Protein 4BWI (pdb70)

InterPro domains:
  IPR000160 GGDEF domain [PF00990] (432-591)
  IPR000160 GGDEF domain [PF00990] (1101-1260)
  IPR000160 GGDEF domain [PS50887] (461-598)
  IPR000160 GGDEF domain [PS50887] (1130-1266)
  IPR000160 GGDEF domain [SM00267] (420-596)
  IPR000160 GGDEF domain [SM00267] (1089-1264)
  IPR000160 GGDEF domain [TIGR00254] (429-594)
  IPR000160 GGDEF domain [TIGR00254] (1096-1261)
  IPR000160 GGDEF domain [cd01949] (433-594)
  IPR000160 GGDEF domain [cd01949] (1103-1261)
  IPR001294 Phytochrome [PR01033] (38-57)
  IPR001294 Phytochrome [PR01033] (124-145)
  IPR001294 Phytochrome [PR01033] (334-352)
  IPR001633 EAL domain [PF00563] (613-847)
  IPR001633 EAL domain [PS50883] (607-861)
  IPR001633 EAL domain [SM00052] (606-852)
  IPR001633 EAL domain [cd01948] (612-852)
  IPR003018 GAF domain [PF01590] (24-186)
  IPR003018 GAF domain [PF01590] (940-1080)
  IPR003018 GAF domain [SM00065] (23-196)

Solvent-accessible surface area: 37458 Å² total

Structure (mmCIF, N/CA/C/O backbone):
data_4BWI
#
_entry.id   4BWI
#
_cell.length_a   77.430
_cell.length_b   88.460
_cell.length_c   84.870
_cell.angle_alpha   90.00
_cell.angle_beta   109.85
_cell.angle_gamma   90.00
#
_symmetry.space_group_name_H-M   'P 1 21 1'
#
loop_
_entity.id
_entity.type
_entity.pdbx_description
1 polymer 'PHYTOCHROME-LIKE PROTEIN CPH2'
2 non-polymer 'GLUTAMIC ACID'
3 non-polymer PHYCOCYANOBILIN
4 non-polymer GLYCEROL
5 non-polymer 'FORMIC ACID'
6 water water
#
loop_
_atom_site.group_PDB
_atom_site.id
_atom_site.type_symbol
_atom_site.label_atom_id
_atom_site.label_alt_id
_atom_site.label_comp_id
_atom_site.label_asym_id
_atom_site.label_entity_id
_atom_site.label_seq_id
_atom_site.pdbx_PDB_ins_code
_atom_site.Cartn_x
_atom_site.Cartn_y
_atom_site.Cartn_z
_atom_site.occupancy
_atom_site.B_iso_or_equiv
_atom_site.auth_seq_id
_atom_site.auth_comp_id
_atom_site.auth_asym_id
_atom_site.auth_atom_id
_atom_site.pdbx_PDB_model_num
ATOM 1 N N . ASN A 1 4 ? 47.473 -8.535 -4.538 1.00 111.54 4 ASN A N 1
ATOM 2 C CA . ASN A 1 4 ? 47.632 -7.360 -3.689 1.00 113.75 4 ASN A CA 1
ATOM 3 C C . ASN A 1 4 ? 46.324 -6.595 -3.510 1.00 114.07 4 ASN A C 1
ATOM 4 O O . ASN A 1 4 ? 46.322 -5.437 -3.093 1.00 120.00 4 ASN A O 1
ATOM 6 N N . ARG A 1 5 ? 45.213 -7.252 -3.828 1.00 105.74 5 ARG A N 1
ATOM 7 C CA . ARG A 1 5 ? 43.894 -6.645 -3.687 1.00 103.11 5 ARG A CA 1
ATOM 8 C C . ARG A 1 5 ? 43.118 -7.288 -2.542 1.00 100.52 5 ARG A C 1
ATOM 9 O O . ARG A 1 5 ? 43.087 -8.512 -2.411 1.00 98.48 5 ARG A O 1
ATOM 17 N N . SER A 1 6 ? 42.496 -6.454 -1.714 1.00 100.64 6 SER A N 1
ATOM 18 C CA . SER A 1 6 ? 41.717 -6.936 -0.579 1.00 95.45 6 SER A CA 1
ATOM 19 C C . SER A 1 6 ? 40.506 -7.741 -1.040 1.00 88.89 6 SER A C 1
ATOM 20 O O . SER A 1 6 ? 40.020 -7.563 -2.157 1.00 83.60 6 SER A O 1
ATOM 23 N N . LEU A 1 7 ? 40.029 -8.627 -0.171 1.00 87.58 7 LEU A N 1
ATOM 24 C CA . LEU A 1 7 ? 38.882 -9.474 -0.481 1.00 81.02 7 LEU A CA 1
ATOM 25 C C . LEU A 1 7 ? 37.622 -8.638 -0.670 1.00 81.46 7 LEU A C 1
ATOM 26 O O . LEU A 1 7 ? 36.811 -8.912 -1.553 1.00 62.38 7 LEU A O 1
ATOM 31 N N . GLU A 1 8 ? 37.474 -7.614 0.164 1.00 81.85 8 GLU A N 1
ATOM 32 C CA . GLU A 1 8 ? 36.310 -6.736 0.128 1.00 81.46 8 GLU A CA 1
ATOM 33 C C . GLU A 1 8 ? 36.169 -6.034 -1.221 1.00 85.84 8 GLU A C 1
ATOM 34 O O . GLU A 1 8 ? 35.060 -5.851 -1.722 1.00 90.09 8 GLU A O 1
ATOM 40 N N . ASP A 1 9 ? 37.298 -5.645 -1.804 1.00 91.45 9 ASP A N 1
ATOM 41 C CA . ASP A 1 9 ? 37.300 -5.006 -3.115 1.00 92.16 9 ASP A CA 1
ATOM 42 C C . ASP A 1 9 ? 37.019 -6.021 -4.216 1.00 85.80 9 ASP A C 1
ATOM 43 O O . ASP A 1 9 ? 36.388 -5.702 -5.223 1.00 81.40 9 ASP A O 1
ATOM 48 N N . PHE A 1 10 ? 37.489 -7.247 -4.014 1.00 84.74 10 PHE A N 1
ATOM 49 C CA . PHE A 1 10 ? 37.367 -8.290 -5.025 1.00 85.14 10 PHE A CA 1
ATOM 50 C C . PHE A 1 10 ? 35.939 -8.817 -5.165 1.00 90.11 10 PHE A C 1
ATOM 51 O O . PHE A 1 10 ? 35.473 -9.075 -6.274 1.00 61.10 10 PHE A O 1
ATOM 59 N N . LEU A 1 11 ? 35.257 -8.989 -4.039 1.00 60.00 11 LEU A N 1
ATOM 60 C CA . LEU A 1 11 ? 33.895 -9.510 -4.044 1.00 69.51 11 LEU A CA 1
ATOM 61 C C . LEU A 1 11 ? 32.937 -8.503 -4.669 1.00 71.26 11 LEU A C 1
ATOM 62 O O . LEU A 1 11 ? 31.939 -8.877 -5.286 1.00 56.18 11 LEU A O 1
ATOM 67 N N . ARG A 1 12 ? 33.256 -7.222 -4.507 1.00 72.08 12 ARG A N 1
ATOM 68 C CA . ARG A 1 12 ? 32.459 -6.146 -5.082 1.00 75.56 12 ARG A CA 1
ATOM 69 C C . ARG A 1 12 ? 32.577 -6.138 -6.604 1.00 78.31 12 ARG A C 1
ATOM 70 O O . ARG A 1 12 ? 31.629 -5.792 -7.308 1.00 64.70 12 ARG A O 1
ATOM 78 N N . ASN A 1 13 ? 33.746 -6.528 -7.106 1.00 78.40 13 ASN A N 1
ATOM 79 C CA . ASN A 1 13 ? 33.984 -6.584 -8.544 1.00 66.27 13 ASN A CA 1
ATOM 80 C C . ASN A 1 13 ? 33.280 -7.762 -9.208 1.00 83.74 13 ASN A C 1
ATOM 81 O O . ASN A 1 13 ? 32.955 -7.710 -10.394 1.00 63.29 13 ASN A O 1
ATOM 86 N N . VAL A 1 14 ? 33.053 -8.824 -8.441 1.00 58.90 14 VAL A N 1
ATOM 87 C CA . VAL A 1 14 ? 32.348 -9.996 -8.948 1.00 94.90 14 VAL A CA 1
ATOM 88 C C . VAL A 1 14 ? 30.883 -9.657 -9.206 1.00 54.43 14 VAL A C 1
ATOM 89 O O . VAL A 1 14 ? 30.322 -10.027 -10.236 1.00 65.81 14 VAL A O 1
ATOM 93 N N . ILE A 1 15 ? 30.276 -8.935 -8.271 1.00 55.13 15 ILE A N 1
ATOM 94 C CA . ILE A 1 15 ? 28.872 -8.555 -8.381 1.00 71.03 15 ILE A CA 1
ATOM 95 C C . ILE A 1 15 ? 28.664 -7.460 -9.425 1.00 69.29 15 ILE A C 1
ATOM 96 O O . ILE A 1 15 ? 27.679 -7.475 -10.164 1.00 71.24 15 ILE A O 1
ATOM 101 N N . ASN A 1 16 ? 29.602 -6.521 -9.492 1.00 71.94 16 ASN A N 1
ATOM 102 C CA . ASN A 1 16 ? 29.520 -5.423 -10.450 1.00 73.74 16 ASN A CA 1
ATOM 103 C C . ASN A 1 16 ? 29.539 -5.887 -11.904 1.00 71.02 16 ASN A C 1
ATOM 104 O O . ASN A 1 16 ? 29.070 -5.180 -12.795 1.00 77.37 16 ASN A O 1
ATOM 109 N N . LYS A 1 17 ? 30.077 -7.080 -12.137 1.00 62.95 17 LYS A N 1
ATOM 110 C CA . LYS A 1 17 ? 30.270 -7.568 -13.497 1.00 73.65 17 LYS A CA 1
ATOM 111 C C . LYS A 1 17 ? 29.439 -8.808 -13.826 1.00 72.98 17 LYS A C 1
ATOM 112 O O . LYS A 1 17 ? 29.025 -8.994 -14.971 1.00 80.83 17 LYS A O 1
ATOM 118 N N . PHE A 1 18 ? 29.191 -9.650 -12.828 1.00 63.42 18 PHE A N 1
ATOM 119 C CA . PHE A 1 18 ? 28.541 -10.935 -13.074 1.00 66.81 18 PHE A CA 1
ATOM 120 C C . PHE A 1 18 ? 27.158 -11.064 -12.440 1.00 72.48 18 PHE A C 1
ATOM 121 O O . PHE A 1 18 ? 26.408 -11.987 -12.759 1.00 73.00 18 PHE A O 1
ATOM 129 N N . HIS A 1 19 ? 26.820 -10.145 -11.542 1.00 80.14 19 HIS A N 1
ATOM 130 C CA . HIS A 1 19 ? 25.546 -10.225 -10.837 1.00 84.09 19 HIS A CA 1
ATOM 131 C C . HIS A 1 19 ? 24.780 -8.907 -10.853 1.00 90.97 19 HIS A C 1
ATOM 132 O O . HIS A 1 19 ? 23.838 -8.717 -10.083 1.00 92.44 19 HIS A O 1
ATOM 139 N N . ARG A 1 20 ? 25.188 -8.001 -11.735 1.00 95.09 20 ARG A N 1
ATOM 140 C CA . ARG A 1 20 ? 24.475 -6.744 -11.909 1.00 101.12 20 ARG A CA 1
ATOM 141 C C . ARG A 1 20 ? 23.297 -6.967 -12.849 1.00 102.64 20 ARG A C 1
ATOM 142 O O . ARG A 1 20 ? 23.284 -6.473 -13.978 1.00 108.02 20 ARG A O 1
ATOM 150 N N . ALA A 1 21 ? 22.313 -7.725 -12.378 1.00 96.78 21 ALA A N 1
ATOM 151 C CA . ALA A 1 21 ? 21.145 -8.053 -13.183 1.00 87.24 21 ALA A CA 1
ATOM 152 C C . ALA A 1 21 ? 19.858 -7.730 -12.435 1.00 86.02 21 ALA A C 1
ATOM 153 O O . ALA A 1 21 ? 19.817 -6.820 -11.606 1.00 90.09 21 ALA A O 1
ATOM 155 N N . LEU A 1 22 ? 18.807 -8.483 -12.741 1.00 78.27 22 LEU A N 1
ATOM 156 C CA . LEU A 1 22 ? 17.525 -8.333 -12.067 1.00 71.79 22 LEU A CA 1
ATOM 157 C C . LEU A 1 22 ? 17.432 -9.363 -10.948 1.00 68.82 22 LEU A C 1
ATOM 158 O O . LEU A 1 22 ? 18.212 -10.313 -10.911 1.00 72.10 22 LEU A O 1
ATOM 163 N N . THR A 1 23 ? 16.483 -9.181 -10.037 1.00 47.65 23 THR A N 1
ATOM 164 C CA . THR A 1 23 ? 16.275 -10.154 -8.970 1.00 59.91 23 THR A CA 1
ATOM 165 C C . THR A 1 23 ? 15.694 -11.445 -9.537 1.00 54.12 23 THR A C 1
ATOM 166 O O . THR A 1 23 ? 15.289 -11.497 -10.700 1.00 51.25 23 THR A O 1
ATOM 170 N N . LEU A 1 24 ? 15.651 -12.485 -8.713 1.00 51.30 24 LEU A N 1
ATOM 171 C CA . LEU A 1 24 ? 15.070 -13.754 -9.131 1.00 48.81 24 LEU A CA 1
ATOM 172 C C . LEU A 1 24 ? 13.567 -13.613 -9.378 1.00 51.53 24 LEU A C 1
ATOM 173 O O . LEU A 1 24 ? 13.063 -14.034 -10.418 1.00 51.69 24 LEU A O 1
ATOM 178 N N . ARG A 1 25 ? 12.864 -13.010 -8.423 1.00 61.38 25 ARG A N 1
ATOM 179 C CA . ARG A 1 25 ? 11.416 -12.822 -8.521 1.00 61.64 25 ARG A CA 1
ATOM 180 C C . ARG A 1 25 ? 11.011 -12.012 -9.749 1.00 46.82 25 ARG A C 1
ATOM 181 O O . ARG A 1 25 ? 10.060 -12.363 -10.446 1.00 46.41 25 ARG A O 1
ATOM 189 N N . GLU A 1 26 ? 11.736 -10.931 -10.008 1.00 50.03 26 GLU A N 1
ATOM 190 C CA . GLU A 1 26 ? 11.458 -10.078 -11.159 1.00 60.50 26 GLU A CA 1
ATOM 191 C C . GLU A 1 26 ? 11.696 -10.813 -12.476 1.00 50.41 26 GLU A C 1
ATOM 192 O O . GLU A 1 26 ? 10.999 -10.574 -13.459 1.00 47.62 26 GLU A O 1
ATOM 198 N N . THR A 1 27 ? 12.680 -11.706 -12.488 1.00 47.92 27 THR A N 1
ATOM 199 C CA . THR A 1 27 ? 12.983 -12.488 -13.682 1.00 48.27 27 THR A CA 1
ATOM 200 C C . THR A 1 27 ? 11.885 -13.518 -13.956 1.00 45.77 27 THR A C 1
ATOM 201 O O . THR A 1 27 ? 11.483 -13.719 -15.101 1.00 36.05 27 THR A O 1
ATOM 205 N N . LEU A 1 28 ? 11.396 -14.160 -12.899 1.00 46.32 28 LEU A N 1
ATOM 206 C CA . LEU A 1 28 ? 10.302 -15.115 -13.028 1.00 46.36 28 LEU A CA 1
ATOM 207 C C . LEU A 1 28 ? 9.057 -14.427 -13.579 1.00 42.22 28 LEU A C 1
ATOM 208 O O . LEU A 1 28 ? 8.307 -15.007 -14.367 1.00 34.86 28 LEU A O 1
ATOM 213 N N . GLN A 1 29 ? 8.853 -13.181 -13.165 1.00 44.85 29 GLN A N 1
ATOM 214 C CA . GLN A 1 29 ? 7.697 -12.408 -13.596 1.00 43.88 29 GLN A CA 1
ATOM 215 C C . GLN A 1 29 ? 7.795 -12.064 -15.078 1.00 45.25 29 GLN A C 1
ATOM 216 O O . GLN A 1 29 ? 6.807 -12.126 -15.806 1.00 41.73 29 GLN A O 1
ATOM 222 N N . VAL A 1 30 ? 8.994 -11.700 -15.520 1.00 49.27 30 VAL A N 1
ATOM 223 C CA . VAL A 1 30 ? 9.228 -11.386 -16.925 1.00 48.84 30 VAL A CA 1
ATOM 224 C C . VAL A 1 30 ? 8.986 -12.611 -17.805 1.00 56.28 30 VAL A C 1
ATOM 225 O O . VAL A 1 30 ? 8.380 -12.510 -18.872 1.00 57.95 30 VAL A O 1
ATOM 229 N N . ILE A 1 31 ? 9.442 -13.768 -17.337 1.00 52.23 31 ILE A N 1
ATOM 230 C CA . ILE A 1 31 ? 9.346 -15.003 -18.107 1.00 41.65 31 ILE A CA 1
ATOM 231 C C . ILE A 1 31 ? 7.903 -15.471 -18.314 1.00 42.38 31 ILE A C 1
ATOM 232 O O . ILE A 1 31 ? 7.530 -15.860 -19.422 1.00 43.31 31 ILE A O 1
ATOM 237 N N . VAL A 1 32 ? 7.089 -15.424 -17.262 1.00 32.08 32 VAL A N 1
ATOM 238 C CA . VAL A 1 32 ? 5.694 -15.857 -17.379 1.00 38.32 32 VAL A CA 1
ATOM 239 C C . VAL A 1 32 ? 4.870 -14.947 -18.289 1.00 32.69 32 VAL A C 1
ATOM 240 O O . VAL A 1 32 ? 3.991 -15.415 -19.007 1.00 42.70 32 VAL A O 1
ATOM 244 N N . GLU A 1 33 ? 5.169 -13.652 -18.265 1.00 40.55 33 GLU A N 1
ATOM 245 C CA . GLU A 1 33 ? 4.457 -12.687 -19.096 1.00 42.62 33 GLU A CA 1
ATOM 246 C C . GLU A 1 33 ? 4.769 -12.875 -20.577 1.00 46.91 33 GLU A C 1
ATOM 247 O O . GLU A 1 33 ? 3.898 -12.696 -21.430 1.00 62.46 33 GLU A O 1
ATOM 253 N N . GLU A 1 34 ? 6.011 -13.239 -20.880 1.00 40.63 34 GLU A N 1
ATOM 254 C CA . GLU A 1 34 ? 6.418 -13.480 -22.260 1.00 45.63 34 GLU A CA 1
ATOM 255 C C . GLU A 1 34 ? 5.825 -14.781 -22.786 1.00 49.64 34 GLU A C 1
ATOM 256 O O . GLU A 1 34 ? 5.436 -14.870 -23.952 1.00 54.96 34 GLU A O 1
ATOM 262 N N . ALA A 1 35 ? 5.754 -15.787 -21.921 1.00 37.09 35 ALA A N 1
ATOM 263 C CA . ALA A 1 35 ? 5.161 -17.067 -22.289 1.00 35.86 35 ALA A CA 1
ATOM 264 C C . ALA A 1 35 ? 3.655 -16.949 -22.543 1.00 42.82 35 ALA A C 1
ATOM 265 O O . ALA A 1 35 ? 3.129 -17.553 -23.478 1.00 36.60 35 ALA A O 1
ATOM 267 N N . ARG A 1 36 ? 2.968 -16.170 -21.711 1.00 38.42 36 ARG A N 1
ATOM 268 C CA . ARG A 1 36 ? 1.523 -16.018 -21.828 1.00 46.55 36 ARG A CA 1
ATOM 269 C C . ARG A 1 36 ? 1.137 -15.263 -23.100 1.00 53.60 36 ARG A C 1
ATOM 270 O O . ARG A 1 36 ? 0.181 -15.633 -23.783 1.00 53.80 36 ARG A O 1
ATOM 278 N N . ILE A 1 37 ? 1.881 -14.206 -23.413 1.00 52.68 37 ILE A N 1
ATOM 279 C CA . ILE A 1 37 ? 1.636 -13.436 -24.629 1.00 44.27 37 ILE A CA 1
ATOM 280 C C . ILE A 1 37 ? 1.922 -14.270 -25.877 1.00 58.65 37 ILE A C 1
ATOM 281 O O . ILE A 1 37 ? 1.129 -14.288 -26.817 1.00 63.88 37 ILE A O 1
ATOM 286 N N . PHE A 1 38 ? 3.056 -14.966 -25.874 1.00 54.85 38 PHE A N 1
ATOM 287 C CA . PHE A 1 38 ? 3.460 -15.786 -27.012 1.00 56.33 38 PHE A CA 1
ATOM 288 C C . PHE A 1 38 ? 2.514 -16.962 -27.246 1.00 45.14 38 PHE A C 1
ATOM 289 O O . PHE A 1 38 ? 2.318 -17.393 -28.382 1.00 47.40 38 PHE A O 1
ATOM 297 N N . LEU A 1 39 ? 1.939 -17.483 -26.167 1.00 44.25 39 LEU A N 1
ATOM 298 C CA . LEU A 1 39 ? 1.013 -18.607 -26.264 1.00 51.03 39 LEU A CA 1
ATOM 299 C C . LEU A 1 39 ? -0.431 -18.151 -26.438 1.00 49.05 39 LEU A C 1
ATOM 300 O O . LEU A 1 39 ? -1.251 -18.873 -27.003 1.00 53.01 39 LEU A O 1
ATOM 305 N N . GLY A 1 40 ? -0.737 -16.952 -25.954 1.00 41.71 40 GLY A N 1
ATOM 306 C CA . GLY A 1 40 ? -2.091 -16.432 -26.016 1.00 48.67 40 GLY A CA 1
ATOM 307 C C . GLY A 1 40 ? -3.050 -17.245 -25.163 1.00 52.02 40 GLY A C 1
ATOM 308 O O . GLY A 1 40 ? -4.172 -17.536 -25.579 1.00 52.44 40 GLY A O 1
ATOM 309 N N . VAL A 1 41 ? -2.598 -17.615 -23.968 1.00 37.08 41 VAL A N 1
ATOM 310 C CA . VAL A 1 41 ? -3.405 -18.400 -23.043 1.00 38.92 41 VAL A CA 1
ATOM 311 C C . VAL A 1 41 ? -3.875 -17.554 -21.864 1.00 40.39 41 VAL A C 1
ATOM 312 O O . VAL A 1 41 ? -3.504 -16.388 -21.737 1.00 46.70 41 VAL A O 1
ATOM 316 N N . ASP A 1 42 ? -4.686 -18.152 -20.999 1.00 42.44 42 ASP A N 1
ATOM 317 C CA . ASP A 1 42 ? -5.272 -17.425 -19.877 1.00 44.26 42 ASP A CA 1
ATOM 318 C C . ASP A 1 42 ? -4.287 -17.186 -18.732 1.00 39.68 42 ASP A C 1
ATOM 319 O O . ASP A 1 42 ? -4.241 -16.092 -18.170 1.00 35.94 42 ASP A O 1
ATOM 324 N N . ARG A 1 43 ? -3.503 -18.202 -18.386 1.00 37.47 43 ARG A N 1
ATOM 325 C CA . ARG A 1 43 ? -2.614 -18.097 -17.233 1.00 39.56 43 ARG A CA 1
ATOM 326 C C . ARG A 1 43 ? -1.313 -18.892 -17.373 1.00 43.52 43 ARG A C 1
ATOM 327 O O . ARG A 1 43 ? -1.317 -20.051 -17.788 1.00 43.00 43 ARG A O 1
ATOM 335 N N . VAL A 1 44 ? -0.201 -18.252 -17.026 1.00 26.54 44 VAL A N 1
ATOM 336 C CA . VAL A 1 44 ? 1.083 -18.940 -16.931 1.00 27.24 44 VAL A CA 1
ATOM 337 C C . VAL A 1 44 ? 1.702 -18.687 -15.562 1.00 25.09 44 VAL A C 1
ATOM 338 O O . VAL A 1 44 ? 1.957 -17.542 -15.186 1.00 35.46 44 VAL A O 1
ATOM 342 N N . LYS A 1 45 ? 1.934 -19.761 -14.816 1.00 25.00 45 LYS A N 1
ATOM 343 C CA . LYS A 1 45 ? 2.472 -19.649 -13.466 1.00 26.63 45 LYS A CA 1
ATOM 344 C C . LYS A 1 45 ? 3.850 -20.291 -13.330 1.00 28.41 45 LYS A C 1
ATOM 345 O O . LYS A 1 45 ? 4.264 -21.097 -14.167 1.00 23.32 45 LYS A O 1
ATOM 351 N N . ILE A 1 46 ? 4.554 -19.911 -12.269 1.00 33.50 46 ILE A N 1
ATOM 352 C CA . ILE A 1 46 ? 5.766 -20.602 -11.847 1.00 29.74 46 ILE A CA 1
ATOM 353 C C . ILE A 1 46 ? 5.616 -20.996 -10.385 1.00 25.39 46 ILE A C 1
ATOM 354 O O . ILE A 1 46 ? 5.331 -20.162 -9.525 1.00 27.05 46 ILE A O 1
ATOM 359 N N . TYR A 1 47 ? 5.808 -22.283 -10.126 1.00 22.84 47 TYR A N 1
ATOM 360 C CA . TYR A 1 47 ? 5.511 -22.892 -8.841 1.00 22.83 47 TYR A CA 1
ATOM 361 C C . TYR A 1 47 ? 6.790 -23.519 -8.298 1.00 26.80 47 TYR A C 1
ATOM 362 O O . TYR A 1 47 ? 7.455 -24.281 -8.996 1.00 31.21 47 TYR A O 1
ATOM 371 N N . LYS A 1 48 ? 7.143 -23.184 -7.061 1.00 24.46 48 LYS A N 1
ATOM 372 C CA . LYS A 1 48 ? 8.382 -23.674 -6.466 1.00 33.90 48 LYS A CA 1
ATOM 373 C C . LYS A 1 48 ? 8.106 -24.609 -5.303 1.00 36.81 48 LYS A C 1
ATOM 374 O O . LYS A 1 48 ? 7.405 -24.243 -4.361 1.00 38.06 48 LYS A O 1
ATOM 380 N N . PHE A 1 49 ? 8.668 -25.811 -5.365 1.00 27.05 49 PHE A N 1
ATOM 381 C CA . PHE A 1 49 ? 8.471 -26.791 -4.305 1.00 31.68 49 PHE A CA 1
ATOM 382 C C . PHE A 1 49 ? 9.197 -26.396 -3.030 1.00 33.24 49 PHE A C 1
ATOM 383 O O . PHE A 1 49 ? 10.233 -25.730 -3.069 1.00 39.17 49 PHE A O 1
ATOM 391 N N . ALA A 1 50 ? 8.636 -26.802 -1.898 1.00 34.23 50 ALA A N 1
ATOM 392 C CA . ALA A 1 50 ? 9.311 -26.668 -0.620 1.00 35.47 50 ALA A CA 1
ATOM 393 C C . ALA A 1 50 ? 9.942 -28.013 -0.305 1.00 45.38 50 ALA A C 1
ATOM 394 O O . ALA A 1 50 ? 9.823 -28.952 -1.091 1.00 53.11 50 ALA A O 1
ATOM 396 N N . SER A 1 51 ? 10.611 -28.110 0.838 1.00 44.64 51 SER A N 1
ATOM 397 C CA . SER A 1 51 ? 11.261 -29.356 1.226 1.00 40.19 51 SER A CA 1
ATOM 398 C C . SER A 1 51 ? 10.255 -30.488 1.442 1.00 51.24 51 SER A C 1
ATOM 399 O O . SER A 1 51 ? 10.524 -31.637 1.094 1.00 41.77 51 SER A O 1
ATOM 402 N N . ASP A 1 52 ? 9.093 -30.158 1.998 1.00 49.93 52 ASP A N 1
ATOM 403 C CA . ASP A 1 52 ? 8.079 -31.167 2.315 1.00 52.21 52 ASP A CA 1
ATOM 404 C C . ASP A 1 52 ? 7.194 -31.574 1.130 1.00 57.22 52 ASP A C 1
ATOM 405 O O . ASP A 1 52 ? 6.250 -32.346 1.292 1.00 62.71 52 ASP A O 1
ATOM 410 N N . GLY A 1 53 ? 7.493 -31.051 -0.054 1.00 36.55 53 GLY A N 1
ATOM 411 C CA . GLY A 1 53 ? 6.748 -31.420 -1.244 1.00 44.31 53 GLY A CA 1
ATOM 412 C C . GLY A 1 53 ? 5.677 -30.412 -1.614 1.00 41.56 53 GLY A C 1
ATOM 413 O O . GLY A 1 53 ? 5.231 -30.356 -2.760 1.00 34.20 53 GLY A O 1
ATOM 414 N N . SER A 1 54 ? 5.259 -29.612 -0.638 1.00 39.07 54 SER A N 1
ATOM 415 C CA . SER A 1 54 ? 4.310 -28.542 -0.896 1.00 37.75 54 SER A CA 1
ATOM 416 C C . SER A 1 54 ? 5.026 -27.447 -1.670 1.00 36.70 54 SER A C 1
ATOM 417 O O . SER A 1 54 ? 6.239 -27.505 -1.856 1.00 45.17 54 SER A O 1
ATOM 420 N N . GLY A 1 55 ? 4.282 -26.445 -2.121 1.00 28.25 55 GLY A N 1
ATOM 421 C CA . GLY A 1 55 ? 4.881 -25.391 -2.914 1.00 31.40 55 GLY A CA 1
ATOM 422 C C . GLY A 1 55 ? 4.165 -24.060 -2.843 1.00 33.80 55 GLY A C 1
ATOM 423 O O . GLY A 1 55 ? 3.210 -23.890 -2.089 1.00 37.17 55 GLY A O 1
ATOM 424 N N . GLU A 1 56 ? 4.642 -23.110 -3.638 1.00 39.26 56 GLU A N 1
ATOM 425 C CA . GLU A 1 56 ? 4.052 -21.783 -3.695 1.00 40.83 56 GLU A CA 1
ATOM 426 C C . GLU A 1 56 ? 4.063 -21.275 -5.132 1.00 38.94 56 GLU A C 1
ATOM 427 O O . GLU A 1 56 ? 4.949 -21.619 -5.912 1.00 37.43 56 GLU A O 1
ATOM 433 N N . VAL A 1 57 ? 3.070 -20.468 -5.486 1.00 30.25 57 VAL A N 1
ATOM 434 C CA . VAL A 1 57 ? 3.080 -19.791 -6.773 1.00 26.72 57 VAL A CA 1
ATOM 435 C C . VAL A 1 57 ? 3.884 -18.498 -6.634 1.00 33.15 57 VAL A C 1
ATOM 436 O O . VAL A 1 57 ? 3.463 -17.566 -5.949 1.00 35.94 57 VAL A O 1
ATOM 440 N N . LEU A 1 58 ? 5.052 -18.453 -7.270 1.00 28.94 58 LEU A N 1
ATOM 441 C CA . LEU A 1 58 ? 5.956 -17.314 -7.122 1.00 31.43 58 LEU A CA 1
ATOM 442 C C . LEU A 1 58 ? 5.714 -16.224 -8.159 1.00 35.71 58 LEU A C 1
ATOM 443 O O . LEU A 1 58 ? 5.908 -15.040 -7.883 1.00 41.69 58 LEU A O 1
ATOM 448 N N . ALA A 1 59 ? 5.302 -16.629 -9.354 1.00 29.55 59 ALA A N 1
ATOM 449 C CA . ALA A 1 59 ? 5.070 -15.685 -10.436 1.00 32.96 59 ALA A CA 1
ATOM 450 C C . ALA A 1 59 ? 3.801 -16.056 -11.184 1.00 42.76 59 ALA A C 1
ATOM 451 O O . ALA A 1 59 ? 3.422 -17.227 -11.237 1.00 43.89 59 ALA A O 1
ATOM 453 N N . GLU A 1 60 ? 3.144 -15.058 -11.761 1.00 43.57 60 GLU A N 1
ATOM 454 C CA . GLU A 1 60 ? 1.885 -15.299 -12.447 1.00 36.38 60 GLU A CA 1
ATOM 455 C C . GLU A 1 60 ? 1.532 -14.206 -13.447 1.00 37.19 60 GLU A C 1
ATOM 456 O O . GLU A 1 60 ? 1.483 -13.024 -13.105 1.00 39.33 60 GLU A O 1
ATOM 462 N N . ALA A 1 61 ? 1.301 -14.617 -14.689 1.00 29.29 61 ALA A N 1
ATOM 463 C CA . ALA A 1 61 ? 0.676 -13.762 -15.684 1.00 31.26 61 ALA A CA 1
ATOM 464 C C . ALA A 1 61 ? -0.696 -14.364 -15.949 1.00 38.36 61 ALA A C 1
ATOM 465 O O . ALA A 1 61 ? -0.802 -15.535 -16.317 1.00 31.45 61 ALA A O 1
ATOM 467 N N . VAL A 1 62 ? -1.747 -13.580 -15.742 1.00 40.54 62 VAL A N 1
ATOM 468 C CA . VAL A 1 62 ? -3.097 -14.122 -15.833 1.00 39.37 62 VAL A CA 1
ATOM 469 C C . VAL A 1 62 ? -4.130 -13.116 -16.337 1.00 43.57 62 VAL A C 1
ATOM 470 O O . VAL A 1 62 ? -4.151 -11.958 -15.919 1.00 52.53 62 VAL A O 1
ATOM 474 N N . ASN A 1 63 ? -4.969 -13.570 -17.263 1.00 40.61 63 ASN A N 1
ATOM 475 C CA . ASN A 1 63 ? -6.142 -12.821 -17.676 1.00 43.15 63 ASN A CA 1
ATOM 476 C C . ASN A 1 63 ? -7.217 -13.010 -16.615 1.00 46.66 63 ASN A C 1
ATOM 477 O O . ASN A 1 63 ? -7.833 -14.073 -16.530 1.00 48.54 63 ASN A O 1
ATOM 482 N N . ARG A 1 64 ? -7.435 -11.980 -15.803 1.00 49.92 64 ARG A N 1
ATOM 483 C CA . ARG A 1 64 ? -8.349 -12.075 -14.666 1.00 59.16 64 ARG A CA 1
ATOM 484 C C . ARG A 1 64 ? -9.802 -12.312 -15.070 1.00 57.30 64 ARG A C 1
ATOM 485 O O . ARG A 1 64 ? -10.591 -12.836 -14.286 1.00 62.70 64 ARG A O 1
ATOM 493 N N . ALA A 1 65 ? -10.150 -11.925 -16.294 1.00 44.57 65 ALA A N 1
ATOM 494 C CA . ALA A 1 65 ? -11.503 -12.128 -16.801 1.00 50.15 65 ALA A CA 1
ATOM 495 C C . ALA A 1 65 ? -11.755 -13.601 -17.106 1.00 48.74 65 ALA A C 1
ATOM 496 O O . ALA A 1 65 ? -12.902 -14.042 -17.171 1.00 50.42 65 ALA A O 1
ATOM 498 N N . ALA A 1 66 ? -10.675 -14.357 -17.287 1.00 47.19 66 ALA A N 1
ATOM 499 C CA . ALA A 1 66 ? -10.777 -15.762 -17.668 1.00 45.66 66 ALA A CA 1
ATOM 500 C C . ALA A 1 66 ? -10.439 -16.716 -16.523 1.00 43.84 66 ALA A C 1
ATOM 501 O O . ALA A 1 66 ? -11.169 -17.675 -16.269 1.00 46.30 66 ALA A O 1
ATOM 503 N N . LEU A 1 67 ? -9.332 -16.456 -15.836 1.00 32.26 67 LEU A N 1
ATOM 504 C CA . LEU A 1 67 ? -8.916 -17.304 -14.722 1.00 46.54 67 LEU A CA 1
ATOM 505 C C . LEU A 1 67 ? -8.591 -16.492 -13.468 1.00 30.46 67 LEU A C 1
ATOM 506 O O . LEU A 1 67 ? -8.235 -15.317 -13.559 1.00 39.91 67 LEU A O 1
ATOM 511 N N . PRO A 1 68 ? -8.731 -17.119 -12.288 1.00 41.61 68 PRO A N 1
ATOM 512 C CA . PRO A 1 68 ? -8.371 -16.501 -11.008 1.00 29.99 68 PRO A CA 1
ATOM 513 C C . PRO A 1 68 ? -6.866 -16.295 -10.861 1.00 36.99 68 PRO A C 1
ATOM 514 O O . PRO A 1 68 ? -6.083 -16.815 -11.656 1.00 27.78 68 PRO A O 1
ATOM 518 N N . SER A 1 69 ? -6.472 -15.544 -9.838 1.00 40.12 69 SER A N 1
ATOM 519 C CA . SER A 1 69 ? -5.062 -15.336 -9.540 1.00 38.95 69 SER A CA 1
ATOM 520 C C . SER A 1 69 ? -4.617 -16.235 -8.394 1.00 38.99 69 SER A C 1
ATOM 521 O O . SER A 1 69 ? -5.146 -16.151 -7.287 1.00 45.76 69 SER A O 1
ATOM 524 N N . LEU A 1 70 ? -3.640 -17.094 -8.662 1.00 38.62 70 LEU A N 1
ATOM 525 C CA . LEU A 1 70 ? -3.155 -18.031 -7.656 1.00 25.80 70 LEU A CA 1
ATOM 526 C C . LEU A 1 70 ? -1.835 -17.582 -7.031 1.00 36.85 70 LEU A C 1
ATOM 527 O O . LEU A 1 70 ? -1.235 -18.317 -6.250 1.00 40.05 70 LEU A O 1
ATOM 532 N N . LEU A 1 71 ? -1.400 -16.371 -7.371 1.00 27.14 71 LEU A N 1
ATOM 533 C CA . LEU A 1 71 ? -0.137 -15.828 -6.875 1.00 49.89 71 LEU A CA 1
ATOM 534 C C . LEU A 1 71 ? -0.078 -15.761 -5.349 1.00 50.79 71 LEU A C 1
ATOM 535 O O . LEU A 1 71 ? -1.011 -15.284 -4.701 1.00 54.72 71 LEU A O 1
ATOM 540 N N . GLY A 1 72 ? 1.023 -16.249 -4.783 1.00 35.17 72 GLY A N 1
ATOM 541 C CA . GLY A 1 72 ? 1.227 -16.218 -3.345 1.00 34.00 72 GLY A CA 1
ATOM 542 C C . GLY A 1 72 ? 0.537 -17.342 -2.596 1.00 37.07 72 GLY A C 1
ATOM 543 O O . GLY A 1 72 ? 0.690 -17.472 -1.381 1.00 52.07 72 GLY A O 1
ATOM 544 N N . LEU A 1 73 ? -0.228 -18.155 -3.317 1.00 31.01 73 LEU A N 1
ATOM 545 C CA . LEU A 1 73 ? -0.947 -19.264 -2.703 1.00 28.38 73 LEU A CA 1
ATOM 546 C C . LEU A 1 73 ? -0.082 -20.511 -2.580 1.00 30.58 73 LEU A C 1
ATOM 547 O O . LEU A 1 73 ? 0.765 -20.787 -3.433 1.00 39.69 73 LEU A O 1
ATOM 552 N N . HIS A 1 74 ? -0.300 -21.262 -1.508 1.00 29.31 74 HIS A N 1
ATOM 553 C CA . HIS A 1 74 ? 0.425 -22.506 -1.296 1.00 31.84 74 HIS A CA 1
ATOM 554 C C . HIS A 1 74 ? -0.442 -23.706 -1.658 1.00 34.47 74 HIS A C 1
ATOM 555 O O . HIS A 1 74 ? -1.655 -23.690 -1.462 1.00 30.90 74 HIS A O 1
ATOM 562 N N . PHE A 1 75 ? 0.188 -24.740 -2.205 1.00 40.33 75 PHE A N 1
ATOM 563 C CA . PHE A 1 75 ? -0.494 -25.993 -2.497 1.00 32.90 75 PHE A CA 1
ATOM 564 C C . PHE A 1 75 ? 0.209 -27.120 -1.754 1.00 37.11 75 PHE A C 1
ATOM 565 O O . PHE A 1 75 ? 1.437 -27.140 -1.676 1.00 41.01 75 PHE A O 1
ATOM 573 N N . PRO A 1 76 ? -0.567 -28.062 -1.201 1.00 40.26 76 PRO A N 1
ATOM 574 C CA . PRO A 1 76 ? -0.013 -29.172 -0.419 1.00 34.97 76 PRO A CA 1
ATOM 575 C C . PRO A 1 76 ? 0.683 -30.215 -1.291 1.00 38.03 76 PRO A C 1
ATOM 576 O O . PRO A 1 76 ? 0.552 -30.189 -2.519 1.00 29.41 76 PRO A O 1
ATOM 580 N N . VAL A 1 77 ? 1.408 -31.125 -0.647 1.00 33.17 77 VAL A N 1
ATOM 581 C CA . VAL A 1 77 ? 2.208 -32.128 -1.341 1.00 39.19 77 VAL A CA 1
ATOM 582 C C . VAL A 1 77 ? 1.360 -33.149 -2.104 1.00 40.56 77 VAL A C 1
ATOM 583 O O . VAL A 1 77 ? 1.743 -33.603 -3.183 1.00 47.11 77 VAL A O 1
ATOM 587 N N . GLU A 1 78 ? 0.196 -33.483 -1.557 1.00 47.83 78 GLU A N 1
ATOM 588 C CA . GLU A 1 78 ? -0.657 -34.522 -2.130 1.00 53.47 78 GLU A CA 1
ATOM 589 C C . GLU A 1 78 ? -1.223 -34.161 -3.502 1.00 46.72 78 GLU A C 1
ATOM 590 O O . GLU A 1 78 ? -1.674 -35.038 -4.240 1.00 42.41 78 GLU A O 1
ATOM 596 N N . ASP A 1 79 ? -1.206 -32.874 -3.839 1.00 30.66 79 ASP A N 1
ATOM 597 C CA . ASP A 1 79 ? -1.715 -32.424 -5.133 1.00 36.93 79 ASP A CA 1
ATOM 598 C C . ASP A 1 79 ? -0.929 -33.038 -6.289 1.00 39.34 79 ASP A C 1
ATOM 599 O O . ASP A 1 79 ? -1.494 -33.338 -7.343 1.00 32.23 79 ASP A O 1
ATOM 604 N N . ILE A 1 80 ? 0.373 -33.220 -6.083 1.00 35.59 80 ILE A N 1
ATOM 605 C CA . ILE A 1 80 ? 1.222 -33.886 -7.066 1.00 36.08 80 ILE A CA 1
ATOM 606 C C . ILE A 1 80 ? 1.799 -35.179 -6.490 1.00 41.03 80 ILE A C 1
ATOM 607 O O . ILE A 1 80 ? 2.765 -35.148 -5.729 1.00 48.66 80 ILE A O 1
ATOM 612 N N . PRO A 1 81 ? 1.203 -36.323 -6.859 1.00 33.18 81 PRO A N 1
ATOM 613 C CA . PRO A 1 81 ? 1.568 -37.655 -6.359 1.00 41.95 81 PRO A CA 1
ATOM 614 C C . PRO A 1 81 ? 2.936 -38.106 -6.878 1.00 45.03 81 PRO A C 1
ATOM 615 O O . PRO A 1 81 ? 3.422 -37.536 -7.855 1.00 43.97 81 PRO A O 1
ATOM 619 N N . PRO A 1 82 ? 3.549 -39.113 -6.228 1.00 53.41 82 PRO A N 1
ATOM 620 C CA . PRO A 1 82 ? 4.889 -39.599 -6.585 1.00 51.89 82 PRO A CA 1
ATOM 621 C C . PRO A 1 82 ? 5.031 -40.001 -8.051 1.00 50.73 82 PRO A C 1
ATOM 622 O O . PRO A 1 82 ? 6.098 -39.815 -8.632 1.00 54.65 82 PRO A O 1
ATOM 626 N N . GLN A 1 83 ? 3.971 -40.550 -8.631 1.00 55.68 83 GLN A N 1
ATOM 627 C CA . GLN A 1 83 ? 3.981 -40.945 -10.035 1.00 65.65 83 GLN A CA 1
ATOM 628 C C . GLN A 1 83 ? 4.283 -39.758 -10.951 1.00 58.18 83 GLN A C 1
ATOM 629 O O . GLN A 1 83 ? 5.076 -39.869 -11.887 1.00 59.17 83 GLN A O 1
ATOM 635 N N . ALA A 1 84 ? 3.654 -38.621 -10.666 1.00 46.62 84 ALA A N 1
ATOM 636 C CA . ALA A 1 84 ? 3.807 -37.425 -11.486 1.00 37.12 84 ALA A CA 1
ATOM 637 C C . ALA A 1 84 ? 5.162 -36.759 -11.270 1.00 39.65 84 ALA A C 1
ATOM 638 O O . ALA A 1 84 ? 5.808 -36.330 -12.226 1.00 35.84 84 ALA A O 1
ATOM 640 N N . ARG A 1 85 ? 5.586 -36.672 -10.012 1.00 40.62 85 ARG A N 1
ATOM 641 C CA . ARG A 1 85 ? 6.883 -36.090 -9.680 1.00 46.75 85 ARG A CA 1
ATOM 642 C C . ARG A 1 85 ? 8.010 -36.884 -10.328 1.00 44.29 85 ARG A C 1
ATOM 643 O O . ARG A 1 85 ? 9.001 -36.316 -10.786 1.00 43.97 85 ARG A O 1
ATOM 651 N N . GLU A 1 86 ? 7.844 -38.201 -10.368 1.00 49.59 86 GLU A N 1
ATOM 652 C CA . GLU A 1 86 ? 8.826 -39.083 -10.983 1.00 41.95 86 GLU A CA 1
ATOM 653 C C . GLU A 1 86 ? 8.953 -38.804 -12.474 1.00 41.51 86 GLU A C 1
ATOM 654 O O . GLU A 1 86 ? 10.057 -38.761 -13.016 1.00 54.98 86 GLU A O 1
ATOM 660 N N . GLU A 1 87 ? 7.816 -38.607 -13.131 1.00 50.49 87 GLU A N 1
ATOM 661 C CA . GLU A 1 87 ? 7.803 -38.363 -14.566 1.00 52.60 87 GLU A CA 1
ATOM 662 C C . GLU A 1 87 ? 8.309 -36.957 -14.892 1.00 52.70 87 GLU A C 1
ATOM 663 O O . GLU A 1 87 ? 8.960 -36.743 -15.916 1.00 38.70 87 GLU A O 1
ATOM 669 N N . LEU A 1 88 ? 8.016 -36.006 -14.009 1.00 39.89 88 LEU A N 1
ATOM 670 C CA . LEU A 1 88 ? 8.430 -34.619 -14.204 1.00 38.89 88 LEU A CA 1
ATOM 671 C C . LEU A 1 88 ? 9.921 -34.406 -13.952 1.00 45.70 88 LEU A C 1
ATOM 672 O O . LEU A 1 88 ? 10.586 -33.695 -14.702 1.00 38.00 88 LEU A O 1
ATOM 677 N N . GLY A 1 89 ? 10.440 -35.021 -12.893 1.00 47.69 89 GLY A N 1
ATOM 678 C CA . GLY A 1 89 ? 11.803 -34.773 -12.457 1.00 44.34 89 GLY A CA 1
ATOM 679 C C . GLY A 1 89 ? 12.854 -35.703 -13.035 1.00 55.41 89 GLY A C 1
ATOM 680 O O . GLY A 1 89 ? 13.753 -35.265 -13.754 1.00 52.44 89 GLY A O 1
ATOM 681 N N . ASN A 1 90 ? 12.754 -36.988 -12.712 1.00 55.60 90 ASN A N 1
ATOM 682 C CA . ASN A 1 90 ? 13.739 -37.962 -13.170 1.00 55.56 90 ASN A CA 1
ATOM 683 C C . ASN A 1 90 ? 13.630 -38.277 -14.660 1.00 47.17 90 ASN A C 1
ATOM 684 O O . ASN A 1 90 ? 14.627 -38.581 -15.311 1.00 52.38 90 ASN A O 1
ATOM 689 N N . GLN A 1 91 ? 12.420 -38.200 -15.200 1.00 45.51 91 GLN A N 1
ATOM 690 C CA . GLN A 1 91 ? 12.216 -38.467 -16.618 1.00 56.01 91 GLN A CA 1
ATOM 691 C C . GLN A 1 91 ? 12.227 -37.170 -17.421 1.00 55.27 91 GLN A C 1
ATOM 692 O O . GLN A 1 91 ? 12.339 -37.190 -18.646 1.00 46.20 91 GLN A O 1
ATOM 698 N N . ARG A 1 92 ? 12.115 -36.048 -16.715 1.00 52.46 92 ARG A N 1
ATOM 699 C CA . ARG A 1 92 ? 12.120 -34.719 -17.327 1.00 54.44 92 ARG A CA 1
ATOM 700 C C . ARG A 1 92 ? 11.073 -34.558 -18.430 1.00 47.25 92 ARG A C 1
ATOM 701 O O . ARG A 1 92 ? 11.366 -34.045 -19.507 1.00 46.54 92 ARG A O 1
ATOM 709 N N . LYS A 1 93 ? 9.849 -34.993 -18.150 1.00 46.01 93 LYS A N 1
ATOM 710 C CA . LYS A 1 93 ? 8.769 -34.908 -19.125 1.00 41.75 93 LYS A CA 1
ATOM 711 C C . LYS A 1 93 ? 7.928 -33.654 -18.928 1.00 35.30 93 LYS A C 1
ATOM 712 O O . LYS A 1 93 ? 7.504 -33.350 -17.815 1.00 50.00 93 LYS A O 1
ATOM 718 N N . MET A 1 94 ? 7.699 -32.921 -20.012 1.00 35.41 94 MET A N 1
ATOM 719 C CA . MET A 1 94 ? 6.643 -31.919 -20.026 1.00 43.90 94 MET A CA 1
ATOM 720 C C . MET A 1 94 ? 5.327 -32.670 -20.200 1.00 33.36 94 MET A C 1
ATOM 721 O O . MET A 1 94 ? 5.252 -33.619 -20.979 1.00 45.10 94 MET A O 1
ATOM 726 N N . ILE A 1 95 ? 4.296 -32.265 -19.466 1.00 42.41 95 ILE A N 1
ATOM 727 C CA . ILE A 1 95 ? 3.011 -32.957 -19.531 1.00 31.47 95 ILE A CA 1
ATOM 728 C C . ILE A 1 95 ? 1.894 -32.046 -20.024 1.00 41.92 95 ILE A C 1
ATOM 729 O O . ILE A 1 95 ? 1.630 -30.996 -19.437 1.00 41.40 95 ILE A O 1
ATOM 734 N N . ALA A 1 96 ? 1.243 -32.454 -21.109 1.00 35.41 96 ALA A N 1
ATOM 735 C CA . ALA A 1 96 ? 0.107 -31.713 -21.643 1.00 36.08 96 ALA A CA 1
ATOM 736 C C . ALA A 1 96 ? -1.191 -32.473 -21.378 1.00 32.00 96 ALA A C 1
ATOM 737 O O . ALA A 1 96 ? -1.345 -33.615 -21.805 1.00 42.72 96 ALA A O 1
ATOM 739 N N . VAL A 1 97 ? -2.119 -31.840 -20.666 1.00 30.35 97 VAL A N 1
ATOM 740 C CA . VAL A 1 97 ? -3.379 -32.490 -20.316 1.00 41.21 97 VAL A CA 1
ATOM 741 C C . VAL A 1 97 ? -4.563 -31.909 -21.081 1.00 31.22 97 VAL A C 1
ATOM 742 O O . VAL A 1 97 ? -4.893 -30.731 -20.935 1.00 34.70 97 VAL A O 1
ATOM 746 N N . ASP A 1 98 ? -5.189 -32.745 -21.904 1.00 33.32 98 ASP A N 1
ATOM 747 C CA . ASP A 1 98 ? -6.404 -32.370 -22.617 1.00 34.38 98 ASP A CA 1
ATOM 748 C C . ASP A 1 98 ? -7.614 -32.783 -21.782 1.00 34.10 98 ASP A C 1
ATOM 749 O O . ASP A 1 98 ? -8.066 -33.925 -21.850 1.00 59.50 98 ASP A O 1
ATOM 754 N N . VAL A 1 99 ? -8.124 -31.842 -20.994 1.00 32.45 99 VAL A N 1
ATOM 755 C CA . VAL A 1 99 ? -9.168 -32.122 -20.008 1.00 58.65 99 VAL A CA 1
ATOM 756 C C . VAL A 1 99 ? -10.485 -32.625 -20.605 1.00 64.05 99 VAL A C 1
ATOM 757 O O . VAL A 1 99 ? -11.047 -33.612 -20.128 1.00 35.19 99 VAL A O 1
ATOM 761 N N . ALA A 1 100 ? -10.968 -31.954 -21.647 1.00 35.36 100 ALA A N 1
ATOM 762 C CA . ALA A 1 100 ? -12.259 -32.296 -22.246 1.00 37.61 100 ALA A CA 1
ATOM 763 C C . ALA A 1 100 ? -12.293 -33.720 -22.793 1.00 53.65 100 ALA A C 1
ATOM 764 O O . ALA A 1 100 ? -13.356 -34.339 -22.866 1.00 54.11 100 ALA A O 1
ATOM 766 N N . HIS A 1 101 ? -11.128 -34.238 -23.174 1.00 53.94 101 HIS A N 1
ATOM 767 C CA . HIS A 1 101 ? -11.044 -35.593 -23.710 1.00 57.45 101 HIS A CA 1
ATOM 768 C C . HIS A 1 101 ? -10.373 -36.551 -22.735 1.00 41.85 101 HIS A C 1
ATOM 769 O O . HIS A 1 101 ? -10.095 -37.701 -23.075 1.00 44.01 101 HIS A O 1
ATOM 776 N N . ARG A 1 102 ? -10.127 -36.060 -21.523 1.00 39.28 102 ARG A N 1
ATOM 777 C CA . ARG A 1 102 ? -9.580 -36.866 -20.433 1.00 40.16 102 ARG A CA 1
ATOM 778 C C . ARG A 1 102 ? -8.302 -37.596 -20.832 1.00 40.77 102 ARG A C 1
ATOM 779 O O . ARG A 1 102 ? -8.115 -38.768 -20.504 1.00 46.55 102 ARG A O 1
ATOM 787 N N . ARG A 1 103 ? -7.427 -36.893 -21.544 1.00 39.09 103 ARG A N 1
ATOM 788 C CA . ARG A 1 103 ? -6.206 -37.498 -22.057 1.00 40.37 103 ARG A CA 1
ATOM 789 C C . ARG A 1 103 ? -4.973 -36.610 -21.871 1.00 38.34 103 ARG A C 1
ATOM 790 O O . ARG A 1 103 ? -5.076 -35.386 -21.789 1.00 36.39 103 ARG A O 1
ATOM 798 N N . LYS A 1 104 ? -3.807 -37.243 -21.802 1.00 39.90 104 LYS A N 1
ATOM 799 C CA . LYS A 1 104 ? -2.550 -36.525 -21.619 1.00 37.67 104 LYS A CA 1
ATOM 800 C C . LYS A 1 104 ? -1.499 -37.012 -22.602 1.00 42.96 104 LYS A C 1
ATOM 801 O O . LYS A 1 104 ? -1.639 -38.083 -23.193 1.00 44.77 104 LYS A O 1
ATOM 807 N N . LYS A 1 105 ? -0.444 -36.222 -22.768 1.00 43.62 105 LYS A N 1
ATOM 808 C CA . LYS A 1 105 ? 0.709 -36.633 -23.562 1.00 54.58 105 LYS A CA 1
ATOM 809 C C . LYS A 1 105 ? 1.995 -36.066 -22.967 1.00 54.56 105 LYS A C 1
ATOM 810 O O . LYS A 1 105 ? 1.989 -34.998 -22.353 1.00 54.19 105 LYS A O 1
ATOM 816 N N . SER A 1 106 ? 3.095 -36.788 -23.146 1.00 56.74 106 SER A N 1
ATOM 817 C CA . SER A 1 106 ? 4.375 -36.378 -22.585 1.00 51.04 106 SER A CA 1
ATOM 818 C C . SER A 1 106 ? 5.439 -36.225 -23.661 1.00 57.73 106 SER A C 1
ATOM 819 O O . SER A 1 106 ? 5.617 -37.106 -24.501 1.00 65.55 106 SER A O 1
ATOM 822 N N . HIS A 1 107 ? 6.142 -35.099 -23.632 1.00 64.46 107 HIS A N 1
ATOM 823 C CA . HIS A 1 107 ? 7.311 -34.903 -24.481 1.00 80.12 107 HIS A CA 1
ATOM 824 C C . HIS A 1 107 ? 8.530 -34.600 -23.618 1.00 44.12 107 HIS A C 1
ATOM 825 O O . HIS A 1 107 ? 8.410 -34.011 -22.545 1.00 41.28 107 HIS A O 1
ATOM 832 N N . GLU A 1 108 ? 9.701 -35.012 -24.088 1.00 64.74 108 GLU A N 1
ATOM 833 C CA . GLU A 1 108 ? 10.937 -34.825 -23.336 1.00 59.68 108 GLU A CA 1
ATOM 834 C C . GLU A 1 108 ? 11.380 -33.366 -23.308 1.00 51.93 108 GLU A C 1
ATOM 835 O O . GLU A 1 108 ? 11.377 -32.685 -24.335 1.00 56.09 108 GLU A O 1
ATOM 841 N N . LEU A 1 109 ? 11.761 -32.898 -22.123 1.00 47.70 109 LEU A N 1
ATOM 842 C CA . LEU A 1 109 ? 12.246 -31.535 -21.938 1.00 49.94 109 LEU A CA 1
ATOM 843 C C . LEU A 1 109 ? 13.539 -31.316 -22.713 1.00 64.22 109 LEU A C 1
ATOM 844 O O . LEU A 1 109 ? 13.842 -30.199 -23.133 1.00 71.13 109 LEU A O 1
ATOM 849 N N . SER A 1 110 ? 14.296 -32.392 -22.898 1.00 76.34 110 SER A N 1
ATOM 850 C CA . SER A 1 110 ? 15.566 -32.332 -23.614 1.00 93.55 110 SER A CA 1
ATOM 851 C C . SER A 1 110 ? 15.376 -32.014 -25.095 1.00 101.84 110 SER A C 1
ATOM 852 O O . SER A 1 110 ? 15.722 -30.926 -25.553 1.00 104.44 110 SER A O 1
ATOM 855 N N . GLY A 1 111 ? 14.831 -32.972 -25.839 1.00 105.92 111 GLY A N 1
ATOM 856 C CA . GLY A 1 111 ? 14.610 -32.796 -27.264 1.00 115.88 111 GLY A CA 1
ATOM 857 C C . GLY A 1 111 ? 13.561 -33.743 -27.814 1.00 125.33 111 GLY A C 1
ATOM 858 O O . GLY A 1 111 ? 12.700 -34.223 -27.076 1.00 130.59 111 GLY A O 1
ATOM 859 N N . ARG A 1 112 ? 13.632 -34.011 -29.115 1.00 128.45 112 ARG A N 1
ATOM 860 C CA . ARG A 1 112 ? 12.691 -34.923 -29.761 1.00 128.84 112 ARG A CA 1
ATOM 861 C C . ARG A 1 112 ? 13.339 -35.752 -30.872 1.00 140.99 112 ARG A C 1
ATOM 862 O O . ARG A 1 112 ? 13.164 -36.971 -30.923 1.00 145.18 112 ARG A O 1
ATOM 865 N N . ILE A 1 113 ? 14.083 -35.083 -31.751 1.00 146.79 113 ILE A N 1
ATOM 866 C CA . ILE A 1 113 ? 14.747 -35.723 -32.890 1.00 151.72 113 ILE A CA 1
ATOM 867 C C . ILE A 1 113 ? 13.782 -36.492 -33.795 1.00 155.77 113 ILE A C 1
ATOM 868 O O . ILE A 1 113 ? 14.178 -37.438 -34.476 1.00 160.69 113 ILE A O 1
ATOM 870 N N . SER A 1 114 ? 12.518 -36.075 -33.802 1.00 152.71 114 SER A N 1
ATOM 871 C CA . SER A 1 114 ? 11.495 -36.723 -34.615 1.00 151.21 114 SER A CA 1
ATOM 872 C C . SER A 1 114 ? 10.301 -35.799 -34.830 1.00 147.19 114 SER A C 1
ATOM 873 O O . SER A 1 114 ? 10.043 -35.351 -35.948 1.00 150.46 114 SER A O 1
ATOM 875 N N . GLY A 1 121 ? 1.011 -37.268 -31.502 1.00 133.62 121 GLY A N 1
ATOM 876 C CA . GLY A 1 121 ? 1.609 -37.652 -30.237 1.00 131.98 121 GLY A CA 1
ATOM 877 C C . GLY A 1 121 ? 0.866 -38.790 -29.567 1.00 131.98 121 GLY A C 1
ATOM 878 O O . GLY A 1 121 ? -0.274 -39.092 -29.920 1.00 134.68 121 GLY A O 1
ATOM 879 N N . HIS A 1 122 ? 1.516 -39.423 -28.595 1.00 125.10 122 HIS A N 1
ATOM 880 C CA . HIS A 1 122 ? 0.927 -40.550 -27.880 1.00 114.04 122 HIS A CA 1
ATOM 881 C C . HIS A 1 122 ? 0.075 -40.070 -26.710 1.00 94.91 122 HIS A C 1
ATOM 882 O O . HIS A 1 122 ? 0.568 -39.391 -25.808 1.00 90.07 122 HIS A O 1
ATOM 889 N N . TYR A 1 123 ? -1.206 -40.428 -26.727 1.00 89.33 123 TYR A N 1
ATOM 890 C CA . TYR A 1 123 ? -2.137 -39.991 -25.690 1.00 73.81 123 TYR A CA 1
ATOM 891 C C . TYR A 1 123 ? -2.421 -41.065 -24.640 1.00 61.64 123 TYR A C 1
ATOM 892 O O . TYR A 1 123 ? -2.518 -42.250 -24.956 1.00 56.04 123 TYR A O 1
ATOM 901 N N . THR A 1 124 ? -2.556 -40.632 -23.391 1.00 61.47 124 THR A N 1
ATOM 902 C CA . THR A 1 124 ? -2.847 -41.530 -22.278 1.00 65.19 124 THR A CA 1
ATOM 903 C C . THR A 1 124 ? -4.050 -41.006 -21.497 1.00 57.58 124 THR A C 1
ATOM 904 O O . THR A 1 124 ? -4.227 -39.798 -21.363 1.00 47.01 124 THR A O 1
ATOM 908 N N . THR A 1 125 ? -4.877 -41.910 -20.983 1.00 47.76 125 THR A N 1
ATOM 909 C CA . THR A 1 125 ? -6.047 -41.506 -20.208 1.00 57.42 125 THR A CA 1
ATOM 910 C C . THR A 1 125 ? -5.658 -40.936 -18.841 1.00 59.95 125 THR A C 1
ATOM 911 O O . THR A 1 125 ? -4.788 -41.474 -18.156 1.00 72.93 125 THR A O 1
ATOM 915 N N . VAL A 1 126 ? -6.305 -39.841 -18.454 1.00 49.13 126 VAL A N 1
ATOM 916 C CA . VAL A 1 126 ? -5.975 -39.151 -17.211 1.00 51.38 126 VAL A CA 1
ATOM 917 C C . VAL A 1 126 ? -6.835 -39.634 -16.045 1.00 51.20 126 VAL A C 1
ATOM 918 O O . VAL A 1 126 ? -8.031 -39.870 -16.206 1.00 52.92 126 VAL A O 1
ATOM 922 N N . ASP A 1 127 ? -6.209 -39.792 -14.880 1.00 51.15 127 ASP A N 1
ATOM 923 C CA . ASP A 1 127 ? -6.909 -40.145 -13.648 1.00 40.52 127 ASP A CA 1
ATOM 924 C C . ASP A 1 127 ? -8.041 -39.160 -13.369 1.00 43.78 127 ASP A C 1
ATOM 925 O O . ASP A 1 127 ? -7.893 -37.955 -13.582 1.00 35.37 127 ASP A O 1
ATOM 930 N N . SER A 1 128 ? -9.167 -39.678 -12.887 1.00 39.43 128 SER A N 1
ATOM 931 C CA . SER A 1 128 ? -10.372 -38.870 -12.714 1.00 42.51 128 SER A CA 1
ATOM 932 C C . SER A 1 128 ? -10.212 -37.781 -11.658 1.00 46.38 128 SER A C 1
ATOM 933 O O . SER A 1 128 ? -10.889 -36.755 -11.718 1.00 49.37 128 SER A O 1
ATOM 936 N N . CYS A 1 129 ? -9.321 -38.004 -10.696 1.00 47.58 129 CYS A N 1
ATOM 937 C CA . CYS A 1 129 ? -9.082 -37.021 -9.643 1.00 35.07 129 CYS A CA 1
ATOM 938 C C . CYS A 1 129 ? -8.488 -35.741 -10.222 1.00 38.66 129 CYS A C 1
ATOM 939 O O . CYS A 1 129 ? -8.954 -34.641 -9.929 1.00 31.21 129 CYS A O 1
ATOM 942 N N . HIS A 1 130 ? -7.463 -35.895 -11.053 1.00 34.12 130 HIS A N 1
ATOM 943 C CA . HIS A 1 130 ? -6.791 -34.750 -11.655 1.00 35.42 130 HIS A CA 1
ATOM 944 C C . HIS A 1 130 ? -7.706 -34.036 -12.649 1.00 34.74 130 HIS A C 1
ATOM 945 O O . HIS A 1 130 ? -7.542 -32.846 -12.912 1.00 33.80 130 HIS A O 1
ATOM 952 N N . ILE A 1 131 ? -8.671 -34.771 -13.196 1.00 35.72 131 ILE A N 1
ATOM 953 C CA . ILE A 1 131 ? -9.657 -34.188 -14.102 1.00 32.71 131 ILE A CA 1
ATOM 954 C C . ILE A 1 131 ? -10.628 -33.284 -13.345 1.00 34.17 131 ILE A C 1
ATOM 955 O O . ILE A 1 131 ? -10.889 -32.161 -13.768 1.00 34.85 131 ILE A O 1
ATOM 960 N N . GLN A 1 132 ? -11.157 -33.774 -12.227 1.00 31.39 132 GLN A N 1
ATOM 961 C CA . GLN A 1 132 ? -12.021 -32.957 -11.378 1.00 39.98 132 GLN A CA 1
ATOM 962 C C . GLN A 1 132 ? -11.250 -31.760 -10.838 1.00 29.61 132 GLN A C 1
ATOM 963 O O . GLN A 1 132 ? -11.757 -30.640 -10.807 1.00 37.70 132 GLN A O 1
ATOM 969 N N . TYR A 1 133 ? -10.020 -32.024 -10.415 1.00 28.85 133 TYR A N 1
ATOM 970 C CA . TYR A 1 133 ? -9.108 -31.013 -9.899 1.00 37.84 133 TYR A CA 1
ATOM 971 C C . TYR A 1 133 ? -8.956 -29.865 -10.891 1.00 38.37 133 TYR A C 1
ATOM 972 O O . TYR A 1 133 ? -9.151 -28.698 -10.545 1.00 38.36 133 TYR A O 1
ATOM 981 N N . LEU A 1 134 ? -8.615 -30.204 -12.129 1.00 30.82 134 LEU A N 1
ATOM 982 C CA . LEU A 1 134 ? -8.447 -29.201 -13.172 1.00 32.39 134 LEU A CA 1
ATOM 983 C C . LEU A 1 134 ? -9.766 -28.525 -13.533 1.00 37.09 134 LEU A C 1
ATOM 984 O O . LEU A 1 134 ? -9.786 -27.346 -13.887 1.00 44.89 134 LEU A O 1
ATOM 989 N N . LEU A 1 135 ? -10.863 -29.273 -13.439 1.00 32.48 135 LEU A N 1
ATOM 990 C CA . LEU A 1 135 ? -12.189 -28.719 -13.682 1.00 34.33 135 LEU A CA 1
ATOM 991 C C . LEU A 1 135 ? -12.511 -27.670 -12.627 1.00 34.88 135 LEU A C 1
ATOM 992 O O . LEU A 1 135 ? -12.990 -26.584 -12.944 1.00 28.73 135 LEU A O 1
ATOM 997 N N . ALA A 1 136 ? -12.225 -28.001 -11.372 1.00 34.53 136 ALA A N 1
ATOM 998 C CA . ALA A 1 136 ? -12.472 -27.095 -10.255 1.00 33.39 136 ALA A CA 1
ATOM 999 C C . ALA A 1 136 ? -11.670 -25.802 -10.381 1.00 36.07 136 ALA A C 1
ATOM 1000 O O . ALA A 1 136 ? -12.003 -24.796 -9.755 1.00 28.06 136 ALA A O 1
ATOM 1002 N N . MET A 1 137 ? -10.611 -25.837 -11.185 1.00 41.72 137 MET A N 1
ATOM 1003 C CA . MET A 1 137 ? -9.786 -24.657 -11.422 1.00 37.26 137 MET A CA 1
ATOM 1004 C C . MET A 1 137 ? -10.288 -23.840 -12.604 1.00 45.47 137 MET A C 1
ATOM 1005 O O . MET A 1 137 ? -9.790 -22.738 -12.857 1.00 25.97 137 MET A O 1
ATOM 1010 N N . GLY A 1 138 ? -11.270 -24.385 -13.323 1.00 26.98 138 GLY A N 1
ATOM 1011 C CA . GLY A 1 138 ? -11.778 -23.762 -14.530 1.00 28.00 138 GLY A CA 1
ATOM 1012 C C . GLY A 1 138 ? -10.837 -23.950 -15.707 1.00 33.46 138 GLY A C 1
ATOM 1013 O O . GLY A 1 138 ? -10.846 -23.166 -16.655 1.00 29.67 138 GLY A O 1
ATOM 1014 N N . VAL A 1 139 ? -10.020 -24.996 -15.646 1.00 36.44 139 VAL A N 1
ATOM 1015 C CA . VAL A 1 139 ? -9.011 -25.237 -16.669 1.00 35.40 139 VAL A CA 1
ATOM 1016 C C . VAL A 1 139 ? -9.369 -26.423 -17.557 1.00 30.85 139 VAL A C 1
ATOM 1017 O O . VAL A 1 139 ? -9.702 -27.498 -17.064 1.00 37.48 139 VAL A O 1
ATOM 1021 N N . LEU A 1 140 ? -9.303 -26.218 -18.869 1.00 29.63 140 LEU A N 1
ATOM 1022 C CA . LEU A 1 140 ? -9.544 -27.294 -19.826 1.00 29.58 140 LEU A CA 1
ATOM 1023 C C . LEU A 1 140 ? -8.270 -27.704 -20.572 1.00 29.66 140 LEU A C 1
ATOM 1024 O O . LEU A 1 140 ? -8.224 -28.759 -21.202 1.00 30.79 140 LEU A O 1
ATOM 1029 N N . SER A 1 141 ? -7.236 -26.870 -20.498 1.00 29.29 141 SER A N 1
ATOM 1030 C CA . SER A 1 141 ? -5.969 -27.174 -21.158 1.00 31.09 141 SER A CA 1
ATOM 1031 C C . SER A 1 141 ? -4.781 -26.850 -20.259 1.00 33.99 141 SER A C 1
ATOM 1032 O O . SER A 1 141 ? -4.622 -25.714 -19.807 1.00 28.62 141 SER A O 1
ATOM 1035 N N . SER A 1 142 ? -3.947 -27.853 -20.007 1.00 31.80 142 SER A N 1
ATOM 1036 C CA . SER A 1 142 ? -2.822 -27.692 -19.094 1.00 40.14 142 SER A CA 1
ATOM 1037 C C . SER A 1 142 ? -1.509 -28.220 -19.674 1.00 40.94 142 SER A C 1
ATOM 1038 O O . SER A 1 142 ? -1.462 -29.318 -20.226 1.00 41.73 142 SER A O 1
ATOM 1041 N N . LEU A 1 143 ? -0.452 -27.421 -19.546 1.00 38.85 143 LEU A N 1
ATOM 1042 C CA . LEU A 1 143 ? 0.897 -27.836 -19.925 1.00 31.75 143 LEU A CA 1
ATOM 1043 C C . LEU A 1 143 ? 1.854 -27.609 -18.756 1.00 31.38 143 LEU A C 1
ATOM 1044 O O . LEU A 1 143 ? 2.172 -26.468 -18.413 1.00 26.38 143 LEU A O 1
ATOM 1049 N N . THR A 1 144 ? 2.300 -28.697 -18.139 1.00 33.28 144 THR A N 1
ATOM 1050 C CA . THR A 1 144 ? 3.211 -28.612 -17.004 1.00 25.16 144 THR A CA 1
ATOM 1051 C C . THR A 1 144 ? 4.653 -28.793 -17.457 1.00 26.39 144 THR A C 1
ATOM 1052 O O . THR A 1 144 ? 5.000 -29.817 -18.047 1.00 27.88 144 THR A O 1
ATOM 1056 N N . VAL A 1 145 ? 5.487 -27.796 -17.180 1.00 26.09 145 VAL A N 1
ATOM 1057 C CA . VAL A 1 145 ? 6.899 -27.848 -17.548 1.00 28.71 145 VAL A CA 1
ATOM 1058 C C . VAL A 1 145 ? 7.788 -27.944 -16.309 1.00 35.75 145 VAL A C 1
ATOM 1059 O O . VAL A 1 145 ? 7.781 -27.045 -15.467 1.00 34.19 145 VAL A O 1
ATOM 1063 N N . PRO A 1 146 ? 8.564 -29.032 -16.194 1.00 28.46 146 PRO A N 1
ATOM 1064 C CA . PRO A 1 146 ? 9.459 -29.174 -15.040 1.00 42.53 146 PRO A CA 1
ATOM 1065 C C . PRO A 1 146 ? 10.579 -28.139 -15.060 1.00 35.41 146 PRO A C 1
ATOM 1066 O O . PRO A 1 146 ? 11.125 -27.839 -16.120 1.00 32.73 146 PRO A O 1
ATOM 1070 N N . VAL A 1 147 ? 10.899 -27.589 -13.894 1.00 37.36 147 VAL A N 1
ATOM 1071 C CA . VAL A 1 147 ? 12.026 -26.676 -13.759 1.00 29.30 147 VAL A CA 1
ATOM 1072 C C . VAL A 1 147 ? 13.152 -27.375 -12.998 1.00 41.22 147 VAL A C 1
ATOM 1073 O O . VAL A 1 147 ? 12.981 -27.757 -11.840 1.00 37.39 147 VAL A O 1
ATOM 1077 N N . MET A 1 148 ? 14.299 -27.551 -13.647 1.00 32.72 148 MET A N 1
ATOM 1078 C CA . MET A 1 148 ? 15.385 -28.320 -13.036 1.00 50.36 148 MET A CA 1
ATOM 1079 C C . MET A 1 148 ? 16.451 -27.459 -12.355 1.00 35.48 148 MET A C 1
ATOM 1080 O O . MET A 1 148 ? 16.777 -26.361 -12.810 1.00 43.35 148 MET A O 1
ATOM 1085 N N . GLN A 1 149 ? 16.983 -27.974 -11.253 1.00 50.49 149 GLN A N 1
ATOM 1086 C CA . GLN A 1 149 ? 18.109 -27.352 -10.568 1.00 43.93 149 GLN A CA 1
ATOM 1087 C C . GLN A 1 149 ? 18.866 -28.418 -9.782 1.00 44.75 149 GLN A C 1
ATOM 1088 O O . GLN A 1 149 ? 18.283 -29.101 -8.937 1.00 48.87 149 GLN A O 1
ATOM 1094 N N . ASP A 1 150 ? 20.156 -28.560 -10.073 1.00 47.28 150 ASP A N 1
ATOM 1095 C CA . ASP A 1 150 ? 21.003 -29.561 -9.427 1.00 57.99 150 ASP A CA 1
ATOM 1096 C C . ASP A 1 150 ? 20.434 -30.966 -9.610 1.00 58.15 150 ASP A C 1
ATOM 1097 O O . ASP A 1 150 ? 20.427 -31.769 -8.674 1.00 52.45 150 ASP A O 1
ATOM 1102 N N . GLN A 1 151 ? 19.956 -31.245 -10.821 1.00 45.16 151 GLN A N 1
ATOM 1103 C CA . GLN A 1 151 ? 19.354 -32.533 -11.168 1.00 45.73 151 GLN A CA 1
ATOM 1104 C C . GLN A 1 151 ? 18.116 -32.859 -10.326 1.00 52.23 151 GLN A C 1
ATOM 1105 O O . GLN A 1 151 ? 17.721 -34.021 -10.210 1.00 47.04 151 GLN A O 1
ATOM 1111 N N . GLN A 1 152 ? 17.506 -31.831 -9.742 1.00 46.71 152 GLN A N 1
ATOM 1112 C CA . GLN A 1 152 ? 16.317 -32.015 -8.917 1.00 53.89 152 GLN A CA 1
ATOM 1113 C C . GLN A 1 152 ? 15.153 -31.173 -9.428 1.00 50.67 152 GLN A C 1
ATOM 1114 O O . GLN A 1 152 ? 15.355 -30.123 -10.043 1.00 35.74 152 GLN A O 1
ATOM 1120 N N . LEU A 1 153 ? 13.935 -31.641 -9.176 1.00 45.42 153 LEU A N 1
ATOM 1121 C CA . LEU A 1 153 ? 12.744 -30.890 -9.548 1.00 39.67 153 LEU A CA 1
ATOM 1122 C C . LEU A 1 153 ? 12.568 -29.705 -8.602 1.00 42.18 153 LEU A C 1
ATOM 1123 O O . LEU A 1 153 ? 12.053 -29.850 -7.493 1.00 31.69 153 LEU A O 1
ATOM 1128 N N . TRP A 1 154 ? 13.021 -28.539 -9.048 1.00 31.18 154 TRP A N 1
ATOM 1129 C CA . TRP A 1 154 ? 12.946 -27.313 -8.263 1.00 30.46 154 TRP A CA 1
ATOM 1130 C C . TRP A 1 154 ? 11.505 -26.840 -8.180 1.00 38.99 154 TRP A C 1
ATOM 1131 O O . TRP A 1 154 ? 11.071 -26.281 -7.172 1.00 37.85 154 TRP A O 1
ATOM 1142 N N . GLY A 1 155 ? 10.770 -27.074 -9.258 1.00 27.54 155 GLY A N 1
ATOM 1143 C CA . GLY A 1 155 ? 9.391 -26.652 -9.356 1.00 29.62 155 GLY A CA 1
ATOM 1144 C C . GLY A 1 155 ? 8.878 -26.887 -10.758 1.00 32.45 155 GLY A C 1
ATOM 1145 O O . GLY A 1 155 ? 9.462 -27.658 -11.521 1.00 29.42 155 GLY A O 1
ATOM 1146 N N . ILE A 1 156 ? 7.782 -26.224 -11.103 1.00 29.57 156 ILE A N 1
ATOM 1147 C CA . ILE A 1 156 ? 7.212 -26.368 -12.434 1.00 24.96 156 ILE A CA 1
ATOM 1148 C C . ILE A 1 156 ? 6.826 -25.023 -13.012 1.00 23.60 156 ILE A C 1
ATOM 1149 O O . ILE A 1 156 ? 6.656 -24.044 -12.286 1.00 27.49 156 ILE A O 1
ATOM 1154 N N . MET A 1 157 ? 6.700 -24.982 -14.331 1.00 24.04 157 MET A N 1
ATOM 1155 C CA . MET A 1 157 ? 6.055 -23.866 -14.994 1.00 23.94 157 MET A CA 1
ATOM 1156 C C . MET A 1 157 ? 4.692 -24.375 -15.430 1.00 32.29 157 MET A C 1
ATOM 1157 O O . MET A 1 157 ? 4.593 -25.407 -16.092 1.00 34.44 157 MET A O 1
ATOM 1162 N N . ALA A 1 158 ? 3.639 -23.668 -15.038 1.00 28.29 158 ALA A N 1
ATOM 1163 C CA . ALA A 1 158 ? 2.287 -24.125 -15.316 1.00 22.92 158 ALA A CA 1
ATOM 1164 C C . ALA A 1 158 ? 1.594 -23.223 -16.328 1.00 31.70 158 ALA A C 1
ATOM 1165 O O . ALA A 1 158 ? 1.446 -22.023 -16.106 1.00 34.48 158 ALA A O 1
ATOM 1167 N N . VAL A 1 159 ? 1.180 -23.813 -17.445 1.00 23.88 159 VAL A N 1
ATOM 1168 C CA . VAL A 1 159 ? 0.472 -23.084 -18.487 1.00 31.99 159 VAL A CA 1
ATOM 1169 C C . VAL A 1 159 ? -0.973 -23.557 -18.540 1.00 33.38 159 VAL A C 1
ATOM 1170 O O . VAL A 1 159 ? -1.247 -24.702 -18.900 1.00 39.57 159 VAL A O 1
ATOM 1174 N N . HIS A 1 160 ? -1.896 -22.675 -18.172 1.00 36.23 160 HIS A N 1
ATOM 1175 C CA . HIS A 1 160 ? -3.303 -23.044 -18.079 1.00 24.84 160 HIS A CA 1
ATOM 1176 C C . HIS A 1 160 ? -4.190 -22.210 -18.994 1.00 35.35 160 HIS A C 1
ATOM 1177 O O . HIS A 1 160 ? -3.974 -21.009 -19.168 1.00 27.17 160 HIS A O 1
ATOM 1184 N N . HIS A 1 161 ? -5.193 -22.863 -19.573 1.00 33.93 161 HIS A N 1
ATOM 1185 C CA . HIS A 1 161 ? -6.171 -22.194 -20.421 1.00 28.94 161 HIS A CA 1
ATOM 1186 C C . HIS A 1 161 ? -7.557 -22.760 -20.118 1.00 33.15 161 HIS A C 1
ATOM 1187 O O . HIS A 1 161 ? -7.712 -23.964 -19.902 1.00 31.62 161 HIS A O 1
ATOM 1194 N N . SER A 1 162 ? -8.559 -21.888 -20.092 1.00 30.21 162 SER A N 1
ATOM 1195 C CA . SER A 1 162 ? -9.920 -22.297 -19.751 1.00 43.22 162 SER A CA 1
ATOM 1196 C C . SER A 1 162 ? -10.647 -22.981 -20.910 1.00 42.30 162 SER A C 1
ATOM 1197 O O . SER A 1 162 ? -11.727 -23.538 -20.728 1.00 33.00 162 SER A O 1
ATOM 1200 N N . LYS A 1 163 ? -10.054 -22.938 -22.098 1.00 45.88 163 LYS A N 1
ATOM 1201 C CA . LYS A 1 163 ? -10.644 -23.580 -23.267 1.00 52.70 163 LYS A CA 1
ATOM 1202 C C . LYS A 1 163 ? -9.732 -24.699 -23.757 1.00 49.60 163 LYS A C 1
ATOM 1203 O O . LYS A 1 163 ? -8.542 -24.704 -23.448 1.00 52.45 163 LYS A O 1
ATOM 1209 N N . PRO A 1 164 ? -10.292 -25.664 -24.507 1.00 53.54 164 PRO A N 1
ATOM 1210 C CA . PRO A 1 164 ? -9.468 -26.684 -25.163 1.00 52.04 164 PRO A CA 1
ATOM 1211 C C . PRO A 1 164 ? -8.387 -26.035 -26.018 1.00 45.73 164 PRO A C 1
ATOM 1212 O O . PRO A 1 164 ? -8.674 -25.095 -26.761 1.00 45.28 164 PRO A O 1
ATOM 1216 N N . ARG A 1 165 ? -7.157 -26.526 -25.907 1.00 45.97 165 ARG A N 1
ATOM 1217 C CA . ARG A 1 165 ? -6.027 -25.902 -26.583 1.00 43.46 165 ARG A CA 1
ATOM 1218 C C . ARG A 1 165 ? -4.900 -26.906 -26.785 1.00 45.24 165 ARG A C 1
ATOM 1219 O O . ARG A 1 165 ? -4.314 -27.389 -25.816 1.00 51.55 165 ARG A O 1
ATOM 1227 N N . ARG A 1 166 ? -4.597 -27.225 -28.040 1.00 47.28 166 ARG A N 1
ATOM 1228 C CA . ARG A 1 166 ? -3.450 -28.080 -28.332 1.00 58.64 166 ARG A CA 1
ATOM 1229 C C . ARG A 1 166 ? -2.202 -27.236 -28.585 1.00 59.10 166 ARG A C 1
ATOM 1230 O O . ARG A 1 166 ? -2.283 -26.129 -29.123 1.00 53.15 166 ARG A O 1
ATOM 1238 N N . PHE A 1 167 ? -1.048 -27.760 -28.189 1.00 58.39 167 PHE A N 1
ATOM 1239 C CA . PHE A 1 167 ? 0.205 -27.035 -28.352 1.00 50.19 167 PHE A CA 1
ATOM 1240 C C . PHE A 1 167 ? 1.057 -27.634 -29.463 1.00 54.36 167 PHE A C 1
ATOM 1241 O O . PHE A 1 167 ? 1.312 -28.837 -29.481 1.00 65.05 167 PHE A O 1
ATOM 1249 N N . THR A 1 168 ? 1.490 -26.789 -30.393 1.00 47.94 168 THR A N 1
ATOM 1250 C CA . THR A 1 168 ? 2.374 -27.227 -31.465 1.00 60.73 168 THR A CA 1
ATOM 1251 C C . THR A 1 168 ? 3.763 -27.487 -30.904 1.00 55.30 168 THR A C 1
ATOM 1252 O O . THR A 1 168 ? 4.094 -27.014 -29.818 1.00 49.10 168 THR A O 1
ATOM 1256 N N . GLU A 1 169 ? 4.575 -28.236 -31.645 1.00 54.14 169 GLU A N 1
ATOM 1257 C CA . GLU A 1 169 ? 5.938 -28.538 -31.218 1.00 55.87 169 GLU A CA 1
ATOM 1258 C C . GLU A 1 169 ? 6.776 -27.269 -31.093 1.00 57.41 169 GLU A C 1
ATOM 1259 O O . GLU A 1 169 ? 7.688 -27.198 -30.267 1.00 44.84 169 GLU A O 1
ATOM 1265 N N . GLN A 1 170 ? 6.451 -26.269 -31.908 1.00 61.68 170 GLN A N 1
ATOM 1266 C CA . GLN A 1 170 ? 7.087 -24.957 -31.831 1.00 65.50 170 GLN A CA 1
ATOM 1267 C C . GLN A 1 170 ? 6.881 -24.343 -30.449 1.00 71.28 170 GLN A C 1
ATOM 1268 O O . GLN A 1 170 ? 7.724 -23.591 -29.960 1.00 84.07 170 GLN A O 1
ATOM 1274 N N . GLU A 1 171 ? 5.752 -24.666 -29.827 1.00 55.69 171 GLU A N 1
ATOM 1275 C CA . GLU A 1 171 ? 5.424 -24.140 -28.508 1.00 45.95 171 GLU A CA 1
ATOM 1276 C C . GLU A 1 171 ? 6.017 -24.997 -27.390 1.00 45.58 171 GLU A C 1
ATOM 1277 O O . GLU A 1 171 ? 6.401 -24.479 -26.340 1.00 43.98 171 GLU A O 1
ATOM 1283 N N . TRP A 1 172 ? 6.091 -26.305 -27.621 1.00 45.27 172 TRP A N 1
ATOM 1284 C CA . TRP A 1 172 ? 6.759 -27.211 -26.694 1.00 41.74 172 TRP A CA 1
ATOM 1285 C C . TRP A 1 172 ? 8.211 -26.788 -26.495 1.00 50.62 172 TRP A C 1
ATOM 1286 O O . TRP A 1 172 ? 8.671 -26.622 -25.364 1.00 51.66 172 TRP A O 1
ATOM 1297 N N . GLU A 1 173 ? 8.925 -26.614 -27.606 1.00 44.81 173 GLU A N 1
ATOM 1298 C CA . GLU A 1 173 ? 10.346 -26.292 -27.564 1.00 51.55 173 GLU A CA 1
ATOM 1299 C C . GLU A 1 173 ? 10.604 -24.923 -26.940 1.00 49.94 173 GLU A C 1
ATOM 1300 O O . GLU A 1 173 ? 11.618 -24.716 -26.273 1.00 42.05 173 GLU A O 1
ATOM 1306 N N . THR A 1 174 ? 9.675 -23.997 -27.150 1.00 40.49 174 THR A N 1
ATOM 1307 C CA . THR A 1 174 ? 9.798 -22.653 -26.601 1.00 39.84 174 THR A CA 1
ATOM 1308 C C . THR A 1 174 ? 9.648 -22.660 -25.077 1.00 51.51 174 THR A C 1
ATOM 1309 O O . THR A 1 174 ? 10.362 -21.946 -24.373 1.00 51.09 174 THR A O 1
ATOM 1313 N N . MET A 1 175 ? 8.727 -23.476 -24.571 1.00 46.59 175 MET A N 1
ATOM 1314 C CA . MET A 1 175 ? 8.525 -23.593 -23.128 1.00 40.58 175 MET A CA 1
ATOM 1315 C C . MET A 1 175 ? 9.670 -24.362 -22.479 1.00 44.01 175 MET A C 1
ATOM 1316 O O . MET A 1 175 ? 10.049 -24.091 -21.338 1.00 41.96 175 MET A O 1
ATOM 1321 N N . ALA A 1 176 ? 10.215 -25.328 -23.213 1.00 46.17 176 ALA A N 1
ATOM 1322 C CA . ALA A 1 176 ? 11.381 -26.069 -22.754 1.00 42.09 176 ALA A CA 1
ATOM 1323 C C . ALA A 1 176 ? 12.570 -25.124 -22.646 1.00 40.74 176 ALA A C 1
ATOM 1324 O O . ALA A 1 176 ? 13.374 -25.221 -21.721 1.00 41.00 176 ALA A O 1
ATOM 1326 N N . LEU A 1 177 ? 12.662 -24.202 -23.598 1.00 36.42 177 LEU A N 1
ATOM 1327 C CA . LEU A 1 177 ? 13.714 -23.196 -23.601 1.00 61.47 177 LEU A CA 1
ATOM 1328 C C . LEU A 1 177 ? 13.572 -22.260 -22.401 1.00 54.89 177 LEU A C 1
ATOM 1329 O O . LEU A 1 177 ? 14.553 -21.961 -21.717 1.00 54.05 177 LEU A O 1
ATOM 1334 N N . LEU A 1 178 ? 12.349 -21.802 -22.150 1.00 43.24 178 LEU A N 1
ATOM 1335 C CA . LEU A 1 178 ? 12.076 -20.906 -21.029 1.00 38.17 178 LEU A CA 1
ATOM 1336 C C . LEU A 1 178 ? 12.319 -21.580 -19.681 1.00 40.82 178 LEU A C 1
ATOM 1337 O O . LEU A 1 178 ? 12.612 -20.914 -18.690 1.00 40.21 178 LEU A O 1
ATOM 1342 N N . SER A 1 179 ? 12.193 -22.901 -19.650 1.00 41.30 179 SER A N 1
ATOM 1343 C CA . SER A 1 179 ? 12.471 -23.660 -18.441 1.00 31.88 179 SER A CA 1
ATOM 1344 C C . SER A 1 179 ? 13.960 -23.584 -18.102 1.00 40.75 179 SER A C 1
ATOM 1345 O O . SER A 1 179 ? 14.340 -23.484 -16.938 1.00 29.18 179 SER A O 1
ATOM 1348 N N . LYS A 1 180 ? 14.800 -23.630 -19.129 1.00 31.72 180 LYS A N 1
ATOM 1349 C CA . LYS A 1 180 ? 16.239 -23.513 -18.938 1.00 35.87 180 LYS A CA 1
ATOM 1350 C C . LYS A 1 180 ? 16.626 -22.094 -18.525 1.00 33.63 180 LYS A C 1
ATOM 1351 O O . LYS A 1 180 ? 17.612 -21.894 -17.815 1.00 37.17 180 LYS A O 1
ATOM 1357 N N . GLU A 1 181 ? 15.837 -21.115 -18.963 1.00 38.23 181 GLU A N 1
ATOM 1358 C CA . GLU A 1 181 ? 16.045 -19.723 -18.576 1.00 31.75 181 GLU A CA 1
ATOM 1359 C C . GLU A 1 181 ? 15.768 -19.515 -17.094 1.00 47.58 181 GLU A C 1
ATOM 1360 O O . GLU A 1 181 ? 16.473 -18.762 -16.425 1.00 55.23 181 GLU A O 1
ATOM 1366 N N . VAL A 1 182 ? 14.733 -20.181 -16.590 1.00 42.29 182 VAL A N 1
ATOM 1367 C CA . VAL A 1 182 ? 14.413 -20.144 -15.166 1.00 27.40 182 VAL A CA 1
ATOM 1368 C C . VAL A 1 182 ? 15.536 -20.813 -14.371 1.00 32.64 182 VAL A C 1
ATOM 1369 O O . VAL A 1 182 ? 16.003 -20.278 -13.368 1.00 32.18 182 VAL A O 1
ATOM 1373 N N . SER A 1 183 ? 15.965 -21.982 -14.836 1.00 31.80 183 SER A N 1
ATOM 1374 C CA . SER A 1 183 ? 17.089 -22.687 -14.236 1.00 30.20 183 SER A CA 1
ATOM 1375 C C . SER A 1 183 ? 18.338 -21.812 -14.223 1.00 32.52 183 SER A C 1
ATOM 1376 O O . SER A 1 183 ? 19.065 -21.771 -13.234 1.00 27.77 183 SER A O 1
ATOM 1379 N N . LEU A 1 184 ? 18.572 -21.111 -15.328 1.00 29.41 184 LEU A N 1
ATOM 1380 C CA . LEU A 1 184 ? 19.702 -20.201 -15.426 1.00 30.17 184 LEU A CA 1
ATOM 1381 C C . LEU A 1 184 ? 19.616 -19.110 -14.364 1.00 45.10 184 LEU A C 1
ATOM 1382 O O . LEU A 1 184 ? 20.598 -18.817 -13.684 1.00 39.86 184 LEU A O 1
ATOM 1387 N N . ALA A 1 185 ? 18.433 -18.521 -14.217 1.00 28.34 185 ALA A N 1
ATOM 1388 C CA . ALA A 1 185 ? 18.231 -17.440 -13.258 1.00 30.46 185 ALA A CA 1
ATOM 1389 C C . ALA A 1 185 ? 18.390 -17.909 -11.812 1.00 30.26 185 ALA A C 1
ATOM 1390 O O . ALA A 1 185 ? 18.913 -17.181 -10.971 1.00 27.11 185 ALA A O 1
ATOM 1392 N N . ILE A 1 186 ? 17.928 -19.122 -11.531 1.00 32.82 186 ILE A N 1
ATOM 1393 C CA . ILE A 1 186 ? 18.038 -19.701 -10.196 1.00 24.70 186 ILE A CA 1
ATOM 1394 C C . ILE A 1 186 ? 19.502 -19.914 -9.831 1.00 25.14 186 ILE A C 1
ATOM 1395 O O . ILE A 1 186 ? 19.921 -19.646 -8.703 1.00 27.78 186 ILE A O 1
ATOM 1400 N N . THR A 1 187 ? 20.275 -20.388 -10.802 1.00 35.35 187 THR A N 1
ATOM 1401 C CA . THR A 1 187 ? 21.708 -20.547 -10.639 1.00 27.09 187 THR A CA 1
ATOM 1402 C C . THR A 1 187 ? 22.347 -19.188 -10.396 1.00 27.21 187 THR A C 1
ATOM 1403 O O . THR A 1 187 ? 23.162 -19.031 -9.486 1.00 31.58 187 THR A O 1
ATOM 1407 N N . GLN A 1 188 ? 21.962 -18.210 -11.210 1.00 27.65 188 GLN A N 1
ATOM 1408 C CA A GLN A 1 188 ? 22.472 -16.848 -11.077 0.50 33.12 188 GLN A CA 1
ATOM 1409 C CA B GLN A 1 188 ? 22.474 -16.851 -11.080 0.50 33.13 188 GLN A CA 1
ATOM 1410 C C . GLN A 1 188 ? 22.204 -16.298 -9.682 1.00 35.38 188 GLN A C 1
ATOM 1411 O O . GLN A 1 188 ? 23.112 -15.790 -9.021 1.00 37.89 188 GLN A O 1
ATOM 1422 N N . SER A 1 189 ? 20.954 -16.415 -9.238 1.00 31.11 189 SER A N 1
ATOM 1423 C CA . SER A 1 189 ? 20.523 -15.893 -7.943 1.00 31.65 189 SER A CA 1
ATOM 1424 C C . SER A 1 189 ? 21.180 -16.602 -6.759 1.00 32.78 189 SER A C 1
ATOM 1425 O O . SER A 1 189 ? 21.512 -15.971 -5.755 1.00 35.96 189 SER A O 1
ATOM 1428 N N . GLN A 1 190 ? 21.363 -17.913 -6.878 1.00 30.70 190 GLN A N 1
ATOM 1429 C CA . GLN A 1 190 ? 21.978 -18.696 -5.810 1.00 27.93 190 GLN A CA 1
ATOM 1430 C C . GLN A 1 190 ? 23.464 -18.371 -5.648 1.00 33.95 190 GLN A C 1
ATOM 1431 O O . GLN A 1 190 ? 23.991 -18.372 -4.535 1.00 37.03 190 GLN A O 1
ATOM 1433 N N . LEU A 1 191 ? 24.138 -18.092 -6.759 1.00 32.49 191 LEU A N 1
ATOM 1434 C CA . LEU A 1 191 ? 25.557 -17.757 -6.716 1.00 45.86 191 LEU A CA 1
ATOM 1435 C C . LEU A 1 191 ? 25.769 -16.330 -6.211 1.00 46.54 191 LEU A C 1
ATOM 1436 O O . LEU A 1 191 ? 26.690 -16.066 -5.437 1.00 35.76 191 LEU A O 1
ATOM 1441 N N . SER A 1 192 ? 24.906 -15.416 -6.646 1.00 40.00 192 SER A N 1
ATOM 1442 C CA . SER A 1 192 ? 24.964 -14.032 -6.193 1.00 31.04 192 SER A CA 1
ATOM 1443 C C . SER A 1 192 ? 24.708 -13.961 -4.693 1.00 32.88 192 SER A C 1
ATOM 1444 O O . SER A 1 192 ? 25.227 -13.087 -4.000 1.00 38.30 192 SER A O 1
ATOM 1447 N N . ARG A 1 193 ? 23.902 -14.894 -4.199 1.00 33.19 193 ARG A N 1
ATOM 1448 C CA . ARG A 1 193 ? 23.645 -15.007 -2.772 1.00 29.46 193 ARG A CA 1
ATOM 1449 C C . ARG A 1 193 ? 24.922 -15.393 -2.027 1.00 38.13 193 ARG A C 1
ATOM 1450 O O . ARG A 1 193 ? 25.224 -14.845 -0.968 1.00 40.24 193 ARG A O 1
ATOM 1458 N N . GLN A 1 194 ? 25.670 -16.335 -2.591 1.00 29.69 194 GLN A N 1
ATOM 1459 C CA . GLN A 1 194 ? 26.889 -16.825 -1.959 1.00 42.99 194 GLN A CA 1
ATOM 1460 C C . GLN A 1 194 ? 27.988 -15.766 -1.945 1.00 40.92 194 GLN A C 1
ATOM 1461 O O . GLN A 1 194 ? 28.748 -15.668 -0.981 1.00 34.30 194 GLN A O 1
ATOM 1467 N N . VAL A 1 195 ? 28.064 -14.974 -3.010 1.00 34.46 195 VAL A N 1
ATOM 1468 C CA . VAL A 1 195 ? 29.017 -13.873 -3.061 1.00 34.49 195 VAL A CA 1
ATOM 1469 C C . VAL A 1 195 ? 28.670 -12.836 -2.001 1.00 30.85 195 VAL A C 1
ATOM 1470 O O . VAL A 1 195 ? 29.541 -12.362 -1.272 1.00 36.03 195 VAL A O 1
ATOM 1474 N N . HIS A 1 196 ? 27.388 -12.497 -1.915 1.00 36.94 196 HIS A N 1
ATOM 1475 C CA . HIS A 1 196 ? 26.911 -11.516 -0.947 1.00 41.09 196 HIS A CA 1
ATOM 1476 C C . HIS A 1 196 ? 27.158 -11.958 0.495 1.00 40.31 196 HIS A C 1
ATOM 1477 O O . HIS A 1 196 ? 27.401 -11.130 1.374 1.00 42.56 196 HIS A O 1
ATOM 1484 N N . GLN A 1 197 ? 27.090 -13.262 0.738 1.00 24.59 197 GLN A N 1
ATOM 1485 C CA . GLN A 1 197 ? 27.361 -13.795 2.067 1.00 44.66 197 GLN A CA 1
ATOM 1486 C C . GLN A 1 197 ? 28.846 -13.681 2.399 1.00 40.77 197 GLN A C 1
ATOM 1487 O O . GLN A 1 197 ? 29.225 -13.554 3.564 1.00 39.23 197 GLN A O 1
ATOM 1493 N N . GLN A 1 198 ? 29.681 -13.723 1.366 1.00 39.18 198 GLN A N 1
ATOM 1494 C CA . GLN A 1 198 ? 31.117 -13.530 1.528 1.00 41.31 198 GLN A CA 1
ATOM 1495 C C . GLN A 1 198 ? 31.434 -12.072 1.859 1.00 40.05 198 GLN A C 1
ATOM 1496 O O . GLN A 1 198 ? 32.377 -11.783 2.593 1.00 36.39 198 GLN A O 1
ATOM 1502 N N . GLN A 1 199 ? 30.637 -11.158 1.314 1.00 39.37 199 GLN A N 1
ATOM 1503 C CA . GLN A 1 199 ? 30.792 -9.735 1.598 1.00 36.36 199 GLN A CA 1
ATOM 1504 C C . GLN A 1 199 ? 30.404 -9.415 3.036 1.00 34.17 199 GLN A C 1
ATOM 1505 O O . GLN A 1 199 ? 31.077 -8.639 3.709 1.00 39.09 199 GLN A O 1
ATOM 1511 N N . VAL A 1 200 ? 29.311 -10.013 3.494 1.00 26.09 200 VAL A N 1
ATOM 1512 C CA . VAL A 1 200 ? 28.832 -9.815 4.858 1.00 32.51 200 VAL A CA 1
ATOM 1513 C C . VAL A 1 200 ? 29.835 -10.375 5.861 1.00 33.84 200 VAL A C 1
ATOM 1514 O O . VAL A 1 200 ? 30.083 -9.785 6.914 1.00 30.45 200 VAL A O 1
ATOM 1518 N N . GLN A 1 201 ? 30.420 -11.514 5.511 1.00 37.03 201 GLN A N 1
ATOM 1519 C CA . GLN A 1 201 ? 31.431 -12.155 6.339 1.00 39.84 201 GLN A CA 1
ATOM 1520 C C . GLN A 1 201 ? 32.647 -11.248 6.509 1.00 43.35 201 GLN A C 1
ATOM 1521 O O . GLN A 1 201 ? 33.113 -11.018 7.626 1.00 42.04 201 GLN A O 1
ATOM 1527 N N . GLU A 1 202 ? 33.147 -10.724 5.395 1.00 43.51 202 GLU A N 1
ATOM 1528 C CA . GLU A 1 202 ? 34.333 -9.874 5.407 1.00 45.81 202 GLU A CA 1
ATOM 1529 C C . GLU A 1 202 ? 34.060 -8.516 6.054 1.00 45.86 202 GLU A C 1
ATOM 1530 O O . GLU A 1 202 ? 34.917 -7.971 6.753 1.00 30.71 202 GLU A O 1
ATOM 1536 N N . ALA A 1 203 ? 32.866 -7.977 5.825 1.00 29.04 203 ALA A N 1
ATOM 1537 C CA . ALA A 1 203 ? 32.486 -6.693 6.407 1.00 36.83 203 ALA A CA 1
ATOM 1538 C C . ALA A 1 203 ? 32.366 -6.789 7.925 1.00 39.63 203 ALA A C 1
ATOM 1539 O O . ALA A 1 203 ? 32.624 -5.820 8.640 1.00 40.09 203 ALA A O 1
ATOM 1541 N N . LEU A 1 204 ? 31.977 -7.961 8.413 1.00 35.23 204 LEU A N 1
ATOM 1542 C CA . LEU A 1 204 ? 31.908 -8.193 9.849 1.00 41.17 204 LEU A CA 1
ATOM 1543 C C . LEU A 1 204 ? 33.311 -8.249 10.456 1.00 46.37 204 LEU A C 1
ATOM 1544 O O . LEU A 1 204 ? 33.554 -7.697 11.527 1.00 36.70 204 LEU A O 1
ATOM 1549 N N . VAL A 1 205 ? 34.231 -8.910 9.761 1.00 29.73 205 VAL A N 1
ATOM 1550 C CA . VAL A 1 205 ? 35.613 -9.013 10.220 1.00 38.08 205 VAL A CA 1
ATOM 1551 C C . VAL A 1 205 ? 36.297 -7.649 10.295 1.00 41.03 205 VAL A C 1
ATOM 1552 O O . VAL A 1 205 ? 36.941 -7.323 11.294 1.00 32.67 205 VAL A O 1
ATOM 1556 N N . GLN A 1 206 ? 36.147 -6.855 9.238 1.00 39.90 206 GLN A N 1
ATOM 1557 C CA . GLN A 1 206 ? 36.769 -5.536 9.177 1.00 48.26 206 GLN A CA 1
ATOM 1558 C C . GLN A 1 206 ? 36.210 -4.586 10.231 1.00 48.44 206 GLN A C 1
ATOM 1559 O O . GLN A 1 206 ? 36.938 -3.753 10.773 1.00 58.03 206 GLN A O 1
ATOM 1565 N N . ARG A 1 207 ? 34.919 -4.714 10.518 1.00 41.73 207 ARG A N 1
ATOM 1566 C CA . ARG A 1 207 ? 34.278 -3.874 11.523 1.00 39.38 207 ARG A CA 1
ATOM 1567 C C . ARG A 1 207 ? 34.771 -4.237 12.922 1.00 39.24 207 ARG A C 1
ATOM 1568 O O . ARG A 1 207 ? 35.031 -3.357 13.745 1.00 32.88 207 ARG A O 1
ATOM 1576 N N . LEU A 1 208 ? 34.903 -5.536 13.182 1.00 38.88 208 LEU A N 1
ATOM 1577 C CA . LEU A 1 208 ? 35.417 -6.016 14.462 1.00 35.51 208 LEU A CA 1
ATOM 1578 C C . LEU A 1 208 ? 36.868 -5.593 14.681 1.00 43.10 208 LEU A C 1
ATOM 1579 O O . LEU A 1 208 ? 37.245 -5.202 15.785 1.00 45.38 208 LEU A O 1
ATOM 1584 N N . GLU A 1 209 ? 37.677 -5.672 13.627 1.00 34.16 209 GLU A N 1
ATOM 1585 C CA . GLU A 1 209 ? 39.084 -5.295 13.715 1.00 43.38 209 GLU A CA 1
ATOM 1586 C C . GLU A 1 209 ? 39.247 -3.807 14.010 1.00 47.08 209 GLU A C 1
ATOM 1587 O O . GLU A 1 209 ? 40.082 -3.415 14.828 1.00 50.47 209 GLU A O 1
ATOM 1593 N N . THR A 1 210 ? 38.442 -2.984 13.346 1.00 43.17 210 THR A N 1
ATOM 1594 C CA . THR A 1 210 ? 38.491 -1.543 13.556 1.00 36.82 210 THR A CA 1
ATOM 1595 C C . THR A 1 210 ? 38.054 -1.180 14.974 1.00 36.84 210 THR A C 1
ATOM 1596 O O . THR A 1 210 ? 38.643 -0.302 15.602 1.00 43.13 210 THR A O 1
ATOM 1600 N N . THR A 1 211 ? 37.039 -1.874 15.481 1.00 35.67 211 THR A N 1
ATOM 1601 C CA . THR A 1 211 ? 36.522 -1.612 16.824 1.00 44.94 211 THR A CA 1
ATOM 1602 C C . THR A 1 211 ? 37.591 -1.810 17.896 1.00 36.92 211 THR A C 1
ATOM 1603 O O . THR A 1 211 ? 37.768 -0.964 18.773 1.00 39.52 211 THR A O 1
ATOM 1607 N N . VAL A 1 212 ? 38.300 -2.931 17.816 1.00 39.86 212 VAL A N 1
ATOM 1608 C CA . VAL A 1 212 ? 39.356 -3.245 18.773 1.00 45.00 212 VAL A CA 1
ATOM 1609 C C . VAL A 1 212 ? 40.521 -2.263 18.654 1.00 50.25 212 VAL A C 1
ATOM 1610 O O . VAL A 1 212 ? 41.027 -1.758 19.659 1.00 43.73 212 VAL A O 1
ATOM 1614 N N . ALA A 1 213 ? 40.931 -1.987 17.419 1.00 53.88 213 ALA A N 1
ATOM 1615 C CA . ALA A 1 213 ? 42.028 -1.059 17.155 1.00 48.34 213 ALA A CA 1
ATOM 1616 C C . ALA A 1 213 ? 41.742 0.343 17.692 1.00 50.10 213 ALA A C 1
ATOM 1617 O O . ALA A 1 213 ? 42.660 1.064 18.079 1.00 69.08 213 ALA A O 1
ATOM 1619 N N . GLN A 1 214 ? 40.468 0.721 17.719 1.00 40.91 214 GLN A N 1
ATOM 1620 C CA . GLN A 1 214 ? 40.073 2.053 18.167 1.00 48.59 214 GLN A CA 1
ATOM 1621 C C . GLN A 1 214 ? 39.896 2.138 19.680 1.00 51.19 214 GLN A C 1
ATOM 1622 O O . GLN A 1 214 ? 40.288 3.126 20.303 1.00 49.28 214 GLN A O 1
ATOM 1628 N N . TYR A 1 215 ? 39.305 1.102 20.268 1.00 45.42 215 TYR A N 1
ATOM 1629 C CA . TYR A 1 215 ? 38.911 1.159 21.674 1.00 45.83 215 TYR A CA 1
ATOM 1630 C C . TYR A 1 215 ? 39.789 0.315 22.604 1.00 43.83 215 TYR A C 1
ATOM 1631 O O . TYR A 1 215 ? 40.064 0.715 23.733 1.00 45.85 215 TYR A O 1
ATOM 1640 N N . GLY A 1 216 ? 40.228 -0.847 22.135 1.00 41.72 216 GLY A N 1
ATOM 1641 C CA . GLY A 1 216 ? 41.131 -1.675 22.915 1.00 42.65 216 GLY A CA 1
ATOM 1642 C C . GLY A 1 216 ? 40.430 -2.650 23.842 1.00 57.73 216 GLY A C 1
ATOM 1643 O O . GLY A 1 216 ? 39.406 -3.233 23.485 1.00 54.06 216 GLY A O 1
ATOM 1644 N N . ASP A 1 217 ? 40.985 -2.830 25.036 1.00 61.09 217 ASP A N 1
ATOM 1645 C CA . ASP A 1 217 ? 40.451 -3.800 25.988 1.00 63.87 217 ASP A CA 1
ATOM 1646 C C . ASP A 1 217 ? 39.562 -3.137 27.039 1.00 65.49 217 ASP A C 1
ATOM 1647 O O . ASP A 1 217 ? 39.873 -3.151 28.231 1.00 69.29 217 ASP A O 1
ATOM 1652 N N . ARG A 1 218 ? 38.455 -2.562 26.582 1.00 53.03 218 ARG A N 1
ATOM 1653 C CA . ARG A 1 218 ? 37.495 -1.905 27.462 1.00 54.33 218 ARG A CA 1
ATOM 1654 C C . ARG A 1 218 ? 36.090 -2.413 27.143 1.00 48.69 218 ARG A C 1
ATOM 1655 O O . ARG A 1 218 ? 35.851 -2.905 26.043 1.00 46.79 218 ARG A O 1
ATOM 1663 N N . PRO A 1 219 ? 35.160 -2.313 28.110 1.00 51.45 219 PRO A N 1
ATOM 1664 C CA . PRO A 1 219 ? 33.791 -2.818 27.921 1.00 50.72 219 PRO A CA 1
ATOM 1665 C C . PRO A 1 219 ? 33.074 -2.285 26.677 1.00 42.45 219 PRO A C 1
ATOM 1666 O O . PRO A 1 219 ? 32.264 -3.013 26.098 1.00 39.65 219 PRO A O 1
ATOM 1670 N N . GLU A 1 220 ? 33.370 -1.053 26.271 1.00 42.77 220 GLU A N 1
ATOM 1671 C CA . GLU A 1 220 ? 32.743 -0.462 25.088 1.00 44.49 220 GLU A CA 1
ATOM 1672 C C . GLU A 1 220 ? 33.050 -1.252 23.817 1.00 47.25 220 GLU A C 1
ATOM 1673 O O . GLU A 1 220 ? 32.199 -1.372 22.933 1.00 50.71 220 GLU A O 1
ATOM 1679 N N . THR A 1 221 ? 34.268 -1.780 23.733 1.00 42.18 221 THR A N 1
ATOM 1680 C CA . THR A 1 221 ? 34.678 -2.605 22.603 1.00 36.09 221 THR A CA 1
ATOM 1681 C C . THR A 1 221 ? 33.800 -3.836 22.487 1.00 40.12 221 THR A C 1
ATOM 1682 O O . THR A 1 221 ? 33.258 -4.131 21.422 1.00 40.15 221 THR A O 1
ATOM 1686 N N . TRP A 1 222 ? 33.669 -4.554 23.597 1.00 33.06 222 TRP A N 1
ATOM 1687 C CA . TRP A 1 222 ? 32.969 -5.830 23.605 1.00 37.20 222 TRP A CA 1
ATOM 1688 C C . TRP A 1 222 ? 31.457 -5.671 23.475 1.00 36.31 222 TRP A C 1
ATOM 1689 O O . TRP A 1 222 ? 30.781 -6.532 22.912 1.00 31.12 222 TRP A O 1
ATOM 1700 N N . GLN A 1 223 ? 30.929 -4.567 23.994 1.00 36.72 223 GLN A N 1
ATOM 1701 C CA . GLN A 1 223 ? 29.508 -4.278 23.861 1.00 36.36 223 GLN A CA 1
ATOM 1702 C C . GLN A 1 223 ? 29.167 -3.954 22.409 1.00 40.56 223 GLN A C 1
ATOM 1703 O O . GLN A 1 223 ? 28.151 -4.409 21.886 1.00 38.99 223 GLN A O 1
ATOM 1709 N N . TYR A 1 224 ? 30.028 -3.176 21.757 1.00 40.93 224 TYR A N 1
ATOM 1710 C CA . TYR A 1 224 ? 29.810 -2.800 20.365 1.00 35.82 224 TYR A CA 1
ATOM 1711 C C . TYR A 1 224 ? 30.038 -3.987 19.433 1.00 39.67 224 TYR A C 1
ATOM 1712 O O . TYR A 1 224 ? 29.312 -4.166 18.454 1.00 40.98 224 TYR A O 1
ATOM 1721 N N . ALA A 1 225 ? 31.049 -4.794 19.745 1.00 37.85 225 ALA A N 1
ATOM 1722 C CA . ALA A 1 225 ? 31.383 -5.961 18.934 1.00 43.18 225 ALA A CA 1
ATOM 1723 C C . ALA A 1 225 ? 30.273 -7.009 18.968 1.00 46.53 225 ALA A C 1
ATOM 1724 O O . ALA A 1 225 ? 29.891 -7.552 17.930 1.00 28.00 225 ALA A O 1
ATOM 1726 N N . LEU A 1 226 ? 29.762 -7.286 20.165 1.00 28.56 226 LEU A N 1
ATOM 1727 C CA . LEU A 1 226 ? 28.696 -8.268 20.341 1.00 41.76 226 LEU A CA 1
ATOM 1728 C C . LEU A 1 226 ? 27.455 -7.956 19.509 1.00 28.77 226 LEU A C 1
ATOM 1729 O O . LEU A 1 226 ? 26.953 -8.814 18.783 1.00 36.83 226 LEU A O 1
ATOM 1734 N N . GLU A 1 227 ? 26.961 -6.728 19.617 1.00 33.31 227 GLU A N 1
ATOM 1735 C CA . GLU A 1 227 ? 25.739 -6.360 18.915 1.00 35.61 227 GLU A CA 1
ATOM 1736 C C . GLU A 1 227 ? 25.966 -6.180 17.416 1.00 29.69 227 GLU A C 1
ATOM 1737 O O . GLU A 1 227 ? 25.022 -6.238 16.633 1.00 45.45 227 GLU A O 1
ATOM 1743 N N . THR A 1 228 ? 27.217 -5.976 17.019 1.00 28.98 228 THR A N 1
ATOM 1744 C CA . THR A 1 228 ? 27.558 -5.927 15.602 1.00 43.61 228 THR A CA 1
ATOM 1745 C C . THR A 1 228 ? 27.438 -7.328 15.017 1.00 44.69 228 THR A C 1
ATOM 1746 O O . THR A 1 228 ? 26.990 -7.510 13.885 1.00 42.50 228 THR A O 1
ATOM 1750 N N . VAL A 1 229 ? 27.842 -8.318 15.806 1.00 28.85 229 VAL A N 1
ATOM 1751 C CA . VAL A 1 229 ? 27.768 -9.711 15.393 1.00 32.65 229 VAL A CA 1
ATOM 1752 C C . VAL A 1 229 ? 26.324 -10.194 15.371 1.00 32.91 229 VAL A C 1
ATOM 1753 O O . VAL A 1 229 ? 25.881 -10.805 14.399 1.00 33.34 229 VAL A O 1
ATOM 1757 N N . GLY A 1 230 ? 25.595 -9.911 16.447 1.00 30.10 230 GLY A N 1
ATOM 1758 C CA . GLY A 1 230 ? 24.199 -10.290 16.555 1.00 31.24 230 GLY A CA 1
ATOM 1759 C C . GLY A 1 230 ? 23.358 -9.764 15.406 1.00 40.66 230 GLY A C 1
ATOM 1760 O O . GLY A 1 230 ? 22.429 -10.432 14.948 1.00 44.51 230 GLY A O 1
ATOM 1761 N N . GLN A 1 231 ? 23.695 -8.569 14.933 1.00 32.30 231 GLN A N 1
ATOM 1762 C CA . GLN A 1 231 ? 22.970 -7.951 13.828 1.00 41.95 231 GLN A CA 1
ATOM 1763 C C . GLN A 1 231 ? 23.338 -8.581 12.488 1.00 43.82 231 GLN A C 1
ATOM 1764 O O . GLN A 1 231 ? 22.483 -8.752 11.618 1.00 47.51 231 GLN A O 1
ATOM 1770 N N . ALA A 1 232 ? 24.610 -8.929 12.329 1.00 43.02 232 ALA A N 1
ATOM 1771 C CA . ALA A 1 232 ? 25.081 -9.551 11.097 1.00 45.06 232 ALA A CA 1
ATOM 1772 C C . ALA A 1 232 ? 24.480 -10.943 10.913 1.00 36.11 232 ALA A C 1
ATOM 1773 O O . ALA A 1 232 ? 24.064 -11.304 9.814 1.00 38.31 232 ALA A O 1
ATOM 1775 N N . VAL A 1 233 ? 24.432 -11.712 11.997 1.00 35.19 233 VAL A N 1
ATOM 1776 C CA . VAL A 1 233 ? 23.915 -13.078 11.965 1.00 51.60 233 VAL A CA 1
ATOM 1777 C C . VAL A 1 233 ? 22.384 -13.070 12.078 1.00 57.83 233 VAL A C 1
ATOM 1778 O O . VAL A 1 233 ? 21.736 -14.119 12.066 1.00 39.60 233 VAL A O 1
ATOM 1782 N N . GLU A 1 234 ? 21.818 -11.870 12.176 1.00 37.92 234 GLU A N 1
ATOM 1783 C CA . GLU A 1 234 ? 20.371 -11.682 12.239 1.00 46.65 234 GLU A CA 1
ATOM 1784 C C . GLU A 1 234 ? 19.719 -12.467 13.373 1.00 44.62 234 GLU A C 1
ATOM 1785 O O . GLU A 1 234 ? 18.708 -13.143 13.171 1.00 51.58 234 GLU A O 1
ATOM 1791 N N . ALA A 1 235 ? 20.309 -12.382 14.559 1.00 37.75 235 ALA A N 1
ATOM 1792 C CA . ALA A 1 235 ? 19.725 -12.985 15.748 1.00 37.94 235 ALA A CA 1
ATOM 1793 C C . ALA A 1 235 ? 18.743 -12.006 16.379 1.00 38.76 235 ALA A C 1
ATOM 1794 O O . ALA A 1 235 ? 18.722 -10.826 16.029 1.00 46.76 235 ALA A O 1
ATOM 1796 N N . ASP A 1 236 ? 17.925 -12.496 17.303 1.00 42.24 236 ASP A N 1
ATOM 1797 C CA . ASP A 1 236 ? 16.975 -11.642 18.005 1.00 46.34 236 ASP A CA 1
ATOM 1798 C C . ASP A 1 236 ? 17.587 -11.113 19.295 1.00 49.44 236 ASP A C 1
ATOM 1799 O O . ASP A 1 236 ? 17.109 -10.134 19.866 1.00 54.81 236 ASP A O 1
ATOM 1804 N N . GLY A 1 237 ? 18.647 -11.776 19.745 1.00 46.94 237 GLY A N 1
ATOM 1805 C CA . GLY A 1 237 ? 19.368 -11.379 20.940 1.00 44.05 237 GLY A CA 1
ATOM 1806 C C . GLY A 1 237 ? 20.715 -12.072 20.974 1.00 41.27 237 GLY A C 1
ATOM 1807 O O . GLY A 1 237 ? 20.918 -13.063 20.270 1.00 40.66 237 GLY A O 1
ATOM 1808 N N . ALA A 1 238 ? 21.638 -11.560 21.783 1.00 42.67 238 ALA A N 1
ATOM 1809 C CA . ALA A 1 238 ? 22.979 -12.135 21.850 1.00 36.25 238 ALA A CA 1
ATOM 1810 C C . ALA A 1 238 ? 23.687 -11.856 23.174 1.00 39.78 238 ALA A C 1
ATOM 1811 O O . ALA A 1 238 ? 23.414 -10.859 23.841 1.00 36.41 238 ALA A O 1
ATOM 1813 N N . VAL A 1 239 ? 24.598 -12.750 23.546 1.00 47.61 239 VAL A N 1
ATOM 1814 C CA . VAL A 1 239 ? 25.393 -12.588 24.759 1.00 42.86 239 VAL A CA 1
ATOM 1815 C C . VAL A 1 239 ? 26.848 -12.993 24.533 1.00 45.97 239 VAL A C 1
ATOM 1816 O O . VAL A 1 239 ? 27.129 -14.095 24.064 1.00 44.08 239 VAL A O 1
ATOM 1820 N N . LEU A 1 240 ? 27.769 -12.094 24.866 1.00 51.84 240 LEU A N 1
ATOM 1821 C CA . LEU A 1 240 ? 29.191 -12.412 24.846 1.00 43.91 240 LEU A CA 1
ATOM 1822 C C . LEU A 1 240 ? 29.715 -12.547 26.270 1.00 48.70 240 LEU A C 1
ATOM 1823 O O . LEU A 1 240 ? 29.676 -11.593 27.047 1.00 51.05 240 LEU A O 1
ATOM 1828 N N . TYR A 1 241 ? 30.201 -13.736 26.607 1.00 46.10 241 TYR A N 1
ATOM 1829 C CA . TYR A 1 241 ? 30.745 -13.991 27.935 1.00 48.99 241 TYR A CA 1
ATOM 1830 C C . TYR A 1 241 ? 32.269 -14.055 27.889 1.00 50.80 241 TYR A C 1
ATOM 1831 O O . TYR A 1 241 ? 32.843 -14.765 27.064 1.00 49.64 241 TYR A O 1
ATOM 1840 N N . ILE A 1 242 ? 32.920 -13.311 28.776 1.00 46.76 242 ILE A N 1
ATOM 1841 C CA . ILE A 1 242 ? 34.376 -13.317 28.851 1.00 54.33 242 ILE A CA 1
ATOM 1842 C C . ILE A 1 242 ? 34.850 -13.889 30.183 1.00 60.17 242 ILE A C 1
ATOM 1843 O O . ILE A 1 242 ? 34.564 -13.338 31.246 1.00 63.44 242 ILE A O 1
ATOM 1848 N N . ALA A 1 243 ? 35.575 -15.001 30.112 1.00 46.82 243 ALA A N 1
ATOM 1849 C CA . ALA A 1 243 ? 36.022 -15.716 31.302 1.00 59.66 243 ALA A CA 1
ATOM 1850 C C . ALA A 1 243 ? 37.163 -14.988 32.014 1.00 61.78 243 ALA A C 1
ATOM 1851 O O . ALA A 1 243 ? 37.860 -14.179 31.399 1.00 66.18 243 ALA A O 1
ATOM 1853 N N . PRO A 1 244 ? 37.346 -15.266 33.318 1.00 66.78 244 PRO A N 1
ATOM 1854 C CA . PRO A 1 244 ? 38.493 -14.734 34.064 1.00 74.66 244 PRO A CA 1
ATOM 1855 C C . PRO A 1 244 ? 39.822 -15.108 33.414 1.00 84.25 244 PRO A C 1
ATOM 1856 O O . PRO A 1 244 ? 40.057 -16.281 33.120 1.00 82.69 244 PRO A O 1
ATOM 1860 N N . ASP A 1 245 ? 40.676 -14.114 33.192 1.00 96.49 245 ASP A N 1
ATOM 1861 C CA . ASP A 1 245 ? 41.945 -14.326 32.504 1.00 104.90 245 ASP A CA 1
ATOM 1862 C C . ASP A 1 245 ? 43.042 -14.797 33.453 1.00 114.80 245 ASP A C 1
ATOM 1863 O O . ASP A 1 245 ? 42.768 -15.449 34.462 1.00 118.24 245 ASP A O 1
ATOM 1865 N N . LEU A 1 246 ? 44.284 -14.462 33.117 1.00 117.15 246 LEU A N 1
ATOM 1866 C CA . LEU A 1 246 ? 45.437 -14.861 33.916 1.00 122.55 246 LEU A CA 1
ATOM 1867 C C . LEU A 1 246 ? 45.380 -14.260 35.316 1.00 131.07 246 LEU A C 1
ATOM 1868 O O . LEU A 1 246 ? 45.089 -13.074 35.480 1.00 129.19 246 LEU A O 1
ATOM 1870 N N . THR A 1 247 ? 45.652 -15.097 36.316 1.00 143.64 247 THR A N 1
ATOM 1871 C CA . THR A 1 247 ? 45.628 -14.697 37.724 1.00 152.73 247 THR A CA 1
ATOM 1872 C C . THR A 1 247 ? 44.264 -14.168 38.167 1.00 147.57 247 THR A C 1
ATOM 1873 O O . THR A 1 247 ? 44.169 -13.394 39.120 1.00 147.19 247 THR A O 1
ATOM 1875 N N . GLY A 1 248 ? 43.212 -14.594 37.474 1.00 144.44 248 GLY A N 1
ATOM 1876 C CA . GLY A 1 248 ? 41.859 -14.186 37.805 1.00 139.75 248 GLY A CA 1
ATOM 1877 C C . GLY A 1 248 ? 41.545 -12.758 37.400 1.00 132.15 248 GLY A C 1
ATOM 1878 O O . GLY A 1 248 ? 42.364 -11.856 37.571 1.00 139.85 248 GLY A O 1
ATOM 1879 N N . SER A 1 249 ? 40.348 -12.553 36.861 1.00 114.36 249 SER A N 1
ATOM 1880 C CA . SER A 1 249 ? 39.911 -11.224 36.455 1.00 99.55 249 SER A CA 1
ATOM 1881 C C . SER A 1 249 ? 38.391 -11.121 36.489 1.00 101.27 249 SER A C 1
ATOM 1882 O O . SER A 1 249 ? 37.779 -10.581 35.566 1.00 111.66 249 SER A O 1
ATOM 1884 N N . VAL A 1 250 ? 37.795 -11.642 37.560 1.00 90.41 250 VAL A N 1
ATOM 1885 C CA . VAL A 1 250 ? 36.342 -11.666 37.726 1.00 90.54 250 VAL A CA 1
ATOM 1886 C C . VAL A 1 250 ? 35.648 -12.329 36.536 1.00 97.46 250 VAL A C 1
ATOM 1887 O O . VAL A 1 250 ? 36.007 -13.436 36.140 1.00 106.51 250 VAL A O 1
ATOM 1889 N N . ALA A 1 251 ? 34.657 -11.647 35.971 1.00 91.26 251 ALA A N 1
ATOM 1890 C CA . ALA A 1 251 ? 33.931 -12.164 34.814 1.00 77.23 251 ALA A CA 1
ATOM 1891 C C . ALA A 1 251 ? 33.157 -11.055 34.113 1.00 72.71 251 ALA A C 1
ATOM 1892 O O . ALA A 1 251 ? 32.525 -10.221 34.761 1.00 77.51 251 ALA A O 1
ATOM 1894 N N . GLN A 1 252 ? 33.207 -11.054 32.786 1.00 67.84 252 GLN A N 1
ATOM 1895 C CA . GLN A 1 252 ? 32.511 -10.049 31.992 1.00 58.21 252 GLN A CA 1
ATOM 1896 C C . GLN A 1 252 ? 31.464 -10.689 31.089 1.00 57.95 252 GLN A C 1
ATOM 1897 O O . GLN A 1 252 ? 31.717 -11.722 30.468 1.00 65.81 252 GLN A O 1
ATOM 1903 N N . HIS A 1 253 ? 30.289 -10.074 31.018 1.00 53.44 253 HIS A N 1
ATOM 1904 C CA . HIS A 1 253 ? 29.258 -10.508 30.081 1.00 50.22 253 HIS A CA 1
ATOM 1905 C C . HIS A 1 253 ? 28.571 -9.298 29.454 1.00 47.13 253 HIS A C 1
ATOM 1906 O O . HIS A 1 253 ? 28.380 -8.272 30.108 1.00 45.07 253 HIS A O 1
ATOM 1913 N N . TYR A 1 254 ? 28.208 -9.422 28.182 1.00 44.30 254 TYR A N 1
ATOM 1914 C CA . TYR A 1 254 ? 27.595 -8.321 27.450 1.00 35.94 254 TYR A CA 1
ATOM 1915 C C . TYR A 1 254 ? 26.342 -8.808 26.733 1.00 35.11 254 TYR A C 1
ATOM 1916 O O . TYR A 1 254 ? 26.306 -9.929 26.235 1.00 38.56 254 TYR A O 1
ATOM 1925 N N . GLN A 1 255 ? 25.309 -7.972 26.699 1.00 44.64 255 GLN A N 1
ATOM 1926 C CA . GLN A 1 255 ? 24.008 -8.395 26.191 1.00 43.47 255 GLN A CA 1
ATOM 1927 C C . GLN A 1 255 ? 23.437 -7.437 25.151 1.00 49.73 255 GLN A C 1
ATOM 1928 O O . GLN A 1 255 ? 23.682 -6.231 25.195 1.00 55.42 255 GLN A O 1
ATOM 1934 N N . TRP A 1 256 ? 22.668 -7.991 24.219 1.00 44.96 256 TRP A N 1
ATOM 1935 C CA . TRP A 1 256 ? 22.010 -7.206 23.182 1.00 53.54 256 TRP A CA 1
ATOM 1936 C C . TRP A 1 256 ? 20.578 -7.689 22.979 1.00 62.37 256 TRP A C 1
ATOM 1937 O O . TRP A 1 256 ? 20.342 -8.884 22.800 1.00 67.97 256 TRP A O 1
ATOM 1948 N N . ASN A 1 257 ? 19.633 -6.752 23.005 1.00 59.26 257 ASN A N 1
ATOM 1949 C CA . ASN A 1 257 ? 18.209 -7.064 22.881 1.00 52.41 257 ASN A CA 1
ATOM 1950 C C . ASN A 1 257 ? 17.709 -8.058 23.925 1.00 48.00 257 ASN A C 1
ATOM 1951 O O .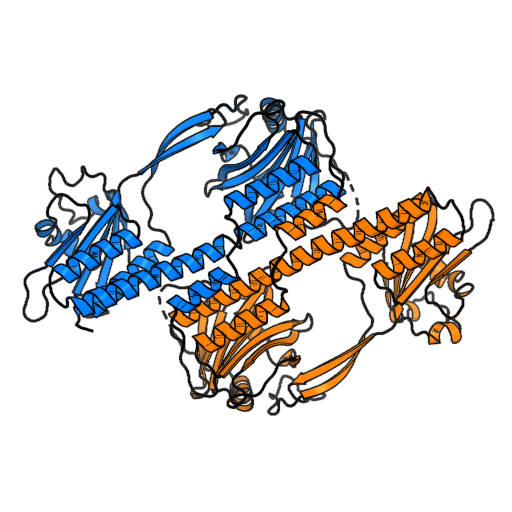 ASN A 1 257 ? 16.985 -9.000 23.603 1.00 58.18 257 ASN A O 1
ATOM 1956 N N . LEU A 1 258 ? 18.114 -7.848 25.173 1.00 47.03 258 LEU A N 1
ATOM 1957 C CA . LEU A 1 258 ? 17.626 -8.647 26.292 1.00 65.75 258 LEU A CA 1
ATOM 1958 C C . LEU A 1 258 ? 16.936 -7.728 27.296 1.00 79.54 258 LEU A C 1
ATOM 1959 O O . LEU A 1 258 ? 16.741 -6.544 27.018 1.00 85.47 258 LEU A O 1
ATOM 1964 N N . ARG A 1 259 ? 16.563 -8.262 28.455 1.00 84.16 259 ARG A N 1
ATOM 1965 C CA . ARG A 1 259 ? 15.886 -7.449 29.466 1.00 98.41 259 ARG A CA 1
ATOM 1966 C C . ARG A 1 259 ? 16.403 -7.677 30.886 1.00 103.52 259 ARG A C 1
ATOM 1967 O O . ARG A 1 259 ? 16.428 -6.749 31.696 1.00 111.49 259 ARG A O 1
ATOM 1975 N N . PHE A 1 260 ? 16.81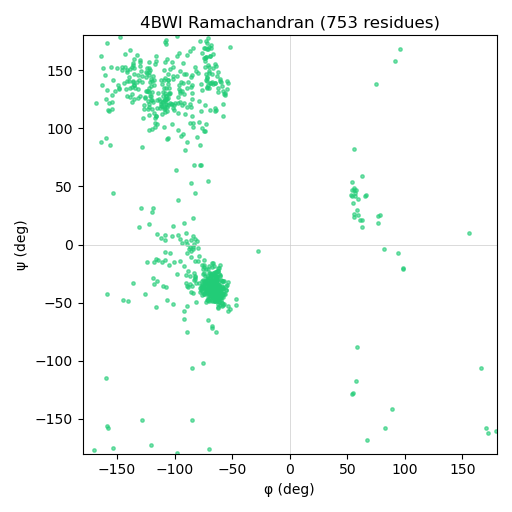7 -8.903 31.188 1.00 98.66 260 PHE A N 1
ATOM 1976 C CA . PHE A 1 260 ? 17.322 -9.214 32.520 1.00 98.57 260 PHE A CA 1
ATOM 1977 C C . PHE A 1 260 ? 18.787 -9.637 32.472 1.00 88.50 260 PHE A C 1
ATOM 1978 O O . PHE A 1 260 ? 19.273 -10.119 31.450 1.00 85.23 260 PHE A O 1
ATOM 1986 N N . ASP A 1 261 ? 19.480 -9.451 33.589 1.00 83.40 261 ASP A N 1
ATOM 1987 C CA . ASP A 1 261 ? 20.903 -9.749 33.675 1.00 75.91 261 ASP A CA 1
ATOM 1988 C C . ASP A 1 261 ? 21.154 -11.255 33.709 1.00 75.31 261 ASP A C 1
ATOM 1989 O O . ASP A 1 261 ? 20.687 -11.952 34.610 1.00 82.53 261 ASP A O 1
ATOM 1994 N N . TRP A 1 262 ? 21.895 -11.749 32.721 1.00 63.02 262 TRP A N 1
ATOM 1995 C CA . TRP A 1 262 ? 22.254 -13.162 32.667 1.00 59.70 262 TRP A CA 1
ATOM 1996 C C . TRP A 1 262 ? 23.481 -13.453 33.524 1.00 65.42 262 TRP A C 1
ATOM 1997 O O . TRP A 1 262 ? 23.906 -14.603 33.632 1.00 65.24 262 TRP A O 1
ATOM 2008 N N . GLY A 1 263 ? 24.039 -12.404 34.126 1.00 68.13 263 GLY A N 1
ATOM 2009 C CA . GLY A 1 263 ? 25.279 -12.495 34.880 1.00 68.53 263 GLY A CA 1
ATOM 2010 C C . GLY A 1 263 ? 25.357 -13.652 35.857 1.00 75.88 263 GLY A C 1
ATOM 2011 O O . GLY A 1 263 ? 26.311 -14.430 35.833 1.00 73.17 263 GLY A O 1
ATOM 2012 N N . ASN A 1 264 ? 24.347 -13.772 36.711 1.00 83.51 264 ASN A N 1
ATOM 2013 C CA . ASN A 1 264 ? 24.302 -14.847 37.692 1.00 86.91 264 ASN A CA 1
ATOM 2014 C C . ASN A 1 264 ? 23.968 -16.189 37.053 1.00 82.43 264 ASN A C 1
ATOM 2015 O O . ASN A 1 264 ? 24.438 -17.234 37.500 1.00 90.40 264 ASN A O 1
ATOM 2020 N N . TRP A 1 265 ? 23.155 -16.153 36.002 1.00 72.30 265 TRP A N 1
ATOM 2021 C CA . TRP A 1 265 ? 22.724 -17.374 35.331 1.00 64.95 265 TRP A CA 1
ATOM 2022 C C . TRP A 1 265 ? 23.870 -18.008 34.550 1.00 66.15 265 TRP A C 1
ATOM 2023 O O . TRP A 1 265 ? 23.923 -19.225 34.391 1.00 64.73 265 TRP A O 1
ATOM 2034 N N . LEU A 1 266 ? 24.786 -17.177 34.067 1.00 72.18 266 LEU A N 1
ATOM 2035 C CA . LEU A 1 266 ? 25.915 -17.656 33.276 1.00 69.98 266 LEU A CA 1
ATOM 2036 C C . LEU A 1 266 ? 26.978 -18.331 34.138 1.00 75.12 266 LEU A C 1
ATOM 2037 O O . LEU A 1 266 ? 27.788 -19.112 33.639 1.00 72.87 266 LEU A O 1
ATOM 2042 N N . GLU A 1 267 ? 26.971 -18.028 35.433 1.00 81.78 267 GLU A N 1
ATOM 2043 C CA . GLU A 1 267 ? 27.936 -18.615 36.357 1.00 81.96 267 GLU A CA 1
ATOM 2044 C C . GLU A 1 267 ? 27.468 -19.986 36.834 1.00 82.56 267 GLU A C 1
ATOM 2045 O O . GLU A 1 267 ? 28.177 -20.674 37.569 1.00 90.39 267 GLU A O 1
ATOM 2051 N N . THR A 1 268 ? 26.269 -20.372 36.410 1.00 77.64 268 THR A N 1
ATOM 2052 C CA . THR A 1 268 ? 25.700 -21.668 36.759 1.00 81.53 268 THR A CA 1
ATOM 2053 C C . THR A 1 268 ? 26.546 -22.793 36.174 1.00 82.21 268 THR A C 1
ATOM 2054 O O . THR A 1 268 ? 27.228 -22.603 35.167 1.00 81.55 268 THR A O 1
ATOM 2058 N N . SER A 1 269 ? 26.506 -23.958 36.815 1.00 84.23 269 SER A N 1
ATOM 2059 C CA . SER A 1 269 ? 27.182 -25.141 36.302 1.00 85.36 269 SER A CA 1
ATOM 2060 C C . SER A 1 269 ? 26.672 -25.462 34.904 1.00 76.57 269 SER A C 1
ATOM 2061 O O . SER A 1 269 ? 27.437 -25.875 34.035 1.00 69.05 269 SER A O 1
ATOM 2064 N N . LEU A 1 270 ? 25.374 -25.255 34.700 1.00 79.37 270 LEU A N 1
ATOM 2065 C CA . LEU A 1 270 ? 24.735 -25.472 33.408 1.00 74.59 270 LEU A CA 1
ATOM 2066 C C . LEU A 1 270 ? 25.431 -24.710 32.288 1.00 72.67 270 LEU A C 1
ATOM 2067 O O . LEU A 1 270 ? 25.874 -25.301 31.304 1.00 73.66 270 LEU A O 1
ATOM 2072 N N . TRP A 1 271 ? 25.529 -23.394 32.448 1.00 66.46 271 TRP A N 1
ATOM 2073 C CA . TRP A 1 271 ? 26.063 -22.538 31.396 1.00 62.33 271 TRP A CA 1
ATOM 2074 C C . TRP A 1 271 ? 27.576 -22.628 31.232 1.00 65.15 271 TRP A C 1
ATOM 2075 O O . TRP A 1 271 ? 28.089 -22.466 30.127 1.00 65.66 271 TRP A O 1
ATOM 2086 N N . GLN A 1 272 ? 28.287 -22.885 32.324 1.00 69.35 272 GLN A N 1
ATOM 2087 C CA . GLN A 1 272 ? 29.728 -23.093 32.246 1.00 67.22 272 GLN A CA 1
ATOM 2088 C C . GLN A 1 272 ? 30.031 -24.298 31.360 1.00 71.29 272 GLN A C 1
ATOM 2089 O O . GLN A 1 272 ? 30.995 -24.291 30.595 1.00 74.26 272 GLN A O 1
ATOM 2095 N N . GLU A 1 273 ? 29.192 -25.325 31.457 1.00 73.93 273 GLU A N 1
ATOM 2096 C CA . GLU A 1 273 ? 29.313 -26.494 30.594 1.00 72.31 273 GLU A CA 1
ATOM 2097 C C . GLU A 1 273 ? 28.852 -26.173 29.174 1.00 68.65 273 GLU A C 1
ATOM 2098 O O . GLU A 1 273 ? 29.481 -26.589 28.202 1.00 67.69 273 GLU A O 1
ATOM 2104 N N . LEU A 1 274 ? 27.752 -25.434 29.062 1.00 67.00 274 LEU A N 1
ATOM 2105 C CA . LEU A 1 274 ? 27.209 -25.048 27.760 1.00 63.40 274 LEU A CA 1
ATOM 2106 C C . LEU A 1 274 ? 28.170 -24.156 26.977 1.00 63.97 274 LEU A C 1
ATOM 2107 O O . LEU A 1 274 ? 28.416 -24.385 25.793 1.00 62.99 274 LEU A O 1
ATOM 2112 N N . MET A 1 275 ? 28.707 -23.141 27.648 1.00 62.40 275 MET A N 1
ATOM 2113 C CA . MET A 1 275 ? 29.597 -22.174 27.009 1.00 57.84 275 MET A CA 1
ATOM 2114 C C . MET A 1 275 ? 30.894 -22.802 26.509 1.00 58.84 275 MET A C 1
ATOM 2115 O O . MET A 1 275 ? 31.510 -22.304 25.567 1.00 52.87 275 MET A O 1
ATOM 2120 N N . ARG A 1 276 ? 31.304 -23.894 27.148 1.00 60.01 276 ARG A N 1
ATOM 2121 C CA . ARG A 1 276 ? 32.501 -24.619 26.739 1.00 51.08 276 ARG A CA 1
ATOM 2122 C C . ARG A 1 276 ? 32.179 -25.654 25.663 1.00 68.16 276 ARG A C 1
ATOM 2123 O O . ARG A 1 276 ? 33.074 -26.319 25.143 1.00 63.54 276 ARG A O 1
ATOM 2131 N N . GLY A 1 277 ? 30.897 -25.784 25.336 1.00 78.11 277 GLY A N 1
ATOM 2132 C CA . GLY A 1 277 ? 30.453 -26.746 24.343 1.00 84.91 277 GLY A CA 1
ATOM 2133 C C . GLY A 1 277 ? 30.420 -28.162 24.886 1.00 93.32 277 GLY A C 1
ATOM 2134 O O . GLY A 1 277 ? 30.401 -29.129 24.125 1.00 95.82 277 GLY A O 1
ATOM 2135 N N . GLN A 1 278 ? 30.408 -28.279 26.210 1.00 101.06 278 GLN A N 1
ATOM 2136 C CA . GLN A 1 278 ? 30.457 -29.578 26.873 1.00 104.72 278 GLN A CA 1
ATOM 2137 C C . GLN A 1 278 ? 29.066 -30.085 27.246 1.00 104.79 278 GLN A C 1
ATOM 2138 O O . GLN A 1 278 ? 28.233 -29.324 27.737 1.00 98.67 278 GLN A O 1
ATOM 2144 N N . PRO A 1 279 ? 28.813 -31.381 27.008 1.00 111.81 279 PRO A N 1
ATOM 2145 C CA . PRO A 1 279 ? 27.554 -32.017 27.410 1.00 114.75 279 PRO A CA 1
ATOM 2146 C C . PRO A 1 279 ? 27.502 -32.278 28.916 1.00 116.59 279 PRO A C 1
ATOM 2147 O O . PRO A 1 279 ? 27.253 -31.348 29.685 1.00 108.39 279 PRO A O 1
ATOM 2151 N N . SER A 1 280 ? 27.732 -33.528 29.316 1.00 125.75 280 SER A N 1
ATOM 2152 C CA . SER A 1 280 ? 27.714 -33.934 30.722 1.00 127.54 280 SER A CA 1
ATOM 2153 C C . SER A 1 280 ? 26.372 -33.654 31.396 1.00 125.08 280 SER A C 1
ATOM 2154 O O . SER A 1 280 ? 26.312 -33.408 32.602 1.00 128.12 280 SER A O 1
ATOM 2157 N N . ALA A 1 281 ? 25.299 -33.701 30.612 1.00 115.93 281 ALA A N 1
ATOM 2158 C CA . ALA A 1 281 ? 23.961 -33.432 31.125 1.00 105.88 281 ALA A CA 1
ATOM 2159 C C . ALA A 1 281 ? 22.890 -34.041 30.225 1.00 98.66 281 ALA A C 1
ATOM 2160 O O . ALA A 1 281 ? 22.554 -33.484 29.180 1.00 91.60 281 ALA A O 1
ATOM 2162 N N . ASN A 1 309 ? 38.747 -24.456 16.897 1.00 109.14 309 ASN A N 1
ATOM 2163 C CA . ASN A 1 309 ? 37.983 -25.200 17.892 1.00 110.83 309 ASN A CA 1
ATOM 2164 C C . ASN A 1 309 ? 36.656 -24.516 18.214 1.00 101.89 309 ASN A C 1
ATOM 2165 O O . ASN A 1 309 ? 35.831 -25.051 18.957 1.00 97.75 309 ASN A O 1
ATOM 2170 N N . CYS A 1 310 ? 36.453 -23.331 17.646 1.00 95.69 310 CYS A N 1
ATOM 2171 C CA . CYS A 1 310 ? 35.214 -22.587 17.844 1.00 88.93 310 CYS A CA 1
ATOM 2172 C C . CYS A 1 310 ? 34.084 -23.160 16.994 1.00 89.56 310 CYS A C 1
ATOM 2173 O O . CYS A 1 310 ? 33.622 -22.519 16.050 1.00 88.30 310 CYS A O 1
ATOM 2176 N N . VAL A 1 311 ? 33.646 -24.368 17.336 1.00 87.37 311 VAL A N 1
ATOM 2177 C CA . VAL A 1 311 ? 32.577 -25.036 16.603 1.00 79.63 311 VAL A CA 1
ATOM 2178 C C . VAL A 1 311 ? 31.215 -24.708 17.209 1.00 76.07 311 VAL A C 1
ATOM 2179 O O . VAL A 1 311 ? 30.914 -25.124 18.328 1.00 77.73 311 VAL A O 1
ATOM 2183 N N . PRO A 1 312 ? 30.389 -23.955 16.467 1.00 66.41 312 PRO A N 1
ATOM 2184 C CA . PRO A 1 312 ? 29.062 -23.554 16.946 1.00 54.93 312 PRO A CA 1
ATOM 2185 C C . PRO A 1 312 ? 28.090 -24.730 17.005 1.00 54.07 312 PRO A C 1
ATOM 2186 O O . PRO A 1 312 ? 28.023 -25.531 16.072 1.00 50.12 312 PRO A O 1
ATOM 2190 N N . HIS A 1 313 ? 27.350 -24.830 18.103 1.00 58.01 313 HIS A N 1
ATOM 2191 C CA . HIS A 1 313 ? 26.361 -25.886 18.264 1.00 61.23 313 HIS A CA 1
ATOM 2192 C C . HIS A 1 313 ? 24.993 -25.284 18.549 1.00 61.14 313 HIS A C 1
ATOM 2193 O O . HIS A 1 313 ? 24.858 -24.403 19.400 1.00 45.03 313 HIS A O 1
ATOM 2200 N N . GLY A 1 314 ? 23.982 -25.762 17.830 1.00 59.91 314 GLY A N 1
ATOM 2201 C CA . GLY A 1 314 ? 22.628 -25.265 17.986 1.00 56.27 314 GLY A CA 1
ATOM 2202 C C . GLY A 1 314 ? 21.829 -26.030 19.024 1.00 62.69 314 GLY A C 1
ATOM 2203 O O . GLY A 1 314 ? 22.010 -27.235 19.204 1.00 63.51 314 GLY A O 1
ATOM 2204 N N . TYR A 1 315 ? 20.940 -25.322 19.711 1.00 61.30 315 TYR A N 1
ATOM 2205 C CA . TYR A 1 315 ? 20.083 -25.932 20.717 1.00 59.11 315 TYR A CA 1
ATOM 2206 C C . TYR A 1 315 ? 18.689 -25.328 20.671 1.00 63.71 315 TYR A C 1
ATOM 2207 O O . TYR A 1 315 ? 18.519 -24.158 20.323 1.00 58.06 315 TYR A O 1
ATOM 2216 N N . THR A 1 316 ? 17.693 -26.130 21.030 1.00 63.93 316 THR A N 1
ATOM 2217 C CA . THR A 1 316 ? 16.357 -25.610 21.273 1.00 63.64 316 THR A CA 1
ATOM 2218 C C . THR A 1 316 ? 16.155 -25.513 22.779 1.00 64.73 316 THR A C 1
ATOM 2219 O O . THR A 1 316 ? 16.832 -26.201 23.543 1.00 54.27 316 THR A O 1
ATOM 2223 N N . LEU A 1 317 ? 15.234 -24.652 23.202 1.00 66.76 317 LEU A N 1
ATOM 2224 C CA . LEU A 1 317 ? 14.956 -24.465 24.623 1.00 66.15 317 LEU A CA 1
ATOM 2225 C C . LEU A 1 317 ? 14.513 -25.768 25.280 1.00 69.85 317 LEU A C 1
ATOM 2226 O O . LEU A 1 317 ? 14.896 -26.062 26.413 1.00 69.07 317 LEU A O 1
ATOM 2231 N N . GLY A 1 318 ? 13.719 -26.550 24.553 1.00 67.17 318 GLY A N 1
ATOM 2232 C CA . GLY A 1 318 ? 13.199 -27.805 25.061 1.00 70.14 318 GLY A CA 1
ATOM 2233 C C . GLY A 1 318 ? 14.257 -28.873 25.267 1.00 78.74 318 GLY A C 1
ATOM 2234 O O . GLY A 1 318 ? 14.018 -29.867 25.953 1.00 90.17 318 GLY A O 1
ATOM 2235 N N . GLU A 1 319 ? 15.426 -28.674 24.666 1.00 73.95 319 GLU A N 1
ATOM 2236 C CA . GLU A 1 319 ? 16.537 -29.608 24.822 1.00 72.90 319 GLU A CA 1
ATOM 2237 C C . GLU A 1 319 ? 17.388 -29.253 26.037 1.00 70.24 319 GLU A C 1
ATOM 2238 O O . GLU A 1 319 ? 17.892 -30.136 26.732 1.00 74.65 319 GLU A O 1
ATOM 2244 N N . LEU A 1 320 ? 17.539 -27.956 26.285 1.00 65.01 320 LEU A N 1
ATOM 2245 C CA . LEU A 1 320 ? 18.313 -27.469 27.423 1.00 71.08 320 LEU A CA 1
ATOM 2246 C C . LEU A 1 320 ? 17.627 -27.796 28.745 1.00 76.62 320 LEU A C 1
ATOM 2247 O O . LEU A 1 320 ? 18.284 -28.111 29.737 1.00 76.60 320 LEU A O 1
ATOM 2252 N N . GLU A 1 321 ? 16.300 -27.721 28.750 1.00 77.01 321 GLU A N 1
ATOM 2253 C CA . GLU A 1 321 ? 15.516 -28.000 29.947 1.00 74.26 321 GLU A CA 1
ATOM 2254 C C . GLU A 1 321 ? 15.587 -29.473 30.337 1.00 78.91 321 GLU A C 1
ATOM 2255 O O . GLU A 1 321 ? 15.304 -29.837 31.478 1.00 86.34 321 GLU A O 1
ATOM 2261 N N . GLN A 1 322 ? 15.966 -30.316 29.382 1.00 73.70 322 GLN A N 1
ATOM 2262 C CA . GLN A 1 322 ? 16.066 -31.750 29.623 1.00 73.06 322 GLN A CA 1
ATOM 2263 C C . GLN A 1 322 ? 17.452 -32.147 30.123 1.00 72.00 322 GLN A C 1
ATOM 2264 O O . GLN A 1 322 ? 17.715 -33.322 30.373 1.00 74.25 322 GLN A O 1
ATOM 2270 N N . ARG A 1 323 ? 18.334 -31.165 30.268 1.00 76.32 323 ARG A N 1
ATOM 2271 C CA . ARG A 1 323 ? 19.667 -31.416 30.803 1.00 79.31 323 ARG A CA 1
ATOM 2272 C C . ARG A 1 323 ? 19.589 -31.688 32.301 1.00 85.69 323 ARG A C 1
ATOM 2273 O O . ARG A 1 323 ? 18.736 -31.135 32.995 1.00 95.91 323 ARG A O 1
ATOM 2281 N N . SER A 1 324 ? 20.479 -32.543 32.795 1.00 83.86 324 SER A N 1
ATOM 2282 C CA . SER A 1 324 ? 20.471 -32.919 34.205 1.00 89.32 324 SER A CA 1
ATOM 2283 C C . SER A 1 324 ? 20.870 -31.757 35.113 1.00 86.85 324 SER A C 1
ATOM 2284 O O . SER A 1 324 ? 20.471 -31.706 36.277 1.00 92.34 324 SER A O 1
ATOM 2287 N N . ASP A 1 325 ? 21.655 -30.828 34.577 1.00 78.55 325 ASP A N 1
ATOM 2288 C CA . ASP A 1 325 ? 22.106 -29.676 35.352 1.00 69.44 325 ASP A CA 1
ATOM 2289 C C . ASP A 1 325 ? 21.311 -28.412 35.031 1.00 70.28 325 ASP A C 1
ATOM 2290 O O . ASP A 1 325 ? 21.734 -27.304 35.362 1.00 66.93 325 ASP A O 1
ATOM 2295 N N . TRP A 1 326 ? 20.161 -28.587 34.386 1.00 69.59 326 TRP A N 1
ATOM 2296 C CA . TRP A 1 326 ? 19.305 -27.460 34.029 1.00 68.24 326 TRP A CA 1
ATOM 2297 C C . TRP A 1 326 ? 18.754 -26.741 35.256 1.00 70.47 326 TRP A C 1
ATOM 2298 O O . TRP A 1 326 ? 18.023 -27.324 36.057 1.00 76.86 326 TRP A O 1
ATOM 2309 N N . ILE A 1 327 ? 19.116 -25.471 35.396 1.00 67.06 327 ILE A N 1
ATOM 2310 C CA . ILE A 1 327 ? 18.577 -24.630 36.455 1.00 73.24 327 ILE A CA 1
ATOM 2311 C C . ILE A 1 327 ? 17.754 -23.503 35.845 1.00 71.65 327 ILE A C 1
ATOM 2312 O O . ILE A 1 327 ? 18.243 -22.751 35.001 1.00 67.93 327 ILE A O 1
ATOM 2317 N N . ALA A 1 328 ? 16.499 -23.402 36.272 1.00 76.10 328 ALA A N 1
ATOM 2318 C CA . ALA A 1 328 ? 15.561 -22.433 35.715 1.00 79.71 328 ALA A CA 1
ATOM 2319 C C . ALA A 1 328 ? 16.035 -20.988 35.859 1.00 85.59 328 ALA A C 1
ATOM 2320 O O . ALA A 1 328 ? 16.528 -20.590 36.915 1.00 90.29 328 ALA A O 1
ATOM 2322 N N . PRO A 1 329 ? 15.886 -20.201 34.783 1.00 61.28 329 PRO A N 1
ATOM 2323 C CA . PRO A 1 329 ? 16.168 -18.763 34.775 1.00 73.46 329 PRO A CA 1
ATOM 2324 C C . PRO A 1 329 ? 15.062 -18.008 35.513 1.00 81.84 329 PRO A C 1
ATOM 2325 O O . PRO A 1 329 ? 14.041 -18.619 35.831 1.00 85.86 329 PRO A O 1
ATOM 2329 N N . PRO A 1 330 ? 15.263 -16.707 35.794 1.00 90.11 330 PRO A N 1
ATOM 2330 C CA . PRO A 1 330 ? 14.243 -15.868 36.439 1.00 100.16 330 PRO A CA 1
ATOM 2331 C C . PRO A 1 330 ? 12.869 -15.915 35.762 1.00 111.87 330 PRO A C 1
ATOM 2332 O O . PRO A 1 330 ? 12.724 -16.461 34.668 1.00 105.81 330 PRO A O 1
ATOM 2336 N N . GLU A 1 331 ? 11.869 -15.335 36.420 1.00 129.89 331 GLU A N 1
ATOM 2337 C CA . GLU A 1 331 ? 10.487 -15.404 35.950 1.00 143.45 331 GLU A CA 1
ATOM 2338 C C . GLU A 1 331 ? 10.296 -14.744 34.586 1.00 146.82 331 GLU A C 1
ATOM 2339 O O . GLU A 1 331 ? 9.800 -15.370 33.649 1.00 145.92 331 GLU A O 1
ATOM 2345 N N . SER A 1 332 ? 10.697 -13.481 34.477 1.00 144.69 332 SER A N 1
ATOM 2346 C CA . SER A 1 332 ? 10.562 -12.742 33.225 1.00 141.07 332 SER A CA 1
ATOM 2347 C C . SER A 1 332 ? 11.712 -13.044 32.269 1.00 136.25 332 SER A C 1
ATOM 2348 O O . SER A 1 332 ? 12.270 -12.138 31.650 1.00 132.26 332 SER A O 1
ATOM 2350 N N . LEU A 1 333 ? 12.057 -14.322 32.151 1.00 135.82 333 LEU A N 1
ATOM 2351 C CA . LEU A 1 333 ? 13.159 -14.749 31.299 1.00 129.60 333 LEU A CA 1
ATOM 2352 C C . LEU A 1 333 ? 12.668 -15.634 30.163 1.00 125.71 333 LEU A C 1
ATOM 2353 O O . LEU A 1 333 ? 12.937 -15.368 28.992 1.00 122.90 333 LEU A O 1
ATOM 2355 N N . SER A 1 334 ? 11.946 -16.691 30.520 1.00 126.03 334 SER A N 1
ATOM 2356 C CA . SER A 1 334 ? 11.447 -17.650 29.543 1.00 126.79 334 SER A CA 1
ATOM 2357 C C . SER A 1 334 ? 10.196 -17.141 28.829 1.00 128.27 334 SER A C 1
ATOM 2358 O O . SER A 1 334 ? 9.670 -17.802 27.933 1.00 126.81 334 SER A O 1
ATOM 2361 N N . ALA A 1 335 ? 9.728 -15.962 29.229 1.00 125.27 335 ALA A N 1
ATOM 2362 C CA . ALA A 1 335 ? 8.530 -15.371 28.643 1.00 119.01 335 ALA A CA 1
ATOM 2363 C C . ALA A 1 335 ? 8.862 -14.485 27.446 1.00 107.55 335 ALA A C 1
ATOM 2364 O O . ALA A 1 335 ? 7.977 -13.864 26.858 1.00 107.24 335 ALA A O 1
ATOM 2366 N N . GLU A 1 336 ? 10.140 -14.430 27.088 1.00 101.56 336 GLU A N 1
ATOM 2367 C CA . GLU A 1 336 ? 10.585 -13.618 25.961 1.00 94.60 336 GLU A CA 1
ATOM 2368 C C . GLU A 1 336 ? 10.570 -14.413 24.657 1.00 94.59 336 GLU A C 1
ATOM 2369 O O . GLU A 1 336 ? 11.091 -13.958 23.640 1.00 88.71 336 GLU A O 1
ATOM 2371 N N . ASN A 1 337 ? 9.976 -15.603 24.706 1.00 99.52 337 ASN A N 1
ATOM 2372 C CA . ASN A 1 337 ? 9.825 -16.473 23.537 1.00 96.23 337 ASN A CA 1
ATOM 2373 C C . ASN A 1 337 ? 11.130 -16.956 22.899 1.00 82.91 337 ASN A C 1
ATOM 2374 O O . ASN A 1 337 ? 11.120 -17.450 21.772 1.00 81.42 337 ASN A O 1
ATOM 2379 N N . PHE A 1 338 ? 12.244 -16.820 23.613 1.00 67.93 338 PHE A N 1
ATOM 2380 C CA . PHE A 1 338 ? 13.522 -17.317 23.110 1.00 61.14 338 PHE A CA 1
ATOM 2381 C C . PHE A 1 338 ? 13.528 -18.842 23.080 1.00 66.75 338 PHE A C 1
ATOM 2382 O O . PHE A 1 338 ? 13.455 -19.495 24.121 1.00 75.44 338 PHE A O 1
ATOM 2390 N N . GLN A 1 339 ? 13.618 -19.404 21.879 1.00 61.44 339 GLN A N 1
ATOM 2391 C CA . GLN A 1 339 ? 13.495 -20.847 21.703 1.00 61.00 339 GLN A CA 1
ATOM 2392 C C . GLN A 1 339 ? 14.754 -21.471 21.109 1.00 61.41 339 GLN A C 1
ATOM 2393 O O . GLN A 1 339 ? 15.050 -22.638 21.360 1.00 60.97 339 GLN A O 1
ATOM 2399 N N . SER A 1 340 ? 15.490 -20.694 20.320 1.00 56.93 340 SER A N 1
ATOM 2400 C CA . SER A 1 340 ? 16.654 -21.216 19.613 1.00 56.80 340 SER A CA 1
ATOM 2401 C C . SER A 1 340 ? 17.956 -20.593 20.105 1.00 57.39 340 SER A C 1
ATOM 2402 O O . SER A 1 340 ? 18.075 -19.370 20.203 1.00 48.66 340 SER A O 1
ATOM 2405 N N . P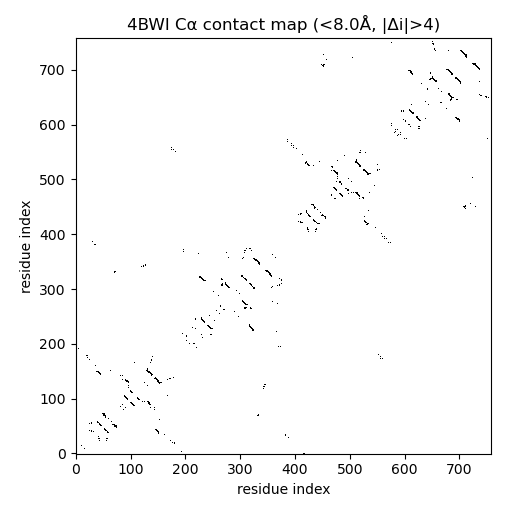HE A 1 341 ? 18.930 -21.447 20.404 1.00 60.39 341 PHE A N 1
ATOM 2406 C CA . PHE A 1 341 ? 20.225 -21.004 20.906 1.00 53.04 341 PHE A CA 1
ATOM 2407 C C . PHE A 1 341 ? 21.358 -21.510 20.022 1.00 50.34 341 PHE A C 1
ATOM 2408 O O . PHE A 1 341 ? 21.407 -22.690 19.678 1.00 50.63 341 PHE A O 1
ATOM 2416 N N . LEU A 1 342 ? 22.270 -20.613 19.661 1.00 40.25 342 LEU A N 1
ATOM 2417 C CA . LEU A 1 342 ? 23.480 -21.004 18.953 1.00 36.62 342 LEU A CA 1
ATOM 2418 C C . LEU A 1 342 ? 24.694 -20.622 19.795 1.00 46.20 342 LEU A C 1
ATOM 2419 O O . LEU A 1 342 ? 25.116 -19.464 19.809 1.00 45.41 342 LEU A O 1
ATOM 2424 N N . ILE A 1 343 ? 25.241 -21.602 20.507 1.00 45.23 343 ILE A N 1
ATOM 2425 C CA . ILE A 1 343 ? 26.343 -21.358 21.429 1.00 44.34 343 ILE A CA 1
ATOM 2426 C C . ILE A 1 343 ? 27.689 -21.674 20.789 1.00 53.81 343 ILE A C 1
ATOM 2427 O O . ILE A 1 343 ? 27.896 -22.768 20.263 1.00 59.92 343 ILE A O 1
ATOM 2432 N N . VAL A 1 344 ? 28.601 -20.708 20.836 1.00 47.96 344 VAL A N 1
ATOM 2433 C CA . VAL A 1 344 ? 29.933 -20.882 20.272 1.00 34.33 344 VAL A CA 1
ATOM 2434 C C . VAL A 1 344 ? 31.004 -20.637 21.330 1.00 49.60 344 VAL A C 1
ATOM 2435 O O . VAL A 1 344 ? 31.124 -19.528 21.852 1.00 54.01 344 VAL A O 1
ATOM 2439 N N . PRO A 1 345 ? 31.784 -21.677 21.658 1.00 55.31 345 PRO A N 1
ATOM 2440 C CA . PRO A 1 345 ? 32.885 -21.533 22.614 1.00 56.55 345 PRO A CA 1
ATOM 2441 C C . PRO A 1 345 ? 34.037 -20.737 22.014 1.00 61.42 345 PRO A C 1
ATOM 2442 O O . PRO A 1 345 ? 34.407 -20.967 20.863 1.00 65.25 345 PRO A O 1
ATOM 2446 N N . LEU A 1 346 ? 34.589 -19.808 22.787 1.00 54.68 346 LEU A N 1
ATOM 2447 C CA . LEU A 1 346 ? 35.765 -19.060 22.361 1.00 49.93 346 LEU A CA 1
ATOM 2448 C C . LEU A 1 346 ? 37.017 -19.794 22.823 1.00 55.13 346 LEU A C 1
ATOM 2449 O O . LEU A 1 346 ? 37.609 -19.453 23.848 1.00 48.19 346 LEU A O 1
ATOM 2454 N N . ALA A 1 347 ? 37.412 -20.809 22.065 1.00 61.62 347 ALA A N 1
ATOM 2455 C CA . ALA A 1 347 ? 38.499 -21.679 22.487 1.00 65.29 347 ALA A CA 1
ATOM 2456 C C . ALA A 1 347 ? 39.456 -22.050 21.360 1.00 78.21 347 ALA A C 1
ATOM 2457 O O . ALA A 1 347 ? 39.179 -21.821 20.182 1.00 84.27 347 ALA A O 1
ATOM 2459 N N . ALA A 1 348 ? 40.588 -22.625 21.748 1.00 84.83 348 ALA A N 1
ATOM 2460 C CA . ALA A 1 348 ? 41.581 -23.132 20.812 1.00 90.70 348 ALA A CA 1
ATOM 2461 C C . ALA A 1 348 ? 42.459 -24.132 21.549 1.00 101.88 348 ALA A C 1
ATOM 2462 O O . ALA A 1 348 ? 43.457 -23.755 22.165 1.00 105.84 348 ALA A O 1
ATOM 2464 N N . ASP A 1 349 ? 42.069 -25.404 21.487 1.00 105.54 349 ASP A N 1
ATOM 2465 C CA . ASP A 1 349 ? 42.739 -26.475 22.222 1.00 109.33 349 ASP A CA 1
ATOM 2466 C C . ASP A 1 349 ? 42.757 -26.199 23.725 1.00 107.41 349 ASP A C 1
ATOM 2467 O O . ASP A 1 349 ? 41.705 -26.106 24.360 1.00 94.96 349 ASP A O 1
ATOM 2469 N N . GLN A 1 350 ? 43.954 -26.061 24.286 1.00 119.05 350 GLN A N 1
ATOM 2470 C CA . GLN A 1 350 ? 44.105 -25.807 25.715 1.00 119.91 350 GLN A CA 1
ATOM 2471 C C . GLN A 1 350 ? 44.008 -24.319 26.043 1.00 116.05 350 GLN A C 1
ATOM 2472 O O . GLN A 1 350 ? 44.893 -23.762 26.696 1.00 111.57 350 GLN A O 1
ATOM 2474 N N . GLN A 1 351 ? 42.929 -23.682 25.592 1.00 108.60 351 GLN A N 1
ATOM 2475 C CA . GLN A 1 351 ? 42.723 -22.256 25.829 1.00 96.21 351 GLN A CA 1
ATOM 2476 C C . GLN A 1 351 ? 41.279 -21.828 25.582 1.00 90.63 351 GLN A C 1
ATOM 2477 O O . GLN A 1 351 ? 40.932 -21.409 24.480 1.00 94.01 351 GLN A O 1
ATOM 2479 N N . TRP A 1 352 ? 40.445 -21.930 26.612 1.00 83.92 352 TRP A N 1
ATOM 2480 C CA . TRP A 1 352 ? 39.066 -21.453 26.541 1.00 75.28 352 TRP A CA 1
ATOM 2481 C C . TRP A 1 352 ? 38.956 -20.109 27.256 1.00 78.13 352 TRP A C 1
ATOM 2482 O O . TRP A 1 352 ? 39.260 -20.008 28.444 1.00 88.09 352 TRP A O 1
ATOM 2493 N N . VAL A 1 353 ? 38.523 -19.078 26.536 1.00 69.65 353 VAL A N 1
ATOM 2494 C CA . VAL A 1 353 ? 38.538 -17.719 27.078 1.00 65.93 353 VAL A CA 1
ATOM 2495 C C . VAL A 1 353 ? 37.150 -17.094 27.231 1.00 63.35 353 VAL A C 1
ATOM 2496 O O . VAL A 1 353 ? 36.998 -16.057 27.877 1.00 60.84 353 VAL A O 1
ATOM 2500 N N . GLY A 1 354 ? 36.140 -17.721 26.637 1.00 61.07 354 GLY A N 1
ATOM 2501 C CA . GLY A 1 354 ? 34.788 -17.205 26.728 1.00 56.29 354 GLY A CA 1
ATOM 2502 C C . GLY A 1 354 ? 33.810 -17.905 25.807 1.00 55.67 354 GLY A C 1
ATOM 2503 O O . GLY A 1 354 ? 34.050 -19.035 25.380 1.00 55.84 354 GLY A O 1
ATOM 2504 N N . SER A 1 355 ? 32.707 -17.230 25.496 1.00 47.18 355 SER A N 1
ATOM 2505 C CA . SER A 1 355 ? 31.674 -17.818 24.650 1.00 47.14 355 SER A CA 1
ATOM 2506 C C . SER A 1 355 ? 30.747 -16.783 24.012 1.00 43.31 355 SER A C 1
ATOM 2507 O O . SER A 1 355 ? 30.449 -15.742 24.602 1.00 38.80 355 SER A O 1
ATOM 2510 N N . LEU A 1 356 ? 30.301 -17.087 22.798 1.00 35.79 356 LEU A N 1
ATOM 2511 C CA . LEU A 1 356 ? 29.330 -16.263 22.095 1.00 39.79 356 LEU A CA 1
ATOM 2512 C C . LEU A 1 356 ? 27.989 -16.984 22.057 1.00 40.07 356 LEU A C 1
ATOM 2513 O O . LEU A 1 356 ? 27.902 -18.121 21.591 1.00 35.06 356 LEU A O 1
ATOM 2518 N N . ILE A 1 357 ? 26.946 -16.322 22.548 1.00 48.46 357 ILE A N 1
ATOM 2519 C CA . ILE A 1 357 ? 25.618 -16.923 22.608 1.00 53.65 357 ILE A CA 1
ATOM 2520 C C . ILE A 1 357 ? 24.609 -16.148 21.763 1.00 52.66 357 ILE A C 1
ATOM 2521 O O . ILE A 1 357 ? 24.282 -15.004 22.071 1.00 54.58 357 ILE A O 1
ATOM 2526 N N . LEU A 1 358 ? 24.123 -16.778 20.698 1.00 46.17 358 LEU A N 1
ATOM 2527 C CA . LEU A 1 358 ? 23.138 -16.154 19.818 1.00 46.61 358 LEU A CA 1
ATOM 2528 C C . LEU A 1 358 ? 21.750 -16.751 20.047 1.00 52.16 358 LEU A C 1
ATOM 2529 O O . LEU A 1 358 ? 21.597 -17.970 20.134 1.00 51.56 358 LEU A O 1
ATOM 2534 N N . LEU A 1 359 ? 20.741 -15.888 20.138 1.00 49.03 359 LEU A N 1
ATOM 2535 C CA . LEU A 1 359 ? 19.385 -16.319 20.469 1.00 35.06 359 LEU A CA 1
ATOM 2536 C C . LEU A 1 359 ? 18.363 -15.957 19.390 1.00 43.93 359 LEU A C 1
ATOM 2537 O O . LEU A 1 359 ? 18.508 -14.952 18.693 1.00 44.89 359 LEU A O 1
ATOM 2542 N N . ARG A 1 360 ? 17.322 -16.777 19.266 1.00 36.75 360 ARG A N 1
ATOM 2543 C CA . ARG A 1 360 ? 16.227 -16.484 18.344 1.00 41.05 360 ARG A CA 1
ATOM 2544 C C . ARG A 1 360 ? 14.855 -16.797 18.930 1.00 48.73 360 ARG A C 1
ATOM 2545 O O . ARG A 1 360 ? 14.647 -17.850 19.533 1.00 56.00 360 ARG A O 1
ATOM 2553 N N . LYS A 1 361 ? 13.925 -15.868 18.744 1.00 45.82 361 LYS A N 1
ATOM 2554 C CA . LYS A 1 361 ? 12.569 -16.022 19.255 1.00 50.98 361 LYS A CA 1
ATOM 2555 C C . LYS A 1 361 ? 11.706 -16.863 18.325 1.00 51.03 361 LYS A C 1
ATOM 2556 O O . LYS A 1 361 ? 11.942 -16.916 17.118 1.00 52.66 361 LYS A O 1
ATOM 2562 N N . GLU A 1 362 ? 10.708 -17.520 18.904 1.00 71.95 362 GLU A N 1
ATOM 2563 C CA . GLU A 1 362 ? 9.695 -18.232 18.140 1.00 71.21 362 GLU A CA 1
ATOM 2564 C C . GLU A 1 362 ? 9.018 -17.271 17.169 1.00 58.14 362 GLU A C 1
ATOM 2565 O O . GLU A 1 362 ? 8.582 -16.190 17.559 1.00 59.87 362 GLU A O 1
ATOM 2571 N N . LYS A 1 363 ? 8.944 -17.660 15.901 1.00 55.61 363 LYS A N 1
ATOM 2572 C CA . LYS A 1 363 ? 8.381 -16.788 14.877 1.00 79.15 363 LYS A CA 1
ATOM 2573 C C . LYS A 1 363 ? 7.028 -17.290 14.371 1.00 81.00 363 LYS A C 1
ATOM 2574 O O . LYS A 1 363 ? 6.818 -18.493 14.214 1.00 54.41 363 LYS A O 1
ATOM 2580 N N . SER A 1 364 ? 6.111 -16.360 14.122 1.00 81.92 364 SER A N 1
ATOM 2581 C CA . SER A 1 364 ? 4.795 -16.705 13.593 1.00 81.87 364 SER A CA 1
ATOM 2582 C C . SER A 1 364 ? 4.734 -16.428 12.098 1.00 84.96 364 SER A C 1
ATOM 2583 O O . SER A 1 364 ? 4.867 -15.283 11.668 1.00 87.10 364 SER A O 1
ATOM 2586 N N . LEU A 1 365 ? 4.531 -17.476 11.306 1.00 85.78 365 LEU A N 1
ATOM 2587 C CA . LEU A 1 365 ? 4.434 -17.316 9.859 1.00 83.10 365 LEU A CA 1
ATOM 2588 C C . LEU A 1 365 ? 3.020 -17.573 9.342 1.00 74.75 365 LEU A C 1
ATOM 2589 O O . LEU A 1 365 ? 2.344 -18.509 9.773 1.00 70.77 365 LEU A O 1
ATOM 2594 N N . VAL A 1 366 ? 2.582 -16.725 8.418 1.00 68.54 366 VAL A N 1
ATOM 2595 C CA . VAL A 1 366 ? 1.262 -16.858 7.821 1.00 59.86 366 VAL A CA 1
ATOM 2596 C C . VAL A 1 366 ? 1.362 -17.364 6.388 1.00 54.92 366 VAL A C 1
ATOM 2597 O O . VAL A 1 366 ? 2.072 -16.788 5.564 1.00 52.75 366 VAL A O 1
ATOM 2601 N N . LYS A 1 367 ? 0.656 -18.453 6.103 1.00 50.19 367 LYS A N 1
ATOM 2602 C CA . LYS A 1 367 ? 0.594 -18.996 4.753 1.00 45.59 367 LYS A CA 1
ATOM 2603 C C . LYS A 1 367 ? -0.841 -19.008 4.247 1.00 47.43 367 LYS A C 1
ATOM 2604 O O . LYS A 1 367 ? -1.752 -19.459 4.940 1.00 47.14 367 LYS A O 1
ATOM 2610 N N . HIS A 1 368 ? -1.040 -18.504 3.037 1.00 49.37 368 HIS A N 1
ATOM 2611 C CA . HIS A 1 368 ? -2.340 -18.599 2.394 1.00 47.80 368 HIS A CA 1
ATOM 2612 C C . HIS A 1 368 ? -2.356 -19.792 1.450 1.00 52.27 368 HIS A C 1
ATOM 2613 O O . HIS A 1 368 ? -1.635 -19.819 0.452 1.00 57.23 368 HIS A O 1
ATOM 2620 N N . TRP A 1 369 ? -3.169 -20.786 1.788 1.00 43.63 369 TRP A N 1
ATOM 2621 C CA . TRP A 1 369 ? -3.294 -21.988 0.976 1.00 42.27 369 TRP A CA 1
ATOM 2622 C C . TRP A 1 369 ? -4.439 -21.856 -0.023 1.00 51.29 369 TRP A C 1
ATOM 2623 O O . TRP A 1 369 ? -5.369 -21.076 0.185 1.00 43.18 369 TRP A O 1
ATOM 2634 N N . ALA A 1 370 ? -4.366 -22.622 -1.106 1.00 40.73 370 ALA A N 1
ATOM 2635 C CA . ALA A 1 370 ? -5.427 -22.631 -2.107 1.00 40.38 370 ALA A CA 1
ATOM 2636 C C . ALA A 1 370 ? -6.483 -23.678 -1.764 1.00 41.57 370 ALA A C 1
ATOM 2637 O O . ALA A 1 370 ? -6.401 -24.826 -2.207 1.00 39.88 370 ALA A O 1
ATOM 2639 N N . GLY A 1 371 ? -7.473 -23.276 -0.973 1.00 43.04 371 GLY A N 1
ATOM 2640 C CA . GLY A 1 371 ? -8.504 -24.188 -0.516 1.00 42.73 371 GLY A CA 1
ATOM 2641 C C . GLY A 1 371 ? -8.190 -24.749 0.856 1.00 61.91 371 GLY A C 1
ATOM 2642 O O . GLY A 1 371 ? -7.077 -24.597 1.356 1.00 53.97 371 GLY A O 1
ATOM 2643 N N . LYS A 1 372 ? -9.173 -25.402 1.467 1.00 74.27 372 LYS A N 1
ATOM 2644 C CA . LYS A 1 372 ? -9.000 -25.966 2.801 1.00 79.64 372 LYS A CA 1
ATOM 2645 C C . LYS A 1 372 ? -8.405 -27.370 2.743 1.00 84.89 372 LYS A C 1
ATOM 2646 O O . LYS A 1 372 ? -9.091 -28.333 2.397 1.00 81.56 372 LYS A O 1
ATOM 2648 N N . ARG A 1 373 ? -7.123 -27.475 3.081 1.00 100.30 373 ARG A N 1
ATOM 2649 C CA . ARG A 1 373 ? -6.433 -28.760 3.119 1.00 111.85 373 ARG A CA 1
ATOM 2650 C C . ARG A 1 373 ? -6.302 -29.265 4.553 1.00 120.24 373 ARG A C 1
ATOM 2651 O O . ARG A 1 373 ? -6.661 -30.403 4.854 1.00 123.06 373 ARG A O 1
ATOM 2659 N N . GLY A 1 374 ? -5.785 -28.412 5.432 1.00 121.46 374 GLY A N 1
ATOM 2660 C CA . GLY A 1 374 ? -5.606 -28.771 6.827 1.00 124.52 374 GLY A CA 1
ATOM 2661 C C . GLY A 1 374 ? -6.902 -28.718 7.611 1.00 127.43 374 GLY A C 1
ATOM 2662 O O . GLY A 1 374 ? -7.873 -29.395 7.271 1.00 126.93 374 GLY A O 1
ATOM 2663 N N . ASN A 1 379 ? -7.484 -37.064 0.409 1.00 108.91 379 ASN A N 1
ATOM 2664 C CA . ASN A 1 379 ? -7.567 -38.518 0.478 1.00 112.50 379 ASN A CA 1
ATOM 2665 C C . ASN A 1 379 ? -7.957 -39.143 -0.859 1.00 109.75 379 ASN A C 1
ATOM 2666 O O . ASN A 1 379 ? -7.153 -39.192 -1.790 1.00 110.62 379 ASN A O 1
ATOM 2668 N N . ILE A 1 380 ? -9.196 -39.616 -0.949 1.00 106.86 380 ILE A N 1
ATOM 2669 C CA . ILE A 1 380 ? -9.682 -40.278 -2.156 1.00 97.89 380 ILE A CA 1
ATOM 2670 C C . ILE A 1 380 ? -10.239 -39.284 -3.172 1.00 79.79 380 ILE A C 1
ATOM 2671 O O . ILE A 1 380 ? -10.224 -39.541 -4.376 1.00 68.65 380 ILE A O 1
ATOM 2673 N N . LEU A 1 381 ? -10.730 -38.151 -2.680 1.00 74.62 381 LEU A N 1
ATOM 2674 C CA . LEU A 1 381 ? -11.343 -37.145 -3.538 1.00 65.06 381 LEU A CA 1
ATOM 2675 C C . LEU A 1 381 ? -10.584 -35.826 -3.474 1.00 54.67 381 LEU A C 1
ATOM 2676 O O . LEU A 1 381 ? -10.062 -35.459 -2.423 1.00 60.83 381 LEU A O 1
ATOM 2681 N N . PRO A 1 382 ? -10.519 -35.109 -4.606 1.00 53.70 382 PRO A N 1
ATOM 2682 C CA . PRO A 1 382 ? -9.865 -33.798 -4.647 1.00 44.07 382 PRO A CA 1
ATOM 2683 C C . PRO A 1 382 ? -10.778 -32.706 -4.103 1.00 43.57 382 PRO A C 1
ATOM 2684 O O . PRO A 1 382 ? -11.995 -32.799 -4.249 1.00 44.27 382 PRO A O 1
ATOM 2688 N N . ARG A 1 383 ? -10.202 -31.687 -3.477 1.00 42.71 383 ARG A N 1
ATOM 2689 C CA . ARG A 1 383 ? -10.990 -30.539 -3.054 1.00 49.59 383 ARG A CA 1
ATOM 2690 C C . ARG A 1 383 ? -11.482 -29.793 -4.293 1.00 40.42 383 ARG A C 1
ATOM 2691 O O . ARG A 1 383 ? -10.804 -29.765 -5.320 1.00 44.91 383 ARG A O 1
ATOM 2699 N N . LEU A 1 384 ? -12.670 -29.208 -4.201 1.00 40.65 384 LEU A N 1
ATOM 2700 C CA . LEU A 1 384 ? -13.289 -28.572 -5.358 1.00 41.34 384 LEU A CA 1
ATOM 2701 C C . LEU A 1 384 ? -13.365 -27.057 -5.198 1.00 42.60 384 LEU A C 1
ATOM 2702 O O . LEU A 1 384 ? -13.945 -26.362 -6.032 1.00 41.50 384 LEU A O 1
ATOM 2707 N N . SER A 1 385 ? -12.770 -26.561 -4.120 1.00 46.97 385 SER A N 1
ATOM 2708 C CA . SER A 1 385 ? -12.647 -25.129 -3.879 1.00 41.06 385 SER A CA 1
ATOM 2709 C C . SER A 1 385 ? -11.180 -24.765 -3.669 1.00 52.70 385 SER A C 1
ATOM 2710 O O . SER A 1 385 ? -10.480 -25.422 -2.901 1.00 50.81 385 SER A O 1
ATOM 2713 N N . PHE A 1 386 ? -10.718 -23.723 -4.353 1.00 40.21 386 PHE A N 1
ATOM 2714 C CA . PHE A 1 386 ? -9.330 -23.281 -4.227 1.00 39.96 386 PHE A CA 1
ATOM 2715 C C . PHE A 1 386 ? -9.225 -21.858 -3.688 1.00 41.44 386 PHE A C 1
ATOM 2716 O O . PHE A 1 386 ? -8.297 -21.124 -4.027 1.00 52.20 386 PHE A O 1
ATOM 2724 N N . GLU A 1 387 ? -10.181 -21.470 -2.851 1.00 56.59 387 GLU A N 1
ATOM 2725 C CA . GLU A 1 387 ? -10.174 -20.143 -2.251 1.00 45.25 387 GLU A CA 1
ATOM 2726 C C . GLU A 1 387 ? -9.052 -20.013 -1.228 1.00 70.67 387 GLU A C 1
ATOM 2727 O O . GLU A 1 387 ? -8.631 -21.001 -0.626 1.00 44.73 387 GLU A O 1
ATOM 2733 N N . ALA A 1 388 ? -8.576 -18.787 -1.037 1.00 46.93 388 ALA A N 1
ATOM 2734 C CA . ALA A 1 388 ? -7.469 -18.522 -0.126 1.00 47.24 388 ALA A CA 1
ATOM 2735 C C . ALA A 1 388 ? -7.819 -18.856 1.323 1.00 56.46 388 ALA A C 1
ATOM 2736 O O . ALA A 1 388 ? -8.708 -18.248 1.919 1.00 60.64 388 ALA A O 1
ATOM 2738 N N . TRP A 1 389 ? -7.114 -19.835 1.877 1.00 50.74 389 TRP A N 1
ATOM 2739 C CA . TRP A 1 389 ? -7.286 -20.214 3.271 1.00 53.30 389 TRP A CA 1
ATOM 2740 C C . TRP A 1 389 ? -6.048 -19.802 4.062 1.00 52.02 389 TRP A C 1
ATOM 2741 O O . TRP A 1 389 ? -4.933 -20.211 3.742 1.00 48.39 389 TRP A O 1
ATOM 2752 N N . GLU A 1 390 ? -6.248 -18.983 5.090 1.00 52.50 390 GLU A N 1
ATOM 2753 C CA . GLU A 1 390 ? -5.140 -18.471 5.889 1.00 53.03 390 GLU A CA 1
ATOM 2754 C C . GLU A 1 390 ? -4.796 -19.391 7.058 1.00 53.83 390 GLU A C 1
ATOM 2755 O O . GLU A 1 390 ? -5.681 -19.869 7.765 1.00 58.64 390 GLU A O 1
ATOM 2761 N N . GLU A 1 391 ? -3.504 -19.636 7.253 1.00 71.01 391 GLU A N 1
ATOM 2762 C CA . GLU A 1 391 ? -3.037 -20.458 8.364 1.00 72.19 391 GLU A CA 1
ATOM 2763 C C . GLU A 1 391 ? -1.832 -19.816 9.046 1.00 68.80 391 GLU A C 1
ATOM 2764 O O . GLU A 1 391 ? -0.934 -19.304 8.380 1.00 51.67 391 GLU A O 1
ATOM 2770 N N . THR A 1 392 ? -1.823 -19.841 10.375 1.00 68.17 392 THR A N 1
ATOM 2771 C CA . THR A 1 392 ? -0.699 -19.316 11.142 1.00 66.05 392 THR A CA 1
ATOM 2772 C C . THR A 1 392 ? 0.063 -20.457 11.807 1.00 69.20 392 THR A C 1
ATOM 2773 O O . THR A 1 392 ? -0.534 -21.328 12.439 1.00 69.16 392 THR A O 1
ATOM 2777 N N . GLN A 1 393 ? 1.384 -20.448 11.662 1.00 71.32 393 GLN A N 1
ATOM 2778 C CA . GLN A 1 393 ? 2.209 -21.545 12.155 1.00 76.90 393 GLN A CA 1
ATOM 2779 C C . GLN A 1 393 ? 3.402 -21.051 12.971 1.00 69.81 393 GLN A C 1
ATOM 2780 O O . GLN A 1 393 ? 4.187 -20.226 12.504 1.00 60.47 393 GLN A O 1
ATOM 2786 N N . LYS A 1 394 ? 3.528 -21.562 14.192 1.00 70.75 394 LYS A N 1
ATOM 2787 C CA . LYS A 1 394 ? 4.662 -21.238 15.048 1.00 72.62 394 LYS A CA 1
ATOM 2788 C C . LYS A 1 394 ? 5.840 -22.138 14.705 1.00 78.19 394 LYS A C 1
ATOM 2789 O O . LYS A 1 394 ? 5.885 -23.297 15.115 1.00 77.24 394 LYS A O 1
ATOM 2795 N N . LEU A 1 395 ? 6.794 -21.597 13.953 1.00 84.16 395 LEU A N 1
ATOM 2796 C CA . LEU A 1 395 ? 7.946 -22.372 13.507 1.00 87.70 395 LEU A CA 1
ATOM 2797 C C . LEU A 1 395 ? 9.143 -22.208 14.440 1.00 90.88 395 LEU A C 1
ATOM 2798 O O . LEU A 1 395 ? 9.425 -21.108 14.921 1.00 85.30 395 LEU A O 1
ATOM 2803 N N . VAL A 1 396 ? 9.842 -23.311 14.692 1.00 93.28 396 VAL A N 1
ATOM 2804 C CA . VAL A 1 396 ? 11.058 -23.281 15.496 1.00 88.23 396 VAL A CA 1
ATOM 2805 C C . VAL A 1 396 ? 12.233 -22.771 14.664 1.00 80.90 396 VAL A C 1
ATOM 2806 O O . VAL A 1 396 ? 12.536 -23.319 13.604 1.00 82.33 396 VAL A O 1
ATOM 2810 N N . PRO A 1 397 ? 12.886 -21.702 15.140 1.00 79.81 397 PRO A N 1
ATOM 2811 C CA . PRO A 1 397 ? 13.990 -21.057 14.420 1.00 75.86 397 PRO A CA 1
ATOM 2812 C C . PRO A 1 397 ? 15.164 -22.000 14.182 1.00 67.97 397 PRO A C 1
ATOM 2813 O O . PRO A 1 397 ? 15.497 -22.804 15.052 1.00 65.26 397 PRO A O 1
ATOM 2817 N N . THR A 1 398 ? 15.776 -21.898 13.007 1.00 65.23 398 THR A N 1
ATOM 2818 C CA . THR A 1 398 ? 16.957 -22.690 12.685 1.00 62.00 398 THR A CA 1
ATOM 2819 C C . THR A 1 398 ? 18.113 -21.789 12.263 1.00 58.58 398 THR A C 1
ATOM 2820 O O . THR A 1 398 ? 17.904 -20.721 11.688 1.00 48.49 398 THR A O 1
ATOM 2824 N N . TRP A 1 399 ? 19.331 -22.226 12.560 1.00 55.87 399 TRP A N 1
ATOM 2825 C CA . TRP A 1 399 ? 20.526 -21.496 12.164 1.00 56.39 399 TRP A CA 1
ATOM 2826 C C . TRP A 1 399 ? 21.152 -22.170 10.950 1.00 67.96 399 TRP A C 1
ATOM 2827 O O . TRP A 1 399 ? 21.796 -23.212 11.073 1.00 75.73 399 TRP A O 1
ATOM 2838 N N . ASN A 1 400 ? 20.963 -21.571 9.778 1.00 67.90 400 ASN A N 1
ATOM 2839 C CA . ASN A 1 400 ? 21.406 -22.182 8.527 1.00 66.93 400 ASN A CA 1
ATOM 2840 C C . ASN A 1 400 ? 22.923 -22.232 8.333 1.00 68.81 400 ASN A C 1
ATOM 2841 O O . ASN A 1 400 ? 23.691 -21.842 9.216 1.00 59.81 400 ASN A O 1
ATOM 2846 N N . ARG A 1 401 ? 23.337 -22.715 7.165 1.00 78.95 401 ARG A N 1
ATOM 2847 C CA . ARG A 1 401 ? 24.747 -22.913 6.843 1.00 82.27 401 ARG A CA 1
ATOM 2848 C C . ARG A 1 401 ? 25.538 -21.610 6.928 1.00 72.23 401 ARG A C 1
ATOM 2849 O O . ARG A 1 401 ? 26.582 -21.547 7.576 1.00 67.36 401 ARG A O 1
ATOM 2857 N N . SER A 1 402 ? 25.027 -20.573 6.273 1.00 67.35 402 SER A N 1
ATOM 2858 C CA . SER A 1 402 ? 25.710 -19.284 6.208 1.00 60.38 402 SER A CA 1
ATOM 2859 C C . SER A 1 402 ? 25.859 -18.621 7.576 1.00 57.61 402 SER A C 1
ATOM 2860 O O . SER A 1 402 ? 26.920 -18.090 7.907 1.00 52.63 402 SER A O 1
ATOM 2863 N N . GLU A 1 403 ? 24.790 -18.652 8.365 1.00 53.87 403 GLU A N 1
ATOM 2864 C CA . GLU A 1 403 ? 24.789 -18.026 9.682 1.00 45.59 403 GLU A CA 1
ATOM 2865 C C . GLU A 1 403 ? 25.741 -18.723 10.648 1.00 44.45 403 GLU A C 1
ATOM 2866 O O . GLU A 1 403 ? 26.391 -18.073 11.466 1.00 40.93 403 GLU A O 1
ATOM 2872 N N . ARG A 1 404 ? 25.817 -20.047 10.554 1.00 46.12 404 ARG A N 1
ATOM 2873 C CA . ARG A 1 404 ? 26.723 -20.818 11.398 1.00 46.62 404 ARG A CA 1
ATOM 2874 C C . ARG A 1 404 ? 28.174 -20.522 11.043 1.00 52.13 404 ARG A C 1
ATOM 2875 O O . ARG A 1 404 ? 29.028 -20.406 11.924 1.00 56.69 404 ARG A O 1
ATOM 2883 N N . LYS A 1 405 ? 28.446 -20.400 9.747 1.00 51.63 405 LYS A N 1
ATOM 2884 C CA . LYS A 1 405 ? 29.777 -20.042 9.274 1.00 56.82 405 LYS A CA 1
ATOM 2885 C C . LYS A 1 405 ? 30.133 -18.648 9.770 1.00 55.24 405 LYS A C 1
ATOM 2886 O O . LYS A 1 405 ? 31.255 -18.401 10.213 1.00 50.69 405 LYS A O 1
ATOM 2892 N N . LEU A 1 406 ? 29.162 -17.743 9.699 1.00 48.58 406 LEU A N 1
ATOM 2893 C CA . LEU A 1 406 ? 29.362 -16.362 10.112 1.00 35.87 406 LEU A CA 1
ATOM 2894 C C . LEU A 1 406 ? 29.650 -16.270 11.608 1.00 41.40 406 LEU A C 1
ATOM 2895 O O . LEU A 1 406 ? 30.485 -15.476 12.042 1.00 45.92 406 LEU A O 1
ATOM 2900 N N . ALA A 1 407 ? 28.957 -17.091 12.391 1.00 41.72 407 ALA A N 1
ATOM 2901 C CA . ALA A 1 407 ? 29.165 -17.125 13.834 1.00 39.09 407 ALA A CA 1
ATOM 2902 C C . ALA A 1 407 ? 30.538 -17.702 14.168 1.00 45.55 407 ALA A C 1
ATOM 2903 O O . ALA A 1 407 ? 31.189 -17.264 15.117 1.00 45.18 407 ALA A O 1
ATOM 2905 N N . GLN A 1 408 ? 30.969 -18.685 13.384 1.00 48.69 408 GLN A N 1
ATOM 2906 C CA . GLN A 1 408 ? 32.292 -19.275 13.555 1.00 50.41 408 GLN A CA 1
ATOM 2907 C C . GLN A 1 408 ? 33.364 -18.222 13.317 1.00 48.06 408 GLN A C 1
ATOM 2908 O O . GLN A 1 408 ? 34.233 -18.003 14.162 1.00 32.45 408 GLN A O 1
ATOM 2914 N N . VAL A 1 409 ? 33.283 -17.568 12.162 1.00 45.51 409 VAL A N 1
ATOM 2915 C CA . VAL A 1 409 ? 34.224 -16.520 11.782 1.00 48.25 409 VAL A CA 1
ATOM 2916 C C . VAL A 1 409 ? 34.237 -15.379 12.799 1.00 50.25 409 VAL A C 1
ATOM 2917 O O . VAL A 1 409 ? 35.292 -14.822 13.107 1.00 60.74 409 VAL A O 1
ATOM 2921 N N . ALA A 1 410 ? 33.065 -15.049 13.334 1.00 42.62 410 ALA A N 1
ATOM 2922 C CA . ALA A 1 410 ? 32.951 -13.972 14.310 1.00 48.32 410 ALA A CA 1
ATOM 2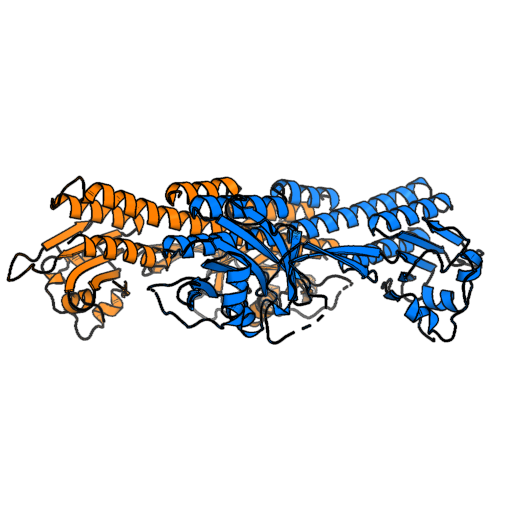923 C C . ALA A 1 410 ? 33.646 -14.323 15.622 1.00 52.15 410 ALA A C 1
ATOM 2924 O O . ALA A 1 410 ? 34.424 -13.531 16.153 1.00 51.73 410 ALA A O 1
ATOM 2926 N N . SER A 1 411 ? 33.361 -15.514 16.141 1.00 50.78 411 SER A N 1
ATOM 2927 C CA . SER A 1 411 ? 33.924 -15.943 17.418 1.00 51.59 411 SER A CA 1
ATOM 2928 C C . SER A 1 411 ? 35.431 -16.160 17.323 1.00 49.58 411 SER A C 1
ATOM 2929 O O . SER A 1 411 ? 36.153 -15.949 18.296 1.00 53.90 411 SER A O 1
ATOM 2932 N N . THR A 1 412 ? 35.897 -16.591 16.154 1.00 49.22 412 THR A N 1
ATOM 2933 C CA . THR A 1 412 ? 37.328 -16.736 15.906 1.00 48.31 412 THR A CA 1
ATOM 2934 C C . THR A 1 412 ? 38.017 -15.383 16.060 1.00 48.58 412 THR A C 1
ATOM 2935 O O . THR A 1 412 ? 39.060 -15.271 16.703 1.00 54.15 412 THR A O 1
ATOM 2939 N N . GLN A 1 413 ? 37.414 -14.358 15.468 1.00 47.94 413 GLN A N 1
ATOM 2940 C CA . GLN A 1 413 ? 37.922 -12.998 15.563 1.00 46.02 413 GLN A CA 1
ATOM 2941 C C . GLN A 1 413 ? 37.901 -12.530 17.014 1.00 48.20 413 GLN A C 1
ATOM 2942 O O . GLN A 1 413 ? 38.838 -11.884 17.484 1.00 54.35 413 GLN A O 1
ATOM 2948 N N . LEU A 1 414 ? 36.824 -12.866 17.717 1.00 52.19 414 LEU A N 1
ATOM 2949 C CA . LEU A 1 414 ? 36.668 -12.505 19.122 1.00 49.56 414 LE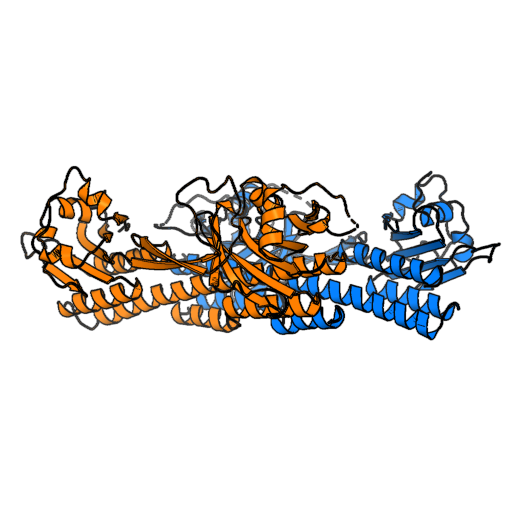U A CA 1
ATOM 2950 C C . LEU A 1 414 ? 37.727 -13.172 19.991 1.00 48.43 414 LEU A C 1
ATOM 2951 O O . LEU A 1 414 ? 38.210 -12.582 20.953 1.00 47.35 414 LEU A O 1
ATOM 2956 N N . TYR A 1 415 ? 38.080 -14.407 19.648 1.00 51.83 415 TYR A N 1
ATOM 2957 C CA . TYR A 1 415 ? 39.105 -15.135 20.384 1.00 49.28 415 TYR A CA 1
ATOM 2958 C C . TYR A 1 415 ? 40.471 -14.482 20.197 1.00 54.71 415 TYR A C 1
ATOM 2959 O O . TYR A 1 415 ? 41.215 -14.291 21.159 1.00 59.17 415 TYR A O 1
ATOM 2968 N N . MET A 1 416 ? 40.791 -14.138 18.953 1.00 45.10 416 MET A N 1
ATOM 2969 C CA . MET A 1 416 ? 42.067 -13.507 18.638 1.00 52.53 416 MET A CA 1
ATOM 2970 C C . MET A 1 416 ? 42.173 -12.111 19.244 1.00 52.49 416 MET A C 1
ATOM 2971 O O . MET A 1 416 ? 43.265 -11.645 19.562 1.00 62.67 416 MET A O 1
ATOM 2976 N N . ALA A 1 417 ? 41.034 -11.448 19.405 1.00 49.08 417 ALA A N 1
ATOM 2977 C CA . ALA A 1 417 ? 41.010 -10.094 19.945 1.00 44.33 417 ALA A CA 1
ATOM 2978 C C . ALA A 1 417 ? 41.152 -10.098 21.463 1.00 48.42 417 ALA A C 1
ATOM 2979 O O . ALA A 1 417 ? 41.736 -9.185 22.043 1.00 59.09 417 ALA A O 1
ATOM 2981 N N . ILE A 1 418 ? 40.610 -11.131 22.100 1.00 50.04 418 ILE A N 1
ATOM 2982 C CA . ILE A 1 418 ? 40.657 -11.251 23.553 1.00 55.23 418 ILE A CA 1
ATOM 2983 C C . ILE A 1 418 ? 42.063 -11.614 24.036 1.00 61.74 418 ILE A C 1
ATOM 2984 O O . ILE A 1 418 ? 42.519 -11.132 25.074 1.00 58.92 418 ILE A O 1
ATOM 2989 N N . THR A 1 419 ? 42.760 -12.440 23.260 1.00 62.03 419 THR A N 1
ATOM 2990 C CA . THR A 1 419 ? 44.127 -12.828 23.594 1.00 65.24 419 THR A CA 1
ATOM 2991 C C . THR A 1 419 ? 45.139 -11.781 23.112 1.00 75.02 419 THR A C 1
ATOM 2992 O O . THR A 1 419 ? 46.315 -12.087 22.912 1.00 90.56 419 THR A O 1
ATOM 2996 N N . GLN A 1 420 ? 44.669 -10.548 22.932 1.00 71.69 420 GLN A N 1
ATOM 2997 C CA . GLN A 1 420 ? 45.515 -9.424 22.526 1.00 81.84 420 GLN A CA 1
ATOM 2998 C C . GLN A 1 420 ? 46.279 -9.676 21.228 1.00 91.58 420 GLN A C 1
ATOM 2999 O O . GLN A 1 420 ? 47.454 -10.045 21.252 1.00 104.19 420 GLN A O 1
ATOM 3005 N N . GLN A 1 421 ? 45.609 -9.466 20.099 1.00 89.45 421 GLN A N 1
ATOM 3006 C CA . GLN A 1 421 ? 46.236 -9.629 18.792 1.00 96.35 421 GLN A CA 1
ATOM 3007 C C . GLN A 1 421 ? 47.205 -8.486 18.498 1.00 102.06 421 GLN A C 1
ATOM 3008 O O . GLN A 1 421 ? 48.219 -8.674 17.824 1.00 104.23 421 GLN A O 1
ATOM 3010 N N . ASN B 1 4 ? -0.175 -15.880 -29.529 1.00 75.24 4 ASN B N 1
ATOM 3011 C CA . ASN B 1 4 ? -0.611 -14.806 -30.414 1.00 84.93 4 ASN B CA 1
ATOM 3012 C C . ASN B 1 4 ? 0.558 -14.056 -31.050 1.00 102.56 4 ASN B C 1
ATOM 3013 O O . ASN B 1 4 ? 0.366 -13.244 -31.957 1.00 112.85 4 ASN B O 1
ATOM 3015 N N . ARG B 1 5 ? 1.768 -14.333 -30.572 1.00 99.41 5 ARG B N 1
ATOM 3016 C CA . ARG B 1 5 ? 2.972 -13.698 -31.101 1.00 90.84 5 ARG B CA 1
ATOM 3017 C C . ARG B 1 5 ? 3.772 -14.672 -31.967 1.00 73.28 5 ARG B C 1
ATOM 3018 O O . ARG B 1 5 ? 3.778 -15.878 -31.714 1.00 71.33 5 ARG B O 1
ATOM 3026 N N . SER B 1 6 ? 4.434 -14.147 -32.994 1.00 148.10 6 SER B N 1
ATOM 3027 C CA . SER B 1 6 ? 5.291 -14.962 -33.848 1.00 132.67 6 SER B CA 1
ATOM 3028 C C . SER B 1 6 ? 6.533 -15.417 -33.085 1.00 122.41 6 SER B C 1
ATOM 3029 O O . SER B 1 6 ? 6.878 -14.850 -32.048 1.00 118.28 6 SER B O 1
ATOM 3032 N N . LEU B 1 7 ? 7.200 -16.443 -33.605 1.00 113.89 7 LEU B N 1
ATOM 3033 C CA . LEU B 1 7 ? 8.372 -17.008 -32.943 1.00 99.86 7 LEU B CA 1
ATOM 3034 C C . LEU B 1 7 ? 9.596 -16.112 -33.091 1.00 86.08 7 LEU B C 1
ATOM 3035 O O . LEU B 1 7 ? 10.406 -15.998 -32.171 1.00 84.25 7 LEU B O 1
ATOM 3040 N N . GLU B 1 8 ? 9.723 -15.481 -34.254 1.00 83.33 8 GLU B N 1
ATOM 3041 C CA . GLU B 1 8 ? 10.859 -14.612 -34.546 1.00 80.94 8 GLU B CA 1
ATOM 3042 C C . GLU B 1 8 ? 10.961 -13.460 -33.551 1.00 82.57 8 GLU B C 1
ATOM 3043 O O . GLU B 1 8 ? 12.049 -13.125 -33.083 1.00 73.20 8 GLU B O 1
ATOM 3049 N N . ASP B 1 9 ? 9.818 -12.863 -33.228 1.00 94.37 9 ASP B N 1
ATOM 3050 C CA . ASP B 1 9 ? 9.772 -11.752 -32.284 1.00 100.99 9 ASP B CA 1
ATOM 3051 C C . ASP B 1 9 ? 10.101 -12.217 -30.868 1.00 90.57 9 ASP B C 1
ATOM 3052 O O . ASP B 1 9 ? 10.697 -11.477 -30.085 1.00 86.46 9 ASP B O 1
ATOM 3057 N N . PHE B 1 10 ? 9.714 -13.447 -30.547 1.00 85.11 10 PHE B N 1
ATOM 3058 C CA . PHE B 1 10 ? 9.915 -13.984 -29.208 1.00 83.45 10 PHE B CA 1
ATOM 3059 C C . PHE B 1 10 ? 11.387 -14.255 -28.915 1.00 81.78 10 PHE B C 1
ATOM 3060 O O . PHE B 1 10 ? 11.903 -13.853 -27.873 1.00 81.30 10 PHE B O 1
ATOM 3068 N N . LEU B 1 11 ? 12.055 -14.940 -29.838 1.00 82.16 11 LEU B N 1
ATOM 3069 C CA . LEU B 1 11 ? 13.450 -15.329 -29.653 1.00 78.56 11 LEU B CA 1
ATOM 3070 C C . LEU B 1 11 ? 14.372 -14.117 -29.548 1.00 78.25 11 LEU B C 1
ATOM 3071 O O . LEU B 1 11 ? 15.368 -14.146 -28.825 1.00 73.96 11 LEU B O 1
ATOM 3076 N N . ARG B 1 12 ? 14.033 -13.055 -30.271 1.00 78.14 12 ARG B N 1
ATOM 3077 C CA . ARG B 1 12 ? 14.816 -11.825 -30.239 1.00 74.94 12 ARG B CA 1
ATOM 3078 C C . ARG B 1 12 ? 14.632 -11.100 -28.907 1.00 80.21 12 ARG B C 1
ATOM 3079 O O . ARG B 1 12 ? 15.513 -10.364 -28.464 1.00 79.28 12 ARG B O 1
ATOM 3087 N N . ASN B 1 13 ? 13.483 -11.314 -28.270 1.00 82.44 13 ASN B N 1
ATOM 3088 C CA . ASN B 1 13 ? 13.227 -10.753 -26.948 1.00 85.97 13 ASN B CA 1
ATOM 3089 C C . ASN B 1 13 ? 13.965 -11.520 -25.857 1.00 81.41 13 ASN B C 1
ATOM 3090 O O . ASN B 1 13 ? 14.415 -10.937 -24.870 1.00 80.16 13 ASN B O 1
ATOM 3095 N N . VAL B 1 14 ? 14.082 -12.831 -26.042 1.00 65.87 14 VAL B N 1
ATOM 3096 C CA . VAL B 1 14 ? 14.798 -13.680 -25.100 1.00 63.16 14 VAL B CA 1
ATOM 3097 C C . VAL B 1 14 ? 16.271 -13.285 -25.042 1.00 73.38 14 VAL B C 1
ATOM 3098 O O . VAL B 1 14 ? 16.851 -13.172 -23.963 1.00 61.40 14 VAL B O 1
ATOM 3102 N N . ILE B 1 15 ? 16.865 -13.062 -26.211 1.00 61.65 15 ILE B N 1
ATOM 3103 C CA . ILE B 1 15 ? 18.264 -12.657 -26.298 1.00 88.21 15 ILE B CA 1
ATOM 3104 C C . ILE B 1 15 ? 18.472 -11.257 -25.730 1.00 86.79 15 ILE B C 1
ATOM 3105 O O . ILE B 1 15 ? 19.429 -11.009 -24.996 1.00 86.07 15 ILE B O 1
ATOM 3110 N N . ASN B 1 16 ? 17.564 -10.349 -26.069 1.00 66.80 16 ASN B N 1
ATOM 3111 C CA . ASN B 1 16 ? 17.646 -8.966 -25.616 1.00 70.24 16 ASN B CA 1
ATOM 3112 C C . ASN B 1 16 ? 17.522 -8.836 -24.101 1.00 85.35 16 ASN B C 1
ATOM 3113 O O . ASN B 1 16 ? 18.132 -7.956 -23.494 1.00 87.55 16 ASN B O 1
ATOM 3118 N N . LYS B 1 17 ? 16.741 -9.724 -23.494 1.00 85.28 17 LYS B N 1
ATOM 3119 C CA . LYS B 1 17 ? 16.430 -9.619 -22.070 1.00 86.72 17 LYS B CA 1
ATOM 3120 C C . LYS B 1 17 ? 17.285 -10.505 -21.164 1.00 78.65 17 LYS B C 1
ATOM 3121 O O . LYS B 1 17 ? 17.462 -10.198 -19.985 1.00 68.26 17 LYS B O 1
ATOM 3127 N N . PHE B 1 18 ? 17.813 -11.597 -21.708 1.00 76.75 18 PHE B N 1
ATOM 3128 C CA . PHE B 1 18 ? 18.539 -12.570 -20.893 1.00 75.06 18 PHE B CA 1
ATOM 3129 C C . PHE B 1 18 ? 19.959 -12.850 -21.382 1.00 74.61 18 PHE B C 1
ATOM 3130 O O . PHE B 1 18 ? 20.764 -13.434 -20.653 1.00 67.81 18 PHE B O 1
ATOM 3138 N N . HIS B 1 19 ? 20.268 -12.441 -22.610 1.00 72.06 19 HIS B N 1
ATOM 3139 C CA . HIS B 1 19 ? 21.539 -12.820 -23.226 1.00 73.30 19 HIS B CA 1
ATOM 3140 C C . HIS B 1 19 ? 22.333 -11.653 -23.809 1.00 85.97 19 HIS B C 1
ATOM 3141 O O . HIS B 1 19 ? 23.061 -11.819 -24.788 1.00 81.12 19 HIS B O 1
ATOM 3148 N N . ARG B 1 20 ? 22.196 -10.478 -23.204 1.00 98.52 20 ARG B N 1
ATOM 3149 C CA . ARG B 1 20 ? 22.995 -9.325 -23.605 1.00 108.59 20 ARG B CA 1
ATOM 3150 C C . ARG B 1 20 ? 24.075 -9.021 -22.572 1.00 108.68 20 ARG B C 1
ATOM 3151 O O . ARG B 1 20 ? 23.853 -8.267 -21.625 1.00 118.12 20 ARG B O 1
ATOM 3159 N N . ALA B 1 21 ? 25.245 -9.622 -22.765 1.00 101.01 21 ALA B N 1
ATOM 3160 C CA . ALA B 1 21 ? 26.372 -9.430 -21.863 1.00 97.48 21 ALA B CA 1
ATOM 3161 C C . ALA B 1 21 ? 27.681 -9.754 -22.576 1.00 89.50 21 ALA B C 1
ATOM 3162 O O . ALA B 1 21 ? 27.750 -9.726 -23.805 1.00 88.00 21 ALA B O 1
ATOM 3164 N N . LEU B 1 22 ? 28.716 -10.063 -21.802 1.00 79.91 22 LEU B N 1
ATOM 3165 C CA . LEU B 1 22 ? 30.011 -10.414 -22.371 1.00 74.76 22 LEU B CA 1
ATOM 3166 C C . LEU B 1 22 ? 29.981 -11.810 -22.982 1.00 69.65 22 LEU B C 1
ATOM 3167 O O . LEU B 1 22 ? 29.198 -12.664 -22.564 1.00 65.57 22 LEU B O 1
ATOM 3172 N N . THR B 1 23 ? 30.836 -12.035 -23.975 1.00 46.90 23 THR B N 1
ATOM 3173 C CA . THR B 1 23 ? 30.970 -13.358 -24.572 1.00 52.38 23 THR B CA 1
ATOM 3174 C C . THR B 1 23 ? 31.678 -14.285 -23.593 1.00 53.04 23 THR B C 1
ATOM 3175 O O . THR B 1 23 ? 32.235 -13.833 -22.592 1.00 56.33 23 THR B O 1
ATOM 3179 N N . LEU B 1 24 ? 31.656 -15.580 -23.883 1.00 47.69 24 LEU B N 1
ATOM 3180 C CA . LEU B 1 24 ? 32.301 -16.560 -23.018 1.00 42.85 24 LEU B CA 1
ATOM 3181 C C . LEU B 1 24 ? 33.806 -16.303 -22.924 1.00 42.85 24 LEU B C 1
ATOM 3182 O O . LEU B 1 24 ? 34.377 -16.319 -21.835 1.00 49.28 24 LEU B O 1
ATOM 3187 N N . ARG B 1 25 ? 34.436 -16.051 -24.068 1.00 42.09 25 ARG B N 1
ATOM 3188 C CA . ARG B 1 25 ? 35.872 -15.786 -24.123 1.00 44.41 25 ARG B CA 1
ATOM 3189 C C . ARG B 1 25 ? 36.273 -14.560 -23.307 1.00 42.51 25 ARG B C 1
ATOM 3190 O O . ARG B 1 25 ? 37.285 -14.572 -22.608 1.00 40.55 25 ARG B O 1
ATOM 3198 N N . GLU B 1 26 ? 35.474 -13.504 -23.401 1.00 39.89 26 GLU B N 1
ATOM 3199 C CA . GLU B 1 26 ? 35.761 -12.268 -22.687 1.00 45.65 26 GLU B CA 1
ATOM 3200 C C . GLU B 1 26 ? 35.620 -12.432 -21.175 1.00 41.27 26 GLU B C 1
ATOM 3201 O O . GLU B 1 26 ? 36.345 -11.805 -20.406 1.00 51.61 26 GLU B O 1
ATOM 3207 N N . THR B 1 27 ? 34.691 -13.283 -20.755 1.00 40.63 27 THR B N 1
ATOM 3208 C CA . THR B 1 27 ? 34.433 -13.496 -19.335 1.00 36.66 27 THR B CA 1
ATOM 3209 C C . THR B 1 27 ? 35.550 -14.301 -18.675 1.00 36.37 27 THR B C 1
ATOM 3210 O O . THR B 1 27 ? 35.955 -14.011 -17.548 1.00 32.20 27 THR B O 1
ATOM 3214 N N . LEU B 1 28 ? 36.051 -15.309 -19.382 1.00 28.93 28 LEU B N 1
ATOM 3215 C CA . LEU B 1 28 ? 37.172 -16.099 -18.889 1.00 29.06 28 LEU B CA 1
ATOM 3216 C C . LEU B 1 28 ? 38.404 -15.218 -18.686 1.00 35.90 28 LEU B C 1
ATOM 3217 O O . LEU B 1 28 ? 39.139 -15.372 -17.710 1.00 38.76 28 LEU B O 1
ATOM 3222 N N . GLN B 1 29 ? 38.615 -14.287 -19.610 1.00 40.88 29 GLN B N 1
ATOM 3223 C CA . GLN B 1 29 ? 39.743 -13.368 -19.527 1.00 35.99 29 GLN B CA 1
ATOM 3224 C C . GLN B 1 29 ? 39.580 -12.366 -18.383 1.00 36.11 29 GLN B C 1
ATOM 3225 O O . GLN B 1 29 ? 40.550 -12.022 -17.714 1.00 48.11 29 GLN B O 1
ATOM 3231 N N . VAL B 1 30 ? 38.355 -11.896 -18.166 1.00 39.15 30 VAL B N 1
ATOM 3232 C CA . VAL B 1 30 ? 38.065 -11.038 -17.021 1.00 34.45 30 VAL B CA 1
ATOM 3233 C C . VAL B 1 30 ? 38.322 -11.796 -15.718 1.00 35.16 30 VAL B C 1
ATOM 3234 O O . VAL B 1 30 ? 38.945 -11.273 -14.793 1.00 34.24 30 VAL B O 1
ATOM 3238 N N . ILE B 1 31 ? 37.855 -13.040 -15.664 1.00 31.47 31 ILE B N 1
ATOM 3239 C CA . ILE B 1 31 ? 37.982 -13.866 -14.465 1.00 40.08 31 ILE B CA 1
ATOM 3240 C C . ILE B 1 31 ? 39.432 -14.175 -14.072 1.00 38.40 31 ILE B C 1
ATOM 3241 O O . ILE B 1 31 ? 39.800 -14.020 -12.907 1.00 36.49 31 ILE B O 1
ATOM 3246 N N . VAL B 1 32 ? 40.251 -14.599 -15.034 1.00 28.27 32 VAL B N 1
ATOM 3247 C CA . VAL B 1 32 ? 41.643 -14.938 -14.740 1.00 27.55 32 VAL B CA 1
ATOM 3248 C C . VAL B 1 32 ? 42.456 -13.723 -14.309 1.00 41.60 32 VAL B C 1
ATOM 3249 O O . VAL B 1 32 ? 43.353 -13.834 -13.473 1.00 46.62 32 VAL B O 1
ATOM 3253 N N . GLU B 1 33 ? 42.140 -12.564 -14.879 1.00 31.10 33 GLU B N 1
ATOM 3254 C CA . GLU B 1 33 ? 42.856 -11.341 -14.542 1.00 33.34 33 GLU B CA 1
ATOM 3255 C C . GLU B 1 33 ? 42.540 -10.893 -13.122 1.00 34.89 33 GLU B C 1
ATOM 3256 O O . GLU B 1 33 ? 43.412 -10.394 -12.416 1.00 57.10 33 GLU B O 1
ATOM 3262 N N . GLU B 1 34 ? 41.295 -11.083 -12.703 1.00 46.17 34 GLU B N 1
ATOM 3263 C CA . GLU B 1 34 ? 40.898 -10.753 -11.339 1.00 48.98 34 GLU B CA 1
ATOM 3264 C C . GLU B 1 34 ? 41.506 -11.736 -10.344 1.00 43.24 34 GLU B C 1
ATOM 3265 O O . GLU B 1 34 ? 41.867 -11.361 -9.230 1.00 39.34 34 GLU B O 1
ATOM 3271 N N . ALA B 1 35 ? 41.622 -12.994 -10.755 1.00 33.05 35 ALA B N 1
ATOM 3272 C CA . ALA B 1 35 ? 42.192 -14.030 -9.901 1.00 32.11 35 ALA B CA 1
ATOM 3273 C C . ALA B 1 35 ? 43.685 -13.813 -9.658 1.00 45.54 35 ALA B C 1
ATOM 3274 O O . ALA B 1 35 ? 44.168 -13.975 -8.537 1.00 46.21 35 ALA B O 1
ATOM 3276 N N . ARG B 1 36 ? 44.413 -13.447 -10.707 1.00 32.23 36 ARG B N 1
ATOM 3277 C CA . ARG B 1 36 ? 45.852 -13.247 -10.595 1.00 43.02 36 ARG B CA 1
ATOM 3278 C C . ARG B 1 36 ? 46.186 -12.033 -9.731 1.00 35.85 36 ARG B C 1
ATOM 3279 O O . ARG B 1 36 ? 47.091 -12.085 -8.899 1.00 38.21 36 ARG B O 1
ATOM 3287 N N . ILE B 1 37 ? 45.450 -10.945 -9.934 1.00 37.46 37 ILE B N 1
ATOM 3288 C CA . ILE B 1 37 ? 45.660 -9.715 -9.176 1.00 40.66 37 ILE B CA 1
ATOM 3289 C C . ILE B 1 37 ? 45.333 -9.913 -7.698 1.00 59.36 37 ILE B C 1
ATOM 3290 O O . ILE B 1 37 ? 46.069 -9.459 -6.820 1.00 59.65 37 ILE B O 1
ATOM 3295 N N . PHE B 1 38 ? 44.229 -10.603 -7.434 1.00 40.63 38 PHE B N 1
ATOM 3296 C CA . PHE B 1 38 ? 43.794 -10.871 -6.067 1.00 50.62 38 PHE B CA 1
ATOM 3297 C C . PHE B 1 38 ? 44.763 -11.778 -5.309 1.00 41.39 38 PHE B C 1
ATOM 3298 O O . PHE B 1 38 ? 45.046 -11.549 -4.135 1.00 43.65 38 PHE B O 1
ATOM 3306 N N . LEU B 1 39 ? 45.261 -12.812 -5.980 1.00 41.05 39 LEU B N 1
ATOM 3307 C CA . LEU B 1 39 ? 46.159 -13.771 -5.345 1.00 41.60 39 LEU B CA 1
ATOM 3308 C C . LEU B 1 39 ? 47.605 -13.287 -5.339 1.00 46.25 39 LEU B C 1
ATOM 3309 O O . LEU B 1 39 ? 48.402 -13.702 -4.500 1.00 43.84 39 LEU B O 1
ATOM 3314 N N . GLY B 1 40 ? 47.938 -12.408 -6.278 1.00 50.06 40 GLY B N 1
ATOM 3315 C CA . GLY B 1 40 ? 49.298 -11.921 -6.406 1.00 55.14 40 GLY B CA 1
ATOM 3316 C C . GLY B 1 40 ? 50.246 -13.025 -6.833 1.00 51.05 40 GLY B C 1
ATOM 3317 O O . GLY B 1 40 ? 51.354 -13.141 -6.310 1.00 57.41 40 GLY B O 1
ATOM 3318 N N . VAL B 1 41 ? 49.800 -13.843 -7.782 1.00 41.46 41 VAL B N 1
ATOM 3319 C CA . VAL B 1 41 ? 50.604 -14.944 -8.296 1.00 34.74 41 VAL B CA 1
ATOM 3320 C C . VAL B 1 41 ? 51.087 -14.658 -9.713 1.00 41.48 41 VAL B C 1
ATOM 3321 O O . VAL B 1 41 ? 50.695 -13.663 -10.322 1.00 38.83 41 VAL B O 1
ATOM 3325 N N . ASP B 1 42 ? 51.935 -15.540 -10.234 1.00 35.70 42 ASP B N 1
ATOM 3326 C CA . ASP B 1 42 ? 52.584 -15.306 -11.519 1.00 41.23 42 ASP B CA 1
ATOM 3327 C C . ASP B 1 42 ? 51.671 -15.583 -12.708 1.00 39.40 42 ASP B C 1
ATOM 3328 O O . ASP B 1 42 ? 51.727 -14.873 -13.712 1.00 38.44 42 ASP B O 1
ATOM 3333 N N . ARG B 1 43 ? 50.832 -16.609 -12.598 1.00 33.51 43 ARG B N 1
ATOM 3334 C CA . ARG B 1 43 ? 50.003 -17.014 -13.731 1.00 40.95 43 ARG B CA 1
ATOM 3335 C C . ARG B 1 43 ? 48.705 -17.731 -13.343 1.00 34.76 43 ARG B C 1
ATOM 3336 O O . ARG B 1 43 ? 48.716 -18.697 -12.580 1.00 40.14 43 ARG B O 1
ATOM 3344 N N . VAL B 1 44 ? 47.589 -17.248 -13.881 1.00 27.95 44 VAL B N 1
ATOM 3345 C CA . VAL B 1 44 ? 46.303 -17.924 -13.729 1.00 31.55 44 VAL B CA 1
ATOM 3346 C C . VAL B 1 44 ? 45.715 -18.233 -15.103 1.00 33.84 44 VAL B C 1
ATOM 3347 O O . VAL B 1 44 ? 45.528 -17.333 -15.922 1.00 28.08 44 VAL B O 1
ATOM 3351 N N . LYS B 1 45 ? 45.427 -19.509 -15.351 1.00 21.80 45 LYS B N 1
ATOM 3352 C CA . LYS B 1 45 ? 44.945 -19.942 -16.657 1.00 20.99 45 LYS B CA 1
ATOM 3353 C C . LYS B 1 45 ? 43.589 -20.638 -16.579 1.00 36.83 45 LYS B C 1
ATOM 3354 O O . LYS B 1 45 ? 43.202 -21.156 -15.530 1.00 35.83 45 LYS B O 1
ATOM 3360 N N . ILE B 1 46 ? 42.871 -20.641 -17.699 1.00 33.39 46 ILE B N 1
ATOM 3361 C CA . ILE B 1 46 ? 41.660 -21.446 -17.839 1.00 32.17 46 ILE B CA 1
ATOM 3362 C C . ILE B 1 46 ? 41.833 -22.422 -18.999 1.00 25.47 46 ILE B C 1
ATOM 3363 O O . ILE B 1 46 ? 42.123 -22.021 -20.128 1.00 24.08 46 ILE B O 1
ATOM 3368 N N . TYR B 1 47 ? 41.650 -23.703 -18.701 1.00 19.23 47 TYR B N 1
ATOM 3369 C CA . TYR B 1 47 ? 41.991 -24.786 -19.613 1.00 18.04 47 TYR B CA 1
ATOM 3370 C C . TYR B 1 47 ? 40.757 -25.636 -19.900 1.00 33.25 47 TYR B C 1
ATOM 3371 O O . TYR B 1 47 ? 40.157 -26.192 -18.983 1.00 42.16 47 TYR B O 1
ATOM 3380 N N . LYS B 1 48 ? 40.375 -25.730 -21.170 1.00 25.58 48 LYS B N 1
ATOM 3381 C CA . LYS B 1 48 ? 39.163 -26.456 -21.547 1.00 24.51 48 LYS B CA 1
ATOM 3382 C C . LYS B 1 48 ? 39.456 -27.773 -22.252 1.00 33.54 48 LYS B C 1
ATOM 3383 O O . LYS B 1 48 ? 40.139 -27.799 -23.274 1.00 30.56 48 LYS B O 1
ATOM 3389 N N . PHE B 1 49 ? 38.908 -28.859 -21.715 1.00 19.35 49 PHE B N 1
ATOM 3390 C CA . PHE B 1 49 ? 39.065 -30.180 -22.315 1.00 19.73 49 PHE B CA 1
ATOM 3391 C C . PHE B 1 49 ? 38.310 -30.336 -23.635 1.00 22.49 49 PHE B C 1
ATOM 3392 O O . PHE B 1 49 ? 37.253 -29.739 -23.840 1.00 37.99 49 PHE B O 1
ATOM 3400 N N . ALA B 1 50 ? 38.874 -31.140 -24.528 1.00 22.68 50 ALA B N 1
ATOM 3401 C CA . ALA B 1 50 ? 38.168 -31.599 -25.712 1.00 22.86 50 ALA B CA 1
ATOM 3402 C C . ALA B 1 50 ? 37.638 -32.991 -25.400 1.00 37.25 50 ALA B C 1
ATOM 3403 O O . ALA B 1 50 ? 37.856 -33.507 -24.306 1.00 44.55 50 ALA B O 1
ATOM 3405 N N . SER B 1 51 ? 36.945 -33.603 -26.353 1.00 35.03 51 SER B N 1
ATOM 3406 C CA . SER B 1 51 ? 36.376 -34.926 -26.128 1.00 40.32 51 SER B CA 1
ATOM 3407 C C . SER B 1 51 ? 37.456 -36.001 -25.989 1.00 36.98 51 SER B C 1
ATOM 3408 O O . SER B 1 51 ? 37.280 -36.970 -25.253 1.00 48.40 51 SER B O 1
ATOM 3411 N N . ASP B 1 52 ? 38.573 -35.825 -26.691 1.00 30.21 52 ASP B N 1
ATOM 3412 C CA . ASP B 1 52 ? 39.635 -36.834 -26.693 1.00 26.41 52 ASP B CA 1
ATOM 3413 C C . ASP B 1 52 ? 40.544 -36.768 -25.461 1.00 40.41 52 ASP B C 1
ATOM 3414 O O . ASP B 1 52 ? 41.516 -37.514 -25.356 1.00 39.35 52 ASP B O 1
ATOM 3419 N N . GLY B 1 53 ? 40.226 -35.868 -24.536 1.00 23.50 53 GLY B N 1
ATOM 3420 C CA . GLY B 1 53 ? 40.989 -35.739 -23.312 1.00 22.28 53 GLY B CA 1
ATOM 3421 C C . GLY B 1 53 ? 41.999 -34.609 -23.361 1.00 34.68 53 GLY B C 1
ATOM 3422 O O . GLY B 1 53 ? 42.460 -34.135 -22.324 1.00 38.76 53 GLY B O 1
ATOM 3423 N N . SER B 1 54 ? 42.352 -34.181 -24.570 1.00 27.66 54 SER B N 1
ATOM 3424 C CA . SER B 1 54 ? 43.257 -33.051 -24.738 1.00 24.94 54 SER B CA 1
ATOM 3425 C C . SER B 1 54 ? 42.533 -31.759 -24.381 1.00 23.64 54 SER B C 1
ATOM 3426 O O . SER B 1 54 ? 41.335 -31.764 -24.098 1.00 27.47 54 SER B O 1
ATOM 3429 N N . GLY B 1 55 ? 43.257 -30.649 -24.395 1.00 24.56 55 GLY B N 1
ATOM 3430 C CA . GLY B 1 55 ? 42.672 -29.382 -24.006 1.00 19.05 55 GLY B CA 1
ATOM 3431 C C . GLY B 1 55 ? 43.421 -28.184 -24.542 1.00 28.61 55 GLY B C 1
ATOM 3432 O O . GLY B 1 55 ? 44.485 -28.325 -25.133 1.00 34.57 55 GLY B O 1
ATOM 3433 N N . GLU B 1 56 ? 42.857 -27.000 -24.330 1.00 28.58 56 GLU B N 1
ATOM 3434 C CA . GLU B 1 56 ? 43.449 -25.767 -24.826 1.00 24.41 56 GLU B CA 1
ATOM 3435 C C . GLU B 1 56 ? 43.400 -24.674 -23.767 1.00 30.46 56 GLU B C 1
ATOM 3436 O O . GLU B 1 56 ? 42.417 -24.547 -23.037 1.00 36.17 56 GLU B O 1
ATOM 3442 N N . VAL B 1 57 ? 44.471 -23.893 -23.682 1.00 25.50 57 VAL B N 1
ATOM 3443 C CA . VAL B 1 57 ? 44.490 -22.733 -22.804 1.00 26.79 57 VAL B CA 1
ATOM 3444 C C . VAL B 1 57 ? 43.670 -21.623 -23.455 1.00 23.60 57 VAL B C 1
ATOM 3445 O O . VAL B 1 57 ? 44.145 -20.928 -24.356 1.00 32.31 57 VAL B O 1
ATOM 3449 N N . LEU B 1 58 ? 42.430 -21.468 -23.003 1.00 24.21 58 LEU B N 1
ATOM 3450 C CA . LEU B 1 58 ? 41.522 -20.491 -23.592 1.00 28.81 58 LEU B CA 1
ATOM 3451 C C . LEU B 1 58 ? 41.802 -19.065 -23.125 1.00 27.46 58 LEU B C 1
ATOM 3452 O O . LEU B 1 58 ? 41.747 -18.124 -23.914 1.00 33.86 58 LEU B O 1
ATOM 3457 N N . ALA B 1 59 ? 42.094 -18.909 -21.840 1.00 22.61 59 ALA B N 1
ATOM 3458 C CA . ALA B 1 59 ? 42.354 -17.592 -21.272 1.00 26.26 59 ALA B CA 1
ATOM 3459 C C . ALA B 1 59 ? 43.553 -17.659 -20.345 1.00 23.37 59 ALA B C 1
ATOM 3460 O O . ALA B 1 59 ? 43.842 -18.712 -19.777 1.00 23.53 59 ALA B O 1
ATOM 3462 N N . GLU B 1 60 ? 44.245 -16.534 -20.192 1.00 38.97 60 GLU B N 1
ATOM 3463 C CA . GLU B 1 60 ? 45.472 -16.493 -19.403 1.00 37.73 60 GLU B CA 1
ATOM 3464 C C . GLU B 1 60 ? 45.832 -15.091 -18.910 1.00 41.62 60 GLU B C 1
ATOM 3465 O O . GLU B 1 60 ? 45.803 -14.123 -19.670 1.00 42.05 60 GLU B O 1
ATOM 3471 N N . ALA B 1 61 ? 46.167 -14.998 -17.628 1.00 26.99 61 ALA B N 1
ATOM 3472 C CA . ALA B 1 61 ? 46.733 -13.785 -17.059 1.00 29.08 61 ALA B CA 1
ATOM 3473 C C . ALA B 1 61 ? 48.084 -14.155 -16.456 1.00 41.78 61 ALA B C 1
ATOM 3474 O O . ALA B 1 61 ? 48.155 -14.978 -15.546 1.00 48.25 61 ALA B O 1
ATOM 3476 N N . VAL B 1 62 ? 49.156 -13.559 -16.969 1.00 35.84 62 VAL B N 1
ATOM 3477 C CA . VAL B 1 62 ? 50.497 -13.992 -16.595 1.00 33.23 62 VAL B CA 1
ATOM 3478 C C . VAL B 1 62 ? 51.508 -12.855 -16.451 1.00 38.85 62 VAL B C 1
ATOM 3479 O O . VAL B 1 62 ? 51.576 -11.955 -17.288 1.00 51.40 62 VAL B O 1
ATOM 3483 N N . ASN B 1 63 ? 52.274 -12.898 -15.366 1.00 37.88 63 ASN B N 1
ATOM 3484 C CA . ASN B 1 63 ? 53.475 -12.085 -15.236 1.00 48.97 63 ASN B CA 1
ATOM 3485 C C . ASN B 1 63 ? 54.541 -12.671 -16.157 1.00 49.76 63 ASN B C 1
ATOM 3486 O O . ASN B 1 63 ? 55.146 -13.699 -15.847 1.00 43.56 63 ASN B O 1
ATOM 3491 N N . ARG B 1 64 ? 54.762 -12.015 -17.292 1.00 52.29 64 ARG B N 1
ATOM 3492 C CA . ARG B 1 64 ? 55.653 -12.542 -18.324 1.00 57.56 64 ARG B CA 1
ATOM 3493 C C . ARG B 1 64 ? 57.115 -12.631 -17.887 1.00 54.80 64 ARG B C 1
ATOM 3494 O O . ARG B 1 64 ? 57.878 -13.427 -18.429 1.00 54.11 64 ARG B O 1
ATOM 3502 N N . ALA B 1 65 ? 57.497 -11.822 -16.904 1.00 55.40 65 ALA B N 1
ATOM 3503 C CA . ALA B 1 65 ? 58.875 -11.812 -16.419 1.00 61.96 65 ALA B CA 1
ATOM 3504 C C . ALA B 1 65 ? 59.107 -12.884 -15.357 1.00 65.16 65 ALA B C 1
ATOM 3505 O O . ALA B 1 65 ? 60.194 -12.974 -14.783 1.00 68.84 65 ALA B O 1
ATOM 3507 N N . ALA B 1 66 ? 58.082 -13.694 -15.103 1.00 57.00 66 ALA B N 1
ATOM 3508 C CA . ALA B 1 66 ? 58.171 -14.756 -14.105 1.00 38.85 66 ALA B CA 1
ATOM 3509 C C . ALA B 1 66 ? 57.809 -16.123 -14.683 1.00 40.26 66 ALA B C 1
ATOM 3510 O O . ALA B 1 66 ? 58.467 -17.122 -14.393 1.00 46.01 66 ALA B O 1
ATOM 3512 N N . LEU B 1 67 ? 56.759 -16.163 -15.496 1.00 34.21 67 LEU B N 1
ATOM 3513 C CA . LEU B 1 67 ? 56.340 -17.399 -16.149 1.00 31.81 67 LEU B CA 1
ATOM 3514 C C . LEU B 1 67 ? 56.021 -17.159 -17.623 1.00 31.55 67 LEU B C 1
ATOM 3515 O O . LEU B 1 67 ? 55.645 -16.051 -18.008 1.00 32.62 67 LEU B O 1
ATOM 3520 N N . PRO B 1 68 ? 56.187 -18.197 -18.457 1.00 30.44 68 PRO B N 1
ATOM 3521 C CA . PRO B 1 68 ? 55.872 -18.100 -19.885 1.00 30.37 68 PRO B CA 1
ATOM 3522 C C . PRO B 1 68 ? 54.369 -18.020 -20.141 1.00 48.53 68 PRO B C 1
ATOM 3523 O O . PRO B 1 68 ? 53.560 -18.261 -19.238 1.00 32.81 68 PRO B O 1
ATOM 3527 N N . SER B 1 69 ? 54.007 -17.686 -21.375 1.00 47.13 69 SER B N 1
ATOM 3528 C CA . SER B 1 69 ? 52.613 -17.641 -21.783 1.00 38.73 69 SER B CA 1
ATOM 3529 C C . SER B 1 69 ? 52.231 -18.950 -22.457 1.00 37.14 69 SER B C 1
ATOM 3530 O O . SER B 1 69 ? 52.963 -19.453 -23.308 1.00 39.86 69 SER B O 1
ATOM 3533 N N . LEU B 1 70 ? 51.085 -19.502 -22.071 1.00 29.89 70 LEU B N 1
ATOM 3534 C CA . LEU B 1 70 ? 50.613 -20.756 -22.645 1.00 26.77 70 LEU B CA 1
ATOM 3535 C C . LEU B 1 70 ? 49.323 -20.549 -23.428 1.00 37.97 70 LEU B C 1
ATOM 3536 O O . LEU B 1 70 ? 48.687 -21.514 -23.852 1.00 43.81 70 LEU B O 1
ATOM 3541 N N . LEU B 1 71 ? 48.950 -19.286 -23.621 1.00 36.36 71 LEU B N 1
ATOM 3542 C CA . LEU B 1 71 ? 47.712 -18.939 -24.313 1.00 33.98 71 LEU B CA 1
ATOM 3543 C C . LEU B 1 71 ? 47.648 -19.515 -25.722 1.00 38.31 71 LEU B C 1
ATOM 3544 O O . LEU B 1 71 ? 48.503 -19.229 -26.559 1.00 43.50 71 LEU B O 1
ATOM 3549 N N . GLY B 1 72 ? 46.627 -20.331 -25.970 1.00 38.86 72 GLY B N 1
ATOM 3550 C CA . GLY B 1 72 ? 46.389 -20.893 -27.287 1.00 24.93 72 GLY B CA 1
ATOM 3551 C C . GLY B 1 72 ? 47.007 -22.262 -27.484 1.00 24.27 72 GLY B C 1
ATOM 3552 O O . GLY B 1 72 ? 46.774 -22.917 -28.499 1.00 42.84 72 GLY B O 1
ATOM 3553 N N . LEU B 1 73 ? 47.799 -22.699 -26.512 1.00 24.27 73 LEU B N 1
ATOM 3554 C CA . LEU B 1 73 ? 48.491 -23.978 -26.615 1.00 26.68 73 LEU B CA 1
ATOM 3555 C C . LEU B 1 73 ? 47.597 -25.159 -26.238 1.00 33.15 73 LEU B C 1
ATOM 3556 O O . LEU B 1 73 ? 46.700 -25.039 -25.401 1.00 36.19 73 LEU B O 1
ATOM 3561 N N . HIS B 1 74 ? 47.851 -26.301 -26.866 1.00 27.47 74 HIS B N 1
ATOM 3562 C CA . HIS B 1 74 ? 47.115 -27.516 -26.566 1.00 25.43 74 HIS B CA 1
ATOM 3563 C C . HIS B 1 74 ? 47.984 -28.470 -25.758 1.00 21.66 74 HIS B C 1
ATOM 3564 O O . HIS B 1 74 ? 49.180 -28.582 -26.001 1.00 27.33 74 HIS B O 1
ATOM 3571 N N . PHE B 1 75 ? 47.377 -29.157 -24.798 1.00 19.74 75 PHE B N 1
ATOM 3572 C CA . PHE B 1 75 ? 48.070 -30.198 -24.052 1.00 26.11 75 PHE B CA 1
ATOM 3573 C C . PHE B 1 75 ? 47.375 -31.530 -24.304 1.00 26.44 75 PHE B C 1
ATOM 3574 O O . PHE B 1 75 ? 46.153 -31.586 -24.395 1.00 30.29 75 PHE B O 1
ATOM 3582 N N . PRO B 1 76 ? 48.153 -32.612 -24.421 1.00 39.38 76 PRO B N 1
ATOM 3583 C CA . PRO B 1 76 ? 47.567 -33.908 -24.777 1.00 21.26 76 PRO B CA 1
ATOM 3584 C C . PRO B 1 76 ? 46.875 -34.588 -23.595 1.00 21.33 76 PRO B C 1
ATOM 3585 O O . PRO B 1 76 ? 46.926 -34.089 -22.470 1.00 24.27 76 PRO B O 1
ATOM 3589 N N . VAL B 1 77 ? 46.237 -35.725 -23.856 1.00 23.25 77 VAL B N 1
ATOM 3590 C CA . VAL B 1 77 ? 45.480 -36.440 -22.832 1.00 23.69 77 VAL B CA 1
ATOM 3591 C C . VAL B 1 77 ? 46.381 -37.074 -21.761 1.00 32.88 77 VAL B C 1
ATOM 3592 O O . VAL B 1 77 ? 46.006 -37.146 -20.588 1.00 31.50 77 VAL B O 1
ATOM 3596 N N . GLU B 1 78 ? 47.576 -37.504 -22.161 1.00 32.74 78 GLU B N 1
ATOM 3597 C CA . GLU B 1 78 ? 48.474 -38.214 -21.251 1.00 26.00 78 GLU B CA 1
ATOM 3598 C C . GLU B 1 78 ? 48.938 -37.368 -20.067 1.00 34.34 78 GLU B C 1
ATOM 3599 O O . GLU B 1 78 ? 49.326 -37.912 -19.030 1.00 37.97 78 GLU B O 1
ATOM 3605 N N . ASP B 1 79 ? 48.894 -36.047 -20.218 1.00 31.74 79 ASP B N 1
ATOM 3606 C CA . ASP B 1 79 ? 49.332 -35.147 -19.154 1.00 20.33 79 ASP B CA 1
ATOM 3607 C C . ASP B 1 79 ? 48.510 -35.342 -17.887 1.00 27.25 79 ASP B C 1
ATOM 3608 O O . ASP B 1 79 ? 49.041 -35.280 -16.776 1.00 26.37 79 ASP B O 1
ATOM 3613 N N . ILE B 1 80 ? 47.213 -35.581 -18.059 1.00 26.52 80 ILE B N 1
ATOM 3614 C CA . ILE B 1 80 ? 46.325 -35.796 -16.925 1.00 31.16 80 ILE B CA 1
ATOM 3615 C C . ILE B 1 80 ? 45.737 -37.203 -16.977 1.00 35.65 80 ILE B C 1
ATOM 3616 O O . ILE B 1 80 ? 44.844 -37.479 -17.774 1.00 46.47 80 ILE B O 1
ATOM 3621 N N . PRO B 1 81 ? 46.250 -38.099 -16.121 1.00 39.21 81 PRO B N 1
ATOM 3622 C CA . PRO B 1 81 ? 45.865 -39.515 -16.067 1.00 37.61 81 PRO B CA 1
ATOM 3623 C C . PRO B 1 81 ? 44.469 -39.700 -15.460 1.00 24.72 81 PRO B C 1
ATOM 3624 O O . PRO B 1 81 ? 43.989 -38.786 -14.794 1.00 25.05 81 PRO B O 1
ATOM 3628 N N . PRO B 1 82 ? 43.831 -40.864 -15.692 1.00 28.34 82 PRO B N 1
ATOM 3629 C CA . PRO B 1 82 ? 42.465 -41.165 -15.238 1.00 30.08 82 PRO B CA 1
ATOM 3630 C C . PRO B 1 82 ? 42.180 -40.816 -13.775 1.00 34.45 82 PRO B C 1
ATOM 3631 O O . PRO B 1 82 ? 41.143 -40.217 -13.490 1.00 42.84 82 PRO B O 1
ATOM 3635 N N . GLN B 1 83 ? 43.079 -41.190 -12.870 1.00 38.59 83 GLN B N 1
ATOM 3636 C CA . GLN B 1 83 ? 42.874 -40.946 -11.444 1.00 37.13 83 GLN B CA 1
ATOM 3637 C C . GLN B 1 83 ? 42.781 -39.454 -11.113 1.00 37.29 83 GLN B C 1
ATOM 3638 O O . GLN B 1 83 ? 42.011 -39.053 -10.238 1.00 31.75 83 GLN B O 1
ATOM 3644 N N . ALA B 1 84 ? 43.557 -38.637 -11.818 1.00 25.71 84 ALA B N 1
ATOM 3645 C CA . ALA B 1 84 ? 43.524 -37.195 -11.609 1.00 24.34 84 ALA B CA 1
ATOM 3646 C C . ALA B 1 84 ? 42.206 -36.604 -12.106 1.00 33.42 84 ALA B C 1
ATOM 3647 O O . ALA B 1 84 ? 41.625 -35.734 -11.458 1.00 36.80 84 ALA B O 1
ATOM 3649 N N . ARG B 1 85 ? 41.739 -37.083 -13.255 1.00 26.75 85 ARG B N 1
ATOM 3650 C CA . ARG B 1 85 ? 40.457 -36.656 -13.804 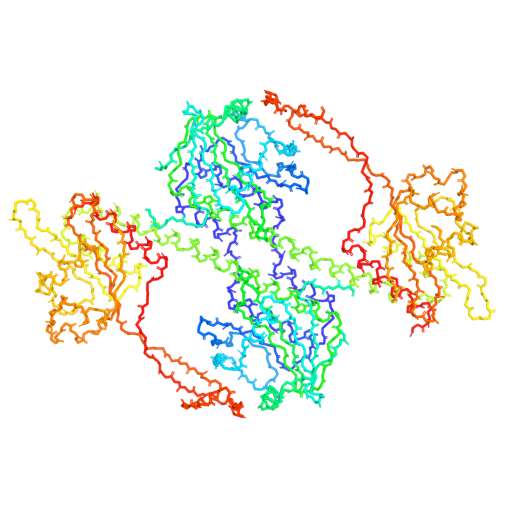1.00 30.30 85 ARG B CA 1
ATOM 3651 C C . ARG B 1 85 ? 39.315 -37.060 -12.880 1.00 35.43 85 ARG B C 1
ATOM 3652 O O . ARG B 1 85 ? 38.320 -36.347 -12.766 1.00 29.16 85 ARG B O 1
ATOM 3660 N N . GLU B 1 86 ? 39.474 -38.205 -12.221 1.00 26.78 86 GLU B N 1
ATOM 3661 C CA . GLU B 1 86 ? 38.472 -38.714 -11.293 1.00 28.85 86 GLU B CA 1
ATOM 3662 C C . GLU B 1 86 ? 38.374 -37.839 -10.052 1.00 41.94 86 GLU B C 1
ATOM 3663 O O . GLU B 1 86 ? 37.277 -37.553 -9.571 1.00 55.22 86 GLU B O 1
ATOM 3669 N N . GLU B 1 87 ? 39.523 -37.415 -9.538 1.00 39.69 87 GLU B N 1
ATOM 3670 C CA . GLU B 1 87 ? 39.559 -36.571 -8.350 1.00 55.36 87 GLU B CA 1
ATOM 3671 C C . GLU B 1 87 ? 38.971 -35.195 -8.640 1.00 56.98 87 GLU B C 1
ATOM 3672 O O . GLU B 1 87 ? 38.182 -34.670 -7.856 1.00 28.65 87 GLU B O 1
ATOM 3678 N N . LEU B 1 88 ? 39.359 -34.620 -9.773 1.00 25.60 88 LEU B N 1
ATOM 3679 C CA . LEU B 1 88 ? 38.876 -33.303 -10.171 1.00 32.10 88 LEU B CA 1
ATOM 3680 C C . LEU B 1 88 ? 37.409 -33.336 -10.611 1.00 38.47 88 LEU B C 1
ATOM 3681 O O . LEU B 1 88 ? 36.647 -32.411 -10.327 1.00 40.73 88 LEU B O 1
ATOM 3686 N N . GLY B 1 89 ? 37.021 -34.404 -11.301 1.00 28.65 89 GLY B N 1
ATOM 3687 C CA . GLY B 1 89 ? 35.709 -34.477 -11.921 1.00 26.79 89 GLY B CA 1
ATOM 3688 C C . GLY B 1 89 ? 34.611 -35.056 -11.051 1.00 28.94 89 GLY B C 1
ATOM 3689 O O . GLY B 1 89 ? 33.758 -34.327 -10.553 1.00 51.67 89 GLY B O 1
ATOM 3690 N N . ASN B 1 90 ? 34.627 -36.372 -10.874 1.00 30.31 90 ASN B N 1
ATOM 3691 C CA . ASN B 1 90 ? 33.605 -37.047 -10.083 1.00 33.00 90 ASN B CA 1
ATOM 3692 C C . ASN B 1 90 ? 33.678 -36.733 -8.590 1.00 37.06 90 ASN B C 1
ATOM 3693 O O . ASN B 1 90 ? 32.674 -36.806 -7.887 1.00 44.97 90 ASN B O 1
ATOM 3698 N N . GLN B 1 91 ? 34.866 -36.384 -8.108 1.00 34.83 91 GLN B N 1
ATOM 3699 C CA . GLN B 1 91 ? 35.045 -36.084 -6.692 1.00 34.39 91 GLN B CA 1
ATOM 3700 C C . GLN B 1 91 ? 35.083 -34.583 -6.430 1.00 36.25 91 GLN B C 1
ATOM 3701 O O . GLN B 1 91 ? 34.965 -34.146 -5.286 1.00 43.86 91 GLN B O 1
ATOM 3707 N N . ARG B 1 92 ? 35.257 -33.807 -7.497 1.00 33.11 92 ARG B N 1
ATOM 3708 C CA . ARG B 1 92 ? 35.258 -32.345 -7.426 1.00 36.03 92 ARG B CA 1
ATOM 3709 C C . ARG B 1 92 ? 36.285 -31.786 -6.438 1.00 37.50 92 ARG B C 1
ATOM 3710 O O . ARG B 1 92 ? 35.966 -30.930 -5.613 1.00 42.24 92 ARG B O 1
ATOM 3718 N N . LYS B 1 93 ? 37.517 -32.273 -6.535 1.00 36.12 93 LYS B N 1
ATOM 3719 C CA . LYS B 1 93 ? 38.586 -31.844 -5.640 1.00 35.56 93 LYS B CA 1
ATOM 3720 C C . LYS B 1 93 ? 39.404 -30.697 -6.222 1.00 34.03 93 LYS B C 1
ATOM 3721 O O . LYS B 1 93 ? 39.816 -30.738 -7.381 1.00 25.94 93 LYS B O 1
ATOM 3727 N N . MET B 1 94 ? 39.622 -29.667 -5.413 1.00 33.81 94 MET B N 1
ATOM 3728 C CA . MET B 1 94 ? 40.620 -28.658 -5.727 1.00 28.63 94 MET B CA 1
ATOM 3729 C C . MET B 1 94 ? 41.953 -29.187 -5.212 1.00 31.13 94 MET B C 1
ATOM 3730 O O . MET B 1 94 ? 42.072 -29.548 -4.041 1.00 33.71 94 MET B O 1
ATOM 3735 N N . ILE B 1 95 ? 42.950 -29.248 -6.086 1.00 26.08 95 ILE B N 1
ATOM 3736 C CA . ILE B 1 95 ? 44.227 -29.846 -5.727 1.00 34.54 95 ILE B CA 1
ATOM 3737 C C . ILE B 1 95 ? 45.361 -28.826 -5.679 1.00 31.08 95 ILE B C 1
ATOM 3738 O O . ILE B 1 95 ? 45.625 -28.131 -6.658 1.00 36.16 95 ILE B O 1
ATOM 3743 N N . ALA B 1 96 ? 46.026 -28.743 -4.528 1.00 32.25 96 ALA B N 1
ATOM 3744 C CA . ALA B 1 96 ? 47.174 -27.857 -4.357 1.00 33.81 96 ALA B CA 1
ATOM 3745 C C . ALA B 1 96 ? 48.468 -28.659 -4.303 1.00 36.56 96 ALA B C 1
ATOM 3746 O O . ALA B 1 96 ? 48.590 -29.599 -3.522 1.00 41.88 96 ALA B O 1
ATOM 3748 N N . VAL B 1 97 ? 49.433 -28.288 -5.137 1.00 29.90 97 VAL B N 1
ATOM 3749 C CA . VAL B 1 97 ? 50.718 -28.979 -5.158 1.00 38.36 97 VAL B CA 1
ATOM 3750 C C . VAL B 1 97 ? 51.847 -28.087 -4.658 1.00 30.10 97 VAL B C 1
ATOM 3751 O O . VAL B 1 97 ? 52.136 -27.045 -5.247 1.00 41.19 97 VAL B O 1
ATOM 3755 N N . ASP B 1 98 ? 52.471 -28.496 -3.558 1.00 32.30 98 ASP B N 1
ATOM 3756 C CA . ASP B 1 98 ? 53.682 -27.844 -3.076 1.00 34.13 98 ASP B CA 1
ATOM 3757 C C . ASP B 1 98 ? 54.880 -28.608 -3.631 1.00 34.22 98 ASP B C 1
ATOM 3758 O O . ASP B 1 98 ? 55.334 -29.587 -3.037 1.00 40.51 98 ASP B O 1
ATOM 3763 N N . VAL B 1 99 ? 55.377 -28.153 -4.777 1.00 32.92 99 VAL B N 1
ATOM 3764 C CA . VAL B 1 99 ? 56.398 -28.875 -5.540 1.00 32.85 99 VAL B CA 1
ATOM 3765 C C . VAL B 1 99 ? 57.700 -29.158 -4.778 1.00 35.52 99 VAL B C 1
ATOM 3766 O O . VAL B 1 99 ? 58.215 -30.275 -4.829 1.00 36.15 99 VAL B O 1
ATOM 3770 N N . ALA B 1 100 ? 58.222 -28.159 -4.072 1.00 37.37 100 ALA B N 1
ATOM 3771 C CA . ALA B 1 100 ? 59.502 -28.309 -3.378 1.00 46.41 100 ALA B CA 1
ATOM 3772 C C . ALA B 1 100 ? 59.486 -29.423 -2.334 1.00 53.80 100 ALA B C 1
ATOM 3773 O O . ALA B 1 100 ? 60.528 -30.001 -2.019 1.00 58.74 100 ALA B O 1
ATOM 3775 N N . HIS B 1 101 ? 58.306 -29.725 -1.803 1.00 41.34 101 HIS B N 1
ATOM 3776 C CA . HIS B 1 101 ? 58.184 -30.766 -0.790 1.00 43.23 101 HIS B CA 1
ATOM 3777 C C . HIS B 1 101 ? 57.505 -32.019 -1.335 1.00 41.62 101 HIS B C 1
ATOM 3778 O O . HIS B 1 101 ? 57.275 -32.979 -0.600 1.00 44.97 101 HIS B O 1
ATOM 3785 N N . ARG B 1 102 ? 57.204 -32.000 -2.631 1.00 38.86 102 ARG B N 1
ATOM 3786 C CA . ARG B 1 102 ? 56.595 -33.138 -3.319 1.00 41.25 102 ARG B CA 1
ATOM 3787 C C . ARG B 1 102 ? 55.317 -33.607 -2.632 1.00 44.43 102 ARG B C 1
ATOM 3788 O O . ARG B 1 102 ? 55.080 -34.807 -2.492 1.00 43.25 102 ARG B O 1
ATOM 3796 N N . ARG B 1 103 ? 54.500 -32.657 -2.196 1.00 37.10 103 ARG B N 1
ATOM 3797 C CA . ARG B 1 103 ? 53.293 -32.988 -1.455 1.00 45.85 103 ARG B CA 1
ATOM 3798 C C . ARG B 1 103 ? 52.061 -32.285 -2.019 1.00 47.01 103 ARG B C 1
ATOM 3799 O O . ARG B 1 103 ? 52.170 -31.280 -2.722 1.00 40.44 103 ARG B O 1
ATOM 3807 N N . LYS B 1 104 ? 50.889 -32.828 -1.712 1.00 48.49 104 LYS B N 1
ATOM 3808 C CA . LYS B 1 104 ? 49.639 -32.254 -2.191 1.00 38.76 104 LYS B CA 1
ATOM 3809 C C . LYS B 1 104 ? 48.541 -32.366 -1.145 1.00 40.67 104 LYS B C 1
ATOM 3810 O O . LYS B 1 104 ? 48.560 -33.261 -0.301 1.00 38.92 104 LYS B O 1
ATOM 3816 N N . LYS B 1 105 ? 47.588 -31.443 -1.207 1.00 43.39 105 LYS B N 1
ATOM 3817 C CA . LYS B 1 105 ? 46.399 -31.511 -0.371 1.00 51.43 105 LYS B CA 1
ATOM 3818 C C . LYS B 1 105 ? 45.170 -31.206 -1.218 1.00 54.25 105 LYS B C 1
ATOM 3819 O O . LYS B 1 105 ? 45.238 -30.423 -2.167 1.00 32.46 105 LYS B O 1
ATOM 3825 N N . SER B 1 106 ? 44.053 -31.838 -0.877 1.00 50.16 106 SER B N 1
ATOM 3826 C CA . SER B 1 106 ? 42.823 -31.688 -1.641 1.00 38.77 106 SER B CA 1
ATOM 3827 C C . SER B 1 106 ? 41.708 -31.111 -0.787 1.00 51.64 106 SER B C 1
ATOM 3828 O O . SER B 1 106 ? 41.568 -31.462 0.384 1.00 64.04 106 SER B O 1
ATOM 3831 N N . HIS B 1 107 ? 40.917 -30.224 -1.379 1.00 59.79 107 HIS B N 1
ATOM 3832 C CA . HIS B 1 107 ? 39.740 -29.683 -0.710 1.00 65.37 107 HIS B CA 1
ATOM 3833 C C . HIS B 1 107 ? 38.522 -29.742 -1.623 1.00 59.29 107 HIS B C 1
ATOM 3834 O O . HIS B 1 107 ? 38.637 -29.590 -2.840 1.00 46.68 107 HIS B O 1
ATOM 3841 N N . GLU B 1 108 ? 37.356 -29.970 -1.027 1.00 72.35 108 GLU B N 1
ATOM 3842 C CA . GLU B 1 108 ? 36.106 -30.050 -1.775 1.00 64.78 108 GLU B CA 1
ATOM 3843 C C . GLU B 1 108 ? 35.730 -28.709 -2.397 1.00 47.70 108 GLU B C 1
ATOM 3844 O O . GLU B 1 108 ? 35.859 -27.661 -1.765 1.00 48.32 108 GLU B O 1
ATOM 3850 N N . LEU B 1 109 ? 35.258 -28.757 -3.639 1.00 47.16 109 LEU B N 1
ATOM 3851 C CA . LEU B 1 109 ? 34.865 -27.559 -4.374 1.00 59.64 109 LEU B CA 1
ATOM 3852 C C . LEU B 1 109 ? 33.719 -26.810 -3.691 1.00 72.98 109 LEU B C 1
ATOM 3853 O O . LEU B 1 109 ? 33.563 -25.602 -3.868 1.00 82.13 109 LEU B O 1
ATOM 3858 N N . SER B 1 110 ? 32.920 -27.528 -2.907 1.00 73.58 110 SER B N 1
ATOM 3859 C CA . SER B 1 110 ? 31.790 -26.922 -2.211 1.00 83.16 110 SER B CA 1
ATOM 3860 C C . SER B 1 110 ? 31.919 -27.026 -0.692 1.00 94.98 110 SER B C 1
ATOM 3861 O O . SER B 1 110 ? 31.213 -26.338 0.046 1.00 100.94 110 SER B O 1
ATOM 3864 N N . GLY B 1 111 ? 32.821 -27.888 -0.232 1.00 97.75 111 GLY B N 1
ATOM 3865 C CA . GLY B 1 111 ? 33.037 -28.081 1.192 1.00 104.44 111 GLY B CA 1
ATOM 3866 C C . GLY B 1 111 ? 33.838 -26.958 1.824 1.00 111.13 111 GLY B C 1
ATOM 3867 O O . GLY B 1 111 ? 34.876 -26.556 1.297 1.00 111.78 111 GLY B O 1
ATOM 3868 N N . ARG B 1 112 ? 33.357 -26.460 2.961 1.00 119.09 112 ARG B N 1
ATOM 3869 C CA . ARG B 1 112 ? 33.998 -25.344 3.654 1.00 125.32 112 ARG B CA 1
ATOM 3870 C C . ARG B 1 112 ? 33.446 -25.143 5.067 1.00 129.59 112 ARG B C 1
ATOM 3871 O O . ARG B 1 112 ? 32.248 -24.927 5.251 1.00 134.62 112 ARG B O 1
ATOM 3879 N N . ILE B 1 113 ? 34.330 -25.215 6.059 1.00 125.14 113 ILE B N 1
ATOM 3880 C CA . ILE B 1 113 ? 33.963 -24.950 7.449 1.00 117.92 113 ILE B CA 1
ATOM 3881 C C . ILE B 1 113 ? 35.066 -24.176 8.168 1.00 117.21 113 ILE B C 1
ATOM 3882 O O . ILE B 1 113 ? 36.250 -24.332 7.864 1.00 107.42 113 ILE B O 1
ATOM 3887 N N . GLY B 1 121 ? 43.533 -30.432 5.054 1.00 114.56 121 GLY B N 1
ATOM 3888 C CA . GLY B 1 121 ? 44.742 -29.977 5.715 1.00 116.25 121 GLY B CA 1
ATOM 3889 C C . GLY B 1 121 ? 45.793 -31.065 5.821 1.00 114.52 121 GLY B C 1
ATOM 3890 O O . GLY B 1 121 ? 46.798 -30.904 6.513 1.00 118.43 121 GLY B O 1
ATOM 3891 N N . HIS B 1 122 ? 45.558 -32.176 5.131 1.00 106.99 122 HIS B N 1
ATOM 3892 C CA . HIS B 1 122 ? 46.482 -33.305 5.151 1.00 99.27 122 HIS B CA 1
ATOM 3893 C C . HIS B 1 122 ? 47.266 -33.399 3.845 1.00 87.13 122 HIS B C 1
ATOM 3894 O O . HIS B 1 122 ? 46.726 -33.153 2.766 1.00 92.23 122 HIS B O 1
ATOM 3901 N N . TYR B 1 123 ? 48.542 -33.757 3.946 1.00 74.80 123 TYR B N 1
ATOM 3902 C CA . TYR B 1 123 ? 49.413 -33.815 2.776 1.00 61.24 123 TYR B CA 1
ATOM 3903 C C . TYR B 1 123 ? 49.687 -35.240 2.290 1.00 49.74 123 TYR B C 1
ATOM 3904 O O . TYR B 1 123 ? 49.687 -36.186 3.073 1.00 51.34 123 TYR B O 1
ATOM 3913 N N . THR B 1 124 ? 49.924 -35.374 0.989 1.00 42.23 124 THR B N 1
ATOM 3914 C CA . THR B 1 124 ? 50.195 -36.666 0.368 1.00 47.84 124 THR B CA 1
ATOM 3915 C C . THR B 1 124 ? 51.268 -36.506 -0.711 1.00 47.35 124 THR B C 1
ATOM 3916 O O . THR B 1 124 ? 51.283 -35.512 -1.435 1.00 44.86 124 THR B O 1
ATOM 3920 N N . THR B 1 125 ? 52.173 -37.477 -0.801 1.00 52.21 125 THR B N 1
ATOM 3921 C CA . THR B 1 125 ? 53.270 -37.434 -1.766 1.00 52.39 125 THR B CA 1
ATOM 3922 C C . THR B 1 125 ? 52.783 -37.420 -3.218 1.00 44.37 125 THR B C 1
ATOM 3923 O O . THR B 1 125 ? 51.934 -38.220 -3.609 1.00 36.74 125 THR B O 1
ATOM 3927 N N . VAL B 1 126 ? 53.330 -36.497 -4.005 1.00 36.75 126 VAL B N 1
ATOM 3928 C CA . VAL B 1 126 ? 52.996 -36.368 -5.419 1.00 32.83 126 VAL B CA 1
ATOM 3929 C C . VAL B 1 126 ? 53.861 -37.305 -6.259 1.00 41.77 126 VAL B C 1
ATOM 3930 O O . VAL B 1 126 ? 55.024 -37.534 -5.938 1.00 48.27 126 VAL B O 1
ATOM 3934 N N . ASP B 1 127 ? 53.284 -37.857 -7.324 1.00 44.06 127 ASP B N 1
ATOM 3935 C CA . ASP B 1 127 ? 54.017 -38.733 -8.233 1.00 44.63 127 ASP B CA 1
ATOM 3936 C C . ASP B 1 127 ? 55.212 -38.000 -8.845 1.00 39.58 127 ASP B C 1
ATOM 3937 O O . ASP B 1 127 ? 55.109 -36.827 -9.202 1.00 36.48 127 ASP B O 1
ATOM 3942 N N . SER B 1 128 ? 56.340 -38.699 -8.963 1.00 33.39 128 SER B N 1
ATOM 3943 C CA . SER B 1 128 ? 57.585 -38.091 -9.436 1.00 38.04 128 SER B CA 1
ATOM 3944 C C . SER B 1 128 ? 57.468 -37.464 -10.827 1.00 33.83 128 SER B C 1
ATOM 3945 O O . SER B 1 128 ? 58.141 -36.478 -11.126 1.00 36.83 128 SER B O 1
ATOM 3948 N N . CYS B 1 129 ? 56.612 -38.034 -11.670 1.00 30.72 129 CYS B N 1
ATOM 3949 C CA . CYS B 1 129 ? 56.403 -37.504 -13.012 1.00 28.94 129 CYS B CA 1
ATOM 3950 C C . CYS B 1 129 ? 55.779 -36.112 -12.989 1.00 27.17 129 CYS B C 1
ATOM 3951 O O . CYS B 1 129 ? 56.196 -35.222 -13.727 1.00 48.53 129 CYS B O 1
ATOM 3954 N N . HIS B 1 130 ? 54.773 -35.928 -12.144 1.00 31.40 130 HIS B N 1
ATOM 3955 C CA . HIS B 1 130 ? 54.086 -34.646 -12.066 1.00 36.50 130 HIS B CA 1
ATOM 3956 C C . HIS B 1 130 ? 54.996 -33.599 -11.428 1.00 35.72 130 HIS B C 1
ATOM 3957 O O . HIS B 1 130 ? 54.837 -32.402 -11.656 1.00 37.65 130 HIS B O 1
ATOM 3964 N N . ILE B 1 131 ? 55.957 -34.064 -10.636 1.00 46.45 131 ILE B N 1
ATOM 3965 C CA . ILE B 1 131 ? 56.944 -33.183 -10.025 1.00 28.99 131 ILE B CA 1
ATOM 3966 C C . ILE B 1 131 ? 57.914 -32.648 -11.075 1.00 50.81 131 ILE B C 1
ATOM 3967 O O . ILE B 1 131 ? 58.173 -31.446 -11.129 1.00 44.85 131 ILE B O 1
ATOM 3972 N N . GLN B 1 132 ? 58.443 -33.540 -11.910 1.00 29.45 132 GLN B N 1
ATOM 3973 C CA . GLN B 1 132 ? 59.334 -33.131 -12.992 1.00 41.82 132 GLN B CA 1
ATOM 3974 C C . GLN B 1 132 ? 58.614 -32.181 -13.935 1.00 31.58 132 GLN B C 1
ATOM 3975 O O . GLN B 1 132 ? 59.164 -31.159 -14.348 1.00 32.09 132 GLN B O 1
ATOM 3981 N N . TYR B 1 133 ? 57.375 -32.544 -14.256 1.00 29.11 133 TYR B N 1
ATOM 3982 C CA . TYR B 1 133 ? 56.493 -31.780 -15.134 1.00 27.14 133 TYR B CA 1
ATOM 3983 C C . TYR B 1 133 ? 56.372 -30.318 -14.717 1.00 24.49 133 TYR B C 1
ATOM 3984 O O . TYR B 1 133 ? 56.621 -29.412 -15.513 1.00 28.12 133 TYR B O 1
ATOM 3993 N N . LEU B 1 134 ? 55.986 -30.095 -13.466 1.00 30.28 134 LEU B N 1
ATOM 3994 C CA . LEU B 1 134 ? 55.812 -28.742 -12.948 1.00 34.98 134 LEU B CA 1
ATOM 3995 C C . LEU B 1 134 ? 57.134 -27.985 -12.840 1.00 41.80 134 LEU B C 1
ATOM 3996 O O . LEU B 1 134 ? 57.182 -26.776 -13.079 1.00 47.17 134 LEU B O 1
ATOM 4001 N N . LEU B 1 135 ? 58.199 -28.697 -12.479 1.00 34.70 135 LEU B N 1
ATOM 4002 C CA . LEU B 1 135 ? 59.533 -28.111 -12.448 1.00 33.10 135 LEU B CA 1
ATOM 4003 C C . LEU B 1 135 ? 59.915 -27.625 -13.841 1.00 33.70 135 LEU B C 1
ATOM 4004 O O . LEU B 1 135 ? 60.435 -26.523 -14.001 1.00 30.82 135 LEU B O 1
ATOM 4009 N N . ALA B 1 136 ? 59.641 -28.454 -14.846 1.00 28.79 136 ALA B N 1
ATOM 4010 C CA . ALA B 1 136 ? 59.928 -28.111 -16.237 1.00 41.94 136 ALA B CA 1
ATOM 4011 C C . ALA B 1 136 ? 59.147 -26.879 -16.694 1.00 34.21 136 ALA B C 1
ATOM 4012 O O . ALA B 1 136 ? 59.537 -26.204 -17.644 1.00 28.66 136 ALA B O 1
ATOM 4014 N N . MET B 1 137 ? 58.041 -26.597 -16.014 1.00 30.18 137 MET B N 1
ATOM 4015 C CA . MET B 1 137 ? 57.251 -25.406 -16.291 1.00 31.28 137 MET B CA 1
ATOM 4016 C C . MET B 1 137 ? 57.777 -24.195 -15.525 1.00 42.12 137 MET B C 1
ATOM 4017 O O . MET B 1 137 ? 57.360 -23.064 -15.779 1.00 27.53 137 MET B O 1
ATOM 4022 N N . GLY B 1 138 ? 58.694 -24.440 -14.591 1.00 42.20 138 GLY B N 1
ATOM 4023 C CA . GLY B 1 138 ? 59.192 -23.400 -13.709 1.00 30.64 138 GLY B CA 1
ATOM 4024 C C . GLY B 1 138 ? 58.213 -23.106 -12.586 1.00 30.04 138 GLY B C 1
ATOM 4025 O O . GLY B 1 138 ? 58.207 -22.011 -12.029 1.00 31.22 138 GLY B O 1
ATOM 4026 N N . VAL B 1 139 ? 57.382 -24.091 -12.253 1.00 28.50 139 VAL B N 1
ATOM 4027 C CA . VAL B 1 139 ? 56.332 -23.915 -11.257 1.00 28.00 139 VAL B CA 1
ATOM 4028 C C . VAL B 1 139 ? 56.640 -24.640 -9.950 1.00 29.08 139 VAL B C 1
ATOM 4029 O O . VAL B 1 139 ? 56.894 -25.843 -9.944 1.00 41.88 139 VAL B O 1
ATOM 4033 N N . LEU B 1 140 ? 56.611 -23.903 -8.843 1.00 30.54 140 LEU B N 1
ATOM 4034 C CA . LEU B 1 140 ? 56.843 -24.495 -7.528 1.00 37.01 140 LEU B CA 1
ATOM 4035 C C . LEU B 1 140 ? 55.571 -24.563 -6.682 1.00 40.20 140 LEU B C 1
ATOM 4036 O O . LEU B 1 140 ? 55.534 -25.243 -5.655 1.00 32.56 140 LEU B O 1
ATOM 4041 N N . SER B 1 141 ? 54.532 -23.856 -7.113 1.00 39.14 141 SER B N 1
ATOM 4042 C CA . SER B 1 141 ? 53.262 -23.866 -6.398 1.00 40.06 141 SER B CA 1
ATOM 4043 C C . SER B 1 141 ? 52.096 -23.874 -7.373 1.00 37.42 141 SER B C 1
ATOM 4044 O O . SER B 1 141 ? 52.016 -23.031 -8.270 1.00 27.16 141 SER B O 1
ATOM 4047 N N . SER B 1 142 ? 51.191 -24.830 -7.191 1.00 32.39 142 SER B N 1
ATOM 4048 C CA . SER B 1 142 ? 50.081 -25.009 -8.116 1.00 30.53 142 SER B CA 1
ATOM 4049 C C . SER B 1 142 ? 48.748 -25.221 -7.400 1.00 38.43 142 SER B C 1
ATOM 4050 O O . SER B 1 142 ? 48.671 -25.952 -6.412 1.00 43.49 142 SER B O 1
ATOM 4053 N N . LEU B 1 143 ? 47.704 -24.566 -7.899 1.00 34.28 143 LEU B N 1
ATOM 4054 C CA . LEU B 1 143 ? 46.340 -24.837 -7.452 1.00 33.12 143 LEU B CA 1
ATOM 4055 C C . LEU B 1 143 ? 45.441 -25.137 -8.649 1.00 32.04 143 LEU B C 1
ATOM 4056 O O . LEU B 1 143 ? 45.235 -24.284 -9.514 1.00 27.35 143 LEU B O 1
ATOM 4061 N N . THR B 1 144 ? 44.917 -26.355 -8.698 1.00 22.61 144 THR B N 1
ATOM 4062 C CA . THR B 1 144 ? 44.073 -26.773 -9.808 1.00 30.58 144 THR B CA 1
ATOM 4063 C C . THR B 1 144 ? 42.611 -26.852 -9.379 1.00 24.56 144 THR B C 1
ATOM 4064 O O . THR B 1 144 ? 42.242 -27.673 -8.540 1.00 30.30 144 THR B O 1
ATOM 4068 N N . VAL B 1 145 ? 41.787 -25.987 -9.957 1.00 25.24 145 VAL B N 1
ATOM 4069 C CA . VAL B 1 145 ? 40.372 -25.921 -9.608 1.00 30.49 145 VAL B CA 1
ATOM 4070 C C . VAL B 1 145 ? 39.501 -26.448 -10.741 1.00 24.71 145 VAL B C 1
ATOM 4071 O O . VAL B 1 145 ? 39.501 -25.892 -11.841 1.00 28.09 145 VAL B O 1
ATOM 4075 N N . PRO B 1 146 ? 38.750 -27.525 -10.476 1.00 22.61 146 PRO B N 1
ATOM 4076 C CA . PRO B 1 146 ? 37.879 -28.107 -11.504 1.00 22.32 146 PRO B CA 1
ATOM 4077 C C . PRO B 1 146 ? 36.765 -27.149 -11.909 1.00 23.78 146 PRO B C 1
ATOM 4078 O O . PRO B 1 146 ? 36.188 -26.474 -11.059 1.00 24.59 146 PRO B O 1
ATOM 4082 N N . VAL B 1 147 ? 36.487 -27.085 -13.205 1.00 37.98 147 VAL B N 1
ATOM 4083 C CA . VAL B 1 147 ? 35.361 -26.321 -13.718 1.00 22.93 147 VAL B CA 1
ATOM 4084 C C . VAL B 1 147 ? 34.329 -27.307 -14.242 1.00 29.53 147 VAL B C 1
ATOM 4085 O O . VAL B 1 147 ? 34.617 -28.079 -15.158 1.00 25.84 147 VAL B O 1
ATOM 4089 N N . MET B 1 148 ? 33.133 -27.282 -13.656 1.00 25.30 148 MET B N 1
ATOM 4090 C CA . MET B 1 148 ? 32.099 -28.269 -13.966 1.00 34.80 148 MET B CA 1
ATOM 4091 C C . MET B 1 148 ? 31.020 -27.756 -14.917 1.00 32.77 148 MET B C 1
ATOM 4092 O O . MET B 1 148 ? 30.731 -26.561 -14.975 1.00 38.88 148 MET B O 1
ATOM 4097 N N . GLN B 1 149 ? 30.428 -28.685 -15.658 1.00 36.37 149 GLN B N 1
ATOM 4098 C CA . GLN B 1 149 ? 29.260 -28.404 -16.483 1.00 36.11 149 GLN B CA 1
ATOM 4099 C C . GLN B 1 149 ? 28.504 -29.705 -16.735 1.00 31.05 149 GLN B C 1
ATOM 4100 O O . GLN B 1 149 ? 29.067 -30.656 -17.275 1.00 30.36 149 GLN B O 1
ATOM 4106 N N . ASP B 1 150 ? 27.236 -29.740 -16.331 1.00 49.67 150 ASP B N 1
ATOM 4107 C CA . ASP B 1 150 ? 26.397 -30.934 -16.460 1.00 61.06 150 ASP B CA 1
ATOM 4108 C C . ASP B 1 150 ? 26.985 -32.132 -15.720 1.00 61.60 150 ASP B C 1
ATOM 4109 O O . ASP B 1 150 ? 26.932 -33.261 -16.216 1.00 58.13 150 ASP B O 1
ATOM 4114 N N . GLN B 1 151 ? 27.545 -31.872 -14.539 1.00 59.24 151 GLN B N 1
ATOM 4115 C CA . GLN B 1 151 ? 28.188 -32.897 -13.715 1.00 55.01 151 GLN B CA 1
ATOM 4116 C C . GLN B 1 151 ? 29.399 -33.518 -14.410 1.00 50.95 151 GLN B C 1
ATOM 4117 O O . GLN B 1 151 ? 29.824 -34.620 -14.069 1.00 56.19 151 GLN B O 1
ATOM 4123 N N . GLN B 1 152 ? 29.952 -32.805 -15.385 1.00 45.40 152 GLN B N 1
ATOM 4124 C CA . GLN B 1 152 ? 31.119 -33.288 -16.109 1.00 36.71 152 GLN B CA 1
ATOM 4125 C C . GLN B 1 152 ? 32.270 -32.302 -15.988 1.00 37.60 152 GLN B C 1
ATOM 4126 O O . GLN B 1 152 ? 32.058 -31.098 -15.830 1.00 26.53 152 GLN B O 1
ATOM 4132 N N . LEU B 1 153 ? 33.490 -32.819 -16.061 1.00 34.94 153 LEU B N 1
ATOM 4133 C CA . LEU B 1 153 ? 34.675 -31.974 -16.020 1.00 28.55 153 LEU B CA 1
ATOM 4134 C C . LEU B 1 153 ? 34.853 -31.238 -17.348 1.00 30.53 153 LEU B C 1
ATOM 4135 O O . LEU B 1 153 ? 35.374 -31.793 -18.314 1.00 33.91 153 LEU B O 1
ATOM 4140 N N . TRP B 1 154 ? 34.401 -29.990 -17.385 1.00 32.08 154 TRP B N 1
ATOM 4141 C CA . TRP B 1 154 ? 34.528 -29.142 -18.565 1.00 29.29 154 TRP B CA 1
ATOM 4142 C C . TRP B 1 154 ? 35.986 -28.746 -18.760 1.00 34.29 154 TRP B C 1
ATOM 4143 O O . TRP B 1 154 ? 36.489 -28.703 -19.884 1.00 33.30 154 TRP B O 1
ATOM 4154 N N . GLY B 1 155 ? 36.658 -28.454 -17.652 1.00 32.13 155 GLY B N 1
ATOM 4155 C CA . GLY B 1 155 ? 38.043 -28.035 -17.686 1.00 24.92 155 GLY B CA 1
ATOM 4156 C C . GLY B 1 155 ? 38.583 -27.742 -16.302 1.00 19.23 155 GLY B C 1
ATOM 4157 O O . GLY B 1 155 ? 38.031 -28.195 -15.300 1.00 30.41 155 GLY B O 1
ATOM 4158 N N . ILE B 1 156 ? 39.673 -26.987 -16.244 1.00 18.65 156 ILE B N 1
ATOM 4159 C CA . ILE B 1 156 ? 40.246 -26.591 -14.965 1.00 19.99 156 ILE B CA 1
ATOM 4160 C C . ILE B 1 156 ? 40.645 -25.124 -14.973 1.00 24.93 156 ILE B C 1
ATOM 4161 O O . ILE B 1 156 ? 40.884 -24.534 -16.030 1.00 24.20 156 ILE B O 1
ATOM 4166 N N . MET B 1 157 ? 40.701 -24.538 -13.785 1.00 25.39 157 MET B N 1
ATOM 4167 C CA . MET B 1 157 ? 41.342 -23.250 -13.609 1.00 33.54 157 MET B CA 1
ATOM 4168 C C . MET B 1 157 ? 42.688 -23.530 -12.951 1.00 36.59 157 MET B C 1
ATOM 4169 O O . MET B 1 157 ? 42.747 -24.139 -11.882 1.00 20.53 157 MET B O 1
ATOM 4174 N N . ALA B 1 158 ? 43.768 -23.112 -13.604 1.00 30.30 158 ALA B N 1
ATOM 4175 C CA . ALA B 1 158 ? 45.112 -23.409 -13.123 1.00 35.37 158 ALA B CA 1
ATOM 4176 C C . ALA B 1 158 ? 45.796 -22.177 -12.547 1.00 31.74 158 ALA B C 1
ATOM 4177 O O . ALA B 1 158 ? 45.981 -21.178 -13.242 1.00 33.76 158 ALA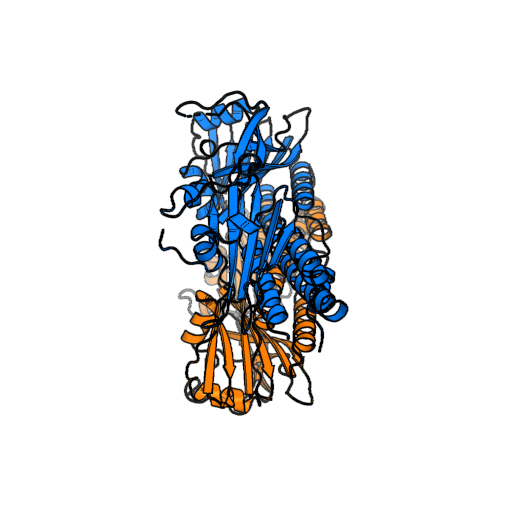 B O 1
ATOM 4179 N N . VAL B 1 159 ? 46.170 -22.258 -11.274 1.00 22.01 159 VAL B N 1
ATOM 4180 C CA . VAL B 1 159 ? 46.881 -21.174 -10.602 1.00 34.83 159 VAL B CA 1
ATOM 4181 C C . VAL B 1 159 ? 48.338 -21.568 -10.356 1.00 33.24 159 VAL B C 1
ATOM 4182 O O . VAL B 1 159 ? 48.618 -22.485 -9.582 1.00 27.59 159 VAL B O 1
ATOM 4186 N N . HIS B 1 160 ? 49.261 -20.873 -11.020 1.00 31.94 160 HIS B N 1
ATOM 4187 C CA . HIS B 1 160 ? 50.678 -21.237 -10.974 1.00 29.17 160 HIS B CA 1
ATOM 4188 C C . HIS B 1 160 ? 51.577 -20.131 -10.432 1.00 32.53 160 HIS B C 1
ATOM 4189 O O . HIS B 1 160 ? 51.432 -18.963 -10.790 1.00 35.52 160 HIS B O 1
ATOM 4196 N N . HIS B 1 161 ? 52.515 -20.516 -9.572 1.00 31.99 161 HIS B N 1
ATOM 4197 C CA . HIS B 1 161 ? 53.500 -19.582 -9.035 1.00 34.25 161 HIS B CA 1
ATOM 4198 C C . HIS B 1 161 ? 54.901 -20.181 -9.126 1.00 37.17 161 HIS B C 1
ATOM 4199 O O . HIS B 1 161 ? 55.094 -21.373 -8.886 1.00 40.93 161 HIS B O 1
ATOM 4206 N N . SER B 1 162 ? 55.876 -19.350 -9.475 1.00 34.22 162 SER B N 1
ATOM 4207 C CA . SER B 1 162 ? 57.252 -19.815 -9.615 1.00 42.97 162 SER B CA 1
ATOM 4208 C C . SER B 1 162 ? 57.908 -20.057 -8.258 1.00 47.01 162 SER B C 1
ATOM 4209 O O . SER B 1 162 ? 58.851 -20.840 -8.149 1.00 38.24 162 SER B O 1
ATOM 4212 N N . LYS B 1 163 ? 57.405 -19.384 -7.228 1.00 37.18 163 LYS B N 1
ATOM 4213 C CA . LYS B 1 163 ? 57.937 -19.541 -5.877 1.00 41.90 163 LYS B CA 1
ATOM 4214 C C . LYS B 1 163 ? 56.939 -20.314 -5.016 1.00 40.40 163 LYS B C 1
ATOM 4215 O O . LYS B 1 163 ? 55.751 -20.341 -5.325 1.00 39.27 163 LYS B O 1
ATOM 4221 N N . PRO B 1 164 ? 57.422 -20.955 -3.936 1.00 51.60 164 PRO B N 1
ATOM 4222 C CA . PRO B 1 164 ? 56.535 -21.638 -2.985 1.00 49.09 164 PRO B CA 1
ATOM 4223 C C . PRO B 1 164 ? 55.440 -20.716 -2.451 1.00 46.12 164 PRO B C 1
ATOM 4224 O O . PRO B 1 164 ? 55.699 -19.550 -2.149 1.00 42.59 164 PRO B O 1
ATOM 4228 N N . ARG B 1 165 ? 54.226 -21.241 -2.338 1.00 42.21 165 ARG B N 1
ATOM 4229 C CA . ARG B 1 165 ? 53.081 -20.422 -1.974 1.00 41.11 165 ARG B CA 1
ATOM 4230 C C . ARG B 1 165 ? 51.974 -21.287 -1.394 1.00 48.93 165 ARG B C 1
ATOM 4231 O O . ARG B 1 165 ? 51.424 -22.144 -2.084 1.00 52.81 165 ARG B O 1
ATOM 4239 N N . ARG B 1 166 ? 51.653 -21.065 -0.124 1.00 56.03 166 ARG B N 1
ATOM 4240 C CA . ARG B 1 166 ? 50.522 -21.743 0.495 1.00 59.69 166 ARG B CA 1
ATOM 4241 C C . ARG B 1 166 ? 49.278 -20.861 0.436 1.00 55.00 166 ARG B C 1
ATOM 4242 O O . ARG B 1 166 ? 49.327 -19.677 0.765 1.00 60.14 166 ARG B O 1
ATOM 4250 N N . PHE B 1 167 ? 48.164 -21.441 0.005 1.00 48.13 167 PHE B N 1
ATOM 4251 C CA . PHE B 1 167 ? 46.924 -20.687 -0.128 1.00 42.71 167 PHE B CA 1
ATOM 4252 C C . PHE B 1 167 ? 46.077 -20.750 1.138 1.00 41.90 167 PHE B C 1
ATOM 4253 O O . PHE B 1 167 ? 45.818 -21.829 1.672 1.00 59.01 167 PHE B O 1
ATOM 4261 N N . THR B 1 168 ? 45.654 -19.583 1.615 1.00 51.30 168 THR B N 1
ATOM 4262 C CA . THR B 1 168 ? 44.802 -19.499 2.796 1.00 46.73 168 THR B CA 1
ATOM 4263 C C . THR B 1 168 ? 43.392 -19.956 2.461 1.00 45.59 168 THR B C 1
ATOM 4264 O O . THR B 1 168 ? 43.004 -19.979 1.294 1.00 45.05 168 THR B O 1
ATOM 4268 N N . GLU B 1 169 ? 42.630 -20.310 3.492 1.00 65.58 169 GLU B N 1
ATOM 4269 C CA . GLU B 1 169 ? 41.258 -20.778 3.320 1.00 61.65 169 GLU B CA 1
ATOM 4270 C C . GLU B 1 169 ? 40.416 -19.772 2.541 1.00 61.17 169 GLU B C 1
ATOM 4271 O O . GLU B 1 169 ? 39.605 -20.153 1.697 1.00 58.14 169 GLU B O 1
ATOM 4277 N N . GLN B 1 170 ? 40.626 -18.488 2.821 1.00 63.44 170 GLN B N 1
ATOM 4278 C CA . GLN B 1 170 ? 39.900 -17.416 2.145 1.00 64.78 170 GLN B CA 1
ATOM 4279 C C . GLN B 1 170 ? 40.122 -17.447 0.635 1.00 60.77 170 GLN B C 1
ATOM 4280 O O . GLN B 1 170 ? 39.243 -17.067 -0.139 1.00 60.83 170 GLN B O 1
ATOM 4286 N N . GLU B 1 171 ? 41.301 -17.905 0.227 1.00 49.28 171 GLU B N 1
ATOM 4287 C CA . GLU B 1 171 ? 41.660 -17.955 -1.185 1.00 44.22 171 GLU B CA 1
ATOM 4288 C C . GLU B 1 171 ? 41.092 -19.188 -1.884 1.00 45.64 171 GLU B C 1
ATOM 4289 O O . GLU B 1 171 ? 40.751 -19.133 -3.065 1.00 42.49 171 GLU B O 1
ATOM 4295 N N . TRP B 1 172 ? 40.994 -20.294 -1.153 1.00 35.74 172 TRP B N 1
ATOM 4296 C CA . TRP B 1 172 ? 40.396 -21.515 -1.686 1.00 34.59 172 TRP B CA 1
ATOM 4297 C C . TRP B 1 172 ? 38.935 -21.279 -2.053 1.00 39.85 172 TRP B C 1
ATOM 4298 O O . TRP B 1 172 ? 38.509 -21.589 -3.166 1.00 38.29 172 TRP B O 1
ATOM 4309 N N . GLU B 1 173 ? 38.178 -20.733 -1.105 1.00 38.30 173 GLU B N 1
ATOM 4310 C CA . GLU B 1 173 ? 36.767 -20.430 -1.310 1.00 49.32 173 GLU B CA 1
ATOM 4311 C C . GLU B 1 173 ? 36.584 -19.475 -2.480 1.00 44.94 173 GLU B C 1
ATOM 4312 O O . GLU B 1 173 ? 35.675 -19.634 -3.292 1.00 45.17 173 GLU B O 1
ATOM 4318 N N . THR B 1 174 ? 37.462 -18.482 -2.554 1.00 37.25 174 THR B N 1
ATOM 4319 C CA . THR B 1 174 ? 37.399 -17.473 -3.600 1.00 41.74 174 THR B CA 1
ATOM 4320 C C . THR B 1 174 ? 37.572 -18.095 -4.985 1.00 43.88 174 THR B C 1
ATOM 4321 O O . THR B 1 174 ? 36.854 -17.748 -5.922 1.00 53.78 174 THR B O 1
ATOM 4325 N N . MET B 1 175 ? 38.517 -19.021 -5.109 1.00 30.32 175 MET B N 1
ATOM 4326 C CA . MET B 1 175 ? 38.738 -19.708 -6.377 1.00 39.40 175 MET B CA 1
ATOM 4327 C C . MET B 1 175 ? 37.571 -20.632 -6.709 1.00 27.91 175 MET B C 1
ATOM 4328 O O . MET B 1 175 ? 37.162 -20.736 -7.864 1.00 68.10 175 MET B O 1
ATOM 4333 N N . ALA B 1 176 ? 37.047 -21.301 -5.687 1.00 38.22 176 ALA B N 1
ATOM 4334 C CA . ALA B 1 176 ? 35.868 -22.147 -5.838 1.00 44.09 176 ALA B CA 1
ATOM 4335 C C . ALA B 1 176 ? 34.696 -21.328 -6.368 1.00 42.05 176 ALA B C 1
ATOM 4336 O O . ALA B 1 176 ? 33.956 -21.772 -7.246 1.00 42.18 176 ALA B O 1
ATOM 4338 N N . LEU B 1 177 ? 34.550 -20.122 -5.828 1.00 27.50 177 LEU B N 1
ATOM 4339 C CA . LEU B 1 177 ? 33.512 -19.191 -6.248 1.00 35.07 177 LEU B CA 1
ATOM 4340 C C . LEU B 1 177 ? 33.699 -18.783 -7.710 1.00 29.48 177 LEU B C 1
ATOM 4341 O O . LEU B 1 177 ? 32.729 -18.692 -8.467 1.00 27.88 177 LEU B O 1
ATOM 4346 N N . LEU B 1 178 ? 34.946 -18.541 -8.104 1.00 28.08 178 LEU B N 1
ATOM 4347 C CA . LEU B 1 178 ? 35.247 -18.169 -9.484 1.00 25.83 178 LEU B CA 1
ATOM 4348 C C . LEU B 1 178 ? 35.001 -19.329 -10.439 1.00 32.97 178 LEU B C 1
ATOM 4349 O O . LEU B 1 178 ? 34.649 -19.124 -11.598 1.00 30.76 178 LEU B O 1
ATOM 4354 N N . SER B 1 179 ? 35.189 -20.548 -9.951 1.00 37.55 179 SER B N 1
ATOM 4355 C CA . SER B 1 179 ? 34.890 -21.727 -10.752 1.00 36.47 179 SER B CA 1
ATOM 4356 C C . SER B 1 179 ? 33.389 -21.826 -11.018 1.00 36.40 179 SER B C 1
ATOM 4357 O O . SER B 1 179 ? 32.967 -22.215 -12.106 1.00 31.84 179 SER B O 1
ATOM 4360 N N . LYS B 1 180 ? 32.585 -21.473 -10.020 1.00 35.59 180 LYS B N 1
ATOM 4361 C CA . LYS B 1 180 ? 31.138 -21.446 -10.199 1.00 33.53 180 LYS B CA 1
ATOM 4362 C C . LYS B 1 180 ? 30.741 -20.318 -11.148 1.00 27.94 180 LYS B C 1
ATOM 4363 O O . LYS B 1 180 ? 29.796 -20.453 -11.919 1.00 29.81 180 LYS B O 1
ATOM 4369 N N . GLU B 1 181 ? 31.481 -19.213 -11.100 1.00 27.30 181 GLU B N 1
ATOM 4370 C CA . GLU B 1 181 ? 31.266 -18.111 -12.032 1.00 24.09 181 GLU B CA 1
ATOM 4371 C C . GLU B 1 181 ? 31.572 -18.529 -13.470 1.00 23.81 181 GLU B C 1
ATOM 4372 O O . GLU B 1 181 ? 30.857 -18.150 -14.398 1.00 29.30 181 GLU B O 1
ATOM 4378 N N . VAL B 1 182 ? 32.635 -19.308 -13.653 1.00 23.80 182 VAL B N 1
ATOM 4379 C CA . VAL B 1 182 ? 32.983 -19.806 -14.978 1.00 32.05 182 VAL B CA 1
ATOM 4380 C C . VAL B 1 182 ? 31.896 -20.754 -15.473 1.00 35.49 182 VAL B C 1
ATOM 4381 O O . VAL B 1 182 ? 31.446 -20.656 -16.613 1.00 36.15 182 VAL B O 1
ATOM 4385 N N . SER B 1 183 ? 31.472 -21.661 -14.598 1.00 36.00 183 SER B N 1
ATOM 4386 C CA . SER B 1 183 ? 30.408 -22.608 -14.912 1.00 33.70 183 SER B CA 1
ATOM 4387 C C . SER B 1 183 ? 29.103 -21.910 -15.299 1.00 29.28 183 SER B C 1
ATOM 4388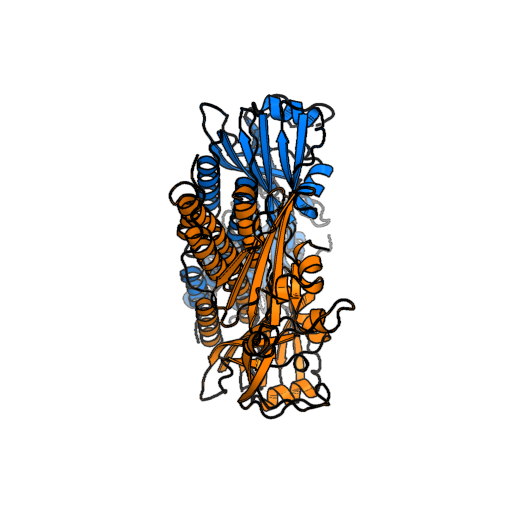 O O . SER B 1 183 ? 28.376 -22.382 -16.169 1.00 23.70 183 SER B O 1
ATOM 4391 N N . LEU B 1 184 ? 28.816 -20.786 -14.649 1.00 24.25 184 LEU B N 1
ATOM 4392 C CA . LEU B 1 184 ? 27.622 -20.009 -14.959 1.00 23.58 184 LEU B CA 1
ATOM 4393 C C . LEU B 1 184 ? 27.718 -19.415 -16.359 1.00 31.02 184 LEU B C 1
ATOM 4394 O O . LEU B 1 184 ? 26.764 -19.469 -17.132 1.00 42.71 184 LEU B O 1
ATOM 4399 N N . ALA B 1 185 ? 28.878 -18.856 -16.681 1.00 37.41 185 ALA B N 1
ATOM 4400 C CA . ALA B 1 185 ? 29.098 -18.240 -17.985 1.00 24.73 185 ALA B CA 1
ATOM 4401 C C . ALA B 1 185 ? 29.017 -19.262 -19.115 1.00 27.88 185 ALA B C 1
ATOM 4402 O O . ALA B 1 185 ? 28.638 -18.927 -20.235 1.00 31.15 185 ALA B O 1
ATOM 4404 N N . ILE B 1 186 ? 29.380 -20.506 -18.820 1.00 28.91 186 ILE B N 1
ATOM 4405 C CA . ILE B 1 186 ? 29.303 -21.570 -19.814 1.00 29.97 186 ILE B CA 1
ATOM 4406 C C . ILE B 1 186 ? 27.850 -21.902 -20.121 1.00 27.48 186 ILE B C 1
ATOM 4407 O O . ILE B 1 186 ? 27.470 -22.037 -21.283 1.00 31.82 186 ILE B O 1
ATOM 4412 N N . THR B 1 187 ? 27.043 -22.028 -19.071 1.00 24.95 187 THR B N 1
ATOM 4413 C CA . THR B 1 187 ? 25.623 -22.314 -19.227 1.00 35.50 187 THR B CA 1
ATOM 4414 C C . THR B 1 187 ? 24.924 -21.206 -20.005 1.00 30.87 187 THR B C 1
ATOM 4415 O O . THR B 1 187 ? 24.182 -21.481 -20.947 1.00 29.52 187 THR B O 1
ATOM 4419 N N . GLN B 1 188 ? 25.172 -19.960 -19.607 1.00 30.80 188 GLN B N 1
ATOM 4420 C CA . GLN B 1 188 ? 24.625 -18.797 -20.303 1.00 32.41 188 GLN B CA 1
ATOM 4421 C C . GLN B 1 188 ? 25.012 -18.813 -21.779 1.00 32.01 188 GLN B C 1
ATOM 4422 O O . GLN B 1 188 ? 24.188 -18.532 -22.649 1.00 36.09 188 GLN B O 1
ATOM 4428 N N . SER B 1 189 ? 26.268 -19.153 -22.051 1.00 27.43 189 SER B N 1
ATOM 4429 C CA . SER B 1 189 ? 26.780 -19.219 -23.417 1.00 42.66 189 SER B CA 1
ATOM 4430 C C . SER B 1 189 ? 26.088 -20.297 -24.250 1.00 29.52 189 SER B C 1
ATOM 4431 O O . SER B 1 189 ? 25.741 -20.066 -25.408 1.00 46.39 189 SER B O 1
ATOM 4434 N N . GLN B 1 190 ? 25.895 -21.473 -23.661 1.00 32.02 190 GLN B N 1
ATOM 4435 C CA . GLN B 1 190 ? 25.268 -22.587 -24.366 1.00 29.87 190 GLN B CA 1
ATOM 4436 C C . GLN B 1 190 ? 23.791 -22.312 -24.629 1.00 45.51 190 GLN B C 1
ATOM 4437 O O . GLN B 1 190 ? 23.284 -22.574 -25.721 1.00 35.58 190 GLN B O 1
ATOM 4443 N N . LEU B 1 191 ? 23.108 -21.783 -23.619 1.00 29.61 191 LEU B N 1
ATOM 4444 C CA . LEU B 1 191 ? 21.698 -21.445 -23.746 1.00 31.49 191 LEU B CA 1
ATOM 4445 C C . LEU B 1 191 ? 21.518 -20.340 -24.782 1.00 38.24 191 LEU B C 1
ATOM 4446 O O . LEU B 1 191 ? 20.545 -20.333 -25.536 1.00 44.64 191 LEU B O 1
ATOM 4451 N N . SER B 1 192 ? 22.473 -19.416 -24.823 1.00 42.87 192 SER B N 1
ATOM 4452 C CA . SER B 1 192 ? 22.476 -18.358 -25.827 1.00 47.76 192 SER B CA 1
ATOM 4453 C C . SER B 1 192 ? 22.671 -18.931 -27.227 1.00 48.93 192 SER B C 1
ATOM 4454 O O . SER B 1 192 ? 22.160 -18.388 -28.206 1.00 48.03 192 SER B O 1
ATOM 4457 N N . ARG B 1 193 ? 23.414 -20.029 -27.314 1.00 51.94 193 ARG B N 1
ATOM 4458 C CA . ARG B 1 193 ? 23.664 -20.690 -28.589 1.00 42.81 193 ARG B CA 1
ATOM 4459 C C . ARG B 1 193 ? 22.417 -21.407 -29.086 1.00 41.42 193 ARG B C 1
ATOM 4460 O O . ARG B 1 193 ? 22.138 -21.425 -30.283 1.00 46.02 193 ARG B O 1
ATOM 4468 N N . GLN B 1 194 ? 21.672 -22.004 -28.159 1.00 46.05 194 GLN B N 1
ATOM 4469 C CA . GLN B 1 194 ? 20.447 -22.718 -28.504 1.00 50.30 194 GLN B CA 1
ATOM 4470 C C . GLN B 1 194 ? 19.397 -21.761 -29.048 1.00 43.44 194 GLN B C 1
ATOM 4471 O O . GLN B 1 194 ? 18.751 -22.043 -30.056 1.00 44.27 194 GLN B O 1
ATOM 4477 N N . VAL B 1 195 ? 19.236 -20.627 -28.372 1.00 41.02 195 VAL B N 1
ATOM 4478 C CA . VAL B 1 195 ? 18.274 -19.614 -28.785 1.00 44.66 195 VAL B CA 1
ATOM 4479 C C . VAL B 1 195 ? 18.639 -19.043 -30.152 1.00 52.15 195 VAL B C 1
ATOM 4480 O O . VAL B 1 195 ? 17.763 -18.749 -30.966 1.00 49.55 195 VAL B O 1
ATOM 4484 N N . HIS B 1 196 ? 19.936 -18.900 -30.411 1.00 56.95 196 HIS B N 1
ATOM 4485 C CA . HIS B 1 196 ? 20.387 -18.381 -31.697 1.00 65.58 196 HIS B CA 1
ATOM 4486 C C . HIS B 1 196 ? 20.155 -19.393 -32.813 1.00 66.18 196 HIS B C 1
ATOM 4487 O O . HIS B 1 196 ? 19.784 -19.025 -33.927 1.00 72.97 196 HIS B O 1
ATOM 4494 N N . GLN B 1 197 ? 20.374 -20.669 -32.510 1.00 58.06 197 GLN B N 1
ATOM 4495 C CA . GLN B 1 197 ? 20.122 -21.735 -33.475 1.00 54.27 197 GLN B CA 1
ATOM 4496 C C . GLN B 1 197 ? 18.623 -21.901 -33.711 1.00 58.51 197 GLN B C 1
ATOM 4497 O O . GLN B 1 197 ? 18.200 -22.480 -34.710 1.00 56.97 197 GLN B O 1
ATOM 4503 N N . GLN B 1 198 ? 17.826 -21.383 -32.782 1.00 64.13 198 GLN B N 1
ATOM 4504 C CA . GLN B 1 198 ? 16.377 -21.407 -32.911 1.00 70.98 198 GLN B CA 1
ATOM 4505 C C . GLN B 1 198 ? 15.944 -20.353 -33.923 1.00 74.28 198 GLN B C 1
ATOM 4506 O O . GLN B 1 198 ? 14.934 -20.509 -34.608 1.00 79.04 198 GLN B O 1
ATOM 4512 N N . GLN B 1 199 ? 16.720 -19.276 -34.005 1.00 68.24 199 GLN B N 1
ATOM 4513 C CA . GLN B 1 199 ? 16.442 -18.191 -34.938 1.00 64.67 199 GLN B CA 1
ATOM 4514 C C . GLN B 1 199 ? 16.849 -18.576 -36.354 1.00 66.93 199 GLN B C 1
ATOM 4515 O O . GLN B 1 199 ? 16.155 -18.249 -37.317 1.00 63.16 199 GLN B O 1
ATOM 4521 N N . VAL B 1 200 ? 17.979 -19.266 -36.470 1.00 54.82 200 VAL B N 1
ATOM 4522 C CA . VAL B 1 200 ? 18.464 -19.737 -37.761 1.00 57.76 200 VAL B CA 1
ATOM 4523 C C . VAL B 1 200 ? 17.459 -20.698 -38.381 1.00 61.28 200 VAL B C 1
ATOM 4524 O O . VAL B 1 200 ? 17.122 -20.591 -39.562 1.00 63.32 200 VAL B O 1
ATOM 4528 N N . GLN B 1 201 ? 16.976 -21.631 -37.568 1.00 58.00 201 GLN B N 1
ATOM 4529 C CA . GLN B 1 201 ? 15.965 -22.585 -38.003 1.00 75.59 201 GLN B CA 1
ATOM 4530 C C . GLN B 1 201 ? 14.679 -21.871 -38.404 1.00 76.29 201 GLN B C 1
ATOM 4531 O O . GLN B 1 201 ? 14.020 -22.255 -39.368 1.00 86.68 201 GLN B O 1
ATOM 4537 N N . GLU B 1 202 ? 14.336 -20.821 -37.664 1.00 71.57 202 GLU B N 1
ATOM 4538 C CA . GLU B 1 202 ? 13.130 -20.046 -37.936 1.00 81.68 202 GLU B CA 1
ATOM 4539 C C . GLU B 1 202 ? 13.266 -19.190 -39.193 1.00 80.54 202 GLU B C 1
ATOM 4540 O O . GLU B 1 202 ? 12.392 -19.204 -40.058 1.00 90.68 202 GLU B O 1
ATOM 4546 N N . ALA B 1 203 ? 14.366 -18.448 -39.286 1.00 77.09 203 ALA B N 1
ATOM 4547 C CA . ALA B 1 203 ? 14.590 -17.539 -40.407 1.00 76.06 203 ALA B CA 1
ATOM 4548 C C . ALA B 1 203 ? 14.757 -18.281 -41.729 1.00 81.18 203 ALA B C 1
ATOM 4549 O O . ALA B 1 203 ? 14.512 -17.719 -42.796 1.00 86.47 203 ALA B O 1
ATOM 4551 N N . LEU B 1 204 ? 15.176 -19.541 -41.657 1.00 80.15 204 LEU B N 1
ATOM 4552 C CA . LEU B 1 204 ? 15.282 -20.369 -42.851 1.00 81.42 204 LEU B CA 1
ATOM 4553 C C . LEU B 1 204 ? 13.895 -20.653 -43.408 1.00 86.28 204 LEU B C 1
ATOM 4554 O O . LEU B 1 204 ? 13.654 -20.508 -44.606 1.00 97.61 204 LEU B O 1
ATOM 4559 N N . VAL B 1 205 ? 12.987 -21.055 -42.524 1.00 83.23 205 VAL B N 1
ATOM 4560 C CA . VAL B 1 205 ? 11.618 -21.383 -42.906 1.00 86.93 205 VAL B CA 1
ATOM 4561 C C . VAL B 1 205 ? 10.907 -20.199 -43.557 1.00 89.23 205 VAL B C 1
ATOM 4562 O O . VAL B 1 205 ? 10.328 -20.332 -44.635 1.00 91.62 205 VAL B O 1
ATOM 4566 N N . GLN B 1 206 ? 10.962 -19.043 -42.903 1.00 92.94 206 GLN B N 1
ATOM 4567 C CA . GLN B 1 206 ? 10.324 -17.838 -43.425 1.00 102.41 206 GLN B CA 1
ATOM 4568 C C . GLN B 1 206 ? 10.954 -17.381 -44.737 1.00 102.54 206 GLN B C 1
ATOM 4569 O O . GLN B 1 206 ? 10.288 -16.774 -45.575 1.00 104.69 206 GLN B O 1
ATOM 4575 N N . ARG B 1 207 ? 12.241 -17.669 -44.909 1.00 106.72 207 ARG B N 1
ATOM 4576 C CA . ARG B 1 207 ? 12.934 -17.345 -46.150 1.00 109.73 207 ARG B CA 1
ATOM 4577 C C . ARG B 1 207 ? 12.423 -18.227 -47.282 1.00 108.65 207 ARG B C 1
ATOM 4578 O O . ARG B 1 207 ? 12.220 -17.763 -48.404 1.00 104.39 207 ARG B O 1
ATOM 4586 N N . LEU B 1 208 ? 12.213 -19.504 -46.976 1.00 110.11 208 LEU B N 1
ATOM 4587 C CA . LEU B 1 208 ? 11.717 -20.456 -47.961 1.00 115.34 208 LEU B CA 1
ATOM 4588 C C . LEU B 1 208 ? 10.268 -20.165 -48.342 1.00 121.32 208 LEU B C 1
ATOM 4589 O O . LEU B 1 208 ? 9.923 -20.154 -49.523 1.00 129.62 208 LEU B O 1
ATOM 4594 N N . GLU B 1 209 ? 9.430 -19.920 -47.339 1.00 118.31 209 GLU B N 1
ATOM 4595 C CA . GLU B 1 209 ? 8.001 -19.696 -47.560 1.00 120.94 209 GLU B CA 1
ATOM 4596 C C . GLU B 1 209 ? 7.700 -18.452 -48.394 1.00 123.05 209 GLU B C 1
ATOM 4597 O O . GLU B 1 209 ? 6.678 -18.388 -49.076 1.00 124.84 209 GLU B O 1
ATOM 4603 N N . THR B 1 210 ? 8.590 -17.467 -48.337 1.00 121.54 210 THR B N 1
ATOM 4604 C CA . THR B 1 210 ? 8.429 -16.250 -49.123 1.00 125.77 210 THR B CA 1
ATOM 4605 C C . THR B 1 210 ? 8.797 -16.524 -50.579 1.00 136.20 210 THR B C 1
ATOM 4606 O O . THR B 1 210 ? 8.436 -15.765 -51.480 1.00 145.63 210 THR B O 1
ATOM 4610 N N . THR B 1 211 ? 9.509 -17.624 -50.802 1.00 134.15 211 THR B N 1
ATOM 4611 C CA . THR B 1 211 ? 9.978 -17.981 -52.135 1.00 132.15 211 THR B CA 1
ATOM 4612 C C . THR B 1 211 ? 9.139 -19.111 -52.736 1.00 136.06 211 THR B C 1
ATOM 4613 O O . THR B 1 211 ? 9.296 -19.460 -53.905 1.00 145.18 211 THR B O 1
ATOM 4617 N N . VAL B 1 212 ? 8.241 -19.676 -51.935 1.00 131.29 212 VAL B N 1
ATOM 4618 C CA . VAL B 1 212 ? 7.401 -20.779 -52.394 1.00 137.72 212 VAL B CA 1
ATOM 4619 C C . VAL B 1 212 ? 6.072 -20.303 -52.978 1.00 151.75 212 VAL B C 1
ATOM 4620 O O . VAL B 1 212 ? 5.753 -20.591 -54.133 1.00 160.17 212 VAL B O 1
ATOM 4624 N N . ALA B 1 213 ? 5.302 -19.570 -52.180 1.00 152.45 213 ALA B N 1
ATOM 4625 C CA . ALA B 1 213 ? 3.970 -19.141 -52.591 1.00 156.85 213 ALA B CA 1
ATOM 4626 C C . ALA B 1 213 ? 3.990 -17.835 -53.382 1.00 165.21 213 ALA B C 1
ATOM 4627 O O . ALA B 1 213 ? 2.948 -17.362 -53.834 1.00 172.23 213 ALA B O 1
ATOM 4629 N N . GLN B 1 214 ? 5.176 -17.259 -53.553 1.00 164.49 214 GLN B N 1
ATOM 4630 C CA . GLN B 1 214 ? 5.298 -15.974 -54.236 1.00 166.28 214 GLN B CA 1
ATOM 4631 C C . GLN B 1 214 ? 6.131 -16.061 -55.516 1.00 168.74 214 GLN B C 1
ATOM 4632 O O . GLN B 1 214 ? 5.856 -15.360 -56.490 1.00 178.40 214 GLN B O 1
ATOM 4638 N N . TYR B 1 215 ? 7.144 -16.922 -55.513 1.00 160.43 215 TYR B N 1
ATOM 4639 C CA . TYR B 1 215 ? 8.029 -17.056 -56.667 1.00 161.10 215 TYR B CA 1
ATOM 4640 C C . TYR B 1 215 ? 7.638 -18.224 -57.570 1.00 166.52 215 TYR B C 1
ATOM 4641 O O . TYR B 1 215 ? 8.364 -18.564 -58.504 1.00 170.99 215 TYR B O 1
ATOM 4650 N N . GLY B 1 216 ? 6.492 -18.834 -57.285 1.00 168.22 216 GLY B N 1
ATOM 4651 C CA . GLY B 1 216 ? 5.966 -19.906 -58.112 1.00 171.51 216 GLY B CA 1
ATOM 4652 C C . GLY B 1 216 ? 6.793 -21.177 -58.079 1.00 166.76 216 GLY B C 1
ATOM 4653 O O . GLY B 1 216 ? 7.688 -21.325 -57.247 1.00 159.35 216 GLY B O 1
ATOM 4654 N N . ASP B 1 217 ? 6.492 -22.096 -58.992 1.00 135.50 217 ASP B N 1
ATOM 4655 C CA . ASP B 1 217 ? 7.198 -23.371 -59.066 1.00 133.48 217 ASP B CA 1
ATOM 4656 C C . ASP B 1 217 ? 8.311 -23.347 -60.112 1.00 136.82 217 ASP B C 1
ATOM 4657 O O . ASP B 1 217 ? 8.535 -24.330 -60.819 1.00 132.76 217 ASP B O 1
ATOM 4659 N N . ARG B 1 218 ? 9.003 -22.216 -60.204 1.00 142.79 218 ARG B N 1
ATOM 4660 C CA . ARG B 1 218 ? 10.121 -22.061 -61.128 1.00 145.61 218 ARG B CA 1
ATOM 4661 C C . ARG B 1 218 ? 11.315 -22.879 -60.638 1.00 143.63 218 ARG B C 1
ATOM 4662 O O . ARG B 1 218 ? 11.570 -22.942 -59.435 1.00 140.16 218 ARG B O 1
ATOM 4670 N N . PRO B 1 219 ? 12.045 -23.519 -61.567 1.00 140.21 219 PRO B N 1
ATOM 4671 C CA . PRO B 1 219 ? 13.252 -24.277 -61.212 1.00 132.29 219 PRO B CA 1
ATOM 4672 C C . PRO B 1 219 ? 14.340 -23.415 -60.572 1.00 124.96 219 PRO B C 1
ATOM 4673 O O . PRO B 1 219 ? 15.246 -23.952 -59.935 1.00 123.80 219 PRO B O 1
ATOM 4677 N N . GLU B 1 220 ? 14.248 -22.099 -60.739 1.00 121.47 220 GLU B N 1
ATOM 4678 C CA . GLU B 1 220 ? 15.198 -21.183 -60.119 1.00 113.91 220 GLU B CA 1
ATOM 4679 C C . GLU B 1 220 ? 14.978 -21.113 -58.611 1.00 111.83 220 GLU B C 1
ATOM 4680 O O . GLU B 1 220 ? 15.872 -20.722 -57.861 1.00 107.89 220 GLU B O 1
ATOM 4682 N N . THR B 1 221 ? 13.781 -21.493 -58.174 1.00 117.20 221 THR B N 1
ATOM 4683 C CA . THR B 1 221 ? 13.455 -21.517 -56.752 1.00 116.39 221 THR B CA 1
ATOM 4684 C C . THR B 1 221 ? 14.196 -22.654 -56.057 1.00 118.23 221 THR B C 1
ATOM 4685 O O . THR B 1 221 ? 14.739 -22.480 -54.966 1.00 114.14 221 THR B O 1
ATOM 4689 N N . TRP B 1 222 ? 14.225 -23.817 -56.703 1.00 124.49 222 TRP B N 1
ATOM 4690 C CA . TRP B 1 222 ? 14.905 -24.984 -56.153 1.00 126.24 222 TRP B CA 1
ATOM 4691 C C . TRP B 1 222 ? 16.414 -24.769 -56.100 1.00 125.87 222 TRP B C 1
ATOM 4692 O O . TRP B 1 222 ? 17.131 -25.504 -55.421 1.00 122.79 222 TRP B O 1
ATOM 4703 N N . GLN B 1 223 ? 16.891 -23.762 -56.826 1.00 128.76 223 GLN B N 1
ATOM 4704 C CA . GLN B 1 223 ? 18.302 -23.401 -56.808 1.00 124.90 223 GLN B CA 1
ATOM 4705 C C . GLN B 1 223 ? 18.574 -22.380 -55.707 1.00 129.37 223 GLN B C 1
ATOM 4706 O O . GLN B 1 223 ? 19.633 -22.399 -55.078 1.00 130.99 223 GLN B O 1
ATOM 4712 N N . TYR B 1 224 ? 17.613 -21.490 -55.478 1.00 128.56 224 TYR B N 1
ATOM 4713 C CA . TYR B 1 224 ? 17.742 -20.482 -54.432 1.00 123.96 224 TYR B CA 1
ATOM 4714 C C . TYR B 1 224 ? 17.518 -21.091 -53.053 1.00 117.44 224 TYR B C 1
ATOM 4715 O O . TYR B 1 224 ? 18.149 -20.688 -52.077 1.00 118.58 224 TYR B O 1
ATOM 4724 N N . ALA B 1 225 ? 16.610 -22.057 -52.975 1.00 111.81 225 ALA B N 1
ATOM 4725 C CA . ALA B 1 225 ? 16.346 -22.746 -51.718 1.00 100.16 225 ALA B CA 1
ATOM 4726 C C . ALA B 1 225 ? 17.523 -23.643 -51.356 1.00 96.08 225 ALA B C 1
ATOM 4727 O O . ALA B 1 225 ? 17.808 -23.866 -50.181 1.00 98.15 225 ALA B O 1
ATOM 4729 N N . LEU B 1 226 ? 18.207 -24.149 -52.378 1.00 93.36 226 LEU B N 1
ATOM 4730 C CA . LEU B 1 226 ? 19.350 -25.030 -52.178 1.00 85.19 226 LEU B CA 1
ATOM 4731 C C . LEU B 1 226 ? 20.537 -24.266 -51.602 1.00 78.40 226 LEU B C 1
ATOM 4732 O O . LEU B 1 226 ? 21.283 -24.792 -50.779 1.00 76.61 226 LEU B O 1
ATOM 4737 N N . GLU B 1 227 ? 20.706 -23.021 -52.036 1.00 80.57 227 GLU B N 1
ATOM 4738 C CA . GLU B 1 227 ? 21.810 -22.198 -51.558 1.00 85.18 227 GLU B CA 1
ATOM 4739 C C . GLU B 1 227 ? 21.479 -21.549 -50.217 1.00 83.49 227 GLU B C 1
ATOM 4740 O O . GLU B 1 227 ? 22.371 -21.269 -49.419 1.00 85.65 227 GLU B O 1
ATOM 4746 N N . THR B 1 228 ? 20.193 -21.319 -49.968 1.00 77.19 228 THR B N 1
ATOM 4747 C CA . THR B 1 228 ? 19.759 -20.742 -48.702 1.00 74.70 228 THR B CA 1
ATOM 4748 C C . THR B 1 228 ? 19.913 -21.757 -47.576 1.00 75.58 228 THR B C 1
ATOM 4749 O O . THR B 1 228 ? 20.432 -21.438 -46.505 1.00 78.05 228 THR B O 1
ATOM 4753 N N . VAL B 1 229 ? 19.461 -22.981 -47.824 1.00 73.09 229 VAL B N 1
ATOM 4754 C CA . VAL B 1 229 ? 19.611 -24.058 -46.854 1.00 77.26 229 VAL B CA 1
ATOM 4755 C C . VAL B 1 229 ? 21.083 -24.425 -46.689 1.00 80.61 229 VAL B C 1
ATOM 4756 O O . VAL B 1 229 ? 21.566 -24.596 -45.570 1.00 82.32 229 VAL B O 1
ATOM 4760 N N . GLY B 1 230 ? 21.791 -24.532 -47.810 1.00 75.58 230 GLY B N 1
ATOM 4761 C CA . GLY B 1 230 ? 23.206 -24.856 -47.799 1.00 73.27 230 GLY B CA 1
ATOM 4762 C C . GLY B 1 230 ? 24.024 -23.898 -46.955 1.00 77.09 230 GLY B C 1
ATOM 4763 O O . GLY B 1 230 ? 24.952 -24.309 -46.260 1.00 83.64 230 GLY B O 1
ATOM 4764 N N . GLN B 1 231 ? 23.676 -22.616 -47.012 1.00 64.98 231 GLN B N 1
ATOM 4765 C CA . GLN B 1 231 ? 24.357 -21.604 -46.214 1.00 78.75 231 GLN B CA 1
ATOM 4766 C C . GLN B 1 231 ? 23.975 -21.693 -44.739 1.00 73.88 231 GLN B C 1
ATOM 4767 O O . GLN B 1 231 ? 24.787 -21.400 -43.862 1.00 75.17 231 GLN B O 1
ATOM 4773 N N . ALA B 1 232 ? 22.738 -22.101 -44.471 1.00 68.73 232 ALA B N 1
ATOM 4774 C CA . ALA B 1 232 ? 22.240 -22.191 -43.101 1.00 71.29 232 ALA B CA 1
ATOM 4775 C C . ALA B 1 232 ? 22.876 -23.350 -42.339 1.00 71.18 232 ALA B C 1
ATOM 4776 O O . ALA B 1 232 ? 23.169 -23.234 -41.149 1.00 71.95 232 ALA B O 1
ATOM 4778 N N . VAL B 1 233 ? 23.083 -24.466 -43.030 1.00 70.46 233 VAL B N 1
ATOM 4779 C CA . VAL B 1 233 ? 23.701 -25.640 -42.425 1.00 69.90 233 VAL B CA 1
ATOM 4780 C C . VAL B 1 233 ? 25.223 -25.514 -42.501 1.00 60.12 233 VAL B C 1
ATOM 4781 O O . VAL B 1 233 ? 25.956 -26.339 -41.955 1.00 79.94 233 VAL B O 1
ATOM 4785 N N . GLU B 1 234 ? 25.684 -24.461 -43.172 1.00 72.19 234 GLU B N 1
ATOM 4786 C CA . GLU B 1 234 ? 27.114 -24.197 -43.348 1.00 68.96 234 GLU B CA 1
ATOM 4787 C C . GLU B 1 234 ? 27.835 -25.353 -44.037 1.00 65.83 234 GLU B C 1
ATOM 4788 O O . GLU B 1 234 ? 28.898 -25.790 -43.594 1.00 65.66 234 GLU B O 1
ATOM 4794 N N . ALA B 1 235 ? 27.248 -25.842 -45.123 1.00 64.43 235 ALA B N 1
ATOM 4795 C CA . ALA B 1 235 ? 27.843 -26.926 -45.891 1.00 64.31 235 ALA B CA 1
ATOM 4796 C C . ALA B 1 235 ? 28.767 -26.370 -46.965 1.00 70.90 235 ALA B C 1
ATOM 4797 O O . ALA B 1 235 ? 28.701 -25.188 -47.301 1.00 73.79 235 ALA B O 1
ATOM 4799 N N . ASP B 1 236 ? 29.631 -27.227 -47.499 1.00 66.55 236 ASP B N 1
ATOM 4800 C CA . ASP B 1 236 ? 30.546 -26.830 -48.561 1.00 67.77 236 ASP B CA 1
ATOM 4801 C C . ASP B 1 236 ? 29.891 -27.011 -49.925 1.00 90.40 236 ASP B C 1
ATOM 4802 O O . ASP B 1 236 ? 30.287 -26.380 -50.905 1.00 96.20 236 ASP B O 1
ATOM 4807 N N . GLY B 1 237 ? 28.885 -27.879 -49.978 1.00 86.24 237 GLY B N 1
ATOM 4808 C CA . GLY B 1 237 ? 28.159 -28.147 -51.207 1.00 90.66 237 GLY B CA 1
ATOM 4809 C C . GLY B 1 237 ? 26.829 -28.818 -50.927 1.00 93.44 237 GLY B C 1
ATOM 4810 O O . GLY B 1 237 ? 26.680 -29.516 -49.924 1.00 73.20 237 GLY B O 1
ATOM 4811 N N . ALA B 1 238 ? 25.860 -28.611 -51.813 1.00 93.80 238 ALA B N 1
ATOM 4812 C CA . ALA B 1 238 ? 24.523 -29.164 -51.620 1.00 98.77 238 ALA B CA 1
ATOM 4813 C C . ALA B 1 238 ? 23.954 -29.764 -52.904 1.00 108.70 238 ALA B C 1
ATOM 4814 O O . ALA B 1 238 ? 24.112 -29.203 -53.988 1.00 114.57 238 ALA B O 1
ATOM 4816 N N . VAL B 1 239 ? 23.287 -30.907 -52.768 1.00 108.28 239 VAL B N 1
ATOM 4817 C CA . VAL B 1 239 ? 22.690 -31.595 -53.907 1.00 106.69 239 VAL B CA 1
ATOM 4818 C C . VAL B 1 239 ? 21.231 -31.953 -53.635 1.00 108.26 239 VAL B C 1
ATOM 4819 O O . VAL B 1 239 ? 20.915 -32.571 -52.618 1.00 105.02 239 VAL B O 1
ATOM 4823 N N . LEU B 1 240 ? 20.348 -31.559 -54.547 1.00 113.75 240 LEU B N 1
ATOM 4824 C CA . LEU B 1 240 ? 18.928 -31.876 -54.437 1.00 112.81 240 LEU B CA 1
ATOM 4825 C C . LEU B 1 240 ? 18.486 -32.778 -55.586 1.00 113.08 240 LEU B C 1
ATOM 4826 O O . LEU B 1 240 ? 18.434 -32.347 -56.737 1.00 113.18 240 LEU B O 1
ATOM 4831 N N . TYR B 1 241 ? 18.168 -34.028 -55.266 1.00 114.47 241 TYR B N 1
ATOM 4832 C CA . TYR B 1 241 ? 17.793 -35.009 -56.280 1.00 120.38 241 TYR B CA 1
ATOM 4833 C C . TYR B 1 241 ? 16.280 -35.169 -56.375 1.00 124.71 241 TYR B C 1
ATOM 4834 O O . TYR B 1 241 ? 15.621 -35.512 -55.394 1.00 99.65 241 TYR B O 1
ATOM 4843 N N . ILE B 1 242 ? 15.736 -34.921 -57.563 1.00 128.18 242 ILE B N 1
ATOM 4844 C CA . ILE B 1 242 ? 14.300 -35.050 -57.792 1.00 132.29 242 ILE B CA 1
ATOM 4845 C C . ILE B 1 242 ? 13.954 -36.360 -58.495 1.00 140.42 242 ILE B C 1
ATOM 4846 O O . ILE B 1 242 ? 14.351 -36.588 -59.639 1.00 141.38 242 ILE B O 1
ATOM 4851 N N . ALA B 1 243 ? 13.211 -37.216 -57.801 1.00 145.57 243 ALA B N 1
ATOM 4852 C CA . ALA B 1 243 ? 12.768 -38.489 -58.358 1.00 154.13 243 ALA B CA 1
ATOM 4853 C C . ALA B 1 243 ? 11.782 -38.256 -59.503 1.00 159.30 243 ALA B C 1
ATOM 4854 O O . ALA B 1 243 ? 11.086 -37.240 -59.521 1.00 157.22 243 ALA B O 1
ATOM 4856 N N . PRO B 1 244 ? 11.728 -39.193 -60.468 1.00 165.15 244 PRO B N 1
ATOM 4857 C CA . PRO B 1 244 ? 10.800 -39.083 -61.601 1.00 169.59 244 PRO B CA 1
ATOM 4858 C C . PRO B 1 244 ? 9.348 -38.937 -61.152 1.00 172.03 244 PRO B C 1
ATOM 4859 O O . PRO B 1 244 ? 8.875 -39.712 -60.321 1.00 170.55 244 PRO B O 1
ATOM 4863 N N . ASP B 1 245 ? 8.658 -37.945 -61.704 1.00 176.76 245 ASP B N 1
ATOM 4864 C CA . ASP B 1 245 ? 7.295 -37.628 -61.293 1.00 179.86 245 ASP B CA 1
ATOM 4865 C C . ASP B 1 245 ? 6.262 -38.423 -62.085 1.00 183.64 245 ASP B C 1
ATOM 4866 O O . ASP B 1 245 ? 6.408 -38.614 -63.293 1.00 187.05 245 ASP B O 1
ATOM 4871 N N . LEU B 1 246 ? 5.222 -38.879 -61.390 1.00 182.81 246 LEU B N 1
ATOM 4872 C CA . LEU B 1 246 ? 4.127 -39.635 -62.000 1.00 186.72 246 LEU B CA 1
ATOM 4873 C C . LEU B 1 246 ? 4.618 -40.868 -62.758 1.00 191.66 246 LEU B C 1
ATOM 4874 O O . LEU B 1 246 ? 5.358 -41.687 -62.214 1.00 192.42 246 LEU B O 1
ATOM 4879 N N . THR B 1 247 ? 4.197 -40.991 -64.013 1.00 193.58 247 THR B N 1
ATOM 4880 C CA . THR B 1 247 ? 4.607 -42.108 -64.856 1.00 194.62 247 THR B CA 1
ATOM 4881 C C . THR B 1 247 ? 6.098 -42.038 -65.175 1.00 196.77 247 THR B C 1
ATOM 4882 O O . THR B 1 247 ? 6.889 -42.831 -64.666 1.00 199.18 247 THR B O 1
ATOM 4884 N N . GLY B 1 248 ? 6.475 -41.081 -66.016 1.00 194.58 248 GLY B N 1
ATOM 4885 C CA . GLY B 1 248 ? 7.865 -40.909 -66.396 1.00 188.12 248 GLY B CA 1
ATOM 4886 C C . GLY B 1 248 ? 8.168 -39.501 -66.866 1.00 183.95 248 GLY B C 1
ATOM 4887 O O . GLY B 1 248 ? 8.137 -39.219 -68.063 1.00 184.45 248 GLY B O 1
ATOM 4888 N N . SER B 1 249 ? 8.460 -38.612 -65.921 1.00 180.41 249 SER B N 1
ATOM 4889 C CA . SER B 1 249 ? 8.814 -37.234 -66.249 1.00 178.22 249 SER B CA 1
ATOM 4890 C C . SER B 1 249 ? 10.299 -37.110 -66.567 1.00 175.26 249 SER B C 1
ATOM 4891 O O . SER B 1 249 ? 10.754 -37.534 -67.629 1.00 178.50 249 SER B O 1
ATOM 4894 N N . VAL B 1 250 ? 11.048 -36.523 -65.639 1.00 168.81 250 VAL B N 1
ATOM 4895 C CA . VAL B 1 250 ? 12.488 -36.355 -65.801 1.00 163.49 250 VAL B CA 1
ATOM 4896 C C . VAL B 1 250 ? 13.209 -36.395 -64.457 1.00 151.53 250 VAL B C 1
ATOM 4897 O O . VAL B 1 250 ? 12.749 -35.808 -63.476 1.00 145.74 250 VAL B O 1
ATOM 4901 N N . ALA B 1 251 ? 14.336 -37.098 -64.417 1.00 148.93 251 ALA B N 1
ATOM 4902 C CA . ALA B 1 251 ? 15.157 -37.167 -63.214 1.00 144.90 251 ALA B CA 1
ATOM 4903 C C . ALA B 1 251 ? 16.089 -35.962 -63.144 1.00 140.11 251 ALA B C 1
ATOM 4904 O O . ALA B 1 251 ? 17.089 -35.894 -63.859 1.00 139.36 251 ALA B O 1
ATOM 4906 N N . GLN B 1 252 ? 15.756 -35.012 -62.276 1.00 134.87 252 GLN B N 1
ATOM 4907 C CA . GLN B 1 252 ? 16.483 -33.749 -62.207 1.00 132.44 252 GLN B CA 1
ATOM 4908 C C . GLN B 1 252 ? 17.383 -33.652 -60.979 1.00 132.03 252 GLN B C 1
ATOM 4909 O O . GLN B 1 252 ? 17.186 -34.362 -59.992 1.00 106.07 252 GLN B O 1
ATOM 4915 N N . HIS B 1 253 ? 18.369 -32.763 -61.051 1.00 129.54 253 HIS B N 1
ATOM 4916 C CA . HIS B 1 253 ? 19.258 -32.506 -59.923 1.00 119.83 253 HIS B CA 1
ATOM 4917 C C . HIS B 1 253 ? 19.797 -31.076 -59.957 1.00 114.35 253 HIS B C 1
ATOM 4918 O O . HIS B 1 253 ? 20.253 -30.596 -60.997 1.00 106.51 253 HIS B O 1
ATOM 4925 N N . TYR B 1 254 ? 19.730 -30.397 -58.816 1.00 116.50 254 TYR B N 1
ATOM 4926 C CA . TYR B 1 254 ? 20.264 -29.045 -58.696 1.00 114.09 254 TYR B CA 1
ATOM 4927 C C . TYR B 1 254 ? 21.531 -29.054 -57.849 1.00 104.64 254 TYR B C 1
ATOM 4928 O O . TYR B 1 254 ? 21.636 -29.812 -56.886 1.00 102.47 254 TYR B O 1
ATOM 4937 N N . GLN B 1 255 ? 22.492 -28.212 -58.211 1.00 100.32 255 GLN B N 1
ATOM 4938 C CA . GLN B 1 255 ? 23.777 -28.199 -57.523 1.00 97.78 255 GLN B CA 1
ATOM 4939 C C . GLN B 1 255 ? 24.130 -26.824 -56.964 1.00 100.90 255 GLN B C 1
ATOM 4940 O O . GLN B 1 255 ? 23.762 -25.795 -57.531 1.00 100.88 255 GLN B O 1
ATOM 4946 N N . TRP B 1 256 ? 24.844 -26.825 -55.842 1.00 102.16 256 TRP B N 1
ATOM 4947 C CA . TRP B 1 256 ? 25.351 -25.599 -55.236 1.00 98.57 256 TRP B CA 1
ATOM 4948 C C . TRP B 1 256 ? 26.806 -25.791 -54.819 1.00 96.56 256 TRP B C 1
ATOM 4949 O O . TRP B 1 256 ? 27.126 -26.730 -54.088 1.00 95.64 256 TRP B O 1
ATOM 4960 N N . ASN B 1 257 ? 27.676 -24.902 -55.294 1.00 97.70 257 ASN B N 1
ATOM 4961 C CA . ASN B 1 257 ? 29.114 -24.987 -55.037 1.00 98.83 257 ASN B CA 1
ATOM 4962 C C . ASN B 1 257 ? 29.715 -26.326 -55.452 1.00 98.73 257 ASN B C 1
ATOM 4963 O O . ASN B 1 257 ? 30.623 -26.841 -54.799 1.00 99.54 257 ASN B O 1
ATOM 4968 N N . LEU B 1 258 ? 29.202 -26.884 -56.543 1.00 98.86 258 LEU B N 1
ATOM 4969 C CA . LEU B 1 258 ? 29.661 -28.178 -57.028 1.00 103.85 258 LEU B CA 1
ATOM 4970 C C . LEU B 1 258 ? 30.231 -28.042 -58.437 1.00 107.98 258 LEU B C 1
ATOM 4971 O O . LEU B 1 258 ? 29.515 -27.683 -59.373 1.00 110.95 258 LEU B O 1
ATOM 4976 N N . ARG B 1 259 ? 31.521 -28.328 -58.580 1.00 106.00 259 ARG B N 1
ATOM 4977 C CA . ARG B 1 259 ? 32.205 -28.194 -59.862 1.00 104.12 259 ARG B CA 1
ATOM 4978 C C . ARG B 1 259 ? 31.647 -29.156 -60.906 1.00 107.75 259 ARG B C 1
ATOM 4979 O O . ARG B 1 259 ? 30.908 -28.754 -61.805 1.00 110.34 259 ARG B O 1
ATOM 4987 N N . PHE B 1 260 ? 32.007 -30.429 -60.777 1.00 109.52 260 PHE B N 1
ATOM 4988 C CA . PHE B 1 260 ? 31.581 -31.450 -61.728 1.00 118.05 260 PHE B CA 1
ATOM 4989 C C . PHE B 1 260 ? 30.083 -31.726 -61.640 1.00 120.57 260 PHE B C 1
ATOM 4990 O O . PHE B 1 260 ? 29.400 -31.232 -60.743 1.00 121.10 260 PHE B O 1
ATOM 4992 N N . ASP B 1 261 ? 29.580 -32.518 -62.581 1.00 125.17 261 ASP B N 1
ATOM 4993 C CA . ASP B 1 261 ? 28.169 -32.884 -62.605 1.00 128.42 261 ASP B CA 1
ATOM 4994 C C . ASP B 1 261 ? 27.980 -34.305 -62.084 1.00 124.60 261 ASP B C 1
ATOM 4995 O O . ASP B 1 261 ? 28.535 -35.256 -62.634 1.00 131.70 261 ASP B O 1
ATOM 5000 N N . TRP B 1 262 ? 27.192 -34.445 -61.023 1.00 113.56 262 TRP B N 1
ATOM 5001 C CA . TRP B 1 262 ? 26.970 -35.748 -60.406 1.00 114.12 262 TRP B CA 1
ATOM 5002 C C . TRP B 1 262 ? 25.745 -36.446 -60.985 1.00 119.04 262 TRP B C 1
ATOM 5003 O O . TRP B 1 262 ? 25.214 -37.378 -60.382 1.00 120.01 262 TRP B O 1
ATOM 5014 N N . GLY B 1 263 ? 25.306 -35.994 -62.156 1.00 107.62 263 GLY B N 1
ATOM 5015 C CA . GLY B 1 263 ? 24.112 -36.524 -62.788 1.00 110.51 263 GLY B CA 1
ATOM 5016 C C . GLY B 1 263 ? 24.157 -38.020 -63.031 1.00 113.56 263 GLY B C 1
ATOM 5017 O O . GLY B 1 263 ? 23.128 -38.693 -62.989 1.00 150.99 263 GLY B O 1
ATOM 5018 N N . ASN B 1 264 ? 25.353 -38.541 -63.279 1.00 132.34 264 ASN B N 1
ATOM 5019 C CA . ASN B 1 264 ? 25.530 -39.963 -63.549 1.00 135.44 264 ASN B CA 1
ATOM 5020 C C . ASN B 1 264 ? 25.635 -40.798 -62.277 1.00 132.79 264 ASN B C 1
ATOM 5021 O O . ASN B 1 264 ? 25.061 -41.883 -62.187 1.00 136.33 264 ASN B O 1
ATOM 5026 N N . TRP B 1 265 ? 26.369 -40.282 -61.295 1.00 127.53 265 TRP B N 1
ATOM 5027 C CA . TRP B 1 265 ? 26.642 -41.025 -60.069 1.00 123.86 265 TRP B CA 1
ATOM 5028 C C . TRP B 1 265 ? 25.395 -41.203 -59.204 1.00 124.93 265 TRP B C 1
ATOM 5029 O O . TRP B 1 265 ? 25.311 -42.138 -58.409 1.00 125.70 265 TRP B O 1
ATOM 5040 N N . LEU B 1 266 ? 24.427 -40.305 -59.364 1.00 122.87 266 LEU B N 1
ATOM 5041 C CA . LEU B 1 266 ? 23.197 -40.362 -58.580 1.00 122.99 266 LEU B CA 1
ATOM 5042 C C . LEU B 1 266 ? 22.259 -41.469 -59.059 1.00 127.00 266 LEU B C 1
ATOM 5043 O O . LEU B 1 266 ? 21.441 -41.974 -58.290 1.00 127.31 266 LEU B O 1
ATOM 5048 N N . GLU B 1 267 ? 22.381 -41.842 -60.329 1.00 127.77 267 GLU B N 1
ATOM 5049 C CA . GLU B 1 267 ? 21.533 -42.881 -60.903 1.00 134.90 267 GLU B CA 1
ATOM 5050 C C . GLU B 1 267 ? 22.028 -44.271 -60.521 1.00 139.65 267 GLU B C 1
ATOM 5051 O O . GLU B 1 267 ? 21.317 -45.263 -60.688 1.00 144.91 267 GLU B O 1
ATOM 5057 N N . THR B 1 268 ? 23.254 -44.332 -60.009 1.00 137.67 268 THR B N 1
ATOM 5058 C CA . THR B 1 268 ? 23.848 -45.582 -59.551 1.00 142.84 268 THR B CA 1
ATOM 5059 C C . THR B 1 268 ? 23.035 -46.148 -58.392 1.00 139.46 268 THR B C 1
ATOM 5060 O O . THR B 1 268 ? 22.453 -45.396 -57.612 1.00 135.78 268 THR B O 1
ATOM 5064 N N . SER B 1 269 ? 22.993 -47.474 -58.282 1.00 140.80 269 SER B N 1
ATOM 5065 C CA . SER B 1 269 ? 22.291 -48.131 -57.183 1.00 141.05 269 SER B CA 1
ATOM 5066 C C . SER B 1 269 ? 22.913 -47.773 -55.834 1.00 138.86 269 SER B C 1
ATOM 5067 O O . SER B 1 269 ? 22.273 -47.913 -54.790 1.00 116.22 269 SER B O 1
ATOM 5070 N N . LEU B 1 270 ? 24.161 -47.313 -55.867 1.00 138.71 270 LEU B N 1
ATOM 5071 C CA . LEU B 1 270 ? 24.851 -46.844 -54.670 1.00 132.01 270 LEU B CA 1
ATOM 5072 C C . LEU B 1 270 ? 24.095 -45.692 -54.021 1.00 124.50 270 LEU B C 1
ATOM 5073 O O . LEU B 1 270 ? 23.782 -45.736 -52.832 1.00 106.63 270 LEU B O 1
ATOM 5078 N N . TRP B 1 271 ? 23.799 -44.665 -54.810 1.00 119.61 271 TRP B N 1
ATOM 5079 C CA . TRP B 1 271 ? 23.091 -43.498 -54.301 1.00 112.10 271 TRP B CA 1
ATOM 5080 C C . TRP B 1 271 ? 21.584 -43.711 -54.250 1.00 110.23 271 TRP B C 1
ATOM 5081 O O . TRP B 1 271 ? 20.904 -43.133 -53.404 1.00 107.97 271 TRP B O 1
ATOM 5092 N N . GLN B 1 272 ? 21.070 -44.544 -55.151 1.00 117.18 272 GLN B N 1
ATOM 5093 C CA . GLN B 1 272 ? 19.647 -44.876 -55.162 1.00 116.47 272 GLN B CA 1
ATOM 5094 C C . GLN B 1 272 ? 19.231 -45.537 -53.851 1.00 118.30 272 GLN B C 1
ATOM 5095 O O . GLN B 1 272 ? 18.145 -45.278 -53.335 1.00 113.76 272 GLN B O 1
ATOM 5101 N N . GLU B 1 273 ? 20.103 -46.383 -53.313 1.00 124.46 273 GLU B N 1
ATOM 5102 C CA . GLU B 1 273 ? 19.846 -47.034 -52.033 1.00 123.69 273 GLU B CA 1
ATOM 5103 C C . GLU B 1 273 ? 20.068 -46.065 -50.874 1.00 121.24 273 GLU B C 1
ATOM 5104 O O . GLU B 1 273 ? 19.411 -46.161 -49.837 1.00 120.29 273 GLU B O 1
ATOM 5106 N N . LEU B 1 274 ? 20.997 -45.131 -51.062 1.00 117.51 274 LEU B N 1
ATOM 5107 C CA . LEU B 1 274 ? 21.319 -44.141 -50.039 1.00 117.42 274 LEU B CA 1
ATOM 5108 C C . LEU B 1 274 ? 20.255 -43.054 -49.927 1.00 118.07 274 LEU B C 1
ATOM 5109 O O . LEU B 1 274 ? 19.990 -42.543 -48.840 1.00 119.70 274 LEU B O 1
ATOM 5114 N N . MET B 1 275 ? 19.650 -42.703 -51.057 1.00 117.63 275 MET B N 1
ATOM 5115 C CA . MET B 1 275 ? 18.648 -41.643 -51.092 1.00 113.88 275 MET B CA 1
ATOM 5116 C C . MET B 1 275 ? 17.253 -42.142 -50.716 1.00 121.44 275 MET B C 1
ATOM 5117 O O . MET B 1 275 ? 16.272 -41.406 -50.829 1.00 127.98 275 MET B O 1
ATOM 5122 N N . ARG B 1 276 ? 17.169 -43.390 -50.266 1.00 119.74 276 ARG B N 1
ATOM 5123 C CA . ARG B 1 276 ? 15.896 -43.968 -49.848 1.00 116.71 276 ARG B CA 1
ATOM 5124 C C . ARG B 1 276 ? 15.951 -44.453 -48.403 1.00 113.90 276 ARG B C 1
ATOM 5125 O O . ARG B 1 276 ? 15.112 -45.243 -47.971 1.00 113.27 276 ARG B O 1
ATOM 5133 N N . GLY B 1 277 ? 16.943 -43.974 -47.659 1.00 112.95 277 GLY B N 1
ATOM 5134 C CA . GLY B 1 277 ? 17.096 -44.344 -46.264 1.00 117.62 277 GLY B CA 1
ATOM 5135 C C . GLY B 1 277 ? 17.811 -45.669 -46.084 1.00 125.51 277 GLY B C 1
ATOM 5136 O O . GLY B 1 277 ? 18.542 -46.111 -46.972 1.00 131.43 277 GLY B O 1
ATOM 5137 N N . GLN B 1 278 ? 17.593 -46.298 -44.930 1.00 123.18 278 GLN B N 1
ATOM 5138 C CA . GLN B 1 278 ? 18.218 -47.577 -44.590 1.00 121.23 278 GLN B CA 1
ATOM 5139 C C . GLN B 1 278 ? 19.743 -47.516 -44.670 1.00 122.54 278 GLN B C 1
ATOM 5140 O O . GLN B 1 278 ? 20.441 -47.927 -43.742 1.00 100.43 278 GLN B O 1
ATOM 5142 N N . CYS B 1 310 ? 11.560 -38.227 -42.902 1.00 117.16 310 CYS B N 1
ATOM 5143 C CA . CYS B 1 310 ? 12.668 -37.417 -43.393 1.00 111.21 310 CYS B CA 1
ATOM 5144 C C . CYS B 1 310 ? 13.789 -37.345 -42.363 1.00 104.87 310 CYS B C 1
ATOM 5145 O O . CYS B 1 310 ? 14.212 -36.258 -41.968 1.00 98.79 310 CYS B O 1
ATOM 5148 N N . VAL B 1 311 ? 14.262 -38.509 -41.929 1.00 108.13 311 VAL B N 1
ATOM 5149 C CA . VAL B 1 311 ? 15.342 -38.583 -40.952 1.00 104.12 311 VAL B CA 1
ATOM 5150 C C . VAL B 1 311 ? 16.703 -38.507 -41.638 1.00 104.14 311 VAL B C 1
ATOM 5151 O O . VAL B 1 311 ? 17.041 -39.366 -42.453 1.00 105.43 311 VAL B O 1
ATOM 5155 N N . PRO B 1 312 ? 17.489 -37.470 -41.308 1.00 98.18 312 PRO B N 1
ATOM 5156 C CA . PRO B 1 312 ? 18.815 -37.276 -41.902 1.00 90.92 312 PRO B CA 1
ATOM 5157 C C . PRO B 1 312 ? 19.816 -38.303 -41.387 1.00 93.78 312 PRO B C 1
ATOM 5158 O O . PRO B 1 312 ? 19.767 -38.675 -40.214 1.00 89.30 312 PRO B O 1
ATOM 5162 N N . HIS B 1 313 ? 20.710 -38.756 -42.259 1.00 100.51 313 HIS B N 1
ATOM 5163 C CA . HIS B 1 313 ? 21.736 -39.713 -41.867 1.00 108.54 313 HIS B CA 1
ATOM 5164 C C . HIS B 1 313 ? 23.087 -39.333 -42.467 1.00 101.80 313 HIS B C 1
ATOM 5165 O O . HIS B 1 313 ? 23.177 -38.975 -43.641 1.00 100.46 313 HIS B O 1
ATOM 5172 N N . GLY B 1 314 ? 24.135 -39.411 -41.653 1.00 97.40 314 GLY B N 1
ATOM 5173 C CA . GLY B 1 314 ? 25.461 -39.002 -42.078 1.00 96.49 314 GLY B CA 1
ATOM 5174 C C . GLY B 1 314 ? 26.316 -40.142 -42.597 1.00 96.72 314 GLY B C 1
ATOM 5175 O O . GLY B 1 314 ? 26.175 -41.285 -42.165 1.00 97.16 314 GLY B O 1
ATOM 5176 N N . TYR B 1 315 ? 27.207 -39.823 -43.531 1.00 95.28 315 TYR B N 1
ATOM 5177 C CA . TYR B 1 315 ? 28.115 -40.810 -44.102 1.00 93.98 315 TYR B CA 1
ATOM 5178 C C . TYR B 1 315 ? 29.476 -40.190 -44.401 1.00 92.66 315 TYR B C 1
ATOM 5179 O O . TYR B 1 315 ? 29.558 -39.060 -44.882 1.00 79.42 315 TYR B O 1
ATOM 5188 N N . THR B 1 316 ? 30.542 -40.931 -44.117 1.00 82.20 316 THR B N 1
ATOM 5189 C CA . THR B 1 316 ? 31.875 -40.521 -44.537 1.00 87.77 316 THR B CA 1
ATOM 5190 C C . THR B 1 316 ? 32.235 -41.264 -45.818 1.00 93.91 316 THR B C 1
ATOM 5191 O O . THR B 1 316 ? 31.614 -42.274 -46.147 1.00 87.85 316 THR B O 1
ATOM 5195 N N . LEU B 1 317 ? 33.231 -40.761 -46.540 1.00 95.65 317 LEU B N 1
ATOM 5196 C CA . LEU B 1 317 ? 33.646 -41.375 -47.797 1.00 96.52 317 LEU B CA 1
ATOM 5197 C C . LEU B 1 317 ? 34.186 -42.783 -47.573 1.00 99.61 317 LEU B C 1
ATOM 5198 O O . LEU B 1 317 ? 34.006 -43.669 -48.411 1.00 95.23 317 LEU B O 1
ATOM 5203 N N . GLY B 1 318 ? 34.844 -42.982 -46.434 1.00 99.35 318 GLY B N 1
ATOM 5204 C CA . GLY B 1 318 ? 35.401 -44.275 -46.082 1.00 101.28 318 GLY B CA 1
ATOM 5205 C C . GLY B 1 318 ? 34.337 -45.343 -45.922 1.00 101.82 318 GLY B C 1
ATOM 5206 O O . GLY B 1 318 ? 34.582 -46.522 -46.178 1.00 99.15 318 GLY B O 1
ATOM 5207 N N . GLU B 1 319 ? 33.149 -44.926 -45.495 1.00 99.57 319 GLU B N 1
ATOM 5208 C CA . GLU B 1 319 ? 32.025 -45.842 -45.348 1.00 100.57 319 GLU B CA 1
ATOM 5209 C C . GLU B 1 319 ? 31.508 -46.281 -46.713 1.00 100.22 319 GLU B C 1
ATOM 5210 O O . GLU B 1 319 ? 31.237 -47.462 -46.934 1.00 100.96 319 GLU B O 1
ATOM 5216 N N . LEU B 1 320 ? 31.380 -45.322 -47.626 1.00 97.30 320 LEU B N 1
ATOM 5217 C CA . LEU B 1 320 ? 30.907 -45.598 -48.979 1.00 104.00 320 LEU B CA 1
ATOM 5218 C C . LEU B 1 320 ? 31.863 -46.511 -49.740 1.00 109.79 320 LEU B C 1
ATOM 5219 O O . LEU B 1 320 ? 31.433 -47.402 -50.472 1.00 106.35 320 LEU B O 1
ATOM 5224 N N . GLU B 1 321 ? 33.160 -46.283 -49.565 1.00 109.65 321 GLU B N 1
ATOM 5225 C CA . GLU B 1 321 ? 34.174 -47.063 -50.267 1.00 115.47 321 GLU B CA 1
ATOM 5226 C C . GLU B 1 321 ? 34.211 -48.516 -49.801 1.00 122.20 321 GLU B C 1
ATOM 5227 O O . GLU B 1 321 ? 34.558 -49.413 -50.569 1.00 125.87 321 GLU B O 1
ATOM 5233 N N . GLN B 1 322 ? 33.850 -48.745 -48.542 1.00 122.80 322 GLN B N 1
ATOM 5234 C CA . GLN B 1 322 ? 33.841 -50.095 -47.989 1.00 128.49 322 GLN B CA 1
ATOM 5235 C C . GLN B 1 322 ? 32.469 -50.753 -48.110 1.00 129.12 322 GLN B C 1
ATOM 5236 O O . GLN B 1 322 ? 32.273 -51.884 -47.664 1.00 114.47 322 GLN B O 1
ATOM 5242 N N . ARG B 1 323 ? 31.524 -50.039 -48.714 1.00 124.59 323 ARG B N 1
ATOM 5243 C CA . ARG B 1 323 ? 30.195 -50.583 -48.965 1.00 122.28 323 ARG B CA 1
ATOM 5244 C C . ARG B 1 323 ? 30.269 -51.752 -49.939 1.00 121.37 323 ARG B C 1
ATOM 5245 O O . ARG B 1 323 ? 31.021 -51.709 -50.914 1.00 120.18 323 ARG B O 1
ATOM 5253 N N . SER B 1 324 ? 29.489 -52.795 -49.668 1.00 123.25 324 SER B N 1
ATOM 5254 C CA . SER B 1 324 ? 29.359 -53.916 -50.591 1.00 130.04 324 SER B CA 1
ATOM 5255 C C . SER B 1 324 ? 28.787 -53.398 -51.902 1.00 133.66 324 SER B C 1
ATOM 5256 O O . SER B 1 324 ? 29.135 -53.870 -52.985 1.00 135.94 324 SER B O 1
ATOM 5259 N N . ASP B 1 325 ? 27.903 -52.415 -51.781 1.00 130.12 325 ASP B N 1
ATOM 5260 C CA . ASP B 1 325 ? 27.359 -51.697 -52.920 1.00 131.22 325 ASP B CA 1
ATOM 5261 C C . ASP B 1 325 ? 28.150 -50.405 -53.106 1.00 132.55 325 ASP B C 1
ATOM 5262 O O . ASP B 1 325 ? 27.899 -49.412 -52.425 1.00 134.33 325 ASP B O 1
ATOM 5267 N N . TRP B 1 326 ? 29.111 -50.424 -54.025 1.00 133.68 326 TRP B N 1
ATOM 5268 C CA . TRP B 1 326 ? 29.992 -49.278 -54.231 1.00 127.75 326 TRP B CA 1
ATOM 5269 C C . TRP B 1 326 ? 30.568 -49.215 -55.643 1.00 132.67 326 TRP B C 1
ATOM 5270 O O . TRP B 1 326 ? 31.311 -50.101 -56.063 1.00 135.91 326 TRP B O 1
ATOM 5281 N N . ILE B 1 327 ? 30.218 -48.157 -56.368 1.00 135.47 327 ILE B N 1
ATOM 5282 C CA . ILE B 1 327 ? 30.763 -47.918 -57.699 1.00 138.81 327 ILE B CA 1
ATOM 5283 C C . ILE B 1 327 ? 31.483 -46.572 -57.740 1.00 140.96 327 ILE B C 1
ATOM 5284 O O . ILE B 1 327 ? 30.924 -45.545 -57.353 1.00 139.00 327 ILE B O 1
ATOM 5289 N N . ALA B 1 328 ? 32.728 -46.587 -58.208 1.00 140.28 328 ALA B N 1
ATOM 5290 C CA . ALA B 1 328 ? 33.574 -45.397 -58.199 1.00 130.09 328 ALA B CA 1
ATOM 5291 C C . ALA B 1 328 ? 33.116 -44.324 -59.188 1.00 125.46 328 ALA B C 1
ATOM 5292 O O . ALA B 1 328 ? 32.719 -44.634 -60.311 1.00 130.21 328 ALA B O 1
ATOM 5294 N N . PRO B 1 329 ? 33.172 -43.052 -58.761 1.00 121.23 329 PRO B N 1
ATOM 5295 C CA . PRO B 1 329 ? 32.848 -41.882 -59.582 1.00 120.05 329 PRO B CA 1
ATOM 5296 C C . PRO B 1 329 ? 34.052 -41.452 -60.419 1.00 122.09 329 PRO B C 1
ATOM 5297 O O . PRO B 1 329 ? 35.153 -41.950 -60.185 1.00 125.36 329 PRO B O 1
ATOM 5301 N N . PRO B 1 330 ? 33.850 -40.543 -61.389 1.00 120.08 330 PRO B N 1
ATOM 5302 C CA . PRO B 1 330 ? 34.984 -40.034 -62.169 1.00 122.71 330 PRO B CA 1
ATOM 5303 C C . PRO B 1 330 ? 35.941 -39.196 -61.321 1.00 122.68 330 PRO B C 1
ATOM 5304 O O . PRO B 1 330 ? 35.581 -38.764 -60.225 1.00 116.28 330 PRO B O 1
ATOM 5308 N N . GLU B 1 331 ? 37.147 -38.971 -61.834 1.00 125.57 331 GLU B N 1
ATOM 5309 C CA . GLU B 1 331 ? 38.166 -38.215 -61.113 1.00 122.37 331 GLU B CA 1
ATOM 5310 C C . GLU B 1 331 ? 37.765 -36.756 -60.927 1.00 120.77 331 GLU B C 1
ATOM 5311 O O . GLU B 1 331 ? 38.118 -36.129 -59.928 1.00 113.97 331 GLU B O 1
ATOM 5317 N N . SER B 1 332 ? 37.023 -36.222 -61.893 1.00 129.36 332 SER B N 1
ATOM 5318 C CA . SER B 1 332 ? 36.596 -34.826 -61.857 1.00 134.21 332 SER B CA 1
ATOM 5319 C C . SER B 1 332 ? 35.666 -34.545 -60.680 1.00 133.47 332 SER B C 1
ATOM 5320 O O . SER B 1 332 ? 35.603 -33.421 -60.183 1.00 103.69 332 SER B O 1
ATOM 5322 N N . LEU B 1 333 ? 34.947 -35.572 -60.240 1.00 135.54 333 LEU B N 1
ATOM 5323 C CA . LEU B 1 333 ? 34.023 -35.436 -59.120 1.00 128.35 333 LEU B CA 1
ATOM 5324 C C . LEU B 1 333 ? 34.741 -35.602 -57.783 1.00 116.59 333 LEU B C 1
ATOM 5325 O O . LEU B 1 333 ? 34.400 -34.945 -56.799 1.00 107.10 333 LEU B O 1
ATOM 5327 N N . SER B 1 334 ? 35.736 -36.484 -57.756 1.00 114.75 334 SER B N 1
ATOM 5328 C CA . SER B 1 334 ? 36.477 -36.768 -56.533 1.00 111.05 334 SER B CA 1
ATOM 5329 C C . SER B 1 334 ? 37.573 -35.739 -56.283 1.00 119.83 334 SER B C 1
ATOM 5330 O O . SER B 1 334 ? 38.120 -35.659 -55.182 1.00 123.50 334 SER B O 1
ATOM 5333 N N . ALA B 1 335 ? 37.890 -34.953 -57.308 1.00 122.30 335 ALA B N 1
ATOM 5334 C CA . ALA B 1 335 ? 38.921 -33.927 -57.199 1.00 117.04 335 ALA B CA 1
ATOM 5335 C C . ALA B 1 335 ? 38.510 -32.820 -56.233 1.00 107.72 335 ALA B C 1
ATOM 5336 O O . ALA B 1 335 ? 39.357 -32.131 -55.665 1.00 109.49 335 ALA B O 1
ATOM 5338 N N . GLU B 1 336 ? 37.204 -32.658 -56.049 1.00 99.79 336 GLU B N 1
ATOM 5339 C CA . GLU B 1 336 ? 36.674 -31.639 -55.151 1.00 102.34 336 GLU B CA 1
ATOM 5340 C C . GLU B 1 336 ? 36.869 -32.041 -53.691 1.00 99.72 336 GLU B C 1
ATOM 5341 O O . GLU B 1 336 ? 36.786 -31.203 -52.792 1.00 92.29 336 GLU B O 1
ATOM 5347 N N . ASN B 1 337 ? 37.119 -33.330 -53.474 1.00 103.38 337 ASN B N 1
ATOM 5348 C CA . ASN B 1 337 ? 37.433 -33.874 -52.153 1.00 103.40 337 ASN B CA 1
ATOM 5349 C C . ASN B 1 337 ? 36.310 -33.723 -51.125 1.00 98.88 337 ASN B C 1
ATOM 5350 O O . ASN B 1 337 ? 36.494 -33.111 -50.073 1.00 75.84 337 ASN B O 1
ATOM 5355 N N . PHE B 1 338 ? 35.147 -34.288 -51.435 1.00 97.83 338 PHE B N 1
ATOM 5356 C CA . PHE B 1 338 ? 34.034 -34.305 -50.492 1.00 89.94 338 PHE B CA 1
ATOM 5357 C C . PHE B 1 338 ? 34.056 -35.579 -49.652 1.00 85.18 338 PHE B C 1
ATOM 5358 O O . PHE B 1 338 ? 34.002 -36.686 -50.185 1.00 85.87 338 PHE B O 1
ATOM 5366 N N . GLN B 1 339 ? 34.133 -35.411 -48.336 1.00 78.33 339 GLN B N 1
ATOM 5367 C CA . GLN B 1 339 ? 34.332 -36.537 -47.432 1.00 78.41 339 GLN B CA 1
ATOM 5368 C C . GLN B 1 339 ? 33.106 -36.849 -46.583 1.00 74.92 339 GLN B C 1
ATOM 5369 O O . GLN B 1 339 ? 32.827 -38.010 -46.295 1.00 79.14 339 GLN B O 1
ATOM 5375 N N . SER B 1 340 ? 32.382 -35.810 -46.179 1.00 74.72 340 SER B N 1
ATOM 5376 C CA . SER B 1 340 ? 31.237 -35.977 -45.288 1.00 66.11 340 SER B CA 1
ATOM 5377 C C . SER B 1 340 ? 29.912 -35.733 -46.008 1.00 67.08 340 SER B C 1
ATOM 5378 O O . SER B 1 340 ? 29.700 -34.675 -46.599 1.00 85.89 340 SER B O 1
ATOM 5381 N N . PHE B 1 341 ? 29.021 -36.718 -45.944 1.00 67.85 341 PHE B N 1
ATOM 5382 C CA . PHE B 1 341 ? 27.749 -36.650 -46.655 1.00 86.07 341 PHE B CA 1
ATOM 5383 C C . PHE B 1 341 ? 26.567 -36.729 -45.694 1.00 81.67 341 PHE B C 1
ATOM 5384 O O . PHE B 1 341 ? 26.453 -37.679 -44.920 1.00 82.58 341 PHE B O 1
ATOM 5392 N N . LEU B 1 342 ? 25.686 -35.734 -45.745 1.00 78.33 342 LEU B N 1
ATOM 5393 C CA . LEU B 1 342 ? 24.456 -35.780 -44.959 1.00 84.26 342 LEU B CA 1
ATOM 5394 C C . LEU B 1 342 ? 23.247 -35.989 -45.864 1.00 85.84 342 LEU B C 1
ATOM 5395 O O . LEU B 1 342 ? 22.761 -35.053 -46.501 1.00 78.51 342 LEU B O 1
ATOM 5400 N N . ILE B 1 343 ? 22.769 -37.226 -45.912 1.00 90.69 343 ILE B N 1
ATOM 5401 C CA . ILE B 1 343 ? 21.657 -37.591 -46.777 1.00 95.50 343 ILE B CA 1
ATOM 5402 C C . ILE B 1 343 ? 20.333 -37.544 -46.025 1.00 101.11 343 ILE B C 1
ATOM 5403 O O . ILE B 1 343 ? 20.162 -38.218 -45.009 1.00 98.90 343 ILE B O 1
ATOM 5408 N N . VAL B 1 344 ? 19.401 -36.741 -46.529 1.00 108.42 344 VAL B N 1
ATOM 5409 C CA . VAL B 1 344 ? 18.078 -36.632 -45.928 1.00 110.68 344 VAL B CA 1
ATOM 5410 C C . VAL B 1 344 ? 16.996 -36.995 -46.942 1.00 106.33 344 VAL B C 1
ATOM 5411 O O . VAL B 1 344 ? 16.619 -36.168 -47.771 1.00 100.47 344 VAL B O 1
ATOM 5415 N N . PRO B 1 345 ? 16.500 -38.241 -46.881 1.00 105.81 345 PRO B N 1
ATOM 5416 C CA . PRO B 1 345 ? 15.457 -38.724 -47.793 1.00 102.25 345 PRO B CA 1
ATOM 5417 C C . PRO B 1 345 ? 14.139 -37.977 -47.611 1.00 100.55 345 PRO B C 1
ATOM 5418 O O . PRO B 1 345 ? 13.523 -38.072 -46.550 1.00 103.35 345 PRO B O 1
ATOM 5422 N N . LEU B 1 346 ? 13.718 -37.244 -48.637 1.00 99.11 346 LEU B N 1
ATOM 5423 C CA . LEU B 1 346 ? 12.441 -36.538 -48.603 1.00 106.18 346 LEU B CA 1
ATOM 5424 C C . LEU B 1 346 ? 11.294 -37.509 -48.866 1.00 111.86 346 LEU B C 1
ATOM 5425 O O . LEU B 1 346 ? 10.845 -37.653 -50.003 1.00 108.88 346 LEU B O 1
ATOM 5430 N N . ALA B 1 347 ? 10.819 -38.171 -47.815 1.00 116.67 347 ALA B N 1
ATOM 5431 C CA . ALA B 1 347 ? 9.772 -39.175 -47.968 1.00 121.38 347 ALA B CA 1
ATOM 5432 C C . ALA B 1 347 ? 8.865 -39.291 -46.746 1.00 125.76 347 ALA B C 1
ATOM 5433 O O . ALA B 1 347 ? 9.276 -39.015 -45.619 1.00 119.08 347 ALA B O 1
ATOM 5435 N N . ALA B 1 348 ? 7.625 -39.704 -46.987 1.00 140.45 348 ALA B N 1
ATOM 5436 C CA . ALA B 1 348 ? 6.673 -39.975 -45.917 1.00 147.52 348 ALA B CA 1
ATOM 5437 C C . ALA B 1 348 ? 6.081 -41.366 -46.106 1.00 154.81 348 ALA B C 1
ATOM 5438 O O . ALA B 1 348 ? 5.002 -41.516 -46.682 1.00 160.65 348 ALA B O 1
ATOM 5440 N N . ASP B 1 349 ? 6.802 -42.374 -45.620 1.00 154.68 349 ASP B N 1
ATOM 5441 C CA . ASP B 1 349 ? 6.408 -43.775 -45.761 1.00 159.80 349 ASP B CA 1
ATOM 5442 C C . ASP B 1 349 ? 6.246 -44.190 -47.222 1.00 161.08 349 ASP B C 1
ATOM 5443 O O . ASP B 1 349 ? 7.190 -44.675 -47.847 1.00 160.25 349 ASP B O 1
ATOM 5445 N N . GLN B 1 350 ? 5.047 -43.993 -47.760 1.00 161.22 350 GLN B N 1
ATOM 5446 C CA . GLN B 1 350 ? 4.744 -44.395 -49.130 1.00 159.47 350 GLN B CA 1
ATOM 5447 C C . GLN B 1 350 ? 5.447 -43.527 -50.171 1.00 161.15 350 GLN B C 1
ATOM 5448 O O . GLN B 1 350 ? 6.295 -44.009 -50.922 1.00 162.50 350 GLN B O 1
ATOM 5454 N N . GLN B 1 351 ? 5.091 -42.248 -50.210 1.00 159.73 351 GLN B N 1
ATOM 5455 C CA . GLN B 1 351 ? 5.596 -41.342 -51.237 1.00 155.99 351 GLN B CA 1
ATOM 5456 C C . GLN B 1 351 ? 7.034 -40.887 -50.990 1.00 152.27 351 GLN B C 1
ATOM 5457 O O . GLN B 1 351 ? 7.321 -40.196 -50.012 1.00 147.21 351 GLN B O 1
ATOM 5459 N N . TRP B 1 352 ? 7.929 -41.285 -51.889 1.00 152.46 352 TRP B N 1
ATOM 5460 C CA . TRP B 1 352 ? 9.311 -40.816 -51.882 1.00 143.86 352 TRP B CA 1
ATOM 5461 C C . TRP B 1 352 ? 9.561 -40.014 -53.154 1.00 138.42 352 TRP B C 1
ATOM 5462 O O . TRP B 1 352 ? 9.708 -40.583 -54.236 1.00 145.51 352 TRP B O 1
ATOM 5473 N N . VAL B 1 353 ? 9.601 -38.692 -53.025 1.00 125.73 353 VAL B N 1
ATOM 5474 C CA . VAL B 1 353 ? 9.659 -37.818 -54.193 1.00 126.21 353 VAL B CA 1
ATOM 5475 C C . VAL B 1 353 ? 11.035 -37.203 -54.433 1.00 126.76 353 VAL B C 1
ATOM 5476 O O . VAL B 1 353 ? 11.319 -36.718 -55.528 1.00 131.60 353 VAL B O 1
ATOM 5480 N N . GLY B 1 354 ? 11.887 -37.217 -53.413 1.00 121.35 354 GLY B N 1
ATOM 5481 C CA . GLY B 1 354 ? 13.205 -36.625 -53.540 1.00 119.49 354 GLY B CA 1
ATOM 5482 C C . GLY B 1 354 ? 14.137 -36.921 -52.382 1.00 114.65 354 GLY B C 1
ATOM 5483 O O . GLY B 1 354 ? 13.793 -37.664 -51.462 1.00 113.41 354 GLY B O 1
ATOM 5484 N N . SER B 1 355 ? 15.328 -36.336 -52.433 1.00 112.13 355 SER B N 1
ATOM 5485 C CA . SER B 1 355 ? 16.328 -36.534 -51.392 1.00 109.49 355 SER B CA 1
ATOM 5486 C C . SER B 1 355 ? 17.275 -35.344 -51.308 1.00 98.81 355 SER B C 1
ATOM 5487 O O . SER B 1 355 ? 17.649 -34.762 -52.327 1.00 93.80 355 SER B O 1
ATOM 5490 N N . LEU B 1 356 ? 17.656 -34.984 -50.087 1.00 94.81 356 LEU B N 1
ATOM 5491 C CA . LEU B 1 356 ? 18.578 -33.878 -49.870 1.00 88.87 356 LEU B CA 1
ATOM 5492 C C . LEU B 1 356 ? 19.963 -34.397 -49.507 1.00 82.71 356 LEU B C 1
ATOM 5493 O O . LEU B 1 356 ? 20.107 -35.244 -48.625 1.00 76.26 356 LEU B O 1
ATOM 5498 N N . ILE B 1 357 ? 20.980 -33.890 -50.194 1.00 81.86 357 ILE B N 1
ATOM 5499 C CA . ILE B 1 357 ? 22.353 -34.298 -49.930 1.00 76.27 357 ILE B CA 1
ATOM 5500 C C . ILE B 1 357 ? 23.219 -33.096 -49.576 1.00 83.82 357 ILE B C 1
ATOM 5501 O O . ILE B 1 357 ? 23.490 -32.241 -50.420 1.00 90.03 357 ILE B O 1
ATOM 5506 N N . LEU B 1 358 ? 23.646 -33.035 -48.321 1.00 76.29 358 LEU B N 1
ATOM 5507 C CA . LEU B 1 358 ? 24.499 -31.952 -47.854 1.00 74.51 358 LEU B CA 1
ATOM 5508 C C . LEU B 1 358 ? 25.933 -32.446 -47.718 1.00 76.65 358 LEU B C 1
ATOM 5509 O O . LEU B 1 358 ? 26.187 -33.485 -47.109 1.00 77.10 358 LEU B O 1
ATOM 5514 N N . LEU B 1 359 ? 26.870 -31.698 -48.292 1.00 75.18 359 LEU B N 1
ATOM 5515 C CA . LEU B 1 359 ? 28.250 -32.157 -48.383 1.00 68.89 359 LEU B CA 1
ATOM 5516 C C . LEU B 1 359 ? 29.248 -31.212 -47.730 1.00 66.80 359 LEU B C 1
ATOM 5517 O O . LEU B 1 359 ? 29.083 -29.993 -47.758 1.00 65.97 359 LEU B O 1
ATOM 5522 N N . ARG B 1 360 ? 30.290 -31.794 -47.148 1.00 70.29 360 ARG B N 1
ATOM 5523 C CA . ARG B 1 360 ? 31.398 -31.029 -46.595 1.00 75.51 360 ARG B CA 1
ATOM 5524 C C . ARG B 1 360 ? 32.729 -31.643 -47.011 1.00 82.31 360 ARG B C 1
ATOM 5525 O O . ARG B 1 360 ? 32.907 -32.860 -46.962 1.00 67.11 360 ARG B O 1
ATOM 5533 N N . LYS B 1 361 ? 33.659 -30.791 -47.430 1.00 80.90 361 LYS B N 1
ATOM 5534 C CA . LYS B 1 361 ? 34.990 -31.239 -47.809 1.00 80.96 361 LYS B CA 1
ATOM 5535 C C . LYS B 1 361 ? 35.812 -31.547 -46.564 1.00 80.28 361 LYS B C 1
ATOM 5536 O O . LYS B 1 361 ? 35.441 -31.158 -45.456 1.00 64.20 361 LYS B O 1
ATOM 5542 N N . GLU B 1 362 ? 36.924 -32.251 -46.752 1.00 75.39 362 GLU B N 1
ATOM 5543 C CA . GLU B 1 362 ? 37.845 -32.529 -45.657 1.00 73.49 362 GLU B CA 1
ATOM 5544 C C . GLU B 1 362 ? 38.371 -31.215 -45.094 1.00 63.19 362 GLU B C 1
ATOM 5545 O O . GLU B 1 362 ? 38.608 -30.264 -45.839 1.00 62.03 362 GLU B O 1
ATOM 5551 N N . LYS B 1 363 ? 38.541 -31.158 -43.778 1.00 61.55 363 LYS B N 1
ATOM 5552 C CA . LYS B 1 363 ? 39.016 -29.942 -43.130 1.00 64.91 363 LYS B CA 1
ATOM 5553 C C . LYS B 1 363 ? 40.438 -30.114 -42.612 1.00 68.22 363 LYS B C 1
ATOM 5554 O O . LYS B 1 363 ? 40.853 -31.220 -42.263 1.00 66.54 363 LYS B O 1
ATOM 5560 N N . SER B 1 364 ? 41.180 -29.012 -42.571 1.00 73.06 364 SER B N 1
ATOM 5561 C CA . SER B 1 364 ? 42.535 -29.013 -42.037 1.00 67.47 364 SER B CA 1
ATOM 5562 C C . SER B 1 364 ? 42.616 -28.133 -40.799 1.00 69.42 364 SER B C 1
ATOM 5563 O O . SER B 1 364 ? 42.514 -26.910 -40.893 1.00 78.75 364 SER B O 1
ATOM 5566 N N . LEU B 1 365 ? 42.794 -28.756 -39.639 1.00 61.11 365 LEU B N 1
ATOM 5567 C CA . LEU B 1 365 ? 42.968 -28.004 -38.403 1.00 65.41 365 LEU B CA 1
ATOM 5568 C C . LEU B 1 365 ? 44.420 -28.048 -37.939 1.00 64.95 365 LEU B C 1
ATOM 5569 O O . LEU B 1 365 ? 45.076 -29.088 -38.006 1.00 67.00 365 LEU B O 1
ATOM 5574 N N . VAL B 1 366 ? 44.919 -26.907 -37.479 1.00 59.91 366 VAL B N 1
ATOM 5575 C CA . VAL B 1 366 ? 46.290 -26.816 -37.001 1.00 55.81 366 VAL B CA 1
ATOM 5576 C C . VAL B 1 366 ? 46.328 -26.627 -35.485 1.00 53.46 366 VAL B C 1
ATOM 5577 O O . VAL B 1 366 ? 45.661 -25.749 -34.938 1.00 48.95 366 VAL B O 1
ATOM 5581 N N . LYS B 1 367 ? 47.102 -27.472 -34.811 1.00 53.50 367 LYS B N 1
ATOM 5582 C CA . LYS B 1 367 ? 47.231 -27.404 -33.362 1.00 47.97 367 LYS B CA 1
ATOM 5583 C C . LYS B 1 367 ? 48.628 -26.967 -32.952 1.00 38.76 367 LYS B C 1
ATOM 5584 O O . LYS B 1 367 ? 49.617 -27.359 -33.569 1.00 40.29 367 LYS B O 1
ATOM 5590 N N . HIS B 1 368 ? 48.698 -26.153 -31.905 1.00 41.24 368 HIS B N 1
ATOM 5591 C CA . HIS B 1 368 ? 49.973 -25.740 -31.337 1.00 40.61 368 HIS B CA 1
ATOM 5592 C C . HIS B 1 368 ? 50.205 -26.468 -30.016 1.00 38.99 368 HIS B C 1
ATOM 5593 O O . HIS B 1 368 ? 49.788 -26.004 -28.955 1.00 34.36 368 HIS B O 1
ATOM 5600 N N . TRP B 1 369 ? 50.863 -27.618 -30.088 1.00 36.16 369 TRP B N 1
ATOM 5601 C CA . TRP B 1 369 ? 51.116 -28.419 -28.899 1.00 35.07 369 TRP B CA 1
ATOM 5602 C C . TRP B 1 369 ? 52.176 -27.791 -28.004 1.00 34.38 369 TRP B C 1
ATOM 5603 O O . TRP B 1 369 ? 53.156 -27.225 -28.486 1.00 35.32 369 TRP B O 1
ATOM 5614 N N . ALA B 1 370 ? 51.971 -27.891 -26.695 1.00 33.01 370 ALA B N 1
ATOM 5615 C CA . ALA B 1 370 ? 52.952 -27.407 -25.734 1.00 42.96 370 ALA B CA 1
ATOM 5616 C C . ALA B 1 370 ? 54.064 -28.438 -25.575 1.00 41.36 370 ALA B C 1
ATOM 5617 O O . ALA B 1 370 ? 53.967 -29.361 -24.765 1.00 38.45 370 ALA B O 1
ATOM 5619 N N . GLY B 1 371 ? 55.119 -28.273 -26.363 1.00 34.12 371 GLY B N 1
ATOM 5620 C CA . GLY B 1 371 ? 56.182 -29.254 -26.422 1.00 55.60 371 GLY B CA 1
ATOM 5621 C C . GLY B 1 371 ? 55.904 -30.253 -27.523 1.00 36.74 371 GLY B C 1
ATOM 5622 O O . GLY B 1 371 ? 54.761 -30.421 -27.946 1.00 70.37 371 GLY B O 1
ATOM 5623 N N . LYS B 1 372 ? 56.952 -30.917 -27.994 1.00 38.49 372 LYS B N 1
ATOM 5624 C CA . LYS B 1 372 ? 56.804 -31.904 -29.051 1.00 58.27 372 LYS B CA 1
ATOM 5625 C C . LYS B 1 372 ? 56.427 -33.257 -28.464 1.00 55.77 372 LYS B C 1
ATOM 5626 O O . LYS B 1 372 ? 57.059 -33.733 -27.522 1.00 51.13 372 LYS B O 1
ATOM 5632 N N . ARG B 1 373 ? 55.386 -33.866 -29.022 1.00 58.62 373 ARG B N 1
ATOM 5633 C CA . ARG B 1 373 ? 54.946 -35.183 -28.585 1.00 64.04 373 ARG B CA 1
ATOM 5634 C C . ARG B 1 373 ? 55.730 -36.267 -29.310 1.00 69.25 373 ARG B C 1
ATOM 5635 O O . ARG B 1 373 ? 55.927 -36.195 -30.524 1.00 78.77 373 ARG B O 1
ATOM 5643 N N . GLY B 1 374 ? 56.173 -37.274 -28.566 1.00 64.07 374 GLY B N 1
ATOM 5644 C CA . GLY B 1 374 ? 56.877 -38.396 -29.159 1.00 72.42 374 GLY B CA 1
ATOM 5645 C C . GLY B 1 374 ? 55.935 -39.317 -29.910 1.00 72.72 374 GLY B C 1
ATOM 5646 O O . GLY B 1 374 ? 54.723 -39.291 -29.689 1.00 73.66 374 GLY B O 1
ATOM 5647 N N . ILE B 1 375 ? 56.490 -40.132 -30.800 1.00 77.30 375 ILE B N 1
ATOM 5648 C CA . ILE B 1 375 ? 55.692 -41.081 -31.569 1.00 83.36 375 ILE B CA 1
ATOM 5649 C C . ILE B 1 375 ? 55.141 -42.183 -30.671 1.00 86.99 375 ILE B C 1
ATOM 5650 O O . ILE B 1 375 ? 54.093 -42.763 -30.955 1.00 89.62 375 ILE B O 1
ATOM 5652 N N . ASP B 1 376 ? 55.854 -42.463 -29.584 1.00 89.67 376 ASP B N 1
ATOM 5653 C CA . ASP B 1 376 ? 55.453 -43.507 -28.648 1.00 87.71 376 ASP B CA 1
ATOM 5654 C C . ASP B 1 376 ? 55.859 -43.162 -27.217 1.00 72.83 376 ASP B C 1
ATOM 5655 O O . ASP B 1 376 ? 56.471 -42.121 -26.973 1.00 63.81 376 ASP B O 1
ATOM 5660 N N . ARG B 1 377 ? 55.503 -44.043 -26.284 1.00 69.98 377 ARG B N 1
ATOM 5661 C CA . ARG B 1 377 ? 55.841 -43.894 -24.868 1.00 64.16 377 ARG B CA 1
ATOM 5662 C C . ARG B 1 377 ? 55.393 -42.555 -24.286 1.00 61.89 377 ARG B C 1
ATOM 5663 O O . ARG B 1 377 ? 56.191 -41.826 -23.698 1.00 58.61 377 ARG B O 1
ATOM 5671 N N . ARG B 1 378 ? 54.110 -42.244 -24.443 1.00 68.14 378 ARG B N 1
ATOM 5672 C CA . ARG B 1 378 ? 53.577 -40.951 -24.021 1.00 64.19 378 ARG B CA 1
ATOM 5673 C C . ARG B 1 378 ? 53.243 -40.871 -22.528 1.00 64.93 378 ARG B C 1
ATOM 5674 O O . ARG B 1 378 ? 53.279 -39.790 -21.943 1.00 43.79 378 ARG B O 1
ATOM 5682 N N . ASN B 1 379 ? 52.928 -42.009 -21.913 1.00 48.96 379 ASN B N 1
ATOM 5683 C CA . ASN B 1 379 ? 52.615 -42.034 -20.486 1.00 48.33 379 ASN B CA 1
ATOM 5684 C C . ASN B 1 379 ? 53.824 -42.396 -19.625 1.00 60.19 379 ASN B C 1
ATOM 5685 O O . ASN B 1 379 ? 53.702 -42.552 -18.411 1.00 62.12 379 ASN B O 1
ATOM 5690 N N . ILE B 1 380 ? 54.988 -42.538 -20.253 1.00 49.60 380 ILE B N 1
ATOM 5691 C CA . ILE B 1 380 ? 56.176 -43.012 -19.550 1.00 60.96 380 ILE B CA 1
ATOM 5692 C C . ILE B 1 380 ? 56.988 -41.881 -18.918 1.00 70.61 380 ILE B C 1
ATOM 5693 O O . ILE B 1 380 ? 57.296 -41.914 -17.726 1.00 47.13 380 ILE B O 1
ATOM 5698 N N . LEU B 1 381 ? 57.336 -40.886 -19.725 1.00 45.61 381 LEU B N 1
ATOM 5699 C CA . LEU B 1 381 ? 58.127 -39.760 -19.253 1.00 43.03 381 LEU B CA 1
ATOM 5700 C C . LEU B 1 381 ? 57.450 -38.451 -19.614 1.00 40.44 381 LEU B C 1
ATOM 5701 O O . LEU B 1 381 ? 56.910 -38.310 -20.709 1.00 50.97 381 LEU B O 1
ATOM 5706 N N . PRO B 1 382 ? 57.477 -37.482 -18.691 1.00 56.89 382 PRO B N 1
ATOM 5707 C CA . PRO B 1 382 ? 56.921 -36.160 -18.988 1.00 36.13 382 PRO B CA 1
ATOM 5708 C C . PRO B 1 382 ? 57.794 -35.408 -19.985 1.00 35.74 382 PRO B C 1
ATOM 5709 O O . PRO B 1 382 ? 58.988 -35.681 -20.079 1.00 36.56 382 PRO B O 1
ATOM 5713 N N . ARG B 1 383 ? 57.201 -34.483 -20.729 1.00 37.87 383 ARG B N 1
ATOM 5714 C CA . ARG B 1 383 ? 57.983 -33.595 -21.574 1.00 40.55 383 ARG B CA 1
ATOM 5715 C C . ARG B 1 383 ? 58.709 -32.606 -20.669 1.00 38.21 383 ARG B C 1
ATOM 5716 O O . ARG B 1 383 ? 58.174 -32.189 -19.643 1.00 34.80 383 ARG B O 1
ATOM 5724 N N . LEU B 1 384 ? 59.931 -32.242 -21.038 1.00 33.73 384 LEU B N 1
ATOM 5725 C CA . LEU B 1 384 ? 60.700 -31.288 -20.249 1.00 40.72 384 LEU B CA 1
ATOM 5726 C C . LEU B 1 384 ? 60.792 -29.957 -20.981 1.00 44.08 384 LEU B C 1
ATOM 5727 O O . LEU B 1 384 ? 61.299 -28.969 -20.448 1.00 37.94 384 LEU B O 1
ATOM 5732 N N . SER B 1 385 ? 60.288 -29.946 -22.210 1.00 48.01 385 SER B N 1
ATOM 5733 C CA . SER B 1 385 ? 60.201 -28.729 -23.004 1.00 46.20 385 SER B CA 1
ATOM 5734 C C . SER B 1 385 ? 58.746 -28.496 -23.402 1.00 46.94 385 SER B C 1
ATOM 5735 O O . SER B 1 385 ? 58.053 -29.422 -23.821 1.00 48.35 385 SER B O 1
ATOM 5738 N N . PHE B 1 386 ? 58.281 -27.260 -23.260 1.00 44.68 386 PHE B N 1
ATOM 5739 C CA . PHE B 1 386 ? 56.897 -26.930 -23.581 1.00 39.31 386 PHE B CA 1
ATOM 5740 C C . PHE B 1 386 ? 56.819 -25.884 -24.684 1.00 43.32 386 PHE B C 1
ATOM 5741 O O . PHE B 1 386 ? 55.863 -25.113 -24.755 1.00 35.19 386 PHE B O 1
ATOM 5749 N N . GLU B 1 387 ? 57.837 -25.870 -25.539 1.00 56.25 387 GLU B N 1
ATOM 5750 C CA . GLU B 1 387 ? 57.895 -24.948 -26.666 1.00 57.31 387 GLU B CA 1
ATOM 5751 C C . GLU B 1 387 ? 56.826 -25.314 -27.689 1.00 49.51 387 GLU B C 1
ATOM 5752 O O . GLU B 1 387 ? 56.602 -26.492 -27.962 1.00 47.47 387 GLU B O 1
ATOM 5758 N N . ALA B 1 388 ? 56.173 -24.301 -28.251 1.00 45.41 388 ALA B N 1
ATOM 5759 C CA . ALA B 1 388 ? 55.072 -24.507 -29.191 1.00 37.75 388 ALA B CA 1
ATOM 5760 C C . ALA B 1 388 ? 55.462 -25.341 -30.413 1.00 39.54 388 ALA B C 1
ATOM 5761 O O . ALA B 1 388 ? 56.220 -24.893 -31.271 1.00 45.87 388 ALA B O 1
ATOM 5763 N N . TRP B 1 389 ? 54.935 -26.558 -30.480 1.00 39.10 389 TRP B N 1
ATOM 5764 C CA . TRP B 1 389 ? 55.152 -27.432 -31.625 1.00 41.14 389 TRP B CA 1
ATOM 5765 C C . TRP B 1 389 ? 53.885 -27.492 -32.476 1.00 46.66 389 TRP B C 1
ATOM 5766 O O . TRP B 1 389 ? 52.823 -27.901 -32.007 1.00 40.06 389 TRP B O 1
ATOM 5777 N N . GLU B 1 390 ? 54.006 -27.080 -33.733 1.00 47.74 390 GLU B N 1
ATOM 5778 C CA . GLU B 1 390 ? 52.851 -26.917 -34.607 1.00 44.35 390 GLU B CA 1
ATOM 5779 C C . GLU B 1 390 ? 52.581 -28.162 -35.446 1.00 45.96 390 GLU B C 1
ATOM 5780 O O . GLU B 1 390 ? 53.432 -28.592 -36.221 1.00 49.19 390 GLU B O 1
ATOM 5786 N N . GLU B 1 391 ? 51.394 -28.740 -35.286 1.00 46.14 391 GLU B N 1
ATOM 5787 C CA . GLU B 1 391 ? 51.018 -29.927 -36.048 1.00 54.04 391 GLU B CA 1
ATOM 5788 C C . GLU B 1 391 ? 49.696 -29.744 -36.788 1.00 56.60 391 GLU B C 1
ATOM 5789 O O . GLU B 1 391 ? 48.684 -29.385 -36.190 1.00 56.12 391 GLU B O 1
ATOM 5795 N N . THR B 1 392 ? 49.717 -30.001 -38.092 1.00 62.07 392 THR B N 1
ATOM 5796 C CA . THR B 1 392 ? 48.513 -29.953 -38.911 1.00 62.70 392 THR B CA 1
ATOM 5797 C C . THR B 1 392 ? 47.788 -31.292 -38.832 1.00 66.39 392 THR B C 1
ATOM 5798 O O . THR B 1 392 ? 48.416 -32.350 -38.889 1.00 68.47 392 THR B O 1
ATOM 5802 N N . GLN B 1 393 ? 46.466 -31.247 -38.695 1.00 64.64 393 GLN B N 1
ATOM 5803 C CA . GLN B 1 393 ? 45.668 -32.466 -38.634 1.00 62.68 393 GLN B CA 1
ATOM 5804 C C . GLN B 1 393 ? 44.559 -32.481 -39.681 1.00 63.61 393 GLN B C 1
ATOM 5805 O O . GLN B 1 393 ? 43.969 -31.447 -39.995 1.00 56.73 393 GLN B O 1
ATOM 5811 N N . LYS B 1 394 ? 44.288 -33.665 -40.218 1.00 68.25 394 LYS B N 1
ATOM 5812 C CA . LYS B 1 394 ? 43.201 -33.854 -41.168 1.00 75.26 394 LYS B CA 1
ATOM 5813 C C . LYS B 1 394 ? 42.061 -34.615 -40.503 1.00 81.14 394 LYS B C 1
ATOM 5814 O O . LYS B 1 394 ? 42.290 -35.609 -39.813 1.00 86.25 394 LYS B O 1
ATOM 5820 N N . LEU B 1 395 ? 40.833 -34.147 -40.704 1.00 76.94 395 LEU B N 1
ATOM 5821 C CA . LEU B 1 395 ? 39.671 -34.813 -40.124 1.00 76.59 395 LEU B CA 1
ATOM 5822 C C . LEU B 1 395 ? 38.447 -34.725 -41.030 1.00 73.50 395 LEU B C 1
ATOM 5823 O O . LEU B 1 395 ? 38.313 -33.793 -41.823 1.00 73.35 395 LEU B O 1
ATOM 5828 N N . VAL B 1 396 ? 37.562 -35.710 -40.910 1.00 74.02 396 VAL B N 1
ATOM 5829 C CA . VAL B 1 396 ? 36.293 -35.695 -41.627 1.00 70.40 396 VAL B CA 1
ATOM 5830 C C . VAL B 1 396 ? 35.248 -34.982 -40.776 1.00 73.68 396 VAL B C 1
ATOM 5831 O O . VAL B 1 396 ? 34.943 -35.421 -39.666 1.00 77.43 396 VAL B O 1
ATOM 5835 N N . PRO B 1 397 ? 34.705 -33.869 -41.290 1.00 72.24 397 PRO B N 1
ATOM 5836 C CA . PRO B 1 397 ? 33.745 -33.051 -40.538 1.00 71.03 397 PRO B CA 1
ATOM 5837 C C . PRO B 1 397 ? 32.459 -33.810 -40.223 1.00 75.72 397 PRO B C 1
ATOM 5838 O O . PRO B 1 397 ? 32.007 -34.624 -41.026 1.00 84.21 397 PRO B O 1
ATOM 5842 N N . THR B 1 398 ? 31.882 -33.543 -39.057 1.00 67.36 398 THR B N 1
ATOM 5843 C CA . THR B 1 398 ? 30.658 -34.214 -38.638 1.00 59.60 398 THR B CA 1
ATOM 5844 C C . THR B 1 398 ? 29.464 -33.269 -38.694 1.00 58.45 398 THR B C 1
ATOM 5845 O O . THR B 1 398 ? 29.621 -32.070 -38.922 1.00 64.89 398 THR B O 1
ATOM 5849 N N . TRP B 1 399 ? 28.270 -33.814 -38.488 1.00 61.05 399 TRP B N 1
ATOM 5850 C CA . TRP B 1 399 ? 27.052 -33.014 -38.484 1.00 65.76 399 TRP B CA 1
ATOM 5851 C C . TRP B 1 399 ? 26.390 -33.069 -37.111 1.00 75.50 399 TRP B C 1
ATOM 5852 O O . TRP B 1 399 ? 25.839 -34.099 -36.722 1.00 86.42 399 TRP B O 1
ATOM 5863 N N . ASN B 1 400 ? 26.444 -31.959 -36.379 1.00 69.38 400 ASN B N 1
ATOM 5864 C CA . ASN B 1 400 ? 25.907 -31.920 -35.021 1.00 61.53 400 ASN B CA 1
ATOM 5865 C C . ASN B 1 400 ? 24.381 -31.961 -34.965 1.00 56.86 400 ASN B C 1
ATOM 5866 O O . ASN B 1 400 ? 23.712 -31.971 -35.998 1.00 59.43 400 ASN B O 1
ATOM 5871 N N . ARG B 1 401 ? 23.843 -31.982 -33.750 1.00 72.79 401 ARG B N 1
ATOM 5872 C CA . ARG B 1 401 ? 22.404 -32.087 -33.544 1.00 72.74 401 ARG B CA 1
ATOM 5873 C C . ARG B 1 401 ? 21.652 -30.904 -34.149 1.00 81.37 401 ARG B C 1
ATOM 5874 O O . ARG B 1 401 ? 20.559 -31.066 -34.691 1.00 84.98 401 ARG B O 1
ATOM 5876 N N . SER B 1 402 ? 22.247 -29.719 -34.059 1.00 80.13 402 SER B N 1
ATOM 5877 C CA . SER B 1 402 ? 21.613 -28.505 -34.559 1.00 78.61 402 SER B CA 1
ATOM 5878 C C . SER B 1 402 ? 21.487 -28.515 -36.078 1.00 78.94 402 SER B C 1
ATOM 5879 O O . SER B 1 402 ? 20.472 -28.090 -36.630 1.00 62.93 402 SER B O 1
ATOM 5882 N N . GLU B 1 403 ? 22.524 -29.004 -36.748 1.00 76.20 403 GLU B N 1
ATOM 5883 C CA . GLU B 1 403 ? 22.549 -29.039 -38.206 1.00 80.23 403 GLU B CA 1
ATOM 5884 C C . GLU B 1 403 ? 21.660 -30.148 -38.763 1.00 83.17 403 GLU B C 1
ATOM 5885 O O . GLU B 1 403 ? 21.019 -29.978 -39.800 1.00 81.28 403 GLU B O 1
ATOM 5891 N N . ARG B 1 404 ? 21.624 -31.283 -38.070 1.00 85.23 404 ARG B N 1
ATOM 5892 C CA . ARG B 1 404 ? 20.774 -32.396 -38.477 1.00 87.72 404 ARG B CA 1
ATOM 5893 C C . ARG B 1 404 ? 19.305 -32.052 -38.273 1.00 93.07 404 ARG B C 1
ATOM 5894 O O . ARG B 1 404 ? 18.449 -32.458 -39.058 1.00 98.77 404 ARG B O 1
ATOM 5902 N N . LYS B 1 405 ? 19.021 -31.302 -37.212 1.00 91.23 405 LYS B N 1
ATOM 5903 C CA . LYS B 1 405 ? 17.671 -30.820 -36.949 1.00 86.55 405 LYS B CA 1
ATOM 5904 C C . LYS B 1 405 ? 17.277 -29.817 -38.023 1.00 86.75 405 LYS B C 1
ATOM 5905 O O . LYS B 1 405 ? 16.151 -29.830 -38.519 1.00 87.32 405 LYS B O 1
ATOM 5911 N N . LEU B 1 406 ? 18.221 -28.952 -38.379 1.00 88.30 406 LEU B N 1
ATOM 5912 C CA . LEU B 1 406 ? 18.000 -27.932 -39.395 1.00 90.16 406 LEU B CA 1
ATOM 5913 C C . LEU B 1 406 ? 17.832 -28.559 -40.775 1.00 98.30 406 LEU B C 1
ATOM 5914 O O . LEU B 1 406 ? 16.994 -28.126 -41.566 1.00 102.25 406 LEU B O 1
ATOM 5919 N N . ALA B 1 407 ? 18.635 -29.581 -41.056 1.00 99.16 407 ALA B N 1
ATOM 5920 C CA . ALA B 1 407 ? 18.558 -30.295 -42.325 1.00 99.26 407 ALA B CA 1
ATOM 5921 C C . ALA B 1 407 ? 17.231 -31.033 -42.453 1.00 102.75 407 ALA B C 1
ATOM 5922 O O . ALA B 1 407 ? 16.718 -31.225 -43.556 1.00 98.45 407 ALA B O 1
ATOM 5924 N N . GLN B 1 408 ? 16.682 -31.446 -41.314 1.00 107.91 408 GLN B N 1
ATOM 5925 C CA . GLN B 1 408 ? 15.411 -32.159 -41.279 1.00 110.10 408 GLN B CA 1
ATOM 5926 C C . GLN B 1 408 ? 14.244 -31.198 -41.476 1.00 104.54 408 GLN B C 1
ATOM 5927 O O . GLN B 1 408 ? 13.247 -31.538 -42.115 1.00 105.72 408 GLN B O 1
ATOM 5933 N N . VAL B 1 409 ? 14.376 -29.996 -40.924 1.00 95.94 409 VAL B N 1
ATOM 5934 C CA . VAL B 1 409 ? 13.363 -28.959 -41.079 1.00 96.60 409 VAL B CA 1
ATOM 5935 C C . VAL B 1 409 ? 13.217 -28.557 -42.542 1.00 101.24 409 VAL B C 1
ATOM 5936 O O . VAL B 1 409 ? 12.108 -28.499 -43.075 1.00 106.68 409 VAL B O 1
ATOM 5940 N N . ALA B 1 410 ? 14.347 -28.290 -43.187 1.00 98.80 410 ALA B N 1
ATOM 5941 C CA . ALA B 1 410 ? 14.357 -27.872 -44.582 1.00 98.37 410 ALA B CA 1
ATOM 5942 C C . ALA B 1 410 ? 13.867 -28.981 -45.510 1.00 98.25 410 ALA B C 1
ATOM 5943 O O . ALA B 1 410 ? 13.186 -28.714 -46.499 1.00 94.74 410 ALA B O 1
ATOM 5945 N N . SER B 1 411 ? 14.215 -30.222 -45.183 1.00 99.52 411 SER B N 1
ATOM 5946 C CA . SER B 1 411 ? 13.841 -31.367 -46.009 1.00 103.59 411 SER B CA 1
ATOM 5947 C C . SER B 1 411 ? 12.330 -31.574 -46.036 1.00 112.45 411 SER B C 1
ATOM 5948 O O . SER B 1 411 ? 11.739 -31.742 -47.103 1.00 120.12 411 SER B O 1
ATOM 5951 N N . THR B 1 412 ? 11.715 -31.568 -44.856 1.00 108.27 412 THR B N 1
ATOM 5952 C CA . THR B 1 412 ? 10.267 -31.699 -44.738 1.00 100.40 412 THR B CA 1
ATOM 5953 C C . THR B 1 412 ? 9.579 -30.526 -45.429 1.00 103.38 412 THR B C 1
ATOM 5954 O O . THR B 1 412 ? 8.545 -30.692 -46.078 1.00 113.30 412 THR B O 1
ATOM 5958 N N . GLN B 1 413 ? 10.174 -29.345 -45.294 1.00 97.99 413 GLN B N 1
ATOM 5959 C CA . GLN B 1 413 ? 9.665 -28.133 -45.928 1.00 99.83 413 GLN B CA 1
ATOM 5960 C C . GLN B 1 413 ? 9.591 -28.295 -47.444 1.00 103.18 413 GLN B C 1
ATOM 5961 O O . GLN B 1 413 ? 8.678 -27.782 -48.090 1.00 99.93 413 GLN B O 1
ATOM 5967 N N . LEU B 1 414 ? 10.560 -29.016 -48.002 1.00 109.77 414 LEU B N 1
ATOM 5968 C CA . LEU B 1 414 ? 10.621 -29.243 -49.441 1.00 116.71 414 LEU B CA 1
ATOM 5969 C C . LEU B 1 414 ? 9.731 -30.404 -49.878 1.00 131.23 414 LEU B C 1
ATOM 5970 O O . LEU B 1 414 ? 9.217 -30.411 -50.997 1.00 138.11 414 LEU B O 1
ATOM 5975 N N . TYR B 1 415 ? 9.555 -31.385 -48.996 1.00 131.55 415 TYR B N 1
ATOM 5976 C CA . TYR B 1 415 ? 8.715 -32.541 -49.300 1.00 130.41 415 TYR B CA 1
ATOM 5977 C C . TYR B 1 415 ? 7.262 -32.126 -49.500 1.00 127.75 415 TYR B C 1
ATOM 5978 O O . TYR B 1 415 ? 6.590 -32.601 -50.416 1.00 129.86 415 TYR B O 1
ATOM 5987 N N . MET B 1 416 ? 6.784 -31.233 -48.640 1.00 125.56 416 MET B N 1
ATOM 5988 C CA . MET B 1 416 ? 5.415 -30.741 -48.729 1.00 124.16 416 MET B CA 1
ATOM 5989 C C . MET B 1 416 ? 5.262 -29.767 -49.893 1.00 130.94 416 MET B C 1
ATOM 5990 O O . MET B 1 416 ? 4.146 -29.437 -50.295 1.00 142.61 416 MET B O 1
ATOM 5992 N N . ALA B 1 417 ? 6.389 -29.314 -50.431 1.00 123.50 417 ALA B N 1
ATOM 5993 C CA . ALA B 1 417 ? 6.385 -28.382 -51.552 1.00 121.87 417 ALA B CA 1
ATOM 5994 C C . ALA B 1 417 ? 6.181 -29.109 -52.879 1.00 123.96 417 ALA B C 1
ATOM 5995 O O . ALA B 1 417 ? 5.329 -28.728 -53.682 1.00 129.53 417 ALA B O 1
ATOM 5997 N N . ILE B 1 418 ? 6.967 -30.158 -53.101 1.00 118.70 418 ILE B N 1
ATOM 5998 C CA . ILE B 1 418 ? 6.875 -30.941 -54.327 1.00 116.91 418 ILE B CA 1
ATOM 5999 C C . ILE B 1 418 ? 7.476 -32.330 -54.140 1.00 117.98 418 ILE B C 1
ATOM 6000 O O . ILE B 1 418 ? 8.671 -32.534 -54.355 1.00 101.83 418 ILE B O 1
#

Radius of gyration: 33.08 Å; Cα contacts (8 Å, |Δi|>4): 1370; chains: 2; bounding box: 74×56×104 Å

Sequence (758 aa):
NRSLEDFLRNVINKFHRALTLRETLQVIVEEARIFLGVDRVKIYKFASDGSGEVLAEAVNRAALPSLLGLHFPVEDIPPQAREELGNQRKMIAVDVAHRRKKSHELSGRISGHYTTVDSCHIQYLLAMGVLSSLTVPVMQDQQLWGIMAVHHSKPRRFTEQEWETMALLSKEVSLAITQQSQLSRQVHQQQVQEALVQRLETTVAQYGDRPETWQYALETVGQAVEADGAVLYIAPDLTGSVAQHYQWNLRFDWGNWLETSLWQELMRGQPSANCVPHGYTLGELEQRSDWIAPPESLSAENFQSFLIVPLAADQQWVGSLILLRKEKSLVKHWAGKRGNILPRLSFEAWEETQKLVPTWNRSERKLAQVASTQLYMAITQQNRSLEDFLRNVINKFHRALTLRETLQVIVEEARIFLGVDRVKIYKFASDGSGEVLAEAVNRAALPSLLGLHFPVEDIPPQAREELGNQRKMIAVDVAHRRKKSHELSGRIGHYTTVDSCHIQYLLAMGVLSSLTVPVMQDQQLWGIMAVHHSKPRRFTEQEWETMALLSKEVSLAITQSQLSRQVHQQQVQEALVQRLETTVAQYGDRPETWQYALETVGQAVEADGAVLYIAPDLTGSVAQHYQWNLRFDWGNWLETSLWQELMRGQCVPHGYTLGELEQRSDWIAPPESLSAENFQSFLIVPLAADQQWVGSLILLRKEKSLVKHWAGKRGIDRRNILPRLSFEAWEETQKLVPTWNRSERKLAQVASTQLYMAI

Secondary structure (DSSP, 8-state):
---HHHHHHHHHHHHS-S--HHHHHHHHHHHHHHHHT-SEEEEEEE-TTS-EEEEEEEE-TTTS---TT-EE-GGGS-HHHHHHHHTS-EEEEEEGGGTEEEEEESS-------EEPPHHHHHHHHHTT-SEEEEEEEEETTEEEEEEEEEESS-----HHHHHHHHHHHHHHHHHHHHHHHHHHHHHHHHHHHHHHHHHHHHHHH-SSHHHHHHHHHHHHHHTT-SEEEEEE---TT----EEEEES--S--HHHHTSHHHHHHHTT--------EEEEHHHHTTSTT--PPPTTTGGG-EEEEEEEEEE-SS-EEEEEEEEEE-EEEEEEEES-----S--S---EEEEEEEEPP---HHHHHHHHHHHHHHHHHHT--/---HHHHHHHHHHHHS-S--HHHHHHHHHHHHHHHHT-SEEEEEEE-TTS-EEEEEEEE-TTTS---TT-EE-GGGS-HHHHHHHTTS-EEEEEEGGGTEEEEEESS------EEPPHHHHHHHHHTT-SEEEEEEEEETTEEEEEEEEEESS--PPPHHHHHHHHHHHHHHHHHHHHHHHHHHHHHHHHHHHHHHHHHHHHSSSTT-TTHHHHHHHHHHHHTT-SEEEEEEPPPTTT---EEEEES--S--TTTTSSHHHHHHTT-----EEEEHHHHHT-SS--PPPHHHHTT-EEEEEEEEEEETTEEEEEEEEEEE-EEEEEEEESPPPSS-TTTS--S---EEEEEEEE-----HHHHHHHHHHHHHHHTT-

GO terms:
  GO:0009585 red, far-red light phototransduction (P, TAS)
  GO:0009883 red or far-red light photoreceptor activity (F, TAS)

B-factor: mean 66.0, std 33.65, range [12.94, 199.18]

Organism: Synechocystis sp. (strain ATCC 27184 / PCC 6803 / Kazusa) (NCBI:txid1111708)

CATH classification: 3.30.450.40 (+1 more: 3.30.450.40)

Nearest PDB structures (foldseek):
  4bwi-assembly1_B  TM=1.003E+00  e=4.695E-78  Synechocystis sp.
  4bwi-assembly1_A  TM=9.723E-01  e=1.201E-68  Synechocystis sp.
  8w26-assembly1_A  TM=7.156E-01  e=3.015E-27  Synechococcus sp. JA-2-3B'a(2-13)
  6oza-assembly1_C  TM=8.838E-01  e=3.523E-18  Nostoc sp. PCC 7120 = FACHB-418
  6ozb-assembly1_A  TM=8.768E-01  e=1.997E-17  Nostoc sp. PCC 7120 = FACHB-418

Foldseek 3Di:
DDDPLVVLVVCCVPQVPDDALLVLQQVLFQVLCVVQVAAKKWWWFADPQQKIATSYMDGDVVQFPDRHQAIADNVLQDPVRQCCCQVVVWKKKAQLVVQWIATDHLPDDVPGDIDGHDVQVSLVCVLRLFRIWIWGFADEPSHRRTIIITTHNDGDDDDVVSSNVVSVSSVVSRVNVVSNVVNVVSVLVNLLVVLLVVLVVLCVVPNPDPVSVQVNQVSLLVSLVFQKKKWKFAADPPGDDIDMYIDNADDDCPVVCVFPLNVCVLQVHAQCQFQKDKDFPVRSCSRVRDDDDDDVHVVVQWTMKIKTFLDDVPGTTIIMIGTHGFDKDKGWHQDDDVDDHDDSGGDTDIDIDGDDDDRDDSSSVSVSSSSPSVSCSVVPD/DDDPLVVLVVCCVPQPPDDALLVLQQVLQQVLCVVQVAAKKFWWFADPQQKIAGSYMDGDVVFFPDRHQAIAHNLLQDPVNQCCCQLVVWKKKAQLVVQWIDTDHLPDDVDDIDHHDPQVSLQCVLRLFRIKIWGFQDEPSGGRTIIITTHNDGDDDDSVSSNVVSVSSVVSRVSVVSNVVNVVSVLVNLLVVLLVVLVCCQPPVDPDPVSVQVNQVSLLVSLVFQKKKKWFDAPDPGDDTDMYIDNADDDCVPVCVAVLNVVVLAPCCQKDKDFPVRQVPDPRHDDDDPSRCVVAWTMWIKRFLDDVPDGGIIMITTHHKDKDKHFHQADQDPDDRNPHHGSGGHTDIDIDIDHDDRDPSSSVSSSSSSPSVSVRD